Protein 2Q04 (pdb70)

Organism: Exiguobacterium sibiricum (strain DSM 17290 / CCUG 55495 / CIP 109462 / JCM 13490 / 255-15) (NCBI:txid262543)

Secondary structure (P-SEA, 3-state):
ccbbbbbbbbbbcccccbbbbccccaaaaaaccccccccccccaaaaaaaaaaaaacccbbbbbbccccccccccccccccccccccccccccccccccccccccccccaaaaaaaaacccccccccccccccccccccccccccaaaaaacccccccbbbbbbcccccccccccccccccccccaaaaaaaaaaaacccccc/cbbbbbbbbbbccccbbbbbccccaaaaaaccccccccccccaaaaaaaaaaaaacccbbbbbbccccccccbbbbbcccccccccccccccccccccccccccccccaaaaaaaaacccccccccccccccccccccccccccaaaaaacccccccbbbbbccccccccccccccccccccccaaaaaaaaaaaccccc/cbbbbbbbbbbcccccccccccccaaaaaaccccccccccccaaaaaaaaaaaaacccbbbbbbbcccccccbbbbbcccccccccccccccbbbcccccccccccccaaaaaaaaaccccccccbbbbbbbccccccccccccaaaaaacccccccbbbbbbcccccccccccccccccccccaaaaaaaaaaaaccccc/cccbbbbbbbbbccccbbbbbccccaaaaaaccccccccccccaaaaaaaaaaaaacccbbbbbbccccccccbbbbbcccccccccccccccccccccccccccccccaaaaaaaaaccccccccbbbbbbbccccccccccccaaaaaacccccccbbbbbbcccccccccccccccccccccaaaaaaaaaaacccccc/cccbbbbbbbbbccccbbbbbccccaaaaaabbbbccccccccaaaaaaaaaaaaacccbbbbbbccccccccbbbbbcccccccccccccccccccccccccccccccaaaaaaaaaccccccccbbbbbbbccccccccccccaaaaaacccccccbbbbbbcccccccccccccccccccccaaaaaaaaaaaaccccc/cbbbbbbbcccccccccccccaaaaaabbbbcccccccccaaaaaaaaaaaacccbbbbbbccccccccbbbbbcccccccccccccccccccccccccccccccaaaaaaaaaccccccccbbbbbbbccccccccccccaaaaaacccccccbbbbbbcccccccccccccccccccccaaaaaaaaaaaacccc

InterPro domains:
  IPR000182 GNAT domain [PF00583] (44-117)
  IPR000182 GNAT domain [PS51186] (18-188)
  IPR016181 Acyl-CoA N-acyltransferase [SSF55729] (44-117)
  IPR024699 Acetoin utilization protein AcuA [PIRSF021278] (7-209)

Foldseek 3Di:
DPDWDKFWDFADFPPDGWIKIDQDALVLLVQAFEDQQFDLPHGRVVVSVVLSVQNPDPFKGKIFTDDDSYTQKIKIKAADDPPALRNPDDDPQEMEREDITGGLVRPPSCPSLVNLVNCPPLVLSHKYKYKDDQSSDPCVSNVDDLQRVLVVCPCSSQDHWDAAPRCRQVVDVSITMTHRRPNYDPVNVVVSVCSRHVVVVCD/DDWDKFWDWAQAPVGIKIWIDQDALVLLVQAFEDQQFDLPHGRVVVSVVLSVQNPDPFKGKIFIDDDRYTQWIKIKAADDCPDLQCPPVDPQEMEGEDTDGGLVRPPRCSSLVNLVSSPPLVLQHKYKYKDDQSSDPCVSNVHDLQRSLVCCPCSSQDHFDAAPPPRQVVDVSITMTHRRPNYDVVNVVVNVCSRYVDDD/DDDDKDWDWAQFPVGIKIKIDQDALVLLLQAAEDDQDPLPHDRVVVSVVLSVQNPDPPKGKIFTDDDRYTQWIKIKAADDPVDLRCPPNDVQEIEGEDTDGHLVRPPRCNSLVNLVSCPDLVLAHKYKYKDDLVRDDCVSNVHDLVRVLVCCPCSSQDHFDAAPPCRQVVDVSITMTHRRNNYDVVNVVVSVCSRHVVVDD/DPDWDKFWDWAQFPVGIKIKIDQDALVLLVQAAEDCLQPQPHGRVVVSVVSSVQNVDPPKGKIFIDDDRYTFWIKIKA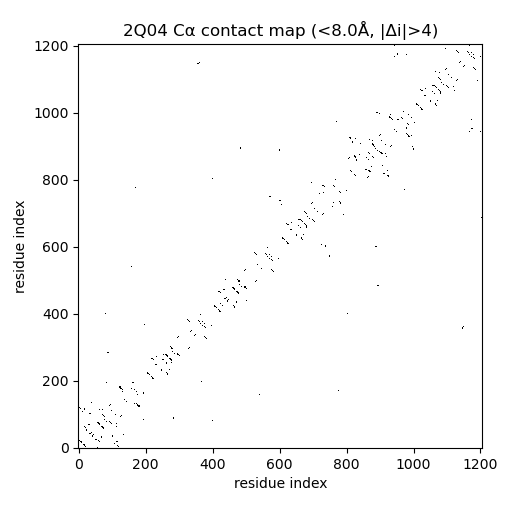APDPPDLRCPPNPVQEIEGEDIDGGLVRPPRCSRLVNLVNSPRLVLQHKYKYKFDLVRDDCPSVVDDLVVSLVCCPCSSQDHFDAAPPCRQVVDPSITMTHRRNNYDVVNVVVNVCSRYVVVCD/DPDWDKDWDWAQDPVGIKIKIDQDALVLLVQAFEDQLPPLPHGRVVVSVVSSVQNHDPFKGKIFIDDDRYTFKIKIKAQPDPPDLRCPPNDVQEIETEDIDGRLVRPPRCSSLVNLVNSPRLVLQHKYKYKFDLVSDDCPSVVDDSVRVLVCCPCSSQDHFDAAPPCRQVVDVSITMTHRRNNYDPVNVVVNVCSRHVPPVD/DKFWDWADDDVDTKIKIDQDALVLLVQAAEDQQQCLPDGRVVVSVVLSVQNPDPFKGKIFTDDPRYTFWIKIKAADDPVDLRCPPVDVQEMEGEDTDGGLVCPPRCPRLVNLVNCPDLVLSHKYKYKDDLVSDDCPRVVDDLVRVLVCCPCSSQDHWDAAPPCRQVVDVSITMTHRRPNYDPVNVVVSVCSRHVVVD

B-factor: mean 58.27, std 5.98, range [26.94, 95.67]

Structure (mmCIF, N/CA/C/O backbone):
data_2Q04
#
_entry.id   2Q04
#
_cell.length_a   70.870
_cell.length_b   128.580
_cell.length_c   108.430
_cell.angle_alpha   90.000
_cell.angle_beta   108.430
_cell.angle_gamma   90.000
#
_symmetry.space_group_name_H-M   'P 1 21 1'
#
loop_
_entity.id
_entity.type
_entity.pdbx_description
1 polymer 'Acetoin utilization protein'
2 non-polymer 'CALCIUM ION'
3 non-polymer 1,2-ETHANEDIOL
4 non-polymer 'ACETIC ACID'
5 water water
#
loop_
_atom_site.group_PDB
_atom_site.id
_atom_site.type_symbol
_atom_site.label_atom_id
_atom_site.label_alt_id
_atom_site.label_comp_id
_atom_site.label_asym_id
_atom_site.label_entity_id
_atom_site.label_seq_id
_atom_site.pdbx_PDB_ins_code
_atom_site.Cartn_x
_atom_site.Cartn_y
_atom_site.Cartn_z
_atom_site.occupancy
_atom_site.B_iso_or_equiv
_atom_site.auth_seq_id
_atom_site.auth_comp_id
_atom_site.auth_asym_id
_atom_site.auth_atom_id
_atom_site.pdbx_PDB_model_num
ATOM 1 N N . GLY A 1 1 ? -0.998 94.844 34.793 1.00 81.74 0 GLY A N 1
ATOM 2 C CA . GLY A 1 1 ? 0.015 95.637 34.037 1.00 81.56 0 GLY A CA 1
ATOM 3 C C . GLY A 1 1 ? -0.131 97.138 34.242 1.00 81.62 0 GLY A C 1
ATOM 4 O O . GLY A 1 1 ? 0.843 97.826 34.587 1.00 82.55 0 GLY A O 1
ATOM 10 N N . PHE A 1 3 ? -1.265 98.840 36.539 1.00 76.07 2 PHE A N 1
ATOM 11 C CA . PHE A 1 3 ? -1.089 99.290 37.926 1.00 74.57 2 PHE A CA 1
ATOM 12 C C . PHE A 1 3 ? 0.360 99.611 38.289 1.00 72.19 2 PHE A C 1
ATOM 13 O O . PHE A 1 3 ? 1.296 99.200 37.602 1.00 70.80 2 PHE A O 1
ATOM 21 N N . GLU A 1 4 ? 0.524 100.357 39.387 1.00 70.58 3 GLU A N 1
ATOM 22 C CA . GLU A 1 4 ? 1.846 100.732 39.897 1.00 69.15 3 GLU A CA 1
ATOM 23 C C . GLU A 1 4 ? 2.314 99.686 40.875 1.00 67.57 3 GLU A C 1
ATOM 24 O O . GLU A 1 4 ? 1.502 99.047 41.551 1.00 68.38 3 GLU A O 1
ATOM 30 N N . LYS A 1 5 ? 3.624 99.519 40.972 1.00 65.10 4 LYS A N 1
ATOM 31 C CA . LYS A 1 5 ? 4.196 98.486 41.823 1.00 62.77 4 LYS A CA 1
ATOM 32 C C . LYS A 1 5 ? 4.723 99.085 43.128 1.00 61.35 4 LYS A C 1
ATOM 33 O O . LYS A 1 5 ? 5.646 99.912 43.121 1.00 61.39 4 LYS A O 1
ATOM 39 N N . GLN A 1 6 ? 4.099 98.698 44.239 1.00 59.08 5 GLN A N 1
ATOM 40 C CA . GLN A 1 6 ? 4.502 99.173 45.559 1.00 56.95 5 GLN A CA 1
ATOM 41 C C . GLN A 1 6 ? 5.587 98.258 46.142 1.00 56.35 5 GLN A C 1
ATOM 42 O O . GLN A 1 6 ? 5.357 97.064 46.375 1.00 54.85 5 GLN A O 1
ATOM 48 N N . PHE A 1 7 ? 6.766 98.827 46.370 1.00 56.96 6 PHE A N 1
ATOM 49 C CA . PHE A 1 7 ? 7.860 98.100 46.993 1.00 56.86 6 PHE A CA 1
ATOM 50 C C . PHE A 1 7 ? 7.579 97.912 48.474 1.00 56.34 6 PHE A C 1
ATOM 51 O O . PHE A 1 7 ? 7.262 98.861 49.174 1.00 55.35 6 PHE A O 1
ATOM 59 N N . ASN A 1 8 ? 7.693 96.680 48.939 1.00 56.81 7 ASN A N 1
ATOM 60 C CA . ASN A 1 8 ? 7.521 96.380 50.351 1.00 57.11 7 ASN A CA 1
ATOM 61 C C . ASN A 1 8 ? 8.684 95.579 50.864 1.00 56.26 7 ASN A C 1
ATOM 62 O O . ASN A 1 8 ? 9.383 94.944 50.096 1.00 56.74 7 ASN A O 1
ATOM 67 N N . HIS A 1 9 ? 8.905 95.633 52.172 1.00 55.92 8 HIS A N 1
ATOM 68 C CA . HIS A 1 9 ? 10.056 94.990 52.778 1.00 55.29 8 HIS A CA 1
ATOM 69 C C . HIS A 1 9 ? 9.774 94.548 54.201 1.00 54.95 8 HIS A C 1
ATOM 70 O O . HIS A 1 9 ? 9.191 95.283 54.980 1.00 54.53 8 HIS A O 1
ATOM 77 N N . ARG A 1 10 ? 10.217 93.342 54.534 1.00 55.04 9 ARG A N 1
ATOM 78 C CA . ARG A 1 10 ? 10.223 92.864 55.914 1.00 55.22 9 ARG A CA 1
ATOM 79 C C . ARG A 1 10 ? 11.499 92.048 56.137 1.00 55.41 9 ARG A C 1
ATOM 80 O O . ARG A 1 10 ? 12.014 91.417 55.206 1.00 55.63 9 ARG A O 1
ATOM 88 N N . THR A 1 11 ? 12.031 92.101 57.350 1.00 55.06 10 THR A N 1
ATOM 89 C CA . THR A 1 11 ? 13.174 91.286 57.714 1.00 54.67 10 THR A CA 1
ATOM 90 C C . THR A 1 11 ? 12.697 90.048 58.448 1.00 54.97 10 THR A C 1
ATOM 91 O O . THR A 1 11 ? 12.021 90.142 59.457 1.00 55.69 10 THR A O 1
ATOM 95 N N . LEU A 1 12 ? 13.013 88.886 57.900 1.00 55.85 11 LEU A N 1
ATOM 96 C CA . LEU A 1 12 ? 12.639 87.627 58.505 1.00 55.23 11 LEU A CA 1
ATOM 97 C C . LEU A 1 12 ? 13.847 87.048 59.195 1.00 55.87 11 LEU A C 1
ATOM 98 O O . LEU A 1 12 ? 14.923 86.966 58.609 1.00 55.49 11 LEU A O 1
ATOM 103 N N . GLU A 1 13 ? 13.693 86.710 60.463 1.00 56.51 12 GLU A N 1
ATOM 104 C CA . GLU A 1 13 ? 14.752 86.062 61.197 1.00 57.38 12 GLU A CA 1
ATOM 105 C C . GLU A 1 13 ? 14.689 84.583 60.940 1.00 57.11 12 GLU A C 1
ATOM 106 O O . GLU A 1 13 ? 13.606 84.032 60.705 1.00 57.54 12 GLU A O 1
ATOM 112 N N . THR A 1 14 ? 15.858 83.950 60.875 1.00 56.83 13 THR A N 1
ATOM 113 C CA . THR A 1 14 ? 15.951 82.505 60.646 1.00 56.23 13 THR A CA 1
ATOM 114 C C . THR A 1 14 ? 17.115 81.940 61.451 1.00 56.45 13 THR A C 1
ATOM 115 O O . THR A 1 14 ? 17.831 82.684 62.133 1.00 56.77 13 THR A O 1
ATOM 119 N N . SER A 1 15 ? 17.319 80.632 61.350 1.00 56.81 14 SER A N 1
ATOM 120 C CA . SER A 1 15 ? 18.451 79.971 61.999 1.00 56.92 14 SER A CA 1
ATOM 121 C C . SER A 1 15 ? 19.764 80.349 61.301 1.00 57.29 14 SER A C 1
ATOM 122 O O . SER A 1 15 ? 20.840 80.168 61.852 1.00 57.52 14 SER A O 1
ATOM 125 N N . LEU A 1 16 ? 19.652 80.832 60.067 1.00 58.23 15 LEU A N 1
ATOM 126 C CA . LEU A 1 16 ? 20.801 81.323 59.309 1.00 58.58 15 LEU A CA 1
ATOM 127 C C . LEU A 1 16 ? 20.698 82.844 59.125 1.00 58.50 15 LEU A C 1
ATOM 128 O O . LEU A 1 16 ? 21.624 83.481 58.631 1.00 56.99 15 LEU A O 1
ATOM 133 N N . GLY A 1 17 ? 19.572 83.410 59.580 1.00 59.24 16 GLY A N 1
ATOM 134 C CA . GLY A 1 17 ? 19.142 84.756 59.190 1.00 58.39 16 GLY A CA 1
ATOM 135 C C . GLY A 1 17 ? 19.953 85.843 59.794 1.00 57.99 16 GLY A C 1
ATOM 136 O O . GLY A 1 17 ? 20.970 85.580 60.400 1.00 59.05 16 GLY A O 1
ATOM 137 N N . PRO A 1 18 ? 19.473 87.094 59.684 1.00 56.90 17 PRO A N 1
ATOM 138 C CA . PRO A 1 18 ? 18.166 87.464 59.118 1.00 55.98 17 PRO A CA 1
ATOM 139 C C . PRO A 1 18 ? 18.139 87.514 57.592 1.00 54.35 17 PRO A C 1
ATOM 140 O O . PRO A 1 18 ? 19.168 87.709 56.954 1.00 53.45 17 PRO A O 1
ATOM 144 N N . VAL A 1 19 ? 16.944 87.416 57.034 1.00 54.30 18 VAL A N 1
ATOM 145 C CA . VAL A 1 19 ? 16.757 87.411 55.582 1.00 54.53 18 VAL A CA 1
ATOM 146 C C . VAL A 1 19 ? 15.842 88.557 55.186 1.00 53.98 18 VAL A C 1
ATOM 147 O O . VAL A 1 19 ? 14.785 88.745 55.778 1.00 53.78 18 VAL A O 1
ATOM 151 N N . GLU A 1 20 ? 16.256 89.330 54.191 1.00 53.86 19 GLU A N 1
ATOM 152 C CA . GLU A 1 20 ? 15.462 90.454 53.734 1.00 54.05 19 GLU A CA 1
ATOM 153 C C . GLU A 1 20 ? 14.484 90.000 52.674 1.00 54.84 19 GLU A C 1
ATOM 154 O O . GLU A 1 20 ? 14.876 89.443 51.625 1.00 54.46 19 GLU A O 1
ATOM 160 N N . ILE A 1 21 ? 13.206 90.193 52.963 1.00 55.53 20 ILE A N 1
ATOM 161 C CA . ILE A 1 21 ? 12.144 89.802 52.064 1.00 55.80 20 ILE A CA 1
ATOM 162 C C . ILE A 1 21 ? 11.495 91.046 51.510 1.00 55.50 20 ILE A C 1
ATOM 163 O O . ILE A 1 21 ? 10.848 91.792 52.235 1.00 55.05 20 ILE A O 1
ATOM 168 N N . GLU A 1 22 ? 11.684 91.278 50.213 1.00 55.81 21 GLU A N 1
ATOM 169 C CA . GLU A 1 22 ? 11.330 92.542 49.631 1.00 55.74 21 GLU A CA 1
ATOM 170 C C . GLU A 1 22 ? 11.014 92.445 48.142 1.00 56.31 21 GLU A C 1
ATOM 171 O O . GLU A 1 22 ? 11.535 91.582 47.433 1.00 55.73 21 GLU A O 1
ATOM 177 N N . GLY A 1 23 ? 10.213 93.398 47.669 1.00 57.18 22 GLY A N 1
ATOM 178 C CA . GLY A 1 23 ? 9.898 93.520 46.259 1.00 57.66 22 GLY A CA 1
ATOM 179 C C . GLY A 1 23 ? 8.580 94.247 46.067 1.00 58.46 22 GLY A C 1
ATOM 180 O O . GLY A 1 23 ? 7.917 94.596 47.053 1.00 58.59 22 GLY A O 1
ATOM 181 N N . PRO A 1 24 ? 8.161 94.449 44.785 1.00 59.05 23 PRO A N 1
ATOM 182 C CA . PRO A 1 24 ? 8.887 93.992 43.585 1.00 58.22 23 PRO A CA 1
ATOM 183 C C . PRO A 1 24 ? 10.230 94.718 43.364 1.00 57.92 23 PRO A C 1
ATOM 184 O O . PRO A 1 24 ? 10.329 95.943 43.556 1.00 57.60 23 PRO A O 1
ATOM 188 N N . VAL A 1 25 ? 11.247 93.946 42.979 1.00 57.69 24 VAL A N 1
ATOM 189 C CA . VAL A 1 25 ? 12.596 94.466 42.730 1.00 57.48 24 VAL A CA 1
ATOM 190 C C . VAL A 1 25 ? 12.761 94.762 41.242 1.00 57.13 24 VAL A C 1
ATOM 191 O O . VAL A 1 25 ? 12.365 93.963 40.399 1.00 57.11 24 VAL A O 1
ATOM 195 N N . THR A 1 26 ? 13.357 95.901 40.923 1.00 57.20 25 THR A N 1
ATOM 196 C CA . THR A 1 26 ? 13.542 96.293 39.525 1.00 56.99 25 THR A CA 1
ATOM 197 C C . THR A 1 26 ? 14.573 95.408 38.861 1.00 57.00 25 THR A C 1
ATOM 198 O O . THR A 1 26 ? 15.407 94.801 39.532 1.00 56.70 25 THR A O 1
ATOM 202 N N . SER A 1 27 ? 14.515 95.349 37.530 1.00 57.47 26 SER A N 1
ATOM 203 C CA . SER A 1 27 ? 15.468 94.573 36.740 1.00 57.61 26 SER A CA 1
ATOM 204 C C . SER A 1 27 ? 16.896 95.038 36.998 1.00 57.41 26 SER A C 1
ATOM 205 O O . SER A 1 27 ? 17.798 94.217 37.208 1.00 57.11 26 SER A O 1
ATOM 208 N N . GLN A 1 28 ? 17.097 96.360 36.970 1.00 57.09 27 GLN A N 1
ATOM 209 C CA . GLN A 1 28 ? 18.419 96.947 37.161 1.00 56.72 27 GLN A CA 1
ATOM 210 C C . GLN A 1 28 ? 19.059 96.445 38.444 1.00 56.27 27 GLN A C 1
ATOM 211 O O . GLN A 1 28 ? 20.222 96.048 38.446 1.00 55.79 27 GLN A O 1
ATOM 213 N N . ILE A 1 29 ? 18.281 96.437 39.534 1.00 55.81 28 ILE A N 1
ATOM 214 C CA . ILE A 1 29 ? 18.794 96.015 40.837 1.00 55.62 28 ILE A CA 1
ATOM 215 C C . ILE A 1 29 ? 18.968 94.483 40.910 1.00 55.25 28 ILE A C 1
ATOM 216 O O . ILE A 1 29 ? 19.950 93.996 41.461 1.00 54.49 28 ILE A O 1
ATOM 221 N N . LEU A 1 30 ? 18.014 93.738 40.347 1.00 55.80 29 LEU A N 1
ATOM 222 C CA . LEU A 1 30 ? 18.095 92.251 40.329 1.00 55.80 29 LEU A CA 1
ATOM 223 C C . LEU A 1 30 ? 19.363 91.745 39.665 1.00 56.25 29 LEU A C 1
ATOM 224 O O . LEU A 1 30 ? 19.908 90.716 40.063 1.00 56.72 29 LEU A O 1
ATOM 229 N N . ALA A 1 31 ? 19.804 92.445 38.618 1.00 56.07 30 ALA A N 1
ATOM 230 C CA . ALA A 1 31 ? 20.982 92.035 37.852 1.00 56.03 30 ALA A CA 1
ATOM 231 C C . ALA A 1 31 ? 22.264 92.112 38.676 1.00 56.01 30 ALA A C 1
ATOM 232 O O . ALA A 1 31 ? 23.243 91.433 38.371 1.00 55.64 30 ALA A O 1
ATOM 234 N N . THR A 1 32 ? 22.257 92.950 39.715 1.00 56.61 31 THR A N 1
ATOM 235 C CA . THR A 1 32 ? 23.443 93.137 40.570 1.00 56.51 31 THR A CA 1
ATOM 236 C C . THR A 1 32 ? 23.557 92.041 41.652 1.00 56.15 31 THR A C 1
ATOM 237 O O . THR A 1 32 ? 24.630 91.833 42.221 1.00 55.21 31 THR A O 1
ATOM 241 N N . TYR A 1 33 ? 22.447 91.357 41.935 1.00 56.23 32 TYR A N 1
ATOM 242 C CA . TYR A 1 33 ? 22.454 90.277 42.915 1.00 56.66 32 TYR A CA 1
ATOM 243 C C . TYR A 1 33 ? 22.971 88.982 42.288 1.00 57.09 32 TYR A C 1
ATOM 244 O O . TYR A 1 33 ? 23.301 88.942 41.104 1.00 57.18 32 TYR A O 1
ATOM 253 N N . LYS A 1 34 ? 23.059 87.934 43.102 1.00 57.59 33 LYS A N 1
ATOM 254 C CA . LYS A 1 34 ? 23.544 86.638 42.651 1.00 58.08 33 LYS A CA 1
ATOM 255 C C . LYS A 1 34 ? 22.632 85.523 43.160 1.00 58.53 33 LYS A C 1
ATOM 256 O O . LYS A 1 34 ? 22.495 85.331 44.358 1.00 58.85 33 LYS A O 1
ATOM 262 N N . LEU A 1 35 ? 22.008 84.793 42.245 1.00 59.13 34 LEU A N 1
ATOM 263 C CA . LEU A 1 35 ? 21.168 83.661 42.632 1.00 59.44 34 LEU A CA 1
ATOM 264 C C . LEU A 1 35 ? 21.986 82.601 43.362 1.00 59.62 34 LEU A C 1
ATOM 265 O O . LEU A 1 35 ? 23.061 82.194 42.896 1.00 59.18 34 LEU A O 1
ATOM 270 N N . ASP A 1 36 ? 21.466 82.146 44.499 1.00 59.68 35 ASP A N 1
ATOM 271 C CA . ASP A 1 36 ? 22.104 81.090 45.265 1.00 60.21 35 ASP A CA 1
ATOM 272 C C . ASP A 1 36 ? 22.227 79.822 44.398 1.00 61.34 35 ASP A C 1
ATOM 273 O O . ASP A 1 36 ? 21.294 79.484 43.659 1.00 61.50 35 ASP A O 1
ATOM 278 N N . PRO A 1 37 ? 23.376 79.101 44.503 1.00 62.20 36 PRO A N 1
ATOM 279 C CA . PRO A 1 37 ? 23.604 77.902 43.666 1.00 63.13 36 PRO A CA 1
ATOM 280 C C . PRO A 1 37 ? 22.561 76.786 43.856 1.00 64.49 36 PRO A C 1
ATOM 281 O O . PRO A 1 37 ? 22.446 75.907 43.004 1.00 64.81 36 PRO A O 1
ATOM 285 N N . GLY A 1 38 ? 21.801 76.842 44.954 1.00 65.89 37 GLY A N 1
ATOM 286 C CA . GLY A 1 38 ? 20.822 75.802 45.267 1.00 66.50 37 GLY A CA 1
ATOM 287 C C . GLY A 1 38 ? 19.420 76.057 44.729 1.00 67.36 37 GLY A C 1
ATOM 288 O O . GLY A 1 38 ? 18.467 75.402 45.154 1.00 67.42 37 GLY A O 1
ATOM 289 N N . LEU A 1 39 ? 19.290 76.997 43.788 1.00 68.39 38 LEU A N 1
ATOM 290 C CA . LEU A 1 39 ? 17.981 77.316 43.189 1.00 69.44 38 LEU A CA 1
ATOM 291 C C . LEU A 1 39 ? 17.921 76.822 41.740 1.00 71.01 38 LEU A C 1
ATOM 292 O O . LEU A 1 39 ? 17.754 77.614 40.802 1.00 70.71 38 LEU A O 1
ATOM 297 N N . THR A 1 40 ? 17.990 75.496 41.575 1.00 73.13 39 THR A N 1
ATOM 298 C CA . THR A 1 40 ? 18.087 74.870 40.241 1.00 74.56 39 THR A CA 1
ATOM 299 C C . THR A 1 40 ? 16.881 73.923 39.921 1.00 75.45 39 THR A C 1
ATOM 300 O O . THR A 1 40 ? 17.020 72.968 39.145 1.00 75.38 39 THR A O 1
ATOM 304 N N . ALA A 1 41 ? 15.707 74.232 40.482 1.00 76.31 40 ALA A N 1
ATOM 305 C CA . ALA A 1 41 ? 14.507 73.389 40.287 1.00 77.05 40 ALA A CA 1
ATOM 306 C C . ALA A 1 41 ? 13.869 73.605 38.911 1.00 77.49 40 ALA A C 1
ATOM 307 O O . ALA A 1 41 ? 13.162 72.728 38.404 1.00 77.41 40 ALA A O 1
ATOM 309 N N . PHE A 1 42 ? 14.095 74.779 38.325 1.00 77.99 41 PHE A N 1
ATOM 310 C CA . PHE A 1 42 ? 13.550 75.092 37.002 1.00 78.48 41 PHE A CA 1
ATOM 311 C C . PHE A 1 42 ? 14.637 75.101 35.945 1.00 78.59 41 PHE A C 1
ATOM 312 O O . PHE A 1 42 ? 14.471 74.520 34.875 1.00 79.01 41 PHE A O 1
ATOM 320 N N . ARG A 1 43 ? 15.760 75.743 36.253 1.00 78.81 42 ARG A N 1
ATOM 321 C CA . ARG A 1 43 ? 16.942 75.696 35.378 1.00 78.76 42 ARG A CA 1
ATOM 322 C C . ARG A 1 43 ? 18.191 76.130 36.156 1.00 77.48 42 ARG A C 1
ATOM 323 O O . ARG A 1 43 ? 18.090 76.614 37.287 1.00 77.15 42 ARG A O 1
ATOM 331 N N . GLN A 1 44 ? 19.362 75.945 35.550 1.00 76.29 43 GLN A N 1
ATOM 332 C CA . GLN A 1 44 ? 20.624 76.308 36.203 1.00 75.42 43 GLN A CA 1
ATOM 333 C C . GLN A 1 44 ? 20.612 77.810 36.594 1.00 74.99 43 GLN A C 1
ATOM 334 O O . GLN A 1 44 ? 19.959 78.621 35.929 1.00 75.41 43 GLN A O 1
ATOM 340 N N . PRO A 1 45 ? 21.357 78.179 37.672 1.00 73.57 44 PRO A N 1
ATOM 341 C CA . PRO A 1 45 ? 21.174 79.516 38.309 1.00 71.88 44 PRO A CA 1
ATOM 342 C C . PRO A 1 45 ? 21.454 80.708 37.378 1.00 69.28 44 PRO A C 1
ATOM 343 O O . PRO A 1 45 ? 20.736 81.708 37.431 1.00 68.62 44 PRO A O 1
ATOM 347 N N . ALA A 1 46 ? 22.481 80.598 36.535 1.00 66.43 45 ALA A N 1
ATOM 348 C CA . ALA A 1 46 ? 22.809 81.670 35.587 1.00 64.34 45 ALA A CA 1
ATOM 349 C C . ALA A 1 46 ? 21.618 81.949 34.661 1.00 63.33 45 ALA A C 1
ATOM 350 O O . ALA A 1 46 ? 21.234 83.105 34.455 1.00 63.32 45 ALA A O 1
ATOM 352 N N . GLU A 1 47 ? 21.011 80.880 34.151 1.00 61.93 46 GLU A N 1
ATOM 353 C CA . GLU A 1 47 ? 19.876 80.998 33.237 1.00 61.40 46 GLU A CA 1
ATOM 354 C C . GLU A 1 47 ? 18.617 81.466 33.971 1.00 60.17 46 GLU A C 1
ATOM 355 O O . GLU A 1 47 ? 17.836 82.243 33.434 1.00 59.99 46 GLU A O 1
ATOM 361 N N . GLN A 1 48 ? 18.423 80.970 35.197 1.00 59.44 47 GLN A N 1
ATOM 362 C CA . GLN A 1 48 ? 17.236 81.319 35.998 1.00 59.52 47 GLN A CA 1
ATOM 363 C C . GLN A 1 48 ? 17.298 82.774 36.479 1.00 59.45 47 GLN A C 1
ATOM 364 O O . GLN A 1 48 ? 16.266 83.419 36.641 1.00 59.84 47 GLN A O 1
ATOM 370 N N . HIS A 1 49 ? 18.514 83.272 36.727 1.00 59.14 48 HIS A N 1
ATOM 371 C CA . HIS A 1 49 ? 18.719 84.674 37.135 1.00 58.98 48 HIS A CA 1
ATOM 372 C C . HIS A 1 49 ? 18.292 85.602 35.999 1.00 58.62 48 HIS A C 1
ATOM 373 O O . HIS A 1 49 ? 17.534 86.553 36.206 1.00 58.65 48 HIS A O 1
ATOM 380 N N . GLU A 1 50 ? 18.763 85.293 34.796 1.00 58.19 49 GLU A N 1
ATOM 381 C CA . GLU A 1 50 ? 18.385 86.027 33.592 1.00 57.77 49 GLU A CA 1
ATOM 382 C C . GLU A 1 50 ? 16.857 85.998 33.378 1.00 57.54 49 GLU A C 1
ATOM 383 O O . GLU A 1 50 ? 16.282 86.944 32.855 1.00 57.78 49 GLU A O 1
ATOM 389 N N . ALA A 1 51 ? 16.219 84.908 33.797 1.00 56.83 50 ALA A N 1
ATOM 390 C CA . ALA A 1 51 ? 14.766 84.777 33.695 1.00 57.35 50 ALA A CA 1
ATOM 391 C C . ALA A 1 51 ? 14.039 85.694 34.688 1.00 57.58 50 ALA A C 1
ATOM 392 O O . ALA A 1 51 ? 12.978 86.223 34.385 1.00 57.94 50 ALA A O 1
ATOM 394 N N . LEU A 1 52 ? 14.593 85.836 35.889 1.00 57.73 51 LEU A N 1
ATOM 395 C CA . LEU A 1 52 ? 13.987 86.701 36.916 1.00 57.31 51 LEU A CA 1
ATOM 396 C C . LEU A 1 52 ? 14.111 88.158 36.513 1.00 56.61 51 LEU A C 1
ATOM 397 O O . LEU A 1 52 ? 13.166 88.938 36.666 1.00 56.98 51 LEU A O 1
ATOM 402 N N . VAL A 1 53 ? 15.283 88.523 36.002 1.00 55.63 52 VAL A N 1
ATOM 403 C CA . VAL A 1 53 ? 15.530 89.874 35.541 1.00 55.52 52 VAL A CA 1
ATOM 404 C C . VAL A 1 53 ? 14.544 90.244 34.431 1.00 56.06 52 VAL A C 1
ATOM 405 O O . VAL A 1 53 ? 13.953 91.325 34.450 1.00 56.24 52 VAL A O 1
ATOM 409 N N . GLU A 1 54 ? 14.356 89.328 33.481 1.00 56.19 53 GLU A N 1
ATOM 410 C CA . GLU A 1 54 ? 13.451 89.552 32.358 1.00 55.94 53 GLU A CA 1
ATOM 411 C C . GLU A 1 54 ? 12.028 89.734 32.811 1.00 55.36 53 GLU A C 1
ATOM 412 O O . GLU A 1 54 ? 11.323 90.583 32.304 1.00 55.93 53 GLU A O 1
ATOM 418 N N . ILE A 1 55 ? 11.594 88.906 33.743 1.00 54.79 54 ILE A N 1
ATOM 419 C CA . ILE A 1 55 ? 10.257 89.023 34.288 1.00 55.20 54 ILE A CA 1
ATOM 420 C C . ILE A 1 55 ? 10.063 90.396 34.943 1.00 55.66 54 ILE A C 1
ATOM 421 O O . ILE A 1 55 ? 9.061 91.066 34.702 1.00 55.52 54 ILE A O 1
ATOM 426 N N . ALA A 1 56 ? 11.048 90.819 35.745 1.00 55.90 55 ALA A N 1
ATOM 427 C CA . ALA A 1 56 ? 10.992 92.116 36.429 1.00 55.22 55 ALA A CA 1
ATOM 428 C C . ALA A 1 56 ? 10.840 93.263 35.442 1.00 54.72 55 ALA A C 1
ATOM 429 O O . ALA A 1 56 ? 10.257 94.293 35.769 1.00 54.58 55 ALA A O 1
ATOM 431 N N . ALA A 1 57 ? 11.371 93.078 34.232 1.00 54.80 56 ALA A N 1
ATOM 432 C CA . ALA A 1 57 ? 11.322 94.108 33.190 1.00 55.20 56 ALA A CA 1
ATOM 433 C C . ALA A 1 57 ? 9.944 94.217 32.515 1.00 55.59 56 ALA A C 1
ATOM 434 O O . ALA A 1 57 ? 9.693 95.158 31.771 1.00 56.21 56 ALA A O 1
ATOM 436 N N . LEU A 1 58 ? 9.073 93.241 32.746 1.00 55.97 57 LEU A N 1
ATOM 437 C CA . LEU A 1 58 ? 7.740 93.259 32.140 1.00 56.28 57 LEU A CA 1
ATOM 438 C C . LEU A 1 58 ? 6.844 94.299 32.802 1.00 56.56 57 LEU A C 1
ATOM 439 O O . LEU A 1 58 ? 6.969 94.572 34.008 1.00 56.18 57 LEU A O 1
ATOM 444 N N . GLU A 1 59 ? 5.901 94.828 32.022 1.00 56.71 58 GLU A N 1
ATOM 445 C CA . GLU A 1 59 ? 4.960 95.827 32.506 1.00 56.79 58 GLU A CA 1
ATOM 446 C C . GLU A 1 59 ? 4.243 95.341 33.770 1.00 56.36 58 GLU A C 1
ATOM 447 O O . GLU A 1 59 ? 4.172 96.056 34.762 1.00 56.36 58 GLU A O 1
ATOM 450 N N . GLU A 1 60 ? 3.751 94.105 33.733 1.00 56.01 59 GLU A N 1
ATOM 451 C CA . GLU A 1 60 ? 3.015 93.534 34.867 1.00 55.85 59 GLU A CA 1
ATOM 452 C C . GLU A 1 60 ? 3.922 92.706 35.814 1.00 55.64 59 GLU A C 1
ATOM 453 O O . GLU A 1 60 ? 3.508 92.340 36.925 1.00 54.24 59 GLU A O 1
ATOM 459 N N . GLY A 1 61 ? 5.155 92.439 35.375 1.00 55.95 60 GLY A N 1
ATOM 460 C CA . GLY A 1 61 ? 6.068 91.534 36.098 1.00 56.00 60 GLY A CA 1
ATOM 461 C C . GLY A 1 61 ? 6.462 91.997 37.499 1.00 56.14 60 GLY A C 1
ATOM 462 O O . GLY A 1 61 ? 6.731 93.168 37.718 1.00 56.97 60 GLY A O 1
ATOM 463 N N . ARG A 1 62 ? 6.506 91.047 38.440 1.00 56.09 61 ARG A N 1
ATOM 464 C CA . ARG A 1 62 ? 6.922 91.318 39.816 1.00 55.57 61 ARG A CA 1
ATOM 465 C C . ARG A 1 62 ? 7.797 90.194 40.338 1.00 56.20 61 ARG A C 1
ATOM 466 O O . ARG A 1 62 ? 7.402 89.009 40.317 1.00 55.84 61 ARG A O 1
ATOM 474 N N . ILE A 1 63 ? 8.971 90.562 40.839 1.00 56.79 62 ILE A N 1
ATOM 475 C CA . ILE A 1 63 ? 9.878 89.610 41.464 1.00 56.58 62 ILE A CA 1
ATOM 476 C C . ILE A 1 63 ? 10.125 90.032 42.917 1.00 56.05 62 ILE A C 1
ATOM 477 O O . ILE A 1 63 ? 10.697 91.072 43.174 1.00 56.45 62 ILE A O 1
ATOM 482 N N . ILE A 1 64 ? 9.604 89.253 43.848 1.00 56.37 63 ILE A N 1
ATOM 483 C CA . ILE A 1 64 ? 9.882 89.451 45.254 1.00 56.37 63 ILE A CA 1
ATOM 484 C C . ILE A 1 64 ? 10.943 88.429 45.653 1.00 56.62 63 ILE A C 1
ATOM 485 O O . ILE A 1 64 ? 10.866 87.255 45.258 1.00 57.00 63 ILE A O 1
ATOM 490 N N . 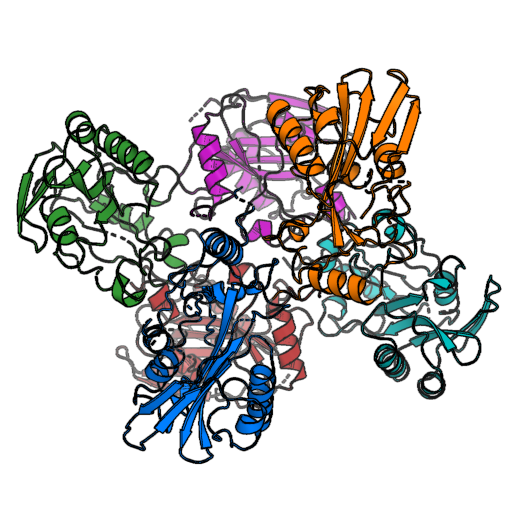ILE A 1 65 ? 11.947 88.879 46.409 1.00 56.48 64 ILE A N 1
ATOM 491 C CA . ILE A 1 65 ? 13.113 88.039 46.723 1.00 56.05 64 ILE A CA 1
ATOM 492 C C . ILE A 1 65 ? 13.341 87.877 48.215 1.00 55.24 64 ILE A C 1
ATOM 493 O O . ILE A 1 65 ? 12.971 88.736 48.999 1.00 55.73 64 ILE A O 1
ATOM 498 N N . ALA A 1 66 ? 13.895 86.725 48.592 1.00 54.86 65 ALA A N 1
ATOM 499 C CA . ALA A 1 66 ? 14.426 86.510 49.932 1.00 54.61 65 ALA A CA 1
ATOM 500 C C . ALA A 1 66 ? 15.928 86.594 49.793 1.00 54.67 65 ALA A C 1
ATOM 501 O O . ALA A 1 66 ? 16.530 85.828 49.039 1.00 52.77 65 ALA A O 1
ATOM 503 N N . ARG A 1 67 ? 16.536 87.527 50.524 1.00 55.12 66 ARG A N 1
ATOM 504 C CA . ARG A 1 67 ? 17.884 87.954 50.231 1.00 55.27 66 ARG A CA 1
ATOM 505 C C . ARG A 1 67 ? 18.767 88.067 51.484 1.00 55.88 66 ARG A C 1
ATOM 506 O O . ARG A 1 67 ? 18.301 88.444 52.555 1.00 55.71 66 ARG A O 1
ATOM 514 N N . GLN A 1 68 ? 20.036 87.683 51.330 1.00 56.37 67 GLN A N 1
ATOM 515 C CA . GLN A 1 68 ? 21.064 87.927 52.330 1.00 56.66 67 GLN A CA 1
ATOM 516 C C . GLN A 1 68 ? 22.236 88.568 51.625 1.00 56.56 67 GLN A C 1
ATOM 517 O O . GLN A 1 68 ? 22.895 87.930 50.835 1.00 56.65 67 GLN A O 1
ATOM 523 N N . GLY A 1 69 ? 22.482 89.846 51.903 1.00 57.05 68 GLY A N 1
ATOM 524 C CA . GLY A 1 69 ? 23.514 90.595 51.190 1.00 56.86 68 GLY A CA 1
ATOM 525 C C . GLY A 1 69 ? 23.167 90.682 49.711 1.00 56.59 68 GLY A C 1
ATOM 526 O O . GLY A 1 69 ? 22.052 91.005 49.360 1.00 55.96 68 GLY A O 1
ATOM 527 N N . ASN A 1 70 ? 24.123 90.342 48.851 1.00 56.69 69 ASN A N 1
ATOM 528 C CA . ASN A 1 70 ? 23.883 90.311 47.399 1.00 56.74 69 ASN A CA 1
ATOM 529 C C . ASN A 1 70 ? 23.314 88.964 46.924 1.00 56.94 69 ASN A C 1
ATOM 530 O O . ASN A 1 70 ? 23.054 88.784 45.737 1.00 57.35 69 ASN A O 1
ATOM 535 N N . ASP A 1 71 ? 23.102 88.037 47.862 1.00 56.55 70 ASP A N 1
ATOM 536 C CA . ASP A 1 71 ? 22.707 86.671 47.525 1.00 56.42 70 ASP A CA 1
ATOM 537 C C . ASP A 1 71 ? 21.186 86.430 47.653 1.00 56.43 70 ASP A C 1
ATOM 538 O O . ASP A 1 71 ? 20.622 86.522 48.742 1.00 56.04 70 ASP A O 1
ATOM 543 N N . ILE A 1 72 ? 20.550 86.079 46.532 1.00 56.86 71 ILE A N 1
ATOM 544 C CA . ILE A 1 72 ? 19.129 85.705 46.528 1.00 56.81 71 ILE A CA 1
ATOM 545 C C . ILE A 1 72 ? 19.000 84.222 46.878 1.00 56.81 71 ILE A C 1
ATOM 546 O O . ILE A 1 72 ? 19.436 83.360 46.116 1.00 56.47 71 ILE A O 1
ATOM 551 N N . ILE A 1 73 ? 18.395 83.932 48.025 1.00 56.61 72 ILE A N 1
ATOM 552 C CA . ILE A 1 73 ? 18.247 82.539 48.487 1.00 56.44 72 ILE A CA 1
ATOM 553 C C . ILE A 1 73 ? 16.807 82.054 48.330 1.00 56.32 72 ILE A C 1
ATOM 554 O O . ILE A 1 73 ? 16.464 80.952 48.737 1.00 57.12 72 ILE A O 1
ATOM 559 N N . GLY A 1 74 ? 15.986 82.872 47.697 1.00 56.23 73 GLY A N 1
ATOM 560 C CA . GLY A 1 74 ? 14.617 82.526 47.440 1.00 55.41 73 GLY A CA 1
ATOM 561 C C . GLY A 1 74 ? 13.926 83.622 46.659 1.00 55.54 73 GLY A C 1
ATOM 562 O O . GLY A 1 74 ? 14.369 84.765 46.658 1.00 54.59 73 GLY A O 1
ATOM 563 N N . TYR A 1 75 ? 12.838 83.271 45.986 1.00 56.46 74 TYR A N 1
ATOM 564 C CA . TYR A 1 75 ? 12.091 84.234 45.203 1.00 56.36 74 TYR A CA 1
ATOM 565 C C . TYR A 1 75 ? 10.682 83.748 44.923 1.00 56.83 74 TYR A C 1
ATOM 566 O O . TYR A 1 75 ? 10.371 82.566 45.080 1.00 55.58 74 TYR A O 1
ATOM 575 N N . VAL A 1 76 ? 9.835 84.674 44.494 1.00 57.49 75 VAL A N 1
ATOM 576 C CA . VAL A 1 76 ? 8.523 84.346 44.012 1.00 57.41 75 VAL A CA 1
ATOM 577 C C . VAL A 1 76 ? 8.205 85.296 42.871 1.00 56.73 75 VAL A C 1
ATOM 578 O O . VAL A 1 76 ? 8.484 86.501 42.966 1.00 55.35 75 VAL A O 1
ATOM 582 N N . THR A 1 77 ? 7.664 84.746 41.766 1.00 56.17 76 THR A N 1
ATOM 583 C CA . THR A 1 77 ? 7.463 85.525 40.526 1.00 55.69 76 THR A CA 1
ATOM 584 C C . THR A 1 77 ? 5.998 85.717 40.191 1.00 55.30 76 THR A C 1
ATOM 585 O O . THR A 1 77 ? 5.165 84.872 40.501 1.00 53.88 76 THR A O 1
ATOM 589 N N . PHE A 1 78 ? 5.694 86.852 39.548 1.00 55.26 77 PHE A N 1
ATOM 590 C CA . PHE A 1 78 ? 4.350 87.141 39.070 1.00 54.65 77 PHE A CA 1
ATOM 591 C C . PHE A 1 78 ? 4.437 87.721 37.705 1.00 55.45 77 PHE A C 1
ATOM 592 O O . PHE A 1 78 ? 5.279 88.574 37.442 1.00 55.99 77 PHE A O 1
ATOM 600 N N . LEU A 1 79 ? 3.569 87.257 36.819 1.00 56.06 78 LEU A N 1
ATOM 601 C CA . LEU A 1 79 ? 3.496 87.773 35.460 1.00 55.91 78 LEU A CA 1
ATOM 602 C C . LEU A 1 79 ? 2.237 87.252 34.819 1.00 56.23 78 LEU A C 1
ATOM 603 O O . LEU A 1 79 ? 1.530 86.422 35.410 1.00 56.19 78 LEU A O 1
ATOM 608 N N . TYR A 1 80 ? 1.941 87.720 33.610 1.00 56.39 79 TYR A N 1
ATOM 609 C CA . TYR A 1 80 ? 0.780 87.220 32.884 1.00 55.75 79 TYR A CA 1
ATOM 610 C C . TYR A 1 80 ? 1.017 85.791 32.452 1.00 55.91 79 TYR A C 1
ATOM 611 O O . TYR A 1 80 ? 2.150 85.409 32.173 1.00 55.74 79 TYR A O 1
ATOM 620 N N . PRO A 1 81 ? -0.061 84.978 32.413 1.00 56.96 80 PRO A N 1
ATOM 621 C CA . PRO A 1 81 ? 0.049 83.573 32.031 1.00 56.72 80 PRO A CA 1
ATOM 622 C C . PRO A 1 81 ? 0.726 83.367 30.680 1.00 56.16 80 PRO A C 1
ATOM 623 O O . PRO A 1 81 ? 0.649 84.225 29.814 1.00 55.84 80 PRO A O 1
ATOM 627 N N . ASP A 1 82 ? 1.365 82.212 30.515 1.00 57.34 81 ASP A N 1
ATOM 628 C CA . ASP A 1 82 ? 2.107 81.889 29.281 1.00 57.79 81 ASP A CA 1
ATOM 629 C C . ASP A 1 82 ? 1.171 81.834 28.061 1.00 57.02 81 ASP A C 1
ATOM 630 O O . ASP A 1 82 ? 0.153 81.154 28.094 1.00 56.98 81 ASP A O 1
ATOM 635 N N . PRO A 1 83 ? 1.543 82.538 26.968 1.00 56.93 82 PRO A N 1
ATOM 636 C CA . PRO A 1 83 ? 0.752 82.545 25.721 1.00 57.24 82 PRO A CA 1
ATOM 637 C C . PRO A 1 83 ? 0.479 81.147 25.146 1.00 57.72 82 PRO A C 1
ATOM 638 O O . PRO A 1 83 ? -0.456 80.979 24.366 1.00 57.28 82 PRO A O 1
ATOM 642 N N . TYR A 1 84 ? 1.319 80.167 25.509 1.00 58.54 83 TYR A N 1
ATOM 643 C CA . TYR A 1 84 ? 1.210 78.808 24.970 1.00 59.21 83 TYR A CA 1
ATOM 644 C C . TYR A 1 84 ? 0.709 77.784 26.020 1.00 59.83 83 TYR A C 1
ATOM 645 O O . TYR A 1 84 ? 0.832 76.569 25.832 1.00 59.49 83 TYR A O 1
ATOM 654 N N . GLU A 1 85 ? 0.122 78.293 27.095 1.00 60.64 84 GLU A N 1
ATOM 655 C CA . GLU A 1 85 ? -0.595 77.462 28.056 1.00 62.19 84 GLU A CA 1
ATOM 656 C C . GLU A 1 85 ? -2.039 77.942 28.080 1.00 61.56 84 GLU A C 1
ATOM 657 O O . GLU A 1 85 ? -2.331 79.036 27.611 1.00 61.19 84 GLU A O 1
ATOM 663 N N . THR A 1 86 ? -2.942 77.128 28.616 1.00 61.17 85 THR A N 1
ATOM 664 C CA . THR A 1 86 ? -4.385 77.448 28.546 1.00 61.54 85 THR A CA 1
ATOM 665 C C . THR A 1 86 ? -4.793 78.668 29.393 1.00 60.52 85 THR A C 1
ATOM 666 O O . THR A 1 86 ? -5.759 79.355 29.071 1.00 60.82 85 THR A O 1
ATOM 670 N N . TRP A 1 87 ? -3.993 78.993 30.394 1.00 59.40 86 TRP A N 1
ATOM 671 C CA . TRP A 1 87 ? -4.358 80.033 31.359 1.00 58.58 86 TRP A CA 1
ATOM 672 C C . TRP A 1 87 ? -4.317 81.475 30.776 1.00 57.18 86 TRP A C 1
ATOM 673 O O . TRP A 1 87 ? -4.807 82.404 31.403 1.00 56.89 86 TRP A O 1
ATOM 684 N N . SER A 1 88 ? -3.806 81.624 29.545 1.00 56.12 87 SER A N 1
ATOM 685 C CA . SER A 1 88 ? -3.681 82.940 28.923 1.00 54.91 87 SER A CA 1
ATOM 686 C C . SER A 1 88 ? -4.777 83.215 27.891 1.00 54.58 87 SER A C 1
ATOM 687 O O . SER A 1 88 ? -4.802 84.278 27.291 1.00 54.76 87 SER A O 1
ATOM 690 N N . GLU A 1 89 ? -5.679 82.266 27.695 1.00 54.59 88 GLU A N 1
ATOM 691 C CA . GLU A 1 89 ? -6.749 82.430 26.698 1.00 55.13 88 GLU A CA 1
ATOM 692 C C . GLU A 1 89 ? -7.631 83.653 26.987 1.00 55.62 88 GLU A C 1
ATOM 693 O O . GLU A 1 89 ? -7.838 84.026 28.145 1.00 56.80 88 GLU A O 1
ATOM 699 N N . GLY A 1 90 ? -8.161 84.256 25.927 1.00 55.33 89 GLY A N 1
ATOM 700 C CA . GLY A 1 90 ? -9.067 85.384 26.067 1.00 55.71 89 GLY A CA 1
ATOM 701 C C . GLY A 1 90 ? -8.349 86.677 26.384 1.00 56.43 89 GLY A C 1
ATOM 702 O O . GLY A 1 90 ? -7.146 86.688 26.636 1.00 56.93 89 GLY A O 1
ATOM 703 N N . ASN A 1 91 ? -9.096 87.772 26.372 1.00 56.75 90 ASN A N 1
ATOM 704 C CA . ASN A 1 91 ? -8.540 89.082 26.637 1.00 56.98 90 ASN A CA 1
ATOM 705 C C . ASN A 1 91 ? -8.897 89.542 28.034 1.00 57.42 90 ASN A C 1
ATOM 706 O O . ASN A 1 91 ? -9.732 90.429 28.210 1.00 58.23 90 ASN A O 1
ATOM 711 N N . ASN A 1 92 ? -8.252 88.949 29.031 1.00 57.46 91 ASN A N 1
ATOM 712 C CA . ASN A 1 92 ? -8.517 89.292 30.418 1.00 57.32 91 ASN A CA 1
ATOM 713 C C . ASN A 1 92 ? -7.233 89.720 31.150 1.00 57.32 91 ASN A C 1
ATOM 714 O O . ASN A 1 92 ? -6.468 88.869 31.620 1.00 58.34 91 ASN A O 1
ATOM 719 N N . PRO A 1 93 ? -7.017 91.053 31.283 1.00 56.08 92 PRO A N 1
ATOM 720 C CA . PRO A 1 93 ? -5.829 91.593 31.947 1.00 55.38 92 PRO A CA 1
ATOM 721 C C . PRO A 1 93 ? -5.885 91.541 33.499 1.00 55.41 92 PRO A C 1
ATOM 722 O O . PRO A 1 93 ? -4.940 91.996 34.165 1.00 55.31 92 PRO A O 1
ATOM 726 N N . TYR A 1 94 ? -6.979 91.003 34.059 1.00 55.22 93 TYR A N 1
ATOM 727 C CA . TYR A 1 94 ? -7.120 90.876 35.520 1.00 55.29 93 TYR A CA 1
ATOM 728 C C . TYR A 1 94 ? -6.669 89.502 36.011 1.00 55.89 93 TYR A C 1
ATOM 729 O O . TYR A 1 94 ? -6.747 89.207 37.197 1.00 55.62 93 TYR A O 1
ATOM 738 N N . ILE A 1 95 ? -6.214 88.658 35.092 1.00 56.03 94 ILE A N 1
ATOM 739 C CA . ILE A 1 95 ? -5.705 87.351 35.457 1.00 56.23 94 ILE A CA 1
ATOM 740 C C . ILE A 1 95 ? -4.171 87.352 35.425 1.00 56.06 94 ILE A C 1
ATOM 741 O O . ILE A 1 95 ? -3.552 87.610 34.385 1.00 55.60 94 ILE A O 1
ATOM 746 N N . LEU A 1 96 ? -3.575 87.106 36.592 1.00 56.19 95 LEU A N 1
ATOM 747 C CA . LEU A 1 96 ? -2.137 87.143 36.765 1.00 56.23 95 LEU A CA 1
ATOM 748 C C . LEU A 1 96 ? -1.664 85.782 37.239 1.00 55.99 95 LEU A C 1
ATOM 749 O O . LEU A 1 96 ? -2.378 85.095 37.951 1.00 56.22 95 LEU A O 1
ATOM 754 N N . GLU A 1 97 ? -0.468 85.384 36.838 1.00 56.34 96 GLU A N 1
ATOM 755 C CA . GLU A 1 97 ? 0.067 84.104 37.277 1.00 57.01 96 GLU A CA 1
ATOM 756 C C . GLU A 1 97 ? 1.225 84.268 38.256 1.00 56.32 96 GLU A C 1
ATOM 757 O O . GLU A 1 97 ? 2.134 85.049 38.029 1.00 54.49 96 GLU A O 1
ATOM 763 N N . LEU A 1 98 ? 1.119 83.584 39.383 1.00 56.87 97 LEU A N 1
ATOM 764 C CA . LEU A 1 98 ? 2.231 83.385 40.255 1.00 57.42 97 LEU A CA 1
ATOM 765 C C . LEU A 1 98 ? 3.055 82.319 39.585 1.00 57.37 97 LEU A C 1
ATOM 766 O O . LEU A 1 98 ? 2.699 81.142 39.612 1.00 57.57 97 LEU A O 1
ATOM 771 N N . GLY A 1 99 ? 4.060 82.745 38.842 1.00 58.20 98 GLY A N 1
ATOM 772 C CA . GLY A 1 99 ? 4.838 81.831 38.015 1.00 58.52 98 GLY A CA 1
ATOM 773 C C . GLY A 1 99 ? 5.458 80.727 38.822 1.00 59.00 98 GLY A C 1
ATOM 774 O O . GLY A 1 99 ? 5.117 79.561 38.655 1.00 57.63 98 GLY A O 1
ATOM 775 N N . ALA A 1 100 ? 6.345 81.103 39.743 1.00 60.29 99 ALA A N 1
ATOM 776 C CA . ALA A 1 100 ? 7.043 80.136 40.562 1.00 59.44 99 ALA A CA 1
ATOM 777 C C . ALA A 1 100 ? 7.468 80.729 41.906 1.00 59.32 99 ALA A C 1
ATOM 778 O O . ALA A 1 100 ? 7.400 81.942 42.123 1.00 58.58 99 ALA A O 1
ATOM 780 N N . ILE A 1 101 ? 7.869 79.845 42.810 1.00 59.63 100 ILE A N 1
ATOM 781 C CA . ILE A 1 101 ? 8.354 80.220 44.122 1.00 59.05 100 ILE A CA 1
ATOM 782 C C . ILE A 1 101 ? 9.365 79.182 44.543 1.00 58.52 100 ILE A C 1
ATOM 783 O O . ILE A 1 101 ? 9.058 78.006 44.600 1.00 58.62 100 ILE A O 1
ATOM 788 N N . GLU A 1 102 ? 10.596 79.609 44.744 1.00 58.75 101 GLU A N 1
ATOM 789 C CA . GLU A 1 102 ? 11.668 78.686 45.048 1.00 59.36 101 GLU A CA 1
ATOM 790 C C . GLU A 1 102 ? 12.537 79.214 46.187 1.00 58.03 101 GLU A C 1
ATOM 791 O O . GLU A 1 102 ? 12.728 80.403 46.323 1.00 57.65 101 GLU A O 1
ATOM 797 N N . VAL A 1 103 ? 13.024 78.301 47.017 1.00 57.41 102 VAL A N 1
ATOM 798 C CA . VAL A 1 103 ? 13.828 78.650 48.180 1.00 57.15 102 VAL A CA 1
ATOM 799 C C . VAL A 1 103 ? 14.925 77.609 48.365 1.00 57.02 102 VAL A C 1
ATOM 800 O O . VAL A 1 103 ? 14.646 76.412 48.383 1.00 56.73 102 VAL A O 1
ATOM 804 N N . ALA A 1 104 ? 16.172 78.067 48.512 1.00 56.59 103 ALA A N 1
ATOM 805 C CA . ALA A 1 104 ? 17.307 77.155 48.701 1.00 57.18 103 ALA A CA 1
ATOM 806 C C . ALA A 1 104 ? 17.002 76.127 49.793 1.00 57.27 103 ALA A C 1
ATOM 807 O O . ALA A 1 104 ? 16.422 76.458 50.822 1.00 57.61 103 ALA A O 1
ATOM 809 N N . ALA A 1 105 ? 17.428 74.887 49.560 1.00 57.56 104 ALA A N 1
ATOM 810 C CA . ALA A 1 105 ? 17.116 73.755 50.454 1.00 57.92 104 ALA A CA 1
ATOM 811 C C . ALA A 1 105 ? 17.517 73.994 51.926 1.00 58.00 104 ALA A C 1
ATOM 812 O O . ALA A 1 105 ? 16.766 73.648 52.842 1.00 57.87 104 ALA A O 1
ATOM 814 N N . ARG A 1 106 ? 18.691 74.583 52.143 1.00 57.97 105 ARG A N 1
ATOM 815 C CA . ARG A 1 106 ? 19.192 74.806 53.510 1.00 58.30 105 ARG A CA 1
ATOM 816 C C . ARG A 1 106 ? 18.334 75.816 54.293 1.00 57.74 105 ARG A C 1
ATOM 817 O O . ARG A 1 106 ? 18.432 75.898 55.522 1.00 57.01 105 ARG A O 1
ATOM 825 N N . PHE A 1 107 ? 17.503 76.582 53.573 1.00 57.79 106 PHE A N 1
ATOM 826 C CA . PHE A 1 107 ? 16.593 77.560 54.202 1.00 58.16 106 PHE A CA 1
ATOM 827 C C . PHE A 1 107 ? 15.165 77.009 54.384 1.00 59.22 106 PHE A C 1
ATOM 828 O O . PHE A 1 107 ? 14.266 77.724 54.844 1.00 59.21 106 PHE A O 1
ATOM 836 N N . ARG A 1 108 ? 14.966 75.743 54.044 1.00 60.23 107 ARG A N 1
ATOM 837 C CA . ARG A 1 108 ? 13.658 75.127 54.173 1.00 60.93 107 ARG A CA 1
ATOM 838 C C . ARG A 1 108 ? 13.283 75.010 55.639 1.00 60.75 107 ARG A C 1
ATOM 839 O O . ARG A 1 108 ? 14.144 74.793 56.489 1.00 60.42 107 ARG A O 1
ATOM 841 N N . GLY A 1 109 ? 11.996 75.200 55.935 1.00 60.93 108 GLY A N 1
ATOM 842 C CA . GLY A 1 109 ? 11.487 75.089 57.314 1.00 60.56 108 GLY A CA 1
ATOM 843 C C . GLY A 1 109 ? 11.568 76.393 58.112 1.00 60.52 108 GLY A C 1
ATOM 844 O O . GLY A 1 109 ? 11.177 76.435 59.282 1.00 60.61 108 GLY A O 1
ATOM 845 N N . GLN A 1 110 ? 12.067 77.459 57.472 1.00 60.04 109 GLN A N 1
ATOM 846 C CA . GLN A 1 110 ? 12.203 78.761 58.128 1.00 59.54 109 GLN A CA 1
ATOM 847 C C . GLN A 1 110 ? 11.061 79.711 57.721 1.00 59.95 109 GLN A C 1
ATOM 848 O O . GLN A 1 110 ? 11.113 80.915 57.995 1.00 60.45 109 GLN A O 1
ATOM 854 N N . GLN A 1 111 ? 10.039 79.155 57.062 1.00 59.42 110 GLN A N 1
ATOM 855 C CA . GLN A 1 111 ? 8.825 79.907 56.698 1.00 59.09 110 GLN A CA 1
ATOM 856 C C . GLN A 1 111 ? 9.105 81.094 55.768 1.00 57.80 110 GLN A C 1
ATOM 857 O O . GLN A 1 111 ? 8.402 82.113 55.806 1.00 58.30 110 GLN A O 1
ATOM 863 N N . ILE A 1 112 ? 10.076 80.928 54.891 1.00 56.47 111 ILE A N 1
ATOM 864 C CA . ILE A 1 112 ? 10.413 81.962 53.935 1.00 56.59 111 ILE A CA 1
ATOM 865 C C . ILE A 1 112 ? 9.345 82.083 52.863 1.00 57.11 111 ILE A C 1
ATOM 866 O O . ILE A 1 112 ? 8.979 83.192 52.470 1.00 57.04 111 ILE A O 1
ATOM 871 N N . GLY A 1 113 ? 8.839 80.935 52.391 1.00 57.28 112 GLY A N 1
ATOM 872 C CA . GLY A 1 113 ? 7.769 80.917 51.393 1.00 56.92 112 GLY A CA 1
ATOM 873 C C . GLY A 1 113 ? 6.570 81.714 51.852 1.00 56.47 112 GLY A C 1
ATOM 874 O O . GLY A 1 113 ? 6.066 82.559 51.124 1.00 54.78 112 GLY A O 1
ATOM 875 N N . LYS A 1 114 ? 6.127 81.444 53.083 1.00 57.25 113 LYS A N 1
ATOM 876 C CA . LYS A 1 114 ? 5.009 82.172 53.691 1.00 58.20 113 LYS A CA 1
ATOM 877 C C . LYS A 1 114 ? 5.222 83.682 53.610 1.00 58.47 113 LYS A C 1
ATOM 878 O O . LYS A 1 114 ? 4.338 84.414 53.165 1.00 59.48 113 LYS A O 1
ATOM 881 N N . LYS A 1 115 ? 6.398 84.143 54.040 1.00 58.15 114 LYS A N 1
ATOM 882 C CA . LYS A 1 115 ? 6.708 85.583 54.052 1.00 58.08 114 LYS A CA 1
ATOM 883 C C . LYS A 1 115 ? 6.873 86.135 52.672 1.00 57.20 114 LYS A C 1
ATOM 884 O O . LYS A 1 115 ? 6.532 87.274 52.410 1.00 57.83 114 LYS A O 1
ATOM 890 N N . LEU A 1 116 ? 7.507 85.370 51.819 1.00 56.99 115 LEU A N 1
ATOM 891 C CA . LEU A 1 116 ? 7.648 85.742 50.435 1.00 56.97 115 LEU A CA 1
ATOM 892 C C . LEU A 1 116 ? 6.264 86.095 49.876 1.00 57.47 115 LEU A C 1
ATOM 893 O O . LEU A 1 116 ? 6.098 87.117 49.206 1.00 57.40 115 LEU A O 1
ATOM 898 N N . LEU A 1 117 ? 5.261 85.273 50.209 1.00 57.69 116 LEU A N 1
ATOM 899 C CA . LEU A 1 117 ? 3.890 85.503 49.744 1.00 58.47 116 LEU A CA 1
ATOM 900 C C . LEU A 1 117 ? 3.240 86.686 50.466 1.00 59.52 116 LEU A C 1
ATOM 901 O O . LEU A 1 117 ? 2.498 87.454 49.854 1.00 59.79 116 LEU A O 1
ATOM 906 N N . GLU A 1 118 ? 3.513 86.823 51.770 1.00 59.51 117 GLU A N 1
ATOM 907 C CA . GLU A 1 118 ? 2.974 87.949 52.560 1.00 59.98 117 GLU A CA 1
ATOM 908 C C . GLU A 1 118 ? 3.387 89.292 51.964 1.00 59.30 117 GLU A C 1
ATOM 909 O O . GLU A 1 118 ? 2.556 90.160 51.738 1.00 60.04 117 GLU A O 1
ATOM 915 N N . VAL A 1 119 ? 4.686 89.460 51.751 1.00 58.52 118 VAL A N 1
ATOM 916 C CA . VAL A 1 119 ? 5.227 90.704 51.225 1.00 57.97 118 VAL A CA 1
ATOM 917 C C . VAL A 1 119 ? 4.710 90.972 49.808 1.00 57.94 118 VAL A C 1
ATOM 918 O O . VAL A 1 119 ? 4.529 92.126 49.409 1.00 57.58 118 VAL A O 1
ATOM 922 N N . SER A 1 120 ? 4.451 89.901 49.064 1.00 58.03 119 SER A N 1
ATOM 923 C CA . SER A 1 120 ? 3.892 90.019 47.725 1.00 58.03 119 SER A CA 1
ATOM 924 C C . SER A 1 120 ? 2.470 90.610 47.749 1.00 58.39 119 SER A C 1
ATOM 925 O O . SER A 1 120 ? 2.110 91.392 46.872 1.00 59.66 119 SER A O 1
ATOM 936 N N . LEU A 1 122 ? 1.203 92.567 50.138 1.00 56.84 121 LEU A N 1
ATOM 937 C CA . LEU A 1 122 ? 1.155 93.858 50.852 1.00 56.31 121 LEU A CA 1
ATOM 938 C C . LEU A 1 122 ? 0.725 94.996 49.929 1.00 56.38 121 LEU A C 1
ATOM 939 O O . LEU A 1 122 ? 0.193 96.019 50.393 1.00 56.61 121 LEU A O 1
ATOM 944 N N . ASP A 1 123 ? 1.004 94.843 48.634 1.00 56.34 122 ASP A N 1
ATOM 945 C CA . ASP A 1 123 ? 0.593 95.824 47.637 1.00 56.40 122 ASP A CA 1
ATOM 946 C C . ASP A 1 123 ? -0.925 95.723 47.408 1.00 56.54 122 ASP A C 1
ATOM 947 O O . ASP A 1 123 ? -1.421 94.679 46.949 1.00 57.61 122 ASP A O 1
ATOM 952 N N . PRO A 1 124 ? -1.671 96.813 47.719 1.00 55.96 123 PRO A N 1
ATOM 953 C CA . PRO A 1 124 ? -3.127 96.806 47.522 1.00 55.69 123 PRO A CA 1
ATOM 954 C C . PRO A 1 124 ? -3.545 96.501 46.076 1.00 55.17 123 PRO A C 1
ATOM 955 O O . PRO A 1 124 ? -4.707 96.196 45.828 1.00 54.80 123 PRO A O 1
ATOM 959 N N . ALA A 1 125 ? -2.599 96.624 45.136 1.00 55.17 124 ALA A N 1
ATOM 960 C CA . ALA A 1 125 ? -2.862 96.355 43.706 1.00 54.69 124 ALA A CA 1
ATOM 961 C C . ALA A 1 125 ? -3.175 94.905 43.455 1.00 53.90 124 ALA A C 1
ATOM 962 O O . ALA A 1 125 ? -3.892 94.580 42.515 1.00 53.51 124 ALA A O 1
ATOM 972 N N . GLU A 1 127 ? -5.096 93.025 44.996 1.00 54.41 126 GLU A N 1
ATOM 973 C CA . GLU A 1 127 ? -6.513 92.749 45.234 1.00 55.28 126 GLU A CA 1
ATOM 974 C C . GLU A 1 127 ? -7.345 92.926 43.977 1.00 55.00 126 GLU A C 1
ATOM 975 O O . GLU A 1 127 ? -8.504 92.519 43.937 1.00 55.35 126 GLU A O 1
ATOM 981 N N . HIS A 1 128 ? -6.751 93.525 42.944 1.00 54.43 127 HIS A N 1
ATOM 982 C CA . HIS A 1 128 ? -7.449 93.750 41.683 1.00 54.59 127 HIS A CA 1
ATOM 983 C C . HIS A 1 128 ? -7.245 92.595 40.697 1.00 54.26 127 HIS A C 1
ATOM 984 O O . HIS A 1 128 ? -7.834 92.582 39.613 1.00 52.82 127 HIS A O 1
ATOM 991 N N . TYR A 1 129 ? -6.425 91.620 41.085 1.00 55.20 128 TYR A N 1
ATOM 992 C CA . TYR A 1 129 ? -6.120 90.486 40.214 1.00 55.17 128 TYR A CA 1
ATOM 993 C C . TYR A 1 129 ? -6.668 89.194 40.749 1.00 55.22 128 TYR A C 1
ATOM 994 O O . TYR A 1 129 ? -6.819 89.017 41.957 1.00 54.80 128 TYR A O 1
ATOM 1003 N N . LEU A 1 130 ? -7.030 88.309 39.830 1.00 56.51 129 LEU A N 1
ATOM 1004 C CA . LEU A 1 130 ? -7.235 86.925 40.140 1.00 57.12 129 LEU A CA 1
ATOM 1005 C C . LEU A 1 130 ? -5.881 86.233 39.871 1.00 57.95 129 LEU A C 1
ATOM 1006 O O . LEU A 1 130 ? -5.423 86.157 38.712 1.00 58.04 129 LEU A O 1
ATOM 1011 N N . ILE A 1 131 ? -5.201 85.829 40.945 1.00 57.67 130 ILE A N 1
ATOM 1012 C CA . ILE A 1 131 ? -3.854 85.266 40.832 1.00 57.61 130 ILE A CA 1
ATOM 1013 C C . ILE A 1 131 ? -3.900 83.739 40.892 1.00 57.28 130 ILE A C 1
ATOM 1014 O O . ILE A 1 131 ? -4.162 83.158 41.940 1.00 57.49 130 ILE A O 1
ATOM 1019 N N . LEU A 1 132 ? -3.666 83.102 39.761 1.00 57.04 131 LEU A N 1
ATOM 1020 C CA . LEU A 1 132 ? -3.666 81.664 39.698 1.00 56.80 131 LEU A CA 1
ATOM 1021 C C . LEU A 1 132 ? -2.246 81.152 39.671 1.00 56.44 131 LEU A C 1
ATOM 1022 O O . LEU A 1 132 ? -1.321 81.899 39.401 1.00 57.14 131 LEU A O 1
ATOM 1027 N N . THR A 1 133 ? -2.076 79.877 39.978 1.00 56.59 132 THR A N 1
ATOM 1028 C CA . THR A 1 133 ? -0.755 79.252 39.950 1.00 56.97 132 THR A CA 1
ATOM 1029 C C . THR A 1 133 ? -0.895 77.756 39.683 1.00 56.40 132 THR A C 1
ATOM 1030 O O . THR A 1 133 ? -1.910 77.149 40.025 1.00 56.30 132 THR A O 1
ATOM 1034 N N . THR A 1 134 ? 0.115 77.182 39.050 1.00 56.27 133 THR A N 1
ATOM 1035 C CA . THR A 1 134 ? 0.135 75.762 38.752 1.00 57.08 133 THR A CA 1
ATOM 1036 C C . THR A 1 134 ? 1.358 75.133 39.365 1.00 57.56 133 THR A C 1
ATOM 1037 O O . THR A 1 134 ? 2.446 75.701 39.303 1.00 58.67 133 THR A O 1
ATOM 1041 N N . GLU A 1 135 ? 1.183 73.952 39.961 1.00 58.00 134 GLU A N 1
ATOM 1042 C CA . GLU A 1 135 ? 2.296 73.216 40.595 1.00 56.83 134 GLU A CA 1
ATOM 1043 C C . GLU A 1 135 ? 2.296 71.767 40.109 1.00 56.67 134 GLU A C 1
ATOM 1044 O O . GLU A 1 135 ? 1.285 71.090 40.187 1.00 56.81 134 GLU A O 1
ATOM 1050 N N . TYR A 1 136 ? 3.440 71.316 39.587 1.00 55.77 135 TYR A N 1
ATOM 1051 C CA . TYR A 1 136 ? 3.578 69.978 39.048 1.00 55.32 135 TYR A CA 1
ATOM 1052 C C . TYR A 1 136 ? 4.662 69.209 39.800 1.00 55.27 135 TYR A C 1
ATOM 1053 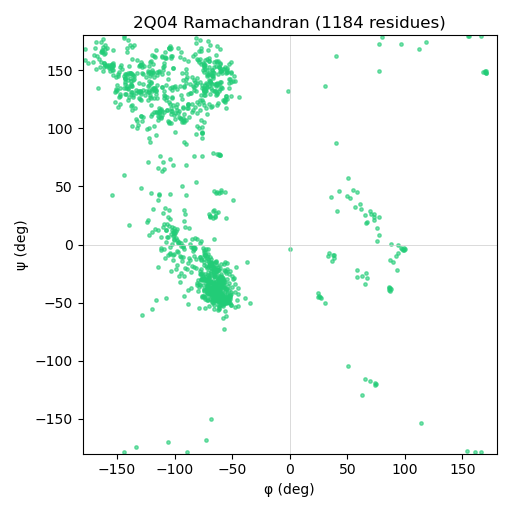O O . TYR A 1 136 ? 5.754 69.732 40.028 1.00 55.23 135 TYR A O 1
ATOM 1062 N N . TYR A 1 137 ? 4.399 67.929 40.081 1.00 54.83 136 TYR A N 1
ATOM 1063 C CA . TYR A 1 137 ? 5.321 67.102 40.890 1.00 54.66 136 TYR A CA 1
ATOM 1064 C C . TYR A 1 137 ? 6.758 67.091 40.315 1.00 55.12 136 TYR A C 1
ATOM 1065 O O . TYR A 1 137 ? 7.735 66.929 41.062 1.00 54.61 136 TYR A O 1
ATOM 1074 N N . TRP A 1 138 ? 6.876 67.240 38.989 1.00 55.65 137 TRP A N 1
ATOM 1075 C CA . TRP A 1 138 ? 8.183 67.086 38.300 1.00 55.88 137 TRP A CA 1
ATOM 1076 C C . TRP A 1 138 ? 9.157 68.302 38.445 1.00 55.13 137 TRP A C 1
ATOM 1077 O O . TRP A 1 138 ? 10.241 68.303 37.853 1.00 54.02 137 TRP A O 1
ATOM 1088 N N A HIS A 1 139 ? 8.749 69.308 39.228 0.50 54.70 138 HIS A N 1
ATOM 1089 N N B HIS A 1 139 ? 8.754 69.329 39.190 0.50 54.94 138 HIS A N 1
ATOM 1090 C CA A HIS A 1 139 ? 9.603 70.459 39.520 0.50 54.76 138 HIS A CA 1
ATOM 1091 C CA B HIS A 1 139 ? 9.683 70.406 39.531 0.50 55.15 138 HIS A CA 1
ATOM 1092 C C A HIS A 1 139 ? 9.941 70.535 41.022 0.50 54.79 138 HIS A C 1
ATOM 1093 C C B HIS A 1 139 ? 9.743 70.616 41.038 0.50 55.19 138 HIS A C 1
ATOM 1094 O O A HIS A 1 139 ? 10.632 71.452 41.460 0.50 54.99 138 HIS A O 1
ATOM 1095 O O B HIS A 1 139 ? 10.014 71.721 41.515 0.50 55.89 138 HIS A O 1
ATOM 1108 N N . TRP A 1 140 ? 9.501 69.534 41.785 1.00 54.86 139 TRP A N 1
ATOM 1109 C CA . TRP A 1 140 ? 9.662 69.540 43.242 1.00 55.43 139 TRP A CA 1
ATOM 1110 C C . TRP A 1 140 ? 10.947 68.827 43.642 1.00 56.12 139 TRP A C 1
ATOM 1111 O O . TRP A 1 140 ? 11.286 67.798 43.082 1.00 55.60 139 TRP A O 1
ATOM 1122 N N . ASP A 1 141 ? 11.659 69.393 44.625 1.00 58.05 140 ASP A N 1
ATOM 1123 C CA . ASP A 1 141 ? 12.917 68.812 45.109 1.00 58.39 140 ASP A CA 1
ATOM 1124 C C . ASP A 1 141 ? 12.649 67.838 46.241 1.00 59.25 140 ASP A C 1
ATOM 1125 O O . ASP A 1 141 ? 13.023 68.077 47.385 1.00 59.73 140 ASP A O 1
ATOM 1130 N N . LEU A 1 142 ? 12.021 66.726 45.905 1.00 60.10 141 LEU A N 1
ATOM 1131 C CA . LEU A 1 142 ? 11.668 65.722 46.885 1.00 60.85 141 LEU A CA 1
ATOM 1132 C C . LEU A 1 142 ? 12.918 65.048 47.460 1.00 62.02 141 LEU A C 1
ATOM 1133 O O . LEU A 1 142 ? 13.005 64.825 48.658 1.00 62.90 141 LEU A O 1
ATOM 1138 N N . LYS A 1 143 ? 13.883 64.733 46.586 1.00 62.63 142 LYS A N 1
ATOM 1139 C CA . LYS A 1 143 ? 15.139 64.081 47.001 1.00 62.73 142 LYS A CA 1
ATOM 1140 C C . LYS A 1 143 ? 15.893 64.922 48.024 1.00 63.47 142 LYS A C 1
ATOM 1141 O O . LYS A 1 143 ? 16.461 64.392 48.977 1.00 63.88 142 LYS A O 1
ATOM 1144 N N . GLY A 1 144 ? 15.915 66.232 47.805 1.00 64.76 143 GLY A N 1
ATOM 1145 C CA . GLY A 1 144 ? 16.578 67.157 48.720 1.00 65.62 143 GLY A CA 1
ATOM 1146 C C . GLY A 1 144 ? 15.749 67.448 49.963 1.00 66.76 143 GLY A C 1
ATOM 1147 O O . GLY A 1 144 ? 16.298 67.641 51.049 1.00 67.72 143 GLY A O 1
ATOM 1148 N N . SER A 1 145 ? 14.419 67.498 49.798 1.00 67.06 144 SER A N 1
ATOM 1149 C CA . SER A 1 145 ? 13.496 67.780 50.921 1.00 66.75 144 SER A CA 1
ATOM 1150 C C . SER A 1 145 ? 13.274 66.538 51.819 1.00 66.42 144 SER A C 1
ATOM 1151 O O . SER A 1 145 ? 12.879 66.664 52.977 1.00 66.98 144 SER A O 1
ATOM 1153 N N . GLY A 1 146 ? 13.506 65.352 51.265 1.00 65.56 145 GLY A N 1
ATOM 1154 C CA . GLY A 1 146 ? 13.269 64.098 51.996 1.00 64.79 145 GLY A CA 1
ATOM 1155 C C . GLY A 1 146 ? 11.779 63.733 52.092 1.00 63.98 145 GLY A C 1
ATOM 1156 O O . GLY A 1 146 ? 11.419 62.707 52.680 1.00 64.39 145 GLY A O 1
ATOM 1157 N N . LEU A 1 147 ? 10.923 64.542 51.462 1.00 62.27 146 LEU A N 1
ATOM 1158 C CA . LEU A 1 147 ? 9.475 64.354 51.554 1.00 60.70 146 LEU A CA 1
ATOM 1159 C C . LEU A 1 147 ? 8.949 63.445 50.467 1.00 59.63 146 LEU A C 1
ATOM 1160 O O . LEU A 1 147 ? 9.455 63.442 49.343 1.00 58.96 146 LEU A O 1
ATOM 1165 N N . SER A 1 148 ? 7.906 62.692 50.793 1.00 58.84 147 SER A N 1
ATOM 1166 C CA . SER A 1 148 ? 7.164 61.979 49.792 1.00 58.71 147 SER A CA 1
ATOM 1167 C C . SER A 1 148 ? 6.405 63.007 48.998 1.00 57.28 147 SER A C 1
ATOM 1168 O O . SER A 1 148 ? 6.367 64.171 49.358 1.00 57.11 147 SER A O 1
ATOM 1171 N N . VAL A 1 149 ? 5.745 62.566 47.963 1.00 56.55 148 VAL A N 1
ATOM 1172 C CA . VAL A 1 149 ? 5.031 63.493 47.073 1.00 56.49 148 VAL A CA 1
ATOM 1173 C C . VAL A 1 149 ? 3.801 64.126 47.751 1.00 56.68 148 VAL A C 1
ATOM 1174 O O . VAL A 1 149 ? 3.516 65.312 47.553 1.00 56.47 148 VAL A O 1
ATOM 1178 N N . TRP A 1 150 ? 3.095 63.342 48.561 1.00 57.19 149 TRP A N 1
ATOM 1179 C CA . TRP A 1 150 ? 1.849 63.798 49.156 1.00 57.08 149 TRP A CA 1
ATOM 1180 C C . TRP A 1 150 ? 2.100 64.680 50.382 1.00 56.96 149 TRP A C 1
ATOM 1181 O O . TRP A 1 150 ? 1.376 65.652 50.602 1.00 57.42 149 TRP A O 1
ATOM 1192 N N . ASP A 1 151 ? 3.175 64.388 51.133 1.00 56.96 150 ASP A N 1
ATOM 1193 C CA . ASP A 1 151 ? 3.605 65.268 52.234 1.00 56.88 150 ASP A CA 1
ATOM 1194 C C . ASP A 1 151 ? 4.038 66.606 51.665 1.00 56.65 150 ASP A C 1
ATOM 1195 O O . ASP A 1 151 ? 3.713 67.660 52.217 1.00 57.08 150 ASP A O 1
ATOM 1200 N N . TYR A 1 152 ? 4.757 66.561 50.543 1.00 56.33 151 TYR A N 1
ATOM 1201 C CA . TYR A 1 152 ? 5.190 67.774 49.865 1.00 56.31 151 TYR A CA 1
ATOM 1202 C C . TYR A 1 152 ? 3.994 68.589 49.434 1.00 56.21 151 TYR A C 1
ATOM 1203 O O . TYR A 1 152 ? 3.948 69.791 49.638 1.00 55.85 151 TYR A O 1
ATOM 1212 N N . ARG A 1 153 ? 3.038 67.921 48.801 1.00 56.60 152 ARG A N 1
ATOM 1213 C CA . ARG A 1 153 ? 1.823 68.572 48.321 1.00 56.53 152 ARG A CA 1
ATOM 1214 C C . ARG A 1 153 ? 1.047 69.242 49.453 1.00 56.55 152 ARG A C 1
ATOM 1215 O O . ARG A 1 153 ? 0.628 70.391 49.328 1.00 56.96 152 ARG A O 1
ATOM 1223 N N . LYS A 1 154 ? 0.882 68.530 50.560 1.00 57.22 153 LYS A N 1
ATOM 1224 C CA . LYS A 1 154 ? 0.148 69.051 51.708 1.00 57.46 153 LYS A CA 1
ATOM 1225 C C . LYS A 1 154 ? 0.827 70.293 52.292 1.00 57.29 153 LYS A C 1
ATOM 1226 O O . LYS A 1 154 ? 0.165 71.293 52.576 1.00 57.17 153 LYS A O 1
ATOM 1232 N N . ILE A 1 155 ? 2.153 70.247 52.390 1.00 57.34 154 ILE A N 1
ATOM 1233 C CA . ILE A 1 155 ? 2.942 71.372 52.911 1.00 57.26 154 ILE A CA 1
ATOM 1234 C C . ILE A 1 155 ? 2.925 72.550 51.947 1.00 57.07 154 ILE A C 1
ATOM 1235 O O . ILE A 1 155 ? 2.730 73.678 52.350 1.00 57.54 154 ILE A O 1
ATOM 1248 N N . GLU A 1 157 ? 0.721 73.239 49.747 1.00 57.18 156 GLU A N 1
ATOM 1249 C CA . GLU A 1 157 ? -0.627 73.812 49.604 1.00 57.76 156 GLU A CA 1
ATOM 1250 C C . GLU A 1 157 ? -0.944 74.740 50.756 1.00 57.64 156 GLU A C 1
ATOM 1251 O O . GLU A 1 157 ? -1.469 75.823 50.548 1.00 57.25 156 GLU A O 1
ATOM 1257 N N . LYS A 1 158 ? -0.567 74.338 51.967 1.00 57.60 157 LYS A N 1
ATOM 1258 C CA . LYS A 1 158 ? -0.775 75.164 53.140 1.00 57.87 157 LYS A CA 1
ATOM 1259 C C . LYS A 1 158 ? 0.088 76.445 53.089 1.00 57.61 157 LYS A C 1
ATOM 1260 O O . LYS A 1 158 ? -0.334 77.500 53.574 1.00 57.78 157 LYS A O 1
ATOM 1282 N N . ASN A 1 161 ? -1.826 78.634 50.758 1.00 56.66 160 ASN A N 1
ATOM 1283 C CA . ASN A 1 161 ? -3.007 79.108 51.475 1.00 56.47 160 ASN A CA 1
ATOM 1284 C C . ASN A 1 161 ? -2.706 80.365 52.271 1.00 57.01 160 ASN A C 1
ATOM 1285 O O . ASN A 1 161 ? -3.513 81.266 52.321 1.00 57.86 160 ASN A O 1
ATOM 1290 N N . HIS A 1 162 ? -1.507 80.433 52.854 1.00 57.31 161 HIS A N 1
ATOM 1291 C CA A HIS A 1 162 ? -1.094 81.613 53.619 0.50 56.69 161 HIS A CA 1
ATOM 1292 C CA B HIS A 1 162 ? -1.075 81.603 53.617 0.50 56.43 161 HIS A CA 1
ATOM 1293 C C . HIS A 1 162 ? -1.035 82.860 52.724 1.00 57.18 161 HIS A C 1
ATOM 1294 O O . HIS A 1 162 ? -1.247 83.962 53.189 1.00 57.50 161 HIS A O 1
ATOM 1307 N N . GLY A 1 163 ? -0.758 82.665 51.436 1.00 57.67 162 GLY A N 1
ATOM 1308 C CA . GLY A 1 163 ? -0.729 83.776 50.474 1.00 57.20 162 GLY A CA 1
ATOM 1309 C C . GLY A 1 163 ? -2.111 84.102 49.906 1.00 57.57 162 GLY A C 1
ATOM 1310 O O . GLY A 1 163 ? -2.253 85.004 49.089 1.00 57.88 162 GLY A O 1
ATOM 1311 N N . GLY A 1 164 ? -3.121 83.333 50.317 1.00 57.76 163 GLY A N 1
ATOM 1312 C CA . GLY A 1 164 ? -4.495 83.561 49.871 1.00 57.33 163 GLY A CA 1
ATOM 1313 C C . GLY A 1 164 ? -4.935 82.656 48.727 1.00 57.45 163 GLY A C 1
ATOM 1314 O O . GLY A 1 164 ? -6.090 82.706 48.309 1.00 58.02 163 GLY A O 1
ATOM 1315 N N . LEU A 1 165 ? -4.012 81.847 48.205 1.00 57.62 164 LEU A N 1
ATOM 1316 C CA . LEU A 1 165 ? -4.339 80.911 47.124 1.00 57.97 164 LEU A CA 1
ATOM 1317 C C . LEU A 1 165 ? -5.065 79.671 47.668 1.00 58.37 164 LEU A C 1
ATOM 1318 O O . LEU A 1 165 ? -4.704 79.138 48.706 1.00 59.18 164 LEU A O 1
ATOM 1323 N N . VAL A 1 166 ? -6.072 79.212 46.921 1.00 58.12 165 VAL A N 1
ATOM 1324 C CA . VAL A 1 166 ? -6.861 78.051 47.284 1.00 57.79 165 VAL A CA 1
ATOM 1325 C C . VAL A 1 166 ? -6.917 77.081 46.114 1.00 57.57 165 VAL A C 1
ATOM 1326 O O . VAL A 1 166 ? -6.935 77.501 44.970 1.00 57.94 165 VAL A O 1
ATOM 1330 N N . PHE A 1 167 ? -6.988 75.778 46.416 1.00 57.34 166 PHE A N 1
ATOM 1331 C CA . PHE A 1 167 ? -7.076 74.747 45.393 1.00 57.23 166 PHE A CA 1
ATOM 1332 C C . PHE A 1 167 ? -8.366 74.861 44.600 1.00 57.25 166 PHE A C 1
ATOM 1333 O O . PHE A 1 167 ? -9.430 75.106 45.168 1.00 57.09 166 PHE A O 1
ATOM 1341 N N . PHE A 1 168 ? -8.254 74.692 43.273 1.00 57.14 167 PHE A N 1
ATOM 1342 C CA . PHE A 1 168 ? -9.424 74.646 42.377 1.00 56.99 167 PHE A CA 1
ATOM 1343 C C . PHE A 1 168 ? -9.327 73.431 41.468 1.00 56.91 167 PHE A C 1
ATOM 1344 O O . PHE A 1 168 ? -8.267 73.165 40.897 1.00 56.52 167 PHE A O 1
ATOM 1352 N N . PRO A 1 169 ? -10.429 72.663 41.349 1.00 57.06 168 PRO A N 1
ATOM 1353 C CA . PRO A 1 169 ? -10.447 71.562 40.396 1.00 56.80 168 PRO A CA 1
ATOM 1354 C C . PRO A 1 169 ? -10.270 72.050 38.977 1.00 56.45 168 PRO A C 1
ATOM 1355 O O . PRO A 1 169 ? -10.595 73.191 38.671 1.00 55.84 168 PRO A O 1
ATOM 1359 N N . THR A 1 170 ? -9.735 71.200 38.126 1.00 56.43 169 THR A N 1
ATOM 1360 C CA . THR A 1 170 ? -9.560 71.534 36.723 1.00 56.55 169 THR A CA 1
ATOM 1361 C C . THR A 1 170 ? -9.554 70.274 35.861 1.00 56.61 169 THR A C 1
ATOM 1362 O O . THR A 1 170 ? -9.217 69.188 36.333 1.00 56.66 169 THR A O 1
ATOM 1366 N N . ASP A 1 171 ? -9.933 70.424 34.600 1.00 56.42 170 ASP A N 1
ATOM 1367 C CA . ASP A 1 171 ? -9.836 69.334 33.654 1.00 56.12 170 ASP A CA 1
ATOM 1368 C C . ASP A 1 171 ? -8.617 69.507 32.735 1.00 56.08 170 ASP A C 1
ATOM 1369 O O . ASP A 1 171 ? -8.492 68.823 31.722 1.00 56.02 170 ASP A O 1
ATOM 1374 N N . ASP A 1 172 ? -7.730 70.434 33.091 1.00 56.48 171 ASP A N 1
ATOM 1375 C CA . ASP A 1 172 ? -6.494 70.632 32.346 1.00 56.57 171 ASP A CA 1
ATOM 1376 C C . ASP A 1 172 ? -5.729 69.311 32.286 1.00 56.80 171 ASP A C 1
ATOM 1377 O O . ASP A 1 172 ? -5.426 68.728 33.319 1.00 57.10 171 ASP A O 1
ATOM 1382 N N . PRO A 1 173 ? -5.424 68.831 31.066 1.00 56.76 172 PRO A N 1
ATOM 1383 C CA . PRO A 1 173 ? -4.767 67.539 30.909 1.00 56.74 172 PRO A CA 1
ATOM 1384 C C . PRO A 1 173 ? -3.479 67.383 31.739 1.00 56.84 172 PRO A C 1
ATOM 1385 O O . PRO A 1 173 ? -3.302 66.376 32.397 1.00 56.96 172 PRO A O 1
ATOM 1389 N N . GLU A 1 174 ? -2.599 68.374 31.690 1.00 57.26 173 GLU A N 1
ATOM 1390 C CA . GLU A 1 174 ? -1.308 68.283 32.389 1.00 58.37 173 GLU A CA 1
ATOM 1391 C C . GLU A 1 174 ? -1.489 68.184 33.911 1.00 57.60 173 GLU A C 1
ATOM 1392 O O . GLU A 1 174 ? -0.882 67.332 34.567 1.00 58.02 173 GLU A O 1
ATOM 1398 N N . ILE A 1 175 ? -2.301 69.059 34.466 1.00 57.07 174 ILE A N 1
ATOM 1399 C CA . ILE A 1 175 ? -2.576 69.019 35.891 1.00 57.35 174 ILE A CA 1
ATOM 1400 C C . ILE A 1 175 ? -3.328 67.750 36.276 1.00 57.05 174 ILE A C 1
ATOM 1401 O O . ILE A 1 175 ? -2.976 67.087 37.250 1.00 56.72 174 ILE A O 1
ATOM 1406 N N . ALA A 1 176 ? -4.324 67.384 35.467 1.00 56.78 175 ALA A N 1
ATOM 1407 C CA . ALA A 1 176 ? -5.152 66.225 35.746 1.00 56.30 175 ALA A CA 1
ATOM 1408 C C . ALA A 1 176 ? -4.365 64.918 35.677 1.00 56.33 175 ALA A C 1
ATOM 1409 O O . ALA A 1 176 ? -4.795 63.903 36.227 1.00 56.50 175 ALA A O 1
ATOM 1411 N N . SER A 1 177 ? -3.212 64.943 35.006 1.00 56.13 176 SER A N 1
ATOM 1412 C CA . SER A 1 177 ? -2.439 63.713 34.743 1.00 56.07 176 SER A CA 1
ATOM 1413 C C . SER A 1 177 ? -1.951 63.018 36.028 1.00 56.55 176 SER A C 1
ATOM 1414 O O . SER A 1 177 ? -1.563 61.851 36.001 1.00 56.74 176 SER A O 1
ATOM 1417 N N . HIS A 1 178 ? -1.912 63.761 37.125 1.00 56.74 177 HIS A N 1
ATOM 1418 C CA . HIS A 1 178 ? -1.432 63.230 38.421 1.00 56.27 177 HIS A CA 1
ATOM 1419 C C . HIS A 1 178 ? -2.130 64.005 39.556 1.00 56.12 177 HIS A C 1
ATOM 1420 O O . HIS A 1 178 ? -2.038 65.217 39.607 1.00 56.27 177 HIS A O 1
ATOM 1427 N N . PRO A 1 179 ? -2.846 63.288 40.463 1.00 56.08 178 PRO A N 1
ATOM 1428 C CA . PRO A 1 179 ? -3.600 63.945 41.537 1.00 56.27 178 PRO A CA 1
ATOM 1429 C C . PRO A 1 179 ? -2.765 64.884 42.425 1.00 56.44 178 PRO A C 1
ATOM 1430 O O . PRO A 1 179 ? -3.317 65.767 43.063 1.00 56.38 178 PRO A O 1
ATOM 1434 N N . ALA A 1 180 ? -1.460 64.655 42.497 1.00 56.45 179 ALA A N 1
ATOM 1435 C CA . ALA A 1 180 ? -0.590 65.507 43.307 1.00 56.49 179 ALA A CA 1
ATOM 1436 C C . ALA A 1 180 ? -0.466 66.915 42.703 1.00 56.49 179 ALA A C 1
ATOM 1437 O O . ALA A 1 180 ? -0.309 67.908 43.436 1.00 55.78 179 ALA A O 1
ATOM 1439 N N . ASN A 1 181 ? -0.527 67.010 41.372 1.00 56.63 180 ASN A N 1
ATOM 1440 C CA . ASN A 1 181 ? -0.501 68.327 40.708 1.00 56.27 180 ASN A CA 1
ATOM 1441 C C . ASN A 1 181 ? -1.736 69.111 41.102 1.00 56.43 180 ASN A C 1
ATOM 1442 O O . ASN A 1 181 ? -2.746 68.529 41.521 1.00 56.52 180 ASN A O 1
ATOM 1447 N N . CYS A 1 182 ? -1.675 70.422 40.983 1.00 56.50 181 CYS A N 1
ATOM 1448 C CA . CYS A 1 182 ? -2.823 71.229 41.323 1.00 57.66 181 CYS A CA 1
ATOM 1449 C C . CYS A 1 182 ? -2.811 72.637 40.745 1.00 57.45 181 CYS A C 1
ATOM 1450 O O . CYS A 1 182 ? -1.765 73.205 40.447 1.00 57.16 181 CYS A O 1
ATOM 1453 N N . LEU A 1 183 ? -4.006 73.161 40.554 1.00 57.43 182 LEU A N 1
ATOM 1454 C CA . LEU A 1 183 ? -4.213 74.535 40.215 1.00 56.89 182 LEU A CA 1
ATOM 1455 C C . LEU A 1 183 ? -4.717 75.218 41.453 1.00 56.70 182 LEU A C 1
ATOM 1456 O O . LEU A 1 183 ? -5.594 74.704 42.139 1.00 56.85 182 LEU A O 1
ATOM 1469 N N . ALA A 1 185 ? -5.568 79.331 43.164 1.00 56.64 184 ALA A N 1
ATOM 1470 C CA . ALA A 1 185 ? -5.771 80.717 42.796 1.00 57.14 184 ALA A CA 1
ATOM 1471 C C . ALA A 1 185 ? -6.254 81.583 43.945 1.00 56.96 184 ALA A C 1
ATOM 1472 O O . ALA A 1 185 ? -6.989 81.140 44.798 1.00 57.31 184 ALA A O 1
ATOM 1474 N N . ARG A 1 186 ? -5.833 82.843 43.920 1.00 57.11 185 ARG A N 1
ATOM 1475 C CA . ARG A 1 186 ? -6.256 83.831 44.888 1.00 57.18 185 ARG A CA 1
ATOM 1476 C C . ARG A 1 186 ? -7.105 84.858 44.187 1.00 57.32 185 ARG A C 1
ATOM 1477 O O . ARG A 1 186 ? -6.621 85.566 43.287 1.00 57.66 185 ARG A O 1
ATOM 1485 N N . ILE A 1 187 ? -8.383 84.921 44.556 1.00 57.21 186 ILE A N 1
ATOM 1486 C CA . ILE A 1 187 ? -9.305 85.896 43.972 1.00 57.23 186 ILE A CA 1
ATOM 1487 C C . ILE A 1 187 ? -9.313 87.165 44.815 1.00 57.72 186 ILE A C 1
ATOM 1488 O O . ILE A 1 187 ? -9.854 87.185 45.926 1.00 57.80 186 ILE A O 1
ATOM 1493 N N . GLY A 1 188 ? -8.706 88.223 44.281 1.00 57.60 187 GLY A N 1
ATOM 1494 C CA . GLY A 1 188 ? -8.647 89.493 44.964 1.00 57.28 187 GLY A CA 1
ATOM 1495 C C . GLY A 1 188 ? -10.020 90.003 45.368 1.00 57.41 187 GLY A C 1
ATOM 1496 O O . GLY A 1 188 ? -11.016 89.757 44.681 1.00 57.04 187 GLY A O 1
ATOM 1497 N N . LYS A 1 189 ? -10.059 90.734 46.482 1.00 57.45 188 LYS A N 1
ATOM 1498 C CA . LYS A 1 189 ? -11.303 91.277 47.038 1.00 57.51 188 LYS A CA 1
ATOM 1499 C C . LYS A 1 189 ? -12.046 92.204 46.052 1.00 57.12 188 LYS A C 1
ATOM 1500 O O . LYS A 1 189 ? -13.272 92.336 46.123 1.00 57.27 188 LYS A O 1
ATOM 1503 N N . HIS A 1 190 ? -11.294 92.847 45.144 1.00 57.02 189 HIS A N 1
ATOM 1504 C CA . HIS A 1 190 ? -11.882 93.794 44.151 1.00 57.26 189 HIS A CA 1
ATOM 1505 C C . HIS A 1 190 ? -12.096 93.169 42.775 1.00 57.41 189 HIS A C 1
ATOM 1506 O O . HIS A 1 190 ? -12.416 93.874 41.824 1.00 57.79 189 HIS A O 1
ATOM 1513 N N . VAL A 1 191 ? -11.860 91.877 42.649 1.00 56.98 190 VAL A N 1
ATOM 1514 C CA . VAL A 1 191 ? -11.975 91.222 41.355 1.00 57.07 190 VAL A CA 1
ATOM 1515 C C . VAL A 1 191 ? -13.442 91.062 40.976 1.00 57.16 190 VAL A C 1
ATOM 1516 O O . VAL A 1 191 ? -14.259 90.626 41.789 1.00 57.44 190 VAL A O 1
ATOM 1520 N N . ALA A 1 192 ? -13.771 91.428 39.737 1.00 57.15 191 ALA A N 1
ATOM 1521 C CA . ALA A 1 192 ? -15.147 91.369 39.260 1.00 57.15 191 ALA A CA 1
ATOM 1522 C C . ALA A 1 192 ? -15.590 89.916 38.988 1.00 57.19 191 ALA A C 1
ATOM 1523 O O . ALA A 1 192 ? -14.758 89.048 38.727 1.00 57.50 191 ALA A O 1
ATOM 1525 N N . PRO A 1 193 ? -16.917 89.656 39.049 1.00 57.03 192 PRO A N 1
ATOM 1526 C CA . PRO A 1 193 ? -17.462 88.319 38.747 1.00 57.11 192 PRO A CA 1
ATOM 1527 C C . PRO A 1 193 ? -17.128 87.819 37.327 1.00 57.00 192 PRO A C 1
ATOM 1528 O O . PRO A 1 193 ? -17.015 86.612 37.107 1.00 56.65 192 PRO A O 1
ATOM 1532 N N . GLU A 1 194 ? -16.993 88.749 36.383 1.00 57.19 193 GLU A N 1
ATOM 1533 C CA . GLU A 1 194 ? -16.686 88.407 34.991 1.00 57.23 193 GLU A CA 1
ATOM 1534 C C . GLU A 1 194 ? -15.310 87.766 34.880 1.00 57.20 193 GLU A C 1
ATOM 1535 O O . GLU A 1 194 ? -15.108 86.857 34.088 1.00 57.46 193 GLU A O 1
ATOM 1541 N N . VAL A 1 195 ? -14.370 88.260 35.675 1.00 56.77 194 VAL A N 1
ATOM 1542 C CA . VAL A 1 195 ? -13.022 87.728 35.698 1.00 57.01 194 VAL A CA 1
ATOM 1543 C C . VAL A 1 195 ? -13.018 86.306 36.288 1.00 57.22 194 VAL A C 1
ATOM 1544 O O . VAL A 1 195 ? -12.310 85.423 35.803 1.00 57.06 194 VAL A O 1
ATOM 1548 N N . VAL A 1 196 ? -13.810 86.108 37.336 1.00 57.23 195 VAL A N 1
ATOM 1549 C CA . VAL A 1 196 ? -13.910 84.815 37.979 1.00 57.25 195 VAL A CA 1
ATOM 1550 C C . VAL A 1 196 ? -14.574 83.808 37.055 1.00 57.01 195 VAL A C 1
ATOM 1551 O O . VAL A 1 196 ? -14.185 82.641 37.010 1.00 56.56 195 VAL A O 1
ATOM 1555 N N . ALA A 1 197 ? -15.587 84.262 36.326 1.00 56.96 196 ALA A N 1
ATOM 1556 C CA . ALA A 1 197 ? -16.294 83.400 35.386 1.00 56.91 196 ALA A CA 1
ATOM 1557 C C . ALA A 1 197 ? -15.362 82.947 34.280 1.00 56.61 196 ALA A C 1
ATOM 1558 O O . ALA A 1 197 ? -15.445 81.817 33.819 1.00 56.15 196 ALA A O 1
ATOM 1560 N N . HIS A 1 198 ? -14.487 83.850 33.838 1.00 56.58 197 HIS A N 1
ATOM 1561 C CA . HIS A 1 198 ? -13.517 83.531 32.814 1.00 56.86 197 HIS A CA 1
ATOM 1562 C C . HIS A 1 198 ? -12.551 82.487 33.326 1.00 57.04 197 HIS A C 1
ATOM 1563 O O . HIS A 1 198 ? -12.217 81.546 32.624 1.00 57.13 197 HIS A O 1
ATOM 1570 N N . PHE A 1 199 ? -12.105 82.661 34.563 1.00 56.92 198 PHE A N 1
ATOM 1571 C CA . PHE A 1 199 ? -11.212 81.705 35.193 1.00 56.86 198 PHE A CA 1
ATOM 1572 C C . PHE A 1 199 ? -11.858 80.331 35.268 1.00 56.70 198 PHE A C 1
ATOM 1573 O O . PHE A 1 199 ? -11.211 79.329 35.000 1.00 56.78 198 PHE A O 1
ATOM 1581 N N . ASP A 1 200 ? -13.134 80.288 35.647 1.00 56.55 199 ASP A N 1
ATOM 1582 C CA . ASP A 1 200 ? -13.877 79.011 35.708 1.00 57.06 199 ASP A CA 1
ATOM 1583 C C . ASP A 1 200 ? -13.931 78.353 34.335 1.00 56.70 199 ASP A C 1
ATOM 1584 O O . ASP A 1 200 ? -13.883 77.141 34.225 1.00 56.40 199 ASP A O 1
ATOM 1589 N N . ALA A 1 201 ? -14.077 79.174 33.297 1.00 56.68 200 ALA A N 1
ATOM 1590 C CA . ALA A 1 201 ? -14.132 78.689 31.923 1.00 56.55 200 ALA A CA 1
ATOM 1591 C C . ALA A 1 201 ? -12.768 78.139 31.463 1.00 56.73 200 ALA A C 1
ATOM 1592 O O . ALA A 1 201 ? -12.706 77.244 30.622 1.00 56.99 200 ALA A O 1
ATOM 1594 N N . LEU A 1 202 ? -11.685 78.698 32.006 1.00 56.82 201 LEU A N 1
ATOM 1595 C CA . LEU A 1 202 ? -10.327 78.241 31.666 1.00 56.77 201 LEU A CA 1
ATOM 1596 C C . LEU A 1 202 ? -9.990 76.914 32.340 1.00 56.59 201 LEU A C 1
ATOM 1597 O O . LEU A 1 202 ? -9.418 76.028 31.720 1.00 56.70 201 LEU A O 1
ATOM 1602 N N . ARG A 1 203 ? -10.325 76.794 33.619 1.00 56.56 202 ARG A N 1
ATOM 1603 C CA . ARG A 1 203 ? -9.987 75.582 34.381 1.00 56.87 202 ARG A CA 1
ATOM 1604 C C . ARG A 1 203 ? -10.927 74.413 34.056 1.00 56.60 202 ARG A C 1
ATOM 1605 O O . ARG A 1 203 ? -10.536 73.272 34.145 1.00 56.32 202 ARG A O 1
ATOM 1613 N N . LEU A 1 204 ? -12.175 74.724 33.705 1.00 56.90 203 LEU A N 1
ATOM 1614 C CA . LEU A 1 204 ? -13.137 73.701 33.251 1.00 57.12 203 LEU A CA 1
ATOM 1615 C C . LEU A 1 204 ? -13.378 73.919 31.774 1.00 57.48 203 LEU A C 1
ATOM 1616 O O . LEU A 1 204 ? -14.464 74.336 31.348 1.00 57.15 203 LEU A O 1
ATOM 1621 N N . ARG A 1 205 ? -12.349 73.591 30.996 1.00 57.16 204 ARG A N 1
ATOM 1622 C CA . ARG A 1 205 ? -12.230 73.991 29.602 1.00 57.63 204 ARG A CA 1
ATOM 1623 C C . ARG A 1 205 ? -13.119 73.179 28.648 1.00 58.77 204 ARG A C 1
ATOM 1624 O O . ARG A 1 205 ? -13.545 73.682 27.609 1.00 59.47 204 ARG A O 1
ATOM 1632 N N . ARG A 1 206 ? -13.391 71.934 29.000 1.00 59.86 205 ARG A N 1
ATOM 1633 C CA . ARG A 1 206 ? -14.204 71.071 28.157 1.00 60.23 205 ARG A CA 1
ATOM 1634 C C . ARG A 1 206 ? -15.704 71.141 28.526 1.00 59.59 205 ARG A C 1
ATOM 1635 O O . ARG A 1 206 ? -16.449 70.186 28.305 1.00 59.19 205 ARG A O 1
ATOM 1641 N N . ARG A 1 207 ? -16.143 72.297 29.034 1.00 59.11 206 ARG A N 1
ATOM 1642 C CA . ARG A 1 207 ? -17.548 72.500 29.363 1.00 59.75 206 ARG A CA 1
ATOM 1643 C C . ARG A 1 207 ? -18.429 72.392 28.108 1.00 57.77 206 ARG A C 1
ATOM 1644 O O . ARG A 1 207 ? -19.586 71.973 28.189 1.00 56.68 206 ARG A O 1
ATOM 1652 N N . PHE A 1 208 ? -17.865 72.748 26.947 1.00 56.73 207 PHE A N 1
ATOM 1653 C CA . PHE A 1 208 ? -18.620 72.720 25.681 1.00 56.04 207 PHE A CA 1
ATOM 1654 C C . PHE A 1 208 ? -19.147 71.328 25.358 1.00 56.16 207 PHE A C 1
ATOM 1655 O O . PHE A 1 208 ? -20.167 71.193 24.703 1.00 57.90 207 PHE A O 1
ATOM 1671 N N . TYR A 1 210 ? -20.574 69.482 27.323 1.00 56.53 209 TYR A N 1
ATOM 1672 C CA . TYR A 1 210 ? -21.782 69.277 28.123 1.00 56.73 209 TYR A CA 1
ATOM 1673 C C . TYR A 1 210 ? -22.821 70.415 27.957 1.00 59.47 209 TYR A C 1
ATOM 1674 O O . TYR A 1 210 ? -23.936 70.318 28.471 1.00 59.54 209 TYR A O 1
ATOM 1683 N N . ASP A 1 211 ? -22.461 71.459 27.192 1.00 62.09 210 ASP A N 1
ATOM 1684 C CA . ASP A 1 211 ? -23.403 72.562 26.882 1.00 63.37 210 ASP A CA 1
ATOM 1685 C C . ASP A 1 211 ? -24.441 72.103 25.892 1.00 64.14 210 ASP A C 1
ATOM 1686 O O . ASP A 1 211 ? -25.457 72.767 25.698 1.00 65.03 210 ASP A O 1
ATOM 1692 N N . PHE B 1 3 ? -13.417 102.284 11.052 1.00 70.30 2 PHE B N 1
ATOM 1693 C CA . PHE B 1 3 ? -14.242 103.365 11.686 1.00 70.84 2 PHE B CA 1
ATOM 1694 C C . PHE B 1 3 ? -15.623 103.515 10.987 1.00 70.56 2 PHE B C 1
ATOM 1695 O O . PHE B 1 3 ? -16.638 102.996 11.480 1.00 70.18 2 PHE B O 1
ATOM 1697 N N . GLU B 1 4 ? -15.650 104.234 9.855 1.00 69.84 3 GLU B N 1
ATOM 1698 C CA . GLU B 1 4 ? -16.902 104.472 9.114 1.00 68.74 3 GLU B CA 1
ATOM 1699 C C . GLU B 1 4 ? -17.371 103.179 8.413 1.00 67.66 3 GLU B C 1
ATOM 1700 O O . GLU B 1 4 ? -16.547 102.353 7.980 1.00 66.93 3 GLU B O 1
ATOM 1704 N N . LYS B 1 5 ? -18.692 103.014 8.308 1.00 66.05 4 LYS B N 1
ATOM 1705 C CA . LYS B 1 5 ? -19.279 101.795 7.740 1.00 64.41 4 LYS B CA 1
ATOM 1706 C C . LYS B 1 5 ? -20.010 102.088 6.423 1.00 62.92 4 LYS B C 1
ATOM 1707 O O . LYS B 1 5 ? -21.101 102.672 6.419 1.00 63.18 4 LYS B O 1
ATOM 1713 N N . GLN B 1 6 ? -19.413 101.656 5.313 1.00 59.99 5 GLN B N 1
ATOM 1714 C CA . GLN B 1 6 ? -19.975 101.893 3.981 1.00 57.78 5 GLN B CA 1
ATOM 1715 C C . GLN B 1 6 ? -21.134 100.943 3.713 1.00 56.91 5 GLN B C 1
ATOM 1716 O O . GLN B 1 6 ? -20.931 99.753 3.500 1.00 56.96 5 GLN B O 1
ATOM 1722 N N . PHE B 1 7 ? -22.349 101.479 3.734 1.00 56.63 6 PHE B N 1
ATOM 1723 C CA . PHE B 1 7 ? -23.542 100.709 3.396 1.00 56.35 6 PHE B CA 1
ATOM 1724 C C . PHE B 1 7 ? -23.502 100.310 1.921 1.00 56.14 6 PHE B C 1
ATOM 1725 O O . PHE B 1 7 ? -23.234 101.133 1.063 1.00 56.42 6 PHE B O 1
ATOM 1733 N N . ASN B 1 8 ? -23.756 99.042 1.644 1.00 56.19 7 ASN B N 1
ATOM 1734 C CA . ASN B 1 8 ? -23.804 98.554 0.273 1.00 56.31 7 ASN B CA 1
ATOM 1735 C C . ASN B 1 8 ? -25.044 97.691 0.054 1.00 55.56 7 ASN B C 1
ATOM 1736 O O . ASN B 1 8 ? -25.531 97.050 0.984 1.00 55.03 7 ASN B O 1
ATOM 1741 N N . HIS B 1 9 ? -25.580 97.724 -1.166 1.00 55.10 8 HIS B N 1
ATOM 1742 C CA . HIS B 1 9 ? -26.806 96.989 -1.492 1.00 54.88 8 HIS B CA 1
ATOM 1743 C C . HIS B 1 9 ? -26.711 96.312 -2.830 1.00 54.83 8 HIS B C 1
ATOM 1744 O O . HIS B 1 9 ? -26.191 96.880 -3.788 1.00 54.59 8 HIS B O 1
ATOM 1751 N N . ARG B 1 10 ? -27.256 95.101 -2.906 1.00 54.91 9 ARG B N 1
ATOM 1752 C CA . ARG B 1 10 ? -27.387 94.382 -4.169 1.00 55.12 9 ARG B CA 1
ATOM 1753 C C . ARG B 1 10 ? -28.698 93.611 -4.172 1.00 55.25 9 ARG B C 1
ATOM 1754 O O . ARG B 1 10 ? -29.109 93.084 -3.145 1.00 55.89 9 ARG B O 1
ATOM 1762 N N . THR B 1 11 ? -29.378 93.592 -5.309 1.00 54.93 10 THR B N 1
ATOM 1763 C CA . THR B 1 11 ? -30.553 92.747 -5.468 1.00 55.08 10 THR B CA 1
ATOM 1764 C C . THR B 1 11 ? -30.107 91.444 -6.105 1.00 55.81 10 THR B C 1
ATOM 1765 O O . THR B 1 11 ? -29.346 91.453 -7.060 1.00 56.11 10 THR B O 1
ATOM 1769 N N . LEU B 1 12 ? -30.489 90.325 -5.502 1.00 56.26 11 LEU B N 1
ATOM 1770 C CA . LEU B 1 12 ? -30.161 89.009 -6.051 1.00 56.02 11 LEU B CA 1
ATOM 1771 C C . LEU B 1 12 ? -31.424 88.354 -6.549 1.00 56.03 11 LEU B C 1
ATOM 1772 O O . LEU B 1 12 ? -32.458 88.397 -5.880 1.00 55.18 11 LEU B O 1
ATOM 1777 N N . GLU B 1 13 ? -31.345 87.759 -7.732 1.00 56.63 12 GLU B N 1
ATOM 1778 C CA . GLU B 1 13 ? -32.477 87.054 -8.309 1.00 57.64 12 GLU B CA 1
ATOM 1779 C C . GLU B 1 13 ? -32.501 85.633 -7.808 1.00 57.38 12 GLU B C 1
ATOM 1780 O O . GLU B 1 13 ? -31.470 84.959 -7.792 1.00 58.24 12 GLU B O 1
ATOM 1786 N N . THR B 1 14 ? -33.663 85.199 -7.324 1.00 56.90 13 THR B N 1
ATOM 1787 C CA . THR B 1 14 ? -33.837 83.831 -6.845 1.00 56.27 13 THR B CA 1
ATOM 1788 C C . THR B 1 14 ? -35.138 83.282 -7.371 1.00 56.28 13 THR B C 1
ATOM 1789 O O . THR B 1 14 ? -35.940 84.015 -7.935 1.00 56.11 13 THR B O 1
ATOM 1793 N N . SER B 1 15 ? -35.359 81.988 -7.162 1.00 57.04 14 SER B N 1
ATOM 1794 C CA . SER B 1 15 ? -36.592 81.325 -7.611 1.00 57.26 14 SER B CA 1
ATOM 1795 C C . SER B 1 15 ? -37.811 81.779 -6.805 1.00 57.35 14 SER B C 1
ATOM 1796 O O . SER B 1 15 ? -38.938 81.524 -7.196 1.00 57.74 14 SER B O 1
ATOM 1799 N N . LEU B 1 16 ? -37.568 82.419 -5.658 1.00 57.99 15 LEU B N 1
ATOM 1800 C CA . LEU B 1 16 ? -38.650 82.927 -4.812 1.00 58.44 15 LEU B CA 1
ATOM 1801 C C . LEU B 1 16 ? -38.759 84.455 -4.915 1.00 58.44 15 LEU B C 1
ATOM 1802 O O . LEU B 1 16 ? -39.284 85.110 -4.012 1.00 58.66 15 LEU B O 1
ATOM 1807 N N . GLY B 1 17 ? -38.273 85.011 -6.026 1.00 58.06 16 GLY B N 1
ATOM 1808 C CA . GLY B 1 17 ? -38.303 86.455 -6.242 1.00 57.49 16 GLY B CA 1
ATOM 1809 C C . GLY B 1 17 ? -36.989 87.119 -5.875 1.00 57.02 16 GLY B C 1
ATOM 1810 O O . GLY B 1 17 ? -36.099 86.480 -5.332 1.00 56.18 16 GLY B O 1
ATOM 1811 N N . PRO B 1 18 ? -36.860 88.413 -6.188 1.00 56.86 17 PRO B N 1
ATOM 1812 C CA . PRO B 1 18 ? -35.641 89.140 -5.869 1.00 56.26 17 PRO B CA 1
ATOM 1813 C C . PRO B 1 18 ? -35.449 89.331 -4.372 1.00 55.14 17 PRO B C 1
ATOM 1814 O O . PRO B 1 18 ? -36.411 89.600 -3.651 1.00 54.26 17 PRO B O 1
ATOM 1818 N N . VAL B 1 19 ? -34.208 89.175 -3.916 1.00 54.91 18 VAL B N 1
ATOM 1819 C CA . VAL B 1 19 ? -33.860 89.360 -2.508 1.00 53.97 18 VAL B CA 1
ATOM 1820 C C . VAL B 1 19 ? -32.877 90.519 -2.378 1.00 53.80 18 VAL B C 1
ATOM 1821 O O . VAL B 1 19 ? -31.927 90.628 -3.153 1.00 53.68 18 VAL B O 1
ATOM 1825 N N . GLU B 1 20 ? -33.118 91.387 -1.410 1.00 53.77 19 GLU B N 1
ATOM 1826 C CA . GLU B 1 20 ? -32.249 92.523 -1.182 1.00 54.30 19 GLU B CA 1
ATOM 1827 C C . GLU B 1 20 ? -31.117 92.145 -0.210 1.00 54.48 19 GLU B C 1
ATOM 1828 O O . GLU B 1 20 ? -31.364 91.761 0.921 1.00 54.92 19 GLU B O 1
ATOM 1834 N N . ILE B 1 21 ? -29.888 92.220 -0.693 1.00 55.20 20 ILE B N 1
ATOM 1835 C CA . ILE B 1 21 ? -28.714 91.908 0.113 1.00 55.32 20 ILE B CA 1
ATOM 1836 C C . ILE B 1 21 ? -28.027 93.219 0.471 1.00 55.28 20 ILE B C 1
ATOM 1837 O O . ILE B 1 21 ? -27.388 93.840 -0.374 1.00 54.64 20 ILE B O 1
ATOM 1842 N N . GLU B 1 22 ? -28.153 93.639 1.721 1.00 55.52 21 GLU B N 1
ATOM 1843 C CA . GLU B 1 22 ? -27.721 94.967 2.097 1.00 55.71 21 GLU B CA 1
ATOM 1844 C C . GLU B 1 22 ? -27.169 95.055 3.508 1.00 56.31 21 GLU B C 1
ATOM 1845 O O . GLU B 1 22 ? -27.573 94.299 4.408 1.00 55.70 21 GLU B O 1
ATOM 1851 N N . GLY B 1 23 ? -26.303 96.041 3.714 1.00 57.17 22 GLY B N 1
ATOM 1852 C CA . GLY B 1 23 ? -25.740 96.312 5.015 1.00 57.77 22 GLY B CA 1
ATOM 1853 C C . GLY B 1 23 ? -24.402 97.020 4.913 1.00 58.22 22 GLY B C 1
ATOM 1854 O O . GLY B 1 23 ? -23.908 97.271 3.804 1.00 58.42 22 GLY B O 1
ATOM 1855 N N . PRO B 1 24 ? -23.791 97.333 6.069 1.00 58.49 23 PRO B N 1
ATOM 1856 C CA . PRO B 1 24 ? -24.322 97.021 7.399 1.00 58.16 23 PRO B CA 1
ATOM 1857 C C . PRO B 1 24 ? -25.541 97.888 7.769 1.00 58.03 23 PRO B C 1
ATOM 1858 O O . PRO B 1 24 ? -25.534 99.103 7.541 1.00 58.11 23 PRO B O 1
ATOM 1862 N N . VAL B 1 25 ? -26.568 97.254 8.332 1.00 57.52 24 VAL B N 1
ATOM 1863 C CA . VAL B 1 25 ? -27.806 97.935 8.671 1.00 56.99 24 VAL B CA 1
ATOM 1864 C C . VAL B 1 25 ? -27.733 98.487 10.077 1.00 56.96 24 VAL B C 1
ATOM 1865 O O . VAL B 1 25 ? -27.184 97.849 10.967 1.00 57.06 24 VAL B O 1
ATOM 1869 N N . THR B 1 26 ? -28.311 99.673 10.281 1.00 57.08 25 THR B N 1
ATOM 1870 C CA . THR B 1 26 ? -28.323 100.302 11.600 1.00 57.02 25 THR B CA 1
ATOM 1871 C C . THR B 1 26 ? -29.237 99.545 12.549 1.00 56.93 25 THR B C 1
ATOM 1872 O O . THR B 1 26 ? -30.214 98.916 12.131 1.00 56.47 25 THR B O 1
ATOM 1876 N N . SER B 1 27 ? -28.927 99.631 13.830 1.00 57.07 26 SER B N 1
ATOM 1877 C CA . SER B 1 27 ? -29.694 98.964 14.852 1.00 57.40 26 SER B CA 1
ATOM 1878 C C . SER B 1 27 ? -31.144 99.472 14.862 1.00 57.67 26 SER B C 1
ATOM 1879 O O . SER B 1 27 ? -32.076 98.723 15.179 1.00 57.39 26 SER B O 1
ATOM 1882 N N . GLN B 1 28 ? -31.318 100.742 14.494 1.00 57.90 27 GLN B N 1
ATOM 1883 C CA . GLN B 1 28 ? -32.637 101.378 14.461 1.00 57.89 27 GLN B CA 1
ATOM 1884 C C . GLN B 1 28 ? -33.518 100.762 13.363 1.00 56.82 27 GLN B C 1
ATOM 1885 O O . GLN B 1 28 ? -34.690 100.441 13.594 1.00 56.63 27 GLN B O 1
ATOM 1891 N N . ILE B 1 29 ? -32.945 100.609 12.177 1.00 55.66 28 ILE B N 1
ATOM 1892 C CA . ILE B 1 29 ? -33.668 100.075 11.033 1.00 55.50 28 ILE B CA 1
ATOM 1893 C C . ILE B 1 29 ? -33.885 98.547 11.150 1.00 55.21 28 ILE B C 1
ATOM 1894 O O . ILE B 1 29 ? -34.950 98.043 10.799 1.00 53.74 28 ILE B O 1
ATOM 1899 N N . LEU B 1 30 ? -32.877 97.831 11.669 1.00 55.97 29 LEU B N 1
ATOM 1900 C CA . LEU B 1 30 ? -32.993 96.369 11.895 1.00 56.38 29 LEU B CA 1
ATOM 1901 C C . LEU B 1 30 ? -34.175 96.026 12.777 1.00 56.68 29 LEU B C 1
ATOM 1902 O O . LEU B 1 30 ? -34.831 94.999 12.578 1.00 57.06 29 LEU B O 1
ATOM 1907 N N . ALA B 1 31 ? -34.414 96.863 13.790 1.00 56.39 30 ALA B N 1
ATOM 1908 C CA . ALA B 1 31 ? -35.501 96.648 14.730 1.00 56.07 30 ALA B CA 1
ATOM 1909 C C . ALA B 1 31 ? -36.860 96.676 14.034 1.00 55.99 30 ALA B C 1
ATOM 1910 O O . ALA B 1 31 ? -37.794 96.005 14.464 1.00 55.71 30 ALA B O 1
ATOM 1912 N N . THR B 1 32 ? -36.959 97.446 12.948 1.00 56.32 31 THR B N 1
ATOM 1913 C CA . THR B 1 32 ? -38.231 97.611 12.230 1.00 56.41 31 THR B CA 1
ATOM 1914 C C . THR B 1 32 ? -38.565 96.400 11.345 1.00 56.37 31 THR B C 1
ATOM 1915 O O . THR B 1 32 ? -39.725 96.192 10.988 1.00 56.06 31 THR B O 1
ATOM 1919 N N . TYR B 1 33 ? -37.548 95.612 10.990 1.00 56.39 32 TYR B N 1
ATOM 1920 C CA . TYR B 1 33 ? -37.762 94.407 10.188 1.00 56.82 32 TYR B CA 1
ATOM 1921 C C . TYR B 1 33 ? -38.203 93.241 11.065 1.00 57.34 32 TYR B C 1
ATOM 1922 O O . TYR B 1 33 ? -38.058 93.281 12.291 1.00 57.73 32 TYR B O 1
ATOM 1931 N N . LYS B 1 34 ? -38.744 92.204 10.429 1.00 57.70 33 LYS B N 1
ATOM 1932 C CA . LYS B 1 34 ? -39.169 90.992 11.137 1.00 58.00 33 LYS B CA 1
ATOM 1933 C C . LYS B 1 34 ? -38.328 89.811 10.671 1.00 58.31 33 LYS B C 1
ATOM 1934 O O . LYS B 1 34 ? -38.118 89.630 9.482 1.00 58.19 33 LYS B O 1
ATOM 1937 N N . LEU B 1 35 ? -37.815 89.031 11.621 1.00 58.95 34 LEU B N 1
ATOM 1938 C CA . LEU B 1 35 ? -36.970 87.876 11.293 1.00 59.23 34 LEU B CA 1
ATOM 1939 C C . LEU B 1 35 ? -37.832 86.668 10.918 1.00 59.69 34 LEU B C 1
ATOM 1940 O O . LEU B 1 35 ? -38.794 86.341 11.614 1.00 60.07 34 LEU B O 1
ATOM 1942 N N . ASP B 1 36 ? -37.490 86.025 9.806 1.00 59.80 35 ASP B N 1
ATOM 1943 C CA . ASP B 1 36 ? -38.209 84.850 9.343 1.00 60.25 35 ASP B CA 1
ATOM 1944 C C . ASP B 1 36 ? -38.163 83.753 10.407 1.00 60.94 35 ASP B C 1
ATOM 1945 O O . ASP B 1 36 ? -37.097 83.464 10.950 1.00 60.60 35 ASP B O 1
ATOM 1950 N N . PRO B 1 37 ? -39.318 83.104 10.680 1.00 61.63 36 PRO B N 1
ATOM 1951 C CA . PRO B 1 37 ? -39.371 82.083 11.727 1.00 62.66 36 PRO B CA 1
ATOM 1952 C C . PRO B 1 37 ? -38.372 80.927 11.527 1.00 63.81 36 PRO B C 1
ATOM 1953 O O . PRO B 1 37 ? -38.009 80.260 12.494 1.00 64.25 36 PRO B O 1
ATOM 1957 N N . GLY B 1 38 ? -37.919 80.718 10.289 1.00 64.40 37 GLY B N 1
ATOM 1958 C CA . GLY B 1 38 ? -37.027 79.596 9.971 1.00 64.94 37 GLY B CA 1
ATOM 1959 C C . GLY B 1 38 ? -35.552 79.814 10.308 1.00 65.84 37 GLY B C 1
ATOM 1960 O O . GLY B 1 38 ? -34.713 78.965 9.994 1.00 65.52 37 GLY B O 1
ATOM 1961 N N . LEU B 1 39 ? -35.231 80.947 10.941 1.00 66.97 38 LEU B N 1
ATOM 1962 C CA . LEU B 1 39 ? -33.842 81.258 11.309 1.00 68.41 38 LEU B CA 1
ATOM 1963 C C . LEU B 1 39 ? -33.598 80.982 12.799 1.00 69.83 38 LEU B C 1
ATOM 1964 O O . LEU B 1 39 ? -33.356 81.906 13.581 1.00 69.45 38 LEU B O 1
ATOM 1969 N N . THR B 1 40 ? -33.622 79.697 13.174 1.00 71.71 39 THR B N 1
ATOM 1970 C CA . THR B 1 40 ? -33.504 79.300 14.585 1.00 72.80 39 THR B CA 1
ATOM 1971 C C . THR B 1 40 ? -32.431 78.221 14.802 1.00 73.73 39 THR B C 1
ATOM 1972 O O . THR B 1 40 ? -32.671 77.216 15.489 1.00 74.68 39 THR B O 1
ATOM 1976 N N . ALA B 1 41 ? -31.244 78.449 14.239 1.00 74.08 40 ALA B N 1
ATOM 1977 C CA . ALA B 1 41 ? -30.109 77.531 14.419 1.00 74.20 40 ALA B CA 1
ATOM 1978 C C . ALA B 1 41 ? -29.340 77.853 15.711 1.00 74.20 40 ALA B C 1
ATOM 1979 O O . ALA B 1 41 ? -28.654 76.997 16.257 1.00 74.73 40 ALA B O 1
ATOM 1981 N N . PHE B 1 42 ? -29.458 79.101 16.182 1.00 74.53 41 PHE B N 1
ATOM 1982 C CA . PHE B 1 42 ? -28.732 79.563 17.385 1.00 74.57 41 PHE B CA 1
ATOM 1983 C C . PHE B 1 42 ? -29.689 79.945 18.511 1.00 74.50 41 PHE B C 1
ATOM 1984 O O . PHE B 1 42 ? -29.471 79.589 19.670 1.00 74.38 41 PHE B O 1
ATOM 1992 N N . ARG B 1 43 ? -30.714 80.726 18.171 1.00 74.69 42 ARG B N 1
ATOM 1993 C CA . ARG B 1 43 ? -31.755 81.114 19.130 1.00 74.23 42 ARG B CA 1
ATOM 1994 C C . ARG B 1 43 ? -33.110 81.085 18.441 1.00 73.51 42 ARG B C 1
ATOM 1995 O O . ARG B 1 43 ? -33.194 80.855 17.243 1.00 73.83 42 ARG B O 1
ATOM 2003 N N . GLN B 1 44 ? -34.168 81.336 19.201 1.00 72.39 43 GLN B N 1
ATOM 2004 C CA . GLN B 1 44 ? -35.496 81.489 18.621 1.00 72.05 43 GLN B CA 1
ATOM 2005 C C . GLN B 1 44 ? -35.557 82.824 17.836 1.00 71.31 43 GLN B C 1
ATOM 2006 O O . GLN B 1 44 ? -34.643 83.644 17.939 1.00 71.57 43 GLN B O 1
ATOM 2012 N N . PRO B 1 45 ? -36.616 83.020 17.016 1.00 70.28 44 PRO B N 1
ATOM 2013 C CA . PRO B 1 45 ? -36.681 84.216 16.146 1.00 69.27 44 PRO B CA 1
ATOM 2014 C C . PRO B 1 45 ? -36.652 85.561 16.911 1.00 67.33 44 PRO B C 1
ATOM 2015 O O . PRO B 1 45 ? -35.911 86.467 16.534 1.00 67.00 44 PRO B O 1
ATOM 2019 N N . ALA B 1 46 ? -37.456 85.675 17.960 1.00 65.58 45 ALA B N 1
ATOM 2020 C CA . ALA B 1 46 ? -37.510 86.905 18.753 1.00 64.18 45 ALA B CA 1
ATOM 2021 C C . ALA B 1 46 ? -36.169 87.179 19.451 1.00 63.48 45 ALA B C 1
ATOM 2022 O O . ALA B 1 46 ? -35.704 88.321 19.494 1.00 63.62 45 ALA B O 1
ATOM 2024 N N . GLU B 1 47 ? -35.550 86.121 19.977 1.00 62.26 46 GLU B N 1
ATOM 2025 C CA . GLU B 1 47 ? -34.283 86.247 20.712 1.00 61.11 46 GLU B CA 1
ATOM 2026 C C . GLU B 1 47 ? -33.114 86.557 19.774 1.00 60.07 46 GLU B C 1
ATOM 2027 O O . GLU B 1 47 ? -32.238 87.354 20.110 1.00 59.87 46 GLU B O 1
ATOM 2033 N N . GLN B 1 48 ? -33.102 85.910 18.605 1.00 59.35 47 GLN B N 1
ATOM 2034 C CA . GLN B 1 48 ? -32.024 86.098 17.623 1.00 59.02 47 GLN B CA 1
ATOM 2035 C C . GLN B 1 48 ? -32.073 87.506 17.026 1.00 58.56 47 GLN B C 1
ATOM 2036 O O . GLN B 1 48 ? -31.044 88.146 16.850 1.00 58.42 47 GLN B O 1
ATOM 2042 N N . HIS B 1 49 ? -33.279 87.975 16.716 1.00 58.30 48 HIS B N 1
ATOM 2043 C CA . HIS B 1 49 ? -33.478 89.335 16.200 1.00 58.40 48 HIS B CA 1
ATOM 2044 C C . HIS B 1 49 ? -32.829 90.358 17.141 1.00 57.96 48 HIS B C 1
ATOM 2045 O O . HIS B 1 49 ? -32.054 91.201 16.708 1.00 57.19 48 HIS B O 1
ATOM 2052 N N . GLU B 1 50 ? -33.125 90.239 18.436 1.00 58.16 49 GLU B N 1
ATOM 2053 C CA . GLU B 1 50 ? -32.566 91.146 19.449 1.00 58.21 49 GLU B CA 1
ATOM 2054 C C . GLU B 1 50 ? -31.037 91.088 19.453 1.00 57.93 49 GLU B C 1
ATOM 2055 O O . GLU B 1 50 ? -30.373 92.103 19.644 1.00 58.45 49 GLU B O 1
ATOM 2058 N N . ALA B 1 51 ? -30.491 89.898 19.228 1.00 57.02 50 ALA B N 1
ATOM 2059 C CA . ALA B 1 51 ? -29.048 89.710 19.173 1.00 57.19 50 ALA B CA 1
ATOM 2060 C C . ALA B 1 51 ? -28.441 90.472 17.999 1.00 57.20 50 ALA B C 1
ATOM 2061 O O . ALA B 1 51 ? -27.389 91.080 18.127 1.00 56.79 50 ALA B O 1
ATOM 2063 N N . LEU B 1 52 ? -29.105 90.411 16.849 1.00 57.69 51 LEU B N 1
ATOM 2064 C CA . LEU B 1 52 ? -28.664 91.153 15.652 1.00 57.25 51 LEU B CA 1
ATOM 2065 C C . LEU B 1 52 ? -28.696 92.661 15.898 1.00 56.02 51 LEU B C 1
ATOM 2066 O O . LEU B 1 52 ? -27.784 93.383 15.519 1.00 55.77 51 LEU B O 1
ATOM 2071 N N . VAL B 1 53 ? -29.750 93.121 16.529 1.00 55.94 52 VAL B N 1
ATOM 2072 C CA . VAL B 1 53 ? -29.880 94.524 16.854 1.00 56.35 52 VAL B CA 1
ATOM 2073 C C . VAL B 1 53 ? -28.705 94.969 17.747 1.00 56.75 52 VAL B C 1
ATOM 2074 O O . VAL B 1 53 ? -28.020 95.945 17.439 1.00 57.18 52 VAL B O 1
ATOM 2078 N N . GLU B 1 54 ? -28.437 94.200 18.804 1.00 56.92 53 GLU B N 1
ATOM 2079 C CA . GLU B 1 54 ? -27.323 94.499 19.722 1.00 57.29 53 GLU B CA 1
ATOM 2080 C C . GLU B 1 54 ? -25.981 94.594 18.993 1.00 56.13 53 GLU B C 1
ATOM 2081 O O . GLU B 1 54 ? -25.155 95.441 19.315 1.00 56.41 53 GLU B O 1
ATOM 2087 N N . ILE B 1 55 ? -25.763 93.708 18.033 1.00 55.43 54 ILE B N 1
ATOM 2088 C CA . ILE B 1 55 ? -24.503 93.686 17.284 1.00 55.52 54 ILE B CA 1
ATOM 2089 C C . ILE B 1 55 ? -24.350 94.930 16.408 1.00 55.29 54 ILE B C 1
ATOM 2090 O O . ILE B 1 55 ? -23.273 95.519 16.344 1.00 54.49 54 ILE B O 1
ATOM 2095 N N . ALA B 1 56 ? -25.438 95.342 15.762 1.00 55.55 55 ALA B N 1
ATOM 2096 C CA . ALA B 1 56 ? -25.423 96.550 14.924 1.00 55.48 55 ALA B CA 1
ATOM 2097 C C . ALA B 1 56 ? -25.179 97.836 15.766 1.00 54.79 55 ALA B C 1
ATOM 2098 O O . ALA B 1 56 ? -24.741 98.850 15.237 1.00 54.10 55 ALA B O 1
ATOM 2100 N N . ALA B 1 57 ? -25.453 97.761 17.071 1.00 54.54 56 ALA B N 1
ATOM 2101 C CA . ALA B 1 57 ? -25.241 98.899 17.980 1.00 54.71 56 ALA B CA 1
ATOM 2102 C C . ALA B 1 57 ? -23.769 99.024 18.440 1.00 54.87 56 ALA B C 1
ATOM 2103 O O . ALA B 1 57 ? -23.391 100.024 19.035 1.00 54.67 56 ALA B O 1
ATOM 2105 N N . LEU B 1 58 ? -22.962 97.993 18.182 1.00 55.50 57 LEU B N 1
ATOM 2106 C CA . LEU B 1 58 ? -21.544 98.010 18.561 1.00 55.64 57 LEU B CA 1
ATOM 2107 C C . LEU B 1 58 ? -20.744 98.913 17.618 1.00 55.74 57 LEU B C 1
ATOM 2108 O O . LEU B 1 58 ? -21.074 99.038 16.443 1.00 55.32 57 LEU B O 1
ATOM 2113 N N . GLU B 1 59 ? -19.667 99.503 18.137 1.00 56.82 58 GLU B N 1
ATOM 2114 C CA . GLU B 1 59 ? -18.779 100.361 17.333 1.00 56.88 58 GLU B CA 1
ATOM 2115 C C . GLU B 1 59 ? -18.298 99.639 16.070 1.00 55.99 58 GLU B C 1
ATOM 2116 O O . GLU B 1 59 ? -18.356 100.187 14.985 1.00 55.35 58 GLU B O 1
ATOM 2122 N N . GLU B 1 60 ? -17.839 98.403 16.229 1.00 56.22 59 GLU B N 1
ATOM 2123 C CA . GLU B 1 60 ? -17.301 97.621 15.094 1.00 56.21 59 GLU B CA 1
ATOM 2124 C C . GLU B 1 60 ? -18.350 96.664 14.480 1.00 55.74 59 GLU B C 1
ATOM 2125 O O . GLU B 1 60 ? -18.099 96.039 13.445 1.00 55.66 59 GLU B O 1
ATOM 2131 N N . GLY B 1 61 ? -19.518 96.577 15.109 1.00 55.38 60 GLY B N 1
ATOM 2132 C CA . GLY B 1 61 ? -20.536 95.597 14.719 1.00 55.44 60 GLY B CA 1
ATOM 2133 C C . GLY B 1 61 ? -21.178 95.848 13.360 1.00 55.87 60 GLY B C 1
ATOM 2134 O O . GLY B 1 61 ? -21.581 96.977 13.045 1.00 56.17 60 GLY B O 1
ATOM 2135 N N . ARG B 1 62 ? -21.296 94.779 12.562 1.00 55.70 61 ARG B N 1
ATOM 2136 C CA . ARG B 1 62 ? -21.907 94.860 11.247 1.00 55.29 61 ARG B CA 1
ATOM 2137 C C . ARG B 1 62 ? -22.931 93.765 11.066 1.00 55.51 61 ARG B C 1
ATOM 2138 O O . ARG B 1 62 ? -22.718 92.622 11.481 1.00 54.68 61 ARG B O 1
ATOM 2146 N N . ILE B 1 63 ? -24.051 94.117 10.450 1.00 56.28 62 ILE B N 1
ATOM 2147 C CA . ILE B 1 63 ? -25.068 93.147 10.096 1.00 56.40 62 ILE B CA 1
ATOM 2148 C C . ILE B 1 63 ? -25.516 93.374 8.661 1.00 56.41 62 ILE B C 1
ATOM 2149 O O . ILE B 1 63 ? -26.131 94.384 8.351 1.00 56.66 62 ILE B O 1
ATOM 2154 N N . ILE B 1 64 ? -25.124 92.463 7.779 1.00 56.46 63 ILE B N 1
ATOM 2155 C CA . ILE B 1 64 ? -25.597 92.463 6.409 1.00 56.25 63 ILE B CA 1
ATOM 2156 C C . ILE B 1 64 ? -26.740 91.460 6.312 1.00 56.40 63 ILE B C 1
ATOM 2157 O O . ILE B 1 64 ? -26.631 90.322 6.814 1.00 56.40 63 ILE B O 1
ATOM 2162 N N . ILE B 1 65 ? -27.832 91.870 5.659 1.00 56.09 64 ILE B N 1
ATOM 2163 C CA . ILE B 1 65 ? -29.062 91.083 5.650 1.00 55.72 64 ILE B CA 1
ATOM 2164 C C . ILE B 1 65 ? -29.526 90.711 4.249 1.00 55.53 64 ILE B C 1
ATOM 2165 O O . ILE B 1 65 ? -29.172 91.367 3.262 1.00 55.77 64 ILE B O 1
ATOM 2170 N N . ALA B 1 66 ? -30.257 89.605 4.169 1.00 55.20 65 ALA B N 1
ATOM 2171 C CA . ALA B 1 66 ? -30.970 89.230 2.972 1.00 54.77 65 ALA B CA 1
ATOM 2172 C C . ALA B 1 66 ? -32.414 89.425 3.310 1.00 55.09 65 ALA B C 1
ATOM 2173 O O . ALA B 1 66 ? -32.878 88.920 4.322 1.00 54.88 65 ALA B O 1
ATOM 2175 N N . ARG B 1 67 ? -33.127 90.198 2.488 1.00 55.44 66 ARG B N 1
ATOM 2176 C CA . ARG B 1 67 ? -34.445 90.690 2.867 1.00 55.56 66 ARG B CA 1
ATOM 2177 C C . ARG B 1 67 ? -35.455 90.636 1.724 1.00 56.19 66 ARG B C 1
ATOM 2178 O O . ARG B 1 67 ? -35.113 90.870 0.571 1.00 56.72 66 ARG B O 1
ATOM 2186 N N . GLN B 1 68 ? -36.702 90.317 2.065 1.00 56.03 67 GLN B N 1
ATOM 2187 C CA . GLN B 1 68 ? -37.824 90.454 1.137 1.00 56.71 67 GLN B CA 1
ATOM 2188 C C . GLN B 1 68 ? -38.923 91.240 1.813 1.00 56.44 67 GLN B C 1
ATOM 2189 O O . GLN B 1 68 ? -39.608 90.728 2.695 1.00 56.12 67 GLN B O 1
ATOM 2195 N N . GLY B 1 69 ? -39.090 92.488 1.402 1.00 56.73 68 GLY B N 1
ATOM 2196 C CA . GLY B 1 69 ? -40.046 93.366 2.035 1.00 56.93 68 GLY B CA 1
ATOM 2197 C C . GLY B 1 69 ? -39.583 93.721 3.434 1.00 56.90 68 GLY B C 1
ATOM 2198 O O . GLY B 1 69 ? -38.523 94.290 3.608 1.00 56.46 68 GLY B O 1
ATOM 2199 N N . ASN B 1 70 ? -40.364 93.334 4.436 1.00 56.96 69 ASN B N 1
ATOM 2200 C CA . ASN B 1 70 ? -40.032 93.648 5.820 1.00 57.01 69 ASN B CA 1
ATOM 2201 C C . ASN B 1 70 ? -39.388 92.435 6.521 1.00 57.15 69 ASN B C 1
ATOM 2202 O O . ASN B 1 70 ? -39.054 92.496 7.704 1.00 57.44 69 ASN B O 1
ATOM 2207 N N . ASP B 1 71 ? -39.150 91.369 5.750 1.00 57.09 70 ASP B N 1
ATOM 2208 C CA . ASP B 1 71 ? -38.704 90.091 6.302 1.00 56.86 70 ASP B CA 1
ATOM 2209 C C . ASP B 1 71 ? -37.241 89.834 6.052 1.00 56.61 70 ASP B C 1
ATOM 2210 O O . ASP B 1 71 ? -36.799 89.775 4.907 1.00 56.59 70 ASP B O 1
ATOM 2215 N N . ILE B 1 72 ? -36.497 89.626 7.128 1.00 56.66 71 ILE B N 1
ATOM 2216 C CA . ILE B 1 72 ? -35.128 89.183 7.027 1.00 56.78 71 ILE B CA 1
ATOM 2217 C C . ILE B 1 72 ? -35.145 87.650 6.873 1.00 55.97 71 ILE B C 1
ATOM 2218 O O . ILE B 1 72 ? -35.628 86.943 7.749 1.00 55.14 71 ILE B O 1
ATOM 2223 N N . ILE B 1 73 ? -34.685 87.162 5.725 1.00 55.47 72 ILE B N 1
ATOM 2224 C CA . ILE B 1 73 ? -34.676 85.715 5.450 1.00 55.96 72 ILE B CA 1
ATOM 2225 C C . ILE B 1 73 ? -33.251 85.129 5.493 1.00 55.75 72 ILE B C 1
ATOM 2226 O O . ILE B 1 73 ? -33.053 83.927 5.298 1.00 54.72 72 ILE B O 1
ATOM 2231 N N . GLY B 1 74 ? -32.282 85.980 5.804 1.00 55.92 73 GLY B N 1
ATOM 2232 C CA . GLY B 1 74 ? -30.900 85.573 5.903 1.00 56.06 73 GLY B CA 1
ATOM 2233 C C . GLY B 1 74 ? -30.052 86.732 6.387 1.00 56.58 73 GLY B C 1
ATOM 2234 O O . GLY B 1 74 ? -30.443 87.906 6.237 1.00 56.33 73 GLY B O 1
ATOM 2235 N N . TYR B 1 75 ? -28.899 86.421 6.985 1.00 56.77 74 TYR B N 1
ATOM 2236 C CA . TYR B 1 75 ? -28.019 87.462 7.536 1.00 56.58 74 TYR B CA 1
ATOM 2237 C C . TYR B 1 75 ? -26.602 86.935 7.779 1.00 56.42 74 TYR B C 1
ATOM 2238 O O . TYR B 1 75 ? -26.372 85.732 7.822 1.00 54.36 74 TYR B O 1
ATOM 2247 N N . VAL B 1 76 ? -25.675 87.870 7.985 1.00 57.36 75 VAL B N 1
ATOM 2248 C CA . VAL B 1 76 ? -24.309 87.556 8.390 1.00 57.15 75 VAL B CA 1
ATOM 2249 C C . VAL B 1 76 ? -23.820 88.637 9.383 1.00 56.74 75 VAL B C 1
ATOM 2250 O O . VAL B 1 76 ? -24.181 89.808 9.263 1.00 57.32 75 VAL B O 1
ATOM 2254 N N . THR B 1 77 ? -23.036 88.221 10.373 1.00 56.92 76 THR B N 1
ATOM 2255 C CA . THR B 1 77 ? -22.591 89.124 11.445 1.00 56.22 76 THR B CA 1
ATOM 2256 C C . THR B 1 77 ? -21.079 89.268 11.474 1.00 55.36 76 THR B C 1
ATOM 2257 O O . THR B 1 77 ? -20.353 88.342 11.110 1.00 54.59 76 THR B O 1
ATOM 2261 N N . PHE B 1 78 ? -20.613 90.457 11.877 1.00 55.08 77 PHE B N 1
ATOM 2262 C CA . PHE B 1 78 ? -19.183 90.707 12.122 1.00 54.77 77 PHE B CA 1
ATOM 2263 C C . PHE B 1 78 ? -19.023 91.518 13.393 1.00 54.75 77 PHE B C 1
ATOM 2264 O O . PHE B 1 78 ? -19.693 92.503 13.584 1.00 54.39 77 PHE B O 1
ATOM 2272 N N . LEU B 1 79 ? -18.133 91.080 14.265 1.00 56.32 78 LEU B N 1
ATOM 2273 C CA . LEU B 1 79 ? -17.856 91.807 15.506 1.00 56.09 78 LEU B CA 1
ATOM 2274 C C . LEU B 1 79 ? -16.534 91.346 16.069 1.00 55.89 78 LEU B C 1
ATOM 2275 O O . LEU B 1 79 ? -15.884 90.486 15.494 1.00 55.94 78 LEU B O 1
ATOM 2280 N N . TYR B 1 80 ? -16.107 91.961 17.165 1.00 56.32 79 TYR B N 1
ATOM 2281 C CA . TYR B 1 80 ? -14.894 91.532 17.834 1.00 55.80 79 TYR B CA 1
ATOM 2282 C C . TYR B 1 80 ? -15.121 90.206 18.536 1.00 55.81 79 TYR B C 1
ATOM 2283 O O . TYR B 1 80 ? -16.166 89.999 19.156 1.00 55.01 79 TYR B O 1
ATOM 2292 N N . PRO B 1 81 ? -14.139 89.293 18.436 1.00 56.68 80 PRO B N 1
ATOM 2293 C CA . PRO B 1 81 ? -14.179 88.044 19.167 1.00 56.91 80 PRO B CA 1
ATOM 2294 C C . PRO B 1 81 ? -14.526 88.260 20.640 1.00 57.22 80 PRO B C 1
ATOM 2295 O O . PRO B 1 81 ? -14.062 89.233 21.250 1.00 57.01 80 PRO B O 1
ATOM 2299 N N . ASP B 1 82 ? -15.342 87.371 21.201 1.00 57.53 81 ASP B N 1
ATOM 2300 C CA . ASP B 1 82 ? -15.746 87.491 22.584 1.00 57.40 81 ASP B CA 1
ATOM 2301 C C . ASP B 1 82 ? -14.518 87.570 23.465 1.00 57.16 81 ASP B C 1
ATOM 2302 O O . ASP B 1 82 ? -13.620 86.753 23.338 1.00 56.80 81 ASP B O 1
ATOM 2307 N N . PRO B 1 83 ? -14.455 88.603 24.337 1.00 57.46 82 PRO B N 1
ATOM 2308 C CA . PRO B 1 83 ? -13.369 88.804 25.290 1.00 57.52 82 PRO B CA 1
ATOM 2309 C C . PRO B 1 83 ? -12.954 87.541 26.036 1.00 58.14 82 PRO B C 1
ATOM 2310 O O . PRO B 1 83 ? -11.765 87.345 26.300 1.00 58.21 82 PRO B O 1
ATOM 2314 N N . TYR B 1 84 ? -13.923 86.694 26.374 1.00 59.00 83 TYR B N 1
ATOM 2315 C CA . TYR B 1 84 ? -13.646 85.479 27.145 1.00 59.67 83 TYR B CA 1
ATOM 2316 C C . TYR B 1 84 ? -13.676 84.224 26.275 1.00 60.11 83 TYR B C 1
ATOM 2317 O O . TYR B 1 84 ? -14.217 83.185 26.675 1.00 60.11 83 TYR B O 1
ATOM 2326 N N . GLU B 1 85 ? -13.074 84.326 25.094 1.00 60.42 84 GLU B N 1
ATOM 2327 C CA . GLU B 1 85 ? -12.926 83.197 24.202 1.00 61.97 84 GLU B CA 1
ATOM 2328 C C . GLU B 1 85 ? -11.552 83.269 23.535 1.00 61.48 84 GLU B C 1
ATOM 2329 O O . GLU B 1 85 ? -10.877 84.291 23.608 1.00 61.33 84 GLU B O 1
ATOM 2335 N N . THR B 1 86 ? -11.166 82.192 22.856 1.00 61.77 85 THR B N 1
ATOM 2336 C CA . THR B 1 86 ? -9.764 81.994 22.406 1.00 61.80 85 THR B CA 1
ATOM 2337 C C . THR B 1 86 ? -9.233 83.042 21.430 1.00 60.86 85 THR B C 1
ATOM 2338 O O . THR B 1 86 ? -8.029 83.310 21.399 1.00 61.99 85 THR B O 1
ATOM 2342 N N . TRP B 1 87 ? -10.119 83.659 20.668 1.00 59.54 86 TRP B N 1
ATOM 2343 C CA . TRP B 1 87 ? -9.694 84.515 19.548 1.00 58.77 86 TRP B CA 1
ATOM 2344 C C . TRP B 1 87 ? -9.496 86.007 19.913 1.00 57.47 86 TRP B C 1
ATOM 2345 O O . TRP B 1 87 ? -9.133 86.812 19.051 1.00 57.58 86 TRP B O 1
ATOM 2356 N N . SER B 1 88 ? -9.655 86.346 21.198 1.00 55.83 87 SER B N 1
ATOM 2357 C CA . SER B 1 88 ? -9.629 87.750 21.638 1.00 55.45 87 SER B CA 1
ATOM 2358 C C . SER B 1 88 ? -8.347 88.140 22.365 1.00 55.16 87 SER B C 1
ATOM 2359 O O . SER B 1 88 ? -8.146 89.308 22.675 1.00 55.85 87 SER B O 1
ATOM 2362 N N . GLU B 1 89 ? -7.507 87.164 22.682 1.00 55.14 88 GLU B N 1
ATOM 2363 C CA . GLU B 1 89 ? -6.244 87.441 23.397 1.00 55.61 88 GLU B CA 1
ATOM 2364 C C . GLU B 1 89 ? -5.480 88.600 22.731 1.00 55.32 88 GLU B C 1
ATOM 2365 O O . GLU B 1 89 ? -5.587 88.808 21.548 1.00 55.76 88 GLU B O 1
ATOM 2371 N N . GLY B 1 90 ? -4.812 89.410 23.538 1.00 55.95 89 GLY B N 1
ATOM 2372 C CA . GLY B 1 90 ? -3.957 90.479 23.015 1.00 56.03 89 GLY B CA 1
ATOM 2373 C C . GLY B 1 90 ? -4.672 91.793 22.729 1.00 56.40 89 GLY B C 1
ATOM 2374 O O . GLY B 1 90 ? -4.022 92.816 22.481 1.00 56.39 89 GLY B O 1
ATOM 2375 N N . ASN B 1 91 ? -6.004 91.771 22.722 1.00 56.65 90 ASN B N 1
ATOM 2376 C CA . ASN B 1 91 ? -6.774 92.991 22.522 1.00 57.58 90 ASN B CA 1
ATOM 2377 C C . ASN B 1 91 ? -6.418 93.662 21.160 1.00 57.92 90 ASN B C 1
ATOM 2378 O O . ASN B 1 91 ? -6.199 94.882 21.092 1.00 58.42 90 ASN B O 1
ATOM 2383 N N . ASN B 1 92 ? -6.343 92.853 20.096 1.00 57.56 91 ASN B N 1
ATOM 2384 C CA . ASN B 1 92 ? -5.923 93.356 18.774 1.00 57.38 91 ASN B CA 1
ATOM 2385 C C . ASN B 1 92 ? -7.096 93.875 17.978 1.00 56.63 91 ASN B C 1
ATOM 2386 O O . ASN B 1 92 ? -8.008 93.115 17.646 1.00 57.37 91 ASN B O 1
ATOM 2391 N N . PRO B 1 93 ? -7.041 95.160 17.589 1.00 56.18 92 PRO B N 1
ATOM 2392 C CA . PRO B 1 93 ? -8.159 95.815 16.932 1.00 55.75 92 PRO B CA 1
ATOM 2393 C C . PRO B 1 93 ? -8.358 95.410 15.476 1.00 55.29 92 PRO B C 1
ATOM 2394 O O . PRO B 1 93 ? -9.388 95.713 14.909 1.00 55.38 92 PRO B O 1
ATOM 2398 N N . TYR B 1 94 ? -7.374 94.730 14.882 1.00 55.17 93 TYR B N 1
ATOM 2399 C CA . TYR B 1 94 ? -7.452 94.352 13.466 1.00 55.30 93 TYR B CA 1
ATOM 2400 C C . TYR B 1 94 ? -7.960 92.908 13.252 1.00 55.62 93 TYR B C 1
ATOM 2401 O O . TYR B 1 94 ? -8.051 92.436 12.111 1.00 54.31 93 TYR B O 1
ATOM 2410 N N . ILE B 1 95 ? -8.296 92.219 14.345 1.00 55.99 94 ILE B N 1
ATOM 2411 C CA . ILE B 1 95 ? -8.879 90.886 14.249 1.00 56.25 94 ILE B CA 1
ATOM 2412 C C . ILE B 1 95 ? -10.381 90.955 14.496 1.00 56.37 94 ILE B C 1
ATOM 2413 O O . ILE B 1 95 ? -10.835 91.305 15.603 1.00 56.00 94 ILE B O 1
ATOM 2418 N N . LEU B 1 96 ? -11.147 90.637 13.453 1.00 56.46 95 LEU B N 1
ATOM 2419 C CA . LEU B 1 96 ? -12.593 90.729 13.487 1.00 56.60 95 LEU B CA 1
ATOM 2420 C C . LEU B 1 96 ? -13.185 89.342 13.285 1.00 57.18 95 LEU B C 1
ATOM 2421 O O . LEU B 1 96 ? -12.625 88.532 12.557 1.00 57.35 95 LEU B O 1
ATOM 2426 N N . GLU B 1 97 ? -14.301 89.055 13.955 1.00 57.48 96 GLU B N 1
ATOM 2427 C CA . GLU B 1 97 ? -14.952 87.764 13.794 1.00 57.68 96 GLU B CA 1
ATOM 2428 C C . GLU B 1 97 ? -16.232 87.870 12.988 1.00 57.58 96 GLU B C 1
ATOM 2429 O O . GLU B 1 97 ? -17.103 88.707 13.286 1.00 57.13 96 GLU B O 1
ATOM 2435 N N . LEU B 1 98 ? -16.327 87.041 11.939 1.00 57.18 97 LEU B N 1
ATOM 2436 C CA . LEU B 1 98 ? -17.596 86.758 11.293 1.00 57.28 97 LEU B CA 1
ATOM 2437 C C . LEU B 1 98 ? -18.335 85.785 12.211 1.00 57.68 97 LEU B C 1
ATOM 2438 O O . LEU B 1 98 ? -18.031 84.592 12.238 1.00 57.54 97 LEU B O 1
ATOM 2443 N N . GLY B 1 99 ? -19.226 86.318 13.037 1.00 58.18 98 GLY B N 1
ATOM 2444 C CA . GLY B 1 99 ? -19.921 85.512 14.022 1.00 58.46 98 GLY B CA 1
ATOM 2445 C C . GLY B 1 99 ? -20.663 84.382 13.380 1.00 59.01 98 GLY B C 1
ATOM 2446 O O . GLY B 1 99 ? -20.233 83.256 13.428 1.00 60.04 98 GLY B O 1
ATOM 2447 N N . ALA B 1 100 ? -21.754 84.703 12.708 1.00 59.75 99 ALA B N 1
ATOM 2448 C CA . ALA B 1 100 ? -22.585 83.693 12.111 1.00 59.39 99 ALA B CA 1
ATOM 2449 C C . ALA B 1 100 ? -23.199 84.160 10.817 1.00 58.94 99 ALA B C 1
ATOM 2450 O O . ALA B 1 100 ? -23.431 85.349 10.613 1.00 57.12 99 ALA B O 1
ATOM 2452 N N . ILE B 1 101 ? -23.445 83.203 9.938 1.00 59.44 100 ILE B N 1
ATOM 2453 C CA . ILE B 1 101 ? -24.151 83.437 8.699 1.00 59.15 100 ILE B CA 1
ATOM 2454 C C . ILE B 1 101 ? -25.269 82.397 8.604 1.00 59.16 100 ILE B C 1
ATOM 2455 O O . ILE B 1 101 ? -25.033 81.207 8.778 1.00 59.71 100 ILE B O 1
ATOM 2460 N N . GLU B 1 102 ? -26.496 82.862 8.437 1.00 59.74 101 GLU B N 1
ATOM 2461 C CA . GLU B 1 102 ? -27.642 81.974 8.423 1.00 59.05 101 GLU B CA 1
ATOM 2462 C C . GLU B 1 102 ? -28.626 82.363 7.331 1.00 58.13 101 GLU B C 1
ATOM 2463 O O . GLU B 1 102 ? -28.885 83.551 7.107 1.00 56.75 101 GLU B O 1
ATOM 2469 N N . VAL B 1 103 ? -29.153 81.348 6.634 1.00 57.55 102 VAL B N 1
ATOM 2470 C CA . VAL B 1 103 ? -30.146 81.552 5.575 1.00 57.13 102 VAL B CA 1
ATOM 2471 C C . VAL B 1 103 ? -31.291 80.570 5.736 1.00 56.81 102 VAL B C 1
ATOM 2472 O O . VAL B 1 103 ? -31.066 79.366 5.837 1.00 56.97 102 VAL B O 1
ATOM 2476 N N . ALA B 1 104 ? -32.525 81.086 5.707 1.00 56.82 103 ALA B N 1
ATOM 2477 C CA . ALA B 1 104 ? -33.718 80.251 5.842 1.00 57.15 103 ALA B CA 1
ATOM 2478 C C . ALA B 1 104 ? -33.668 79.085 4.855 1.00 57.56 103 ALA B C 1
ATOM 2479 O O . ALA B 1 104 ? -33.158 79.222 3.740 1.00 58.38 103 ALA B O 1
ATOM 2481 N N . ALA B 1 105 ? -34.233 77.955 5.262 1.00 57.67 104 ALA B N 1
ATOM 2482 C CA . ALA B 1 105 ? -34.120 76.703 4.505 1.00 57.70 104 ALA B CA 1
ATOM 2483 C C . ALA B 1 105 ? -34.726 76.771 3.091 1.00 57.40 104 ALA B C 1
ATOM 2484 O O . ALA B 1 105 ? -34.163 76.217 2.147 1.00 57.21 104 ALA B O 1
ATOM 2486 N N . ARG B 1 106 ? -35.872 77.434 2.950 1.00 57.28 105 ARG B N 1
ATOM 2487 C CA . ARG B 1 106 ? -36.561 77.474 1.654 1.00 57.46 105 ARG B CA 1
ATOM 2488 C C . ARG B 1 106 ? -35.783 78.296 0.604 1.00 57.65 105 ARG B C 1
ATOM 2489 O O . ARG B 1 106 ? -35.974 78.115 -0.599 1.00 57.26 105 ARG B O 1
ATOM 2497 N N . PHE B 1 107 ? -34.880 79.163 1.070 1.00 58.03 106 PHE B N 1
ATOM 2498 C CA . PHE B 1 107 ? -34.020 79.944 0.165 1.00 58.19 106 PHE B CA 1
ATOM 2499 C C . PHE B 1 107 ? -32.681 79.226 -0.128 1.00 58.79 106 PHE B C 1
ATOM 2500 O O . PHE B 1 107 ? -31.716 79.855 -0.552 1.00 58.61 106 PHE B O 1
ATOM 2508 N N . ARG B 1 108 ? -32.648 77.908 0.083 1.00 60.06 107 ARG B N 1
ATOM 2509 C CA . ARG B 1 108 ? -31.426 77.115 -0.141 1.00 61.01 107 ARG B CA 1
ATOM 2510 C C . ARG B 1 108 ? -31.154 76.900 -1.643 1.00 61.12 107 ARG B C 1
ATOM 2511 O O . ARG B 1 108 ? -32.089 76.808 -2.454 1.00 61.33 107 ARG B O 1
ATOM 2513 N N . GLY B 1 109 ? -29.871 76.812 -1.996 1.00 60.48 108 GLY B N 1
ATOM 2514 C CA . GLY B 1 109 ? -29.460 76.598 -3.379 1.00 60.13 108 GLY B CA 1
ATOM 2515 C C . GLY B 1 109 ? -29.594 77.845 -4.239 1.00 60.23 108 GLY B C 1
ATOM 2516 O O . GLY B 1 109 ? -29.512 77.768 -5.472 1.00 60.67 108 GLY B O 1
ATOM 2517 N N . GLN B 1 110 ? -29.770 79.005 -3.589 1.00 59.98 109 GLN B N 1
ATOM 2518 C CA . GLN B 1 110 ? -29.974 80.277 -4.303 1.00 59.59 109 GLN B CA 1
ATOM 2519 C C . GLN B 1 110 ? -28.788 81.240 -4.126 1.00 59.25 109 GLN B C 1
ATOM 2520 O O . GLN B 1 110 ? -28.850 82.391 -4.547 1.00 59.38 109 GLN B O 1
ATOM 2526 N N . GLN B 1 111 ? -27.721 80.753 -3.499 1.00 58.74 110 GLN B N 1
ATOM 2527 C CA . GLN B 1 111 ? -26.477 81.513 -3.361 1.00 58.91 110 GLN B CA 1
ATOM 2528 C C . GLN B 1 111 ? -26.646 82.801 -2.563 1.00 57.91 110 GLN B C 1
ATOM 2529 O O . GLN B 1 111 ? -25.910 83.765 -2.763 1.00 57.35 110 GLN B O 1
ATOM 2535 N N . ILE B 1 112 ? -27.582 82.794 -1.626 1.00 57.01 111 ILE B N 1
ATOM 2536 C CA . ILE B 1 112 ? -27.810 83.942 -0.790 1.00 56.35 111 ILE B CA 1
ATOM 2537 C C . ILE B 1 112 ? -26.634 84.161 0.134 1.00 56.47 111 ILE B C 1
ATOM 2538 O O . ILE B 1 112 ? -26.166 85.284 0.291 1.00 56.79 111 ILE B O 1
ATOM 2543 N N . GLY B 1 113 ? -26.131 83.076 0.718 1.00 57.01 112 GLY B N 1
ATOM 2544 C CA . GLY B 1 113 ? -24.968 83.147 1.603 1.00 57.00 112 GLY B CA 1
ATOM 2545 C C . GLY B 1 113 ? -23.770 83.695 0.877 1.00 56.61 112 GLY B C 1
ATOM 2546 O O . GLY B 1 113 ? -23.093 84.605 1.362 1.00 54.94 112 GLY B O 1
ATOM 2547 N N . LYS B 1 114 ? -23.536 83.163 -0.310 1.00 57.72 113 LYS B N 1
ATOM 2548 C CA . LYS B 1 114 ? -22.468 83.622 -1.177 1.00 59.55 113 LYS B CA 1
ATOM 2549 C C . LYS B 1 114 ? -22.555 85.148 -1.415 1.00 59.53 113 LYS B C 1
ATOM 2550 O O . LYS B 1 114 ? -21.563 85.866 -1.278 1.00 60.46 113 LYS B O 1
ATOM 2556 N N . LYS B 1 115 ? -23.755 85.630 -1.733 1.00 58.95 114 LYS B N 1
ATOM 2557 C CA . LYS B 1 115 ? -23.969 87.054 -2.004 1.00 58.40 114 LYS B CA 1
ATOM 2558 C C . LYS B 1 115 ? -23.930 87.860 -0.709 1.00 57.33 114 LYS B C 1
ATOM 2559 O O . LYS B 1 115 ? -23.550 89.030 -0.705 1.00 57.31 114 LYS B O 1
ATOM 2565 N N . LEU B 1 116 ? -24.327 87.228 0.380 1.00 57.12 115 LEU B N 1
ATOM 2566 C CA . LEU B 1 116 ? -24.308 87.862 1.704 1.00 57.34 115 LEU B CA 1
ATOM 2567 C C . LEU B 1 116 ? -22.862 88.254 2.077 1.00 57.78 115 LEU B C 1
ATOM 2568 O O . LEU B 1 116 ? -22.601 89.378 2.560 1.00 57.49 115 LEU B O 1
ATOM 2573 N N . LEU B 1 117 ? -21.929 87.335 1.829 1.00 58.10 116 LEU B N 1
ATOM 2574 C CA . LEU B 1 117 ? -20.514 87.586 2.069 1.00 58.55 116 LEU B CA 1
ATOM 2575 C C . LEU B 1 117 ? -19.961 88.638 1.088 1.00 59.23 116 LEU B C 1
ATOM 2576 O O . LEU B 1 117 ? -19.189 89.500 1.477 1.00 59.84 116 LEU B O 1
ATOM 2581 N N . GLU B 1 118 ? -20.363 88.545 -0.182 1.00 59.41 117 GLU B N 1
ATOM 2582 C CA . GLU B 1 118 ? -19.909 89.496 -1.208 1.00 60.50 117 GLU B CA 1
ATOM 2583 C C . GLU B 1 118 ? -20.193 90.934 -0.803 1.00 60.05 117 GLU B C 1
ATOM 2584 O O . GLU B 1 118 ? -19.320 91.801 -0.892 1.00 60.63 117 GLU B O 1
ATOM 2590 N N . VAL B 1 119 ? -21.431 91.195 -0.409 1.00 59.22 118 VAL B N 1
ATOM 2591 C CA . VAL B 1 119 ? -21.844 92.538 -0.047 1.00 58.57 118 VAL B CA 1
ATOM 2592 C C . VAL B 1 119 ? -21.093 93.047 1.215 1.00 58.46 118 VAL B C 1
ATOM 2593 O O . VAL B 1 119 ? -20.748 94.234 1.304 1.00 58.30 118 VAL B O 1
ATOM 2597 N N . SER B 1 120 ? -20.821 92.136 2.158 1.00 58.38 119 SER B N 1
ATOM 2598 C CA . SER B 1 120 ? -20.033 92.471 3.355 1.00 58.20 119 SER B CA 1
ATOM 2599 C C . SER B 1 120 ? -18.671 93.060 2.972 1.00 57.77 119 SER B C 1
ATOM 2600 O O . SER B 1 120 ? -18.265 94.077 3.498 1.00 58.39 119 SER B O 1
ATOM 2611 N N . LEU B 1 122 ? -17.677 94.522 0.253 1.00 56.64 121 LEU B N 1
ATOM 2612 C CA . LEU B 1 122 ? -17.678 95.674 -0.648 1.00 56.73 121 LEU B CA 1
ATOM 2613 C C . LEU B 1 122 ? -17.029 96.901 0.027 1.00 56.62 121 LEU B C 1
ATOM 2614 O O . LEU B 1 122 ? -16.363 97.713 -0.635 1.00 56.89 121 LEU B O 1
ATOM 2619 N N . ASP B 1 123 ? -17.214 97.019 1.338 1.00 55.96 122 ASP B N 1
ATOM 2620 C CA . ASP B 1 123 ? -16.629 98.106 2.097 1.00 55.98 122 ASP B CA 1
ATOM 2621 C C . ASP B 1 123 ? -15.104 97.940 2.152 1.00 56.41 122 ASP B C 1
ATOM 2622 O O . ASP B 1 123 ? -14.607 96.947 2.698 1.00 56.59 122 ASP B O 1
ATOM 2627 N N . PRO B 1 124 ? -14.350 98.931 1.591 1.00 56.22 123 PRO B N 1
ATOM 2628 C CA . PRO B 1 124 ? -12.880 98.881 1.589 1.00 56.18 123 PRO B CA 1
ATOM 2629 C C . PRO B 1 124 ? -12.274 98.706 2.985 1.00 55.77 123 PRO B C 1
ATOM 2630 O O . PRO B 1 124 ? -11.121 98.272 3.109 1.00 55.64 123 PRO B O 1
ATOM 2634 N N . ALA B 1 125 ? -13.050 99.047 4.022 1.00 55.29 124 ALA B N 1
ATOM 2635 C CA . ALA B 1 125 ? -12.599 98.931 5.416 1.00 54.81 124 ALA B CA 1
ATOM 2636 C C . ALA B 1 125 ? -12.265 97.489 5.805 1.00 54.12 124 ALA B C 1
ATOM 2637 O O . ALA B 1 125 ? -11.440 97.261 6.683 1.00 54.24 124 ALA B O 1
ATOM 2647 N N . GLU B 1 127 ? -10.601 95.291 4.175 1.00 55.35 126 GLU B N 1
ATOM 2648 C CA . GLU B 1 127 ? -9.225 94.918 3.784 1.00 56.00 126 GLU B CA 1
ATOM 2649 C C . GLU B 1 127 ? -8.215 95.207 4.903 1.00 55.46 126 GLU B C 1
ATOM 2650 O O . GLU B 1 127 ? -7.075 94.754 4.844 1.00 55.69 126 GLU B O 1
ATOM 2656 N N . HIS B 1 128 ? -8.630 95.997 5.896 1.00 54.98 127 HIS B N 1
ATOM 2657 C CA . HIS B 1 128 ? -7.747 96.365 7.017 1.00 55.20 127 HIS B CA 1
ATOM 2658 C C . HIS B 1 128 ? -7.924 95.421 8.234 1.00 55.05 127 HIS B C 1
ATOM 2659 O O . HIS B 1 128 ? -7.233 95.573 9.258 1.00 53.64 127 HIS B O 1
ATOM 2666 N N . TYR B 1 129 ? -8.843 94.453 8.103 1.00 55.50 128 TYR B N 1
ATOM 2667 C CA . TYR B 1 129 ? -9.124 93.496 9.162 1.00 55.60 128 TYR B CA 1
ATOM 2668 C C . TYR B 1 129 ? -8.755 92.092 8.748 1.00 56.45 128 TYR B C 1
ATOM 2669 O O . TYR B 1 129 ? -8.838 91.734 7.557 1.00 55.95 128 TYR B O 1
ATOM 2678 N N . LEU B 1 130 ? -8.339 91.289 9.732 1.00 57.11 129 LEU B N 1
ATOM 2679 C CA . LEU B 1 130 ? -8.251 89.850 9.563 1.00 57.06 129 LEU B CA 1
ATOM 2680 C C . LEU B 1 130 ? -9.563 89.258 10.118 1.00 57.13 129 LEU B C 1
ATOM 2681 O O . LEU B 1 130 ? -9.823 89.327 11.319 1.00 57.18 129 LEU B O 1
ATOM 2686 N N . ILE B 1 131 ? -10.420 88.773 9.224 1.00 56.70 130 ILE B N 1
ATOM 2687 C CA . ILE B 1 131 ? -11.737 88.279 9.620 1.00 56.66 130 ILE B CA 1
ATOM 2688 C C . ILE B 1 131 ? -11.718 86.766 9.752 1.00 57.12 130 ILE B C 1
ATOM 2689 O O . ILE B 1 131 ? -11.509 86.056 8.777 1.00 57.48 130 ILE B O 1
ATOM 2694 N N . LEU B 1 132 ? -11.942 86.282 10.968 1.00 56.77 131 LEU B N 1
ATOM 2695 C CA . LEU B 1 132 ? -11.949 84.861 11.241 1.00 56.73 131 LEU B CA 1
ATOM 2696 C C . LEU B 1 132 ? -13.357 84.397 11.567 1.00 56.60 131 LEU B C 1
ATOM 2697 O O . LEU B 1 132 ? -14.220 85.199 11.884 1.00 56.59 131 LEU B O 1
ATOM 2702 N N . THR B 1 133 ? -13.587 83.094 11.473 1.00 56.53 132 THR B N 1
ATOM 2703 C CA . THR B 1 133 ? -14.907 82.545 11.726 1.00 56.05 132 THR B CA 1
ATOM 2704 C C . THR B 1 133 ? -14.803 81.109 12.186 1.00 55.21 132 THR B C 1
ATOM 2705 O O . THR B 1 133 ? -13.914 80.368 11.753 1.00 52.57 132 THR B O 1
ATOM 2709 N N . THR B 1 134 ? -15.711 80.719 13.077 1.00 55.52 133 THR B N 1
ATOM 2710 C CA . THR B 1 134 ? -15.742 79.372 13.608 1.00 55.96 133 THR B CA 1
ATOM 2711 C C . THR B 1 134 ? -17.033 78.692 13.253 1.00 56.02 133 THR B C 1
ATOM 2712 O O . THR B 1 134 ? -18.106 79.257 13.430 1.00 57.44 133 THR B O 1
ATOM 2716 N N . GLU B 1 135 ? -16.934 77.464 12.767 1.00 56.12 134 GLU B N 1
ATOM 2717 C CA . GLU B 1 135 ? -18.106 76.697 12.389 1.00 56.04 134 GLU B CA 1
ATOM 2718 C C . GLU B 1 135 ? -18.056 75.323 13.019 1.00 55.35 134 GLU B C 1
ATOM 2719 O O . GLU B 1 135 ? -17.066 74.611 12.887 1.00 54.67 134 GLU B O 1
ATOM 2725 N N . TYR B 1 136 ? -19.118 74.979 13.755 1.00 54.97 135 TYR B N 1
ATOM 2726 C CA . TYR B 1 136 ? -19.238 73.674 14.408 1.00 54.76 135 TYR B CA 1
ATOM 2727 C C . TYR B 1 136 ? -20.411 72.888 13.814 1.00 53.86 135 TYR B C 1
ATOM 2728 O O . TYR B 1 136 ? -21.458 73.455 13.508 1.00 53.00 135 TYR B O 1
ATOM 2737 N N . TYR B 1 137 ? -20.261 71.571 13.744 1.00 53.39 136 TYR B N 1
ATOM 2738 C CA . TYR B 1 137 ? -21.247 70.723 13.084 1.00 52.74 136 TYR B CA 1
ATOM 2739 C C . TYR B 1 137 ? -22.620 70.724 13.799 1.00 53.50 136 TYR B C 1
ATOM 2740 O O . TYR B 1 137 ? -23.670 70.523 13.155 1.00 52.16 136 TYR B O 1
ATOM 2749 N N . TRP B 1 138 ? -22.610 70.969 15.113 1.00 54.77 137 TRP B N 1
ATOM 2750 C CA . TRP B 1 138 ? -23.845 70.905 15.921 1.00 55.41 137 TRP B CA 1
ATOM 2751 C C . TRP B 1 138 ? -24.812 72.094 15.700 1.00 54.63 137 TRP B C 1
ATOM 2752 O O . TRP B 1 138 ? -25.943 72.066 16.188 1.00 53.60 137 TRP B O 1
ATOM 2763 N N . HIS B 1 139 ? -24.365 73.125 14.974 1.00 54.32 138 HIS B N 1
ATOM 2764 C CA A HIS B 1 139 ? -25.184 74.293 14.635 0.50 55.31 138 HIS B CA 1
ATOM 2765 C CA B HIS B 1 139 ? -25.288 74.218 14.643 0.50 54.82 138 HIS B CA 1
ATOM 2766 C C . HIS B 1 139 ? -25.623 74.266 13.149 1.00 55.63 138 HIS B C 1
ATOM 2767 O O . HIS B 1 139 ? -26.211 75.245 12.655 1.00 56.18 138 HIS B O 1
ATOM 2780 N N . TRP B 1 140 ? -25.313 73.166 12.435 1.00 54.90 139 TRP B N 1
ATOM 2781 C CA . TRP B 1 140 ? -25.688 73.048 11.016 1.00 54.27 139 TRP B CA 1
ATOM 2782 C C . TRP B 1 140 ? -27.038 72.361 10.893 1.00 55.69 139 TRP B C 1
ATOM 2783 O O . TRP B 1 140 ? -27.305 71.373 11.571 1.00 54.97 139 TRP B O 1
ATOM 2794 N N . ASP B 1 141 ? -27.898 72.906 10.035 1.00 57.85 140 ASP B N 1
ATOM 2795 C CA . ASP B 1 141 ? -29.215 72.325 9.790 1.00 59.38 140 ASP B CA 1
ATOM 2796 C C . ASP B 1 141 ? -29.091 71.196 8.766 1.00 59.79 140 ASP B C 1
ATOM 2797 O O . ASP B 1 141 ? -29.432 71.362 7.595 1.00 60.84 140 ASP B O 1
ATOM 2802 N N . LEU B 1 142 ? -28.586 70.059 9.214 1.00 59.64 141 LEU B N 1
ATOM 2803 C CA . LEU B 1 142 ? -28.380 68.921 8.338 1.00 59.79 141 LEU B CA 1
ATOM 2804 C C . LEU B 1 142 ? -29.715 68.311 7.923 1.00 61.05 141 LEU B C 1
ATOM 2805 O O . LEU B 1 142 ? -29.999 68.177 6.733 1.00 61.00 141 LEU B O 1
ATOM 2810 N N . LYS B 1 143 ? -30.552 67.986 8.916 1.00 62.46 142 LYS B N 1
ATOM 2811 C CA . LYS B 1 143 ? -31.873 67.372 8.663 1.00 63.34 142 LYS B CA 1
ATOM 2812 C C . LYS B 1 143 ? -32.786 68.282 7.819 1.00 64.52 142 LYS B C 1
ATOM 2813 O O . LYS B 1 143 ? -33.601 67.800 7.043 1.00 65.05 142 LYS B O 1
ATOM 2816 N N . GLY B 1 144 ? -32.634 69.595 7.975 1.00 65.96 143 GLY B N 1
ATOM 2817 C CA . GLY B 1 144 ? -33.421 70.559 7.199 1.00 66.81 143 GLY B CA 1
ATOM 2818 C C . GLY B 1 144 ? -32.848 70.817 5.805 1.00 67.79 143 GLY B C 1
ATOM 2819 O O . GLY B 1 144 ? -33.285 71.742 5.106 1.00 68.96 143 GLY B O 1
ATOM 2820 N N . SER B 1 145 ? -31.807 70.062 5.439 1.00 67.30 144 SER B N 1
ATOM 2821 C CA . SER B 1 145 ? -31.282 70.083 4.067 1.00 66.31 144 SER B CA 1
ATOM 2822 C C . SER B 1 145 ? -30.895 68.646 3.588 1.00 65.15 144 SER B C 1
ATOM 2823 O O . SER B 1 145 ? -30.203 68.485 2.582 1.00 64.98 144 SER B O 1
ATOM 2826 N N . GLY B 1 146 ? -31.396 67.621 4.298 1.00 63.66 145 GLY B N 1
ATOM 2827 C CA . GLY B 1 146 ? -31.104 66.199 3.965 1.00 62.64 145 GLY B CA 1
ATOM 2828 C C . GLY B 1 146 ? -29.656 65.956 3.560 1.00 61.61 145 GLY B C 1
ATOM 2829 O O . GLY B 1 146 ? -29.355 64.998 2.849 1.00 61.70 145 GLY B O 1
ATOM 2830 N N . LEU B 1 147 ? -28.756 66.785 4.085 1.00 60.50 146 LEU B N 1
ATOM 2831 C CA . LEU B 1 147 ? -27.355 66.791 3.670 1.00 59.03 146 LEU B CA 1
ATOM 2832 C C . LEU B 1 147 ? -26.489 66.181 4.779 1.00 57.59 146 LEU B C 1
ATOM 2833 O O . LEU B 1 147 ? -26.692 66.469 5.956 1.00 57.04 146 LEU B O 1
ATOM 2838 N N . SER B 1 148 ? -25.533 65.331 4.403 1.00 56.13 147 SER B N 1
ATOM 2839 C CA . SER B 1 148 ? -24.650 64.712 5.390 1.00 55.42 147 SER B CA 1
ATOM 2840 C C . SER B 1 148 ? -23.721 65.759 5.974 1.00 55.77 147 SER B C 1
ATOM 2841 O O . SER B 1 148 ? -23.648 66.889 5.487 1.00 55.68 147 SER B O 1
ATOM 2844 N N . VAL B 1 149 ? -22.987 65.371 6.993 1.00 56.40 148 VAL B N 1
ATOM 2845 C CA . VAL B 1 149 ? -22.100 66.299 7.682 1.00 56.44 148 VAL B CA 1
ATOM 2846 C C . VAL B 1 149 ? -20.972 66.792 6.757 1.00 56.62 148 VAL B C 1
ATOM 2847 O O . VAL B 1 149 ? -20.643 67.982 6.746 1.00 56.39 148 VAL B O 1
ATOM 2851 N N . TRP B 1 150 ? -20.406 65.879 5.972 1.00 57.04 149 TRP B N 1
ATOM 2852 C CA . TRP B 1 150 ? -19.260 66.200 5.130 1.00 57.15 149 TRP B CA 1
ATOM 2853 C C . TRP B 1 150 ? -19.665 66.932 3.850 1.00 56.93 149 TRP B C 1
ATOM 2854 O O . TRP B 1 150 ? -18.929 67.794 3.369 1.00 57.29 149 TRP B O 1
ATOM 2865 N N . ASP B 1 151 ? -20.841 66.603 3.314 1.00 56.80 150 ASP B N 1
ATOM 2866 C CA . ASP B 1 151 ? -21.397 67.344 2.179 1.00 56.81 150 ASP B CA 1
ATOM 2867 C C . ASP B 1 151 ? -21.683 68.783 2.597 1.00 56.68 150 ASP B C 1
ATOM 2868 O O . ASP B 1 151 ? -21.368 69.723 1.873 1.00 56.87 150 ASP B O 1
ATOM 2873 N N . TYR B 1 152 ? -22.252 68.947 3.787 1.00 56.51 151 TYR B N 1
ATOM 2874 C CA . TYR B 1 152 ? -22.542 70.265 4.308 1.00 56.24 151 TYR B CA 1
ATOM 2875 C C . TYR B 1 152 ? -21.255 71.052 4.475 1.00 56.29 151 TYR B C 1
ATOM 2876 O O . TYR B 1 152 ? -21.180 72.221 4.102 1.00 56.11 151 TYR B O 1
ATOM 2885 N N . ARG B 1 153 ? -20.249 70.413 5.068 1.00 56.64 152 ARG B N 1
ATOM 2886 C CA . ARG B 1 153 ? -18.945 71.049 5.296 1.00 56.63 152 ARG B CA 1
ATOM 2887 C C . ARG B 1 153 ? -18.301 71.519 3.981 1.00 56.74 152 ARG B C 1
ATOM 2888 O O . ARG B 1 153 ? -17.807 72.651 3.891 1.00 57.01 152 ARG B O 1
ATOM 2896 N N . LYS B 1 154 ? -18.312 70.658 2.975 1.00 57.13 153 LYS B N 1
ATOM 2897 C CA . LYS B 1 154 ? -17.727 70.997 1.680 1.00 57.55 153 LYS B CA 1
ATOM 2898 C C . LYS B 1 154 ? -18.449 72.203 1.034 1.00 57.28 153 LYS B C 1
ATOM 2899 O O . LYS B 1 154 ? -17.806 73.139 0.575 1.00 56.85 153 LYS B O 1
ATOM 2905 N N . ILE B 1 155 ? -19.779 72.199 1.097 1.00 57.23 154 ILE B N 1
ATOM 2906 C CA . ILE B 1 155 ? -20.588 73.269 0.527 1.00 57.06 154 ILE B CA 1
ATOM 2907 C C . ILE B 1 155 ? -20.441 74.553 1.333 1.00 57.20 154 ILE B C 1
ATOM 2908 O O . ILE B 1 155 ? -20.287 75.639 0.761 1.00 57.24 154 ILE B O 1
ATOM 2921 N N . GLU B 1 157 ? -17.883 75.367 3.109 1.00 57.08 156 GLU B N 1
ATOM 2922 C CA . GLU B 1 157 ? -16.519 75.855 2.936 1.00 57.67 156 GLU B CA 1
ATOM 2923 C C . GLU B 1 157 ? -16.356 76.626 1.629 1.00 57.53 156 GLU B C 1
ATOM 2924 O O . GLU B 1 157 ? -15.746 77.691 1.611 1.00 57.05 156 GLU B O 1
ATOM 2930 N N . LYS B 1 158 ? -16.916 76.095 0.542 1.00 57.64 157 LYS B N 1
ATOM 2931 C CA . LYS B 1 158 ? -16.892 76.798 -0.756 1.00 57.83 157 LYS B CA 1
ATOM 2932 C C . LYS B 1 158 ? -17.626 78.127 -0.685 1.00 57.60 157 LYS B C 1
ATOM 2933 O O . LYS B 1 158 ? -17.215 79.108 -1.322 1.00 57.84 157 LYS B O 1
ATOM 2955 N N . ASN B 1 161 ? -15.313 80.403 1.020 1.00 56.60 160 ASN B N 1
ATOM 2956 C CA . ASN B 1 161 ? -14.244 80.704 0.089 1.00 56.52 160 ASN B CA 1
ATOM 2957 C C . ASN B 1 161 ? -14.592 81.874 -0.808 1.00 57.04 160 ASN B C 1
ATOM 2958 O O . ASN B 1 161 ? -13.744 82.706 -1.085 1.00 57.85 160 ASN B O 1
ATOM 2963 N N . HIS B 1 162 ? -15.853 81.968 -1.225 1.00 57.10 161 HIS B N 1
ATOM 2964 C CA A HIS B 1 162 ? -16.262 83.056 -2.097 0.50 57.07 161 HIS B CA 1
ATOM 2965 C CA B HIS B 1 162 ? -16.296 83.062 -2.091 0.50 56.53 161 HIS B CA 1
ATOM 2966 C C . HIS B 1 162 ? -16.237 84.406 -1.367 1.00 57.15 161 HIS B C 1
ATOM 2967 O O . HIS B 1 162 ? -16.113 85.450 -1.993 1.00 57.48 161 HIS B O 1
ATOM 2980 N N . GLY B 1 163 ? -16.318 84.369 -0.039 1.00 57.58 162 GLY B N 1
ATOM 2981 C CA . GLY B 1 163 ? -16.189 85.584 0.776 1.00 57.22 162 GLY B CA 1
ATOM 2982 C C . GLY B 1 163 ? -14.721 85.945 1.046 1.00 57.54 162 GLY B C 1
ATOM 2983 O O . GLY B 1 163 ? -14.430 86.982 1.628 1.00 57.97 162 GLY B O 1
ATOM 2984 N N . GLY B 1 164 ? -13.804 85.074 0.618 1.00 57.71 163 GLY B N 1
ATOM 2985 C CA . GLY B 1 164 ? -12.367 85.295 0.815 1.00 57.40 163 GLY B CA 1
ATOM 2986 C C . GLY B 1 164 ? -11.789 84.521 1.997 1.00 57.59 163 GLY B C 1
ATOM 2987 O O . GLY B 1 164 ? -10.584 84.570 2.245 1.00 58.00 163 GLY B O 1
ATOM 2988 N N . LEU B 1 165 ? -12.649 83.819 2.735 1.00 57.79 164 LEU B N 1
ATOM 2989 C CA . LEU B 1 165 ? -12.206 83.032 3.884 1.00 57.94 164 LEU B CA 1
ATOM 2990 C C . LEU B 1 165 ? -11.635 81.718 3.420 1.00 58.24 164 LEU B C 1
ATOM 2991 O O . LEU B 1 165 ? -12.175 81.098 2.531 1.00 59.20 164 LEU B O 1
ATOM 2996 N N . VAL B 1 166 ? -10.533 81.290 4.037 1.00 58.02 165 VAL B N 1
ATOM 2997 C CA . VAL B 1 166 ? -9.956 79.943 3.762 1.00 57.99 165 VAL B CA 1
ATOM 2998 C C . VAL B 1 166 ? -9.707 79.180 5.053 1.00 57.54 165 VAL B C 1
ATOM 2999 O O . VAL B 1 166 ? -9.518 79.774 6.109 1.00 58.04 165 VAL B O 1
ATOM 3003 N N . PHE B 1 167 ? -9.699 77.865 4.955 1.00 57.21 166 PHE B N 1
ATOM 3004 C CA . PHE B 1 167 ? -9.483 77.010 6.112 1.00 57.18 166 PHE B CA 1
ATOM 3005 C C . PHE B 1 167 ? -8.077 77.195 6.697 1.00 57.19 166 PHE B C 1
ATOM 3006 O O . PHE B 1 167 ? -7.079 77.290 5.955 1.00 57.12 166 PHE B O 1
ATOM 3014 N N . PHE B 1 168 ? -8.006 77.245 8.021 1.00 56.98 167 PHE B N 1
ATOM 3015 C CA . PHE B 1 168 ? -6.735 77.271 8.734 1.00 56.83 167 PHE B CA 1
ATOM 3016 C C . PHE B 1 168 ? -6.744 76.200 9.821 1.00 56.89 167 PHE B C 1
ATOM 3017 O O . PHE B 1 168 ? -7.719 76.083 10.565 1.00 56.67 167 PHE B O 1
ATOM 3025 N N . PRO B 1 169 ? -5.685 75.357 9.867 1.00 56.95 168 PRO B N 1
ATOM 3026 C CA . PRO B 1 169 ? -5.551 74.385 10.952 1.00 56.74 168 PRO B CA 1
ATOM 3027 C C . PRO B 1 169 ? -5.457 75.066 12.318 1.00 56.57 168 PRO B C 1
ATOM 3028 O O . PRO B 1 169 ? -4.969 76.190 12.419 1.00 55.75 168 PRO B O 1
ATOM 3032 N N . THR B 1 170 ? -5.940 74.395 13.348 1.00 56.50 169 THR B N 1
ATOM 3033 C CA . THR B 1 170 ? -5.888 74.934 14.690 1.00 56.50 169 THR B CA 1
ATOM 3034 C C . THR B 1 170 ? -5.898 73.814 15.706 1.00 56.56 169 THR B C 1
ATOM 3035 O O . THR B 1 170 ? -6.455 72.747 15.454 1.00 56.54 169 THR B O 1
ATOM 3039 N N . ASP B 1 171 ? -5.267 74.053 16.858 1.00 56.48 170 ASP B N 1
ATOM 3040 C CA . ASP B 1 171 ? -5.284 73.080 17.950 1.00 56.19 170 ASP B CA 1
ATOM 3041 C C . ASP B 1 171 ? -6.318 73.476 19.011 1.00 56.10 170 ASP B C 1
ATOM 3042 O O . ASP B 1 171 ? -6.302 72.965 20.120 1.00 56.23 170 ASP B O 1
ATOM 3047 N N . ASP B 1 172 ? -7.201 74.406 18.651 1.00 56.57 171 ASP B N 1
ATOM 3048 C CA . ASP B 1 172 ? -8.311 74.806 19.508 1.00 56.59 171 ASP B CA 1
ATOM 3049 C C . ASP B 1 172 ? -9.121 73.578 19.886 1.00 56.76 171 ASP B C 1
ATOM 3050 O O . ASP B 1 172 ? -9.581 72.865 19.014 1.00 57.36 171 ASP B O 1
ATOM 3055 N N . PRO B 1 173 ? -9.367 73.372 21.196 1.00 56.65 172 PRO B N 1
ATOM 3056 C CA . PRO B 1 173 ? -9.990 72.120 21.640 1.00 56.78 172 PRO B CA 1
ATOM 3057 C C . PRO B 1 173 ? -11.361 71.892 20.985 1.00 56.86 172 PRO B C 1
ATOM 3058 O O . PRO B 1 173 ? -11.630 70.808 20.468 1.00 57.04 172 PRO B O 1
ATOM 3062 N N . GLU B 1 174 ? -12.207 72.920 21.009 1.00 57.25 173 GLU B N 1
ATOM 3063 C CA . GLU B 1 174 ? -13.595 72.816 20.446 1.00 58.36 173 GLU B CA 1
ATOM 3064 C C . GLU B 1 174 ? -13.575 72.384 19.007 1.00 57.61 173 GLU B C 1
ATOM 3065 O O . GLU B 1 174 ? -14.279 71.459 18.613 1.00 57.93 173 GLU B O 1
ATOM 3071 N N . ILE B 1 175 ? -12.870 73.158 18.196 1.00 57.16 174 ILE B N 1
ATOM 3072 C CA . ILE B 1 175 ? -12.785 72.899 16.770 1.00 57.52 174 ILE B CA 1
ATOM 3073 C C . ILE B 1 175 ? -12.091 71.562 16.479 1.00 56.99 174 ILE B C 1
ATOM 3074 O O . ILE B 1 175 ? -12.562 70.784 15.651 1.00 56.89 174 ILE B O 1
ATOM 3079 N N . ALA B 1 176 ? -11.012 71.277 17.217 1.00 56.72 175 ALA B N 1
ATOM 3080 C CA . ALA B 1 176 ? -10.247 70.048 17.030 1.00 56.32 175 ALA B CA 1
ATOM 3081 C C . ALA B 1 176 ? -11.038 68.782 17.454 1.00 56.28 175 ALA B C 1
ATOM 3082 O O . ALA B 1 176 ? -10.698 67.668 17.047 1.00 56.54 175 ALA B O 1
ATOM 3084 N N . SER B 1 177 ? -12.105 68.966 18.231 1.00 56.07 176 SER B N 1
ATOM 3085 C CA . SER B 1 177 ? -12.878 67.827 18.761 1.00 56.33 176 SER B CA 1
ATOM 3086 C C . SER B 1 177 ? -13.544 66.985 17.656 1.00 56.62 176 SER B C 1
ATOM 3087 O O . SER B 1 177 ? -13.879 65.809 17.871 1.00 56.66 176 SER B O 1
ATOM 3090 N N . HIS B 1 178 ? -13.750 67.593 16.495 1.00 56.59 177 HIS B N 1
ATOM 3091 C CA . HIS B 1 178 ? -14.424 66.933 15.386 1.00 56.33 177 HIS B CA 1
ATOM 3092 C C . HIS B 1 178 ? -13.846 67.467 14.068 1.00 56.23 177 HIS B C 1
ATOM 3093 O O . HIS B 1 178 ? -13.782 68.672 13.871 1.00 56.34 177 HIS B O 1
ATOM 3100 N N . PRO B 1 179 ? -13.400 66.556 13.175 1.00 56.11 178 PRO B N 1
ATOM 3101 C CA . PRO B 1 179 ? -12.737 66.967 11.941 1.00 56.42 178 PRO B CA 1
ATOM 3102 C C . PRO B 1 179 ? -13.614 67.819 10.995 1.00 56.35 178 PRO B C 1
ATOM 3103 O O . PRO B 1 179 ? -13.085 68.543 10.178 1.00 56.49 178 PRO B O 1
ATOM 3107 N N . ALA B 1 180 ? -14.938 67.728 11.137 1.00 56.44 179 ALA B N 1
ATOM 3108 C CA . ALA B 1 180 ? -15.865 68.533 10.317 1.00 56.38 179 ALA B CA 1
ATOM 3109 C C . ALA B 1 180 ? -15.858 70.017 10.745 1.00 56.29 179 ALA B C 1
ATOM 3110 O O . ALA B 1 180 ? -16.098 70.898 9.940 1.00 55.73 179 ALA B O 1
ATOM 3112 N N . ASN B 1 181 ? -15.616 70.276 12.019 1.00 56.43 180 ASN B N 1
ATOM 3113 C CA . ASN B 1 181 ? -15.515 71.654 12.493 1.00 56.35 180 ASN B CA 1
ATOM 3114 C C . ASN B 1 181 ? -14.327 72.342 11.810 1.00 56.58 180 ASN B C 1
ATOM 3115 O O . ASN B 1 181 ? -13.405 71.673 11.334 1.00 56.45 180 ASN B O 1
ATOM 3120 N N . CYS B 1 182 ? -14.352 73.666 11.741 1.00 56.46 181 CYS B N 1
ATOM 3121 C CA . CYS B 1 182 ? -13.249 74.380 11.140 1.00 57.60 181 CYS B CA 1
ATOM 3122 C C . CYS B 1 182 ? -13.108 75.819 11.577 1.00 57.54 181 CYS B C 1
ATOM 3123 O O . CYS B 1 182 ? -14.075 76.473 11.977 1.00 56.96 181 CYS B O 1
ATOM 3126 N N . LEU B 1 183 ? -11.868 76.293 11.521 1.00 57.73 182 LEU B N 1
ATOM 3127 C CA . LEU B 1 183 ? -11.565 77.696 11.614 1.00 56.94 182 LEU B CA 1
ATOM 3128 C C . LEU B 1 183 ? -11.250 78.155 10.203 1.00 56.71 182 LEU B C 1
ATOM 3129 O O . LEU B 1 183 ? -10.520 77.475 9.466 1.00 56.94 182 LEU B O 1
ATOM 3142 N N . ALA B 1 185 ? -10.511 81.950 7.820 1.00 56.51 184 ALA B N 1
ATOM 3143 C CA . ALA B 1 185 ? -10.179 83.347 7.970 1.00 57.14 184 ALA B CA 1
ATOM 3144 C C . ALA B 1 185 ? -9.852 84.026 6.660 1.00 57.13 184 ALA B C 1
ATOM 3145 O O . ALA B 1 185 ? -9.295 83.420 5.751 1.00 57.61 184 ALA B O 1
ATOM 3147 N N . ARG B 1 186 ? -10.193 85.309 6.590 1.00 57.31 185 ARG B N 1
ATOM 3148 C CA . ARG B 1 186 ? -9.910 86.145 5.444 1.00 57.09 185 ARG B CA 1
ATOM 3149 C C . ARG B 1 186 ? -8.888 87.214 5.863 1.00 57.32 185 ARG B C 1
ATOM 3150 O O . ARG B 1 186 ? -9.167 88.044 6.725 1.00 57.54 185 ARG B O 1
ATOM 3158 N N . ILE B 1 187 ? -7.692 87.150 5.295 1.00 57.20 186 ILE B N 1
ATOM 3159 C CA . ILE B 1 187 ? -6.662 88.134 5.595 1.00 57.27 186 ILE B CA 1
ATOM 3160 C C . ILE B 1 187 ? -6.723 89.287 4.578 1.00 57.82 186 ILE B C 1
ATOM 3161 O O . ILE B 1 187 ? -6.317 89.133 3.416 1.00 58.03 186 ILE B O 1
ATOM 3166 N N . GLY B 1 188 ? -7.229 90.435 5.023 1.00 57.54 187 GLY B N 1
ATOM 3167 C CA . GLY B 1 188 ? -7.351 91.604 4.164 1.00 57.27 187 GLY B CA 1
ATOM 3168 C C . GLY B 1 188 ? -6.030 92.001 3.519 1.00 57.38 187 GLY B C 1
ATOM 3169 O O . GLY B 1 188 ? -4.954 91.789 4.097 1.00 57.15 187 GLY B O 1
ATOM 3170 N N . LYS B 1 189 ? -6.118 92.589 2.320 1.00 57.23 188 LYS B N 1
ATOM 3171 C CA . LYS B 1 189 ? -4.928 93.011 1.545 1.00 57.69 188 LYS B CA 1
ATOM 3172 C C . LYS B 1 189 ? -3.996 93.907 2.337 1.00 57.20 188 LYS B C 1
ATOM 3173 O O . LYS B 1 189 ? -2.781 93.902 2.114 1.00 57.29 188 LYS B O 1
ATOM 3177 N N . HIS B 1 190 ? -4.576 94.754 3.185 1.00 57.00 189 HIS B N 1
ATOM 3178 C CA . HIS B 1 190 ? -3.802 95.757 3.920 1.00 57.17 189 HIS B CA 1
ATOM 3179 C C . HIS B 1 190 ? -3.484 95.348 5.351 1.00 57.44 189 HIS B C 1
ATOM 3180 O O . HIS B 1 190 ? -3.008 96.171 6.138 1.00 57.62 189 HIS B O 1
ATOM 3187 N N . VAL B 1 191 ? -3.748 94.084 5.698 1.00 57.06 190 VAL B N 1
ATOM 3188 C CA . VAL B 1 191 ? -3.465 93.593 7.044 1.00 56.98 190 VAL B CA 1
ATOM 3189 C C . VAL B 1 191 ? -1.956 93.418 7.226 1.00 57.19 190 VAL B C 1
ATOM 3190 O O . VAL B 1 191 ? -1.282 92.833 6.373 1.00 57.56 190 VAL B O 1
ATOM 3194 N N . ALA B 1 192 ? -1.432 93.933 8.340 1.00 57.13 191 ALA B N 1
ATOM 3195 C CA . ALA B 1 192 ? 0.006 93.858 8.625 1.00 57.18 191 ALA B CA 1
ATOM 3196 C C . ALA B 1 192 ? 0.423 92.429 9.046 1.00 57.21 191 ALA B C 1
ATOM 3197 O O . ALA B 1 192 ? -0.394 91.666 9.564 1.00 57.41 191 ALA B O 1
ATOM 3199 N N . PRO B 1 193 ? 1.705 92.070 8.812 1.00 57.06 192 PRO B N 1
ATOM 3200 C CA . PRO B 1 193 ? 2.243 90.751 9.222 1.00 57.10 192 PRO B CA 1
ATOM 3201 C C . PRO B 1 193 ? 2.127 90.466 10.736 1.00 57.08 192 PRO B C 1
ATOM 3202 O O . PRO B 1 193 ? 2.022 89.316 11.133 1.00 56.83 192 PRO B O 1
ATOM 3206 N N . GLU B 1 194 ? 2.176 91.515 11.557 1.00 57.28 193 GLU B N 1
ATOM 3207 C CA . GLU B 1 194 ? 2.074 91.358 13.007 1.00 57.19 193 GLU B CA 1
ATOM 3208 C C . GLU B 1 194 ? 0.697 90.823 13.399 1.00 57.29 193 GLU B C 1
ATOM 3209 O O . GLU B 1 194 ? 0.579 90.018 14.320 1.00 57.54 193 GLU B O 1
ATOM 3215 N N . VAL B 1 195 ? -0.339 91.275 12.687 1.00 56.82 194 VAL B N 1
ATOM 3216 C CA . VAL B 1 195 ? -1.699 90.824 12.937 1.00 56.93 194 VAL B CA 1
ATOM 3217 C C . VAL B 1 195 ? -1.836 89.354 12.557 1.00 57.23 194 VAL B C 1
ATOM 3218 O O . VAL B 1 195 ? -2.462 88.574 13.273 1.00 57.30 194 VAL B O 1
ATOM 3222 N N . VAL B 1 196 ? -1.242 88.985 11.427 1.00 57.28 195 VAL B N 1
ATOM 3223 C CA . VAL B 1 196 ? -1.289 87.611 10.951 1.00 57.22 195 VAL B CA 1
ATOM 3224 C C . VAL B 1 196 ? -0.513 86.695 11.896 1.00 57.01 195 VAL B C 1
ATOM 3225 O O . VAL B 1 196 ? -0.938 85.567 12.172 1.00 56.76 195 VAL B O 1
ATOM 3229 N N . ALA B 1 197 ? 0.610 87.189 12.405 1.00 56.87 196 ALA B N 1
ATOM 3230 C CA . ALA B 1 197 ? 1.425 86.425 13.344 1.00 56.90 196 ALA B CA 1
ATOM 3231 C C . ALA B 1 197 ? 0.652 86.169 14.625 1.00 56.61 196 ALA B C 1
ATOM 3232 O O . ALA B 1 197 ? 0.730 85.088 15.202 1.00 56.16 196 ALA B O 1
ATOM 3234 N N . HIS B 1 198 ? -0.095 87.172 15.066 1.00 56.78 197 HIS B N 1
ATOM 3235 C CA . HIS B 1 198 ? -0.887 87.050 16.253 1.00 57.03 197 HIS B CA 1
ATOM 3236 C C . HIS B 1 198 ? -1.977 85.997 16.050 1.00 57.11 197 HIS B C 1
ATOM 3237 O O . HIS B 1 198 ? -2.183 85.135 16.904 1.00 57.22 197 HIS B O 1
ATOM 3244 N N . PHE B 1 199 ? -2.637 86.054 14.894 1.00 56.86 198 PHE B N 1
ATOM 3245 C CA . PHE B 1 199 ? -3.654 85.078 14.525 1.00 56.75 198 PHE B CA 1
ATOM 3246 C C . PHE B 1 199 ? -3.087 83.651 14.543 1.00 56.72 198 PHE B C 1
ATOM 3247 O O . PHE B 1 199 ? -3.711 82.734 15.071 1.00 56.57 198 PHE B O 1
ATOM 3255 N N . ASP B 1 200 ? -1.897 83.478 13.983 1.00 56.76 199 ASP B N 1
ATOM 3256 C CA . ASP B 1 200 ? -1.250 82.161 13.967 1.00 57.01 199 ASP B CA 1
ATOM 3257 C C . ASP B 1 200 ? -0.962 81.680 15.392 1.00 56.86 199 ASP B C 1
ATOM 3258 O O . ASP B 1 200 ? -1.083 80.501 15.681 1.00 56.50 199 ASP B O 1
ATOM 3263 N N . ALA B 1 201 ? -0.621 82.618 16.287 1.00 56.93 200 ALA B N 1
ATOM 3264 C CA . ALA B 1 201 ? -0.363 82.285 17.687 1.00 56.66 200 ALA B CA 1
ATOM 3265 C C . ALA B 1 201 ? -1.665 81.905 18.417 1.00 56.68 200 ALA B C 1
ATOM 3266 O O . ALA B 1 201 ? -1.644 81.114 19.337 1.00 57.16 200 ALA B O 1
ATOM 3268 N N . LEU B 1 202 ? -2.784 82.486 17.995 1.00 56.84 201 LEU B N 1
ATOM 3269 C CA . LEU B 1 202 ? -4.084 82.158 18.579 1.00 56.86 201 LEU B CA 1
ATOM 3270 C C . LEU B 1 202 ? -4.539 80.761 18.172 1.00 56.74 201 LEU B C 1
ATOM 3271 O O . LEU B 1 202 ? -4.972 79.973 19.013 1.00 56.92 201 LEU B O 1
ATOM 3276 N N . ARG B 1 203 ? -4.455 80.461 16.877 1.00 56.69 202 ARG B N 1
ATOM 3277 C CA . ARG B 1 203 ? -4.957 79.191 16.364 1.00 56.79 202 ARG B CA 1
ATOM 3278 C C . ARG B 1 203 ? -4.028 78.009 16.684 1.00 56.58 202 ARG B C 1
ATOM 3279 O O . ARG B 1 203 ? -4.474 76.880 16.746 1.00 56.18 202 ARG B O 1
ATOM 3287 N N . LEU B 1 204 ? -2.744 78.285 16.894 1.00 56.71 203 LEU B N 1
ATOM 3288 C CA . LEU B 1 204 ? -1.788 77.226 17.281 1.00 57.24 203 LEU B CA 1
ATOM 3289 C C . LEU B 1 204 ? -1.079 77.535 18.623 1.00 57.80 203 LEU B C 1
ATOM 3290 O O . LEU B 1 204 ? 0.002 78.113 18.643 1.00 57.32 203 LEU B O 1
ATOM 3295 N N . ARG B 1 205 ? -1.658 77.055 19.724 1.00 59.65 204 ARG B N 1
ATOM 3296 C CA . ARG B 1 205 ? -1.138 77.368 21.068 1.00 61.53 204 ARG B CA 1
ATOM 3297 C C . ARG B 1 205 ? -0.460 76.188 21.726 1.00 62.74 204 ARG B C 1
ATOM 3298 O O . ARG B 1 205 ? -0.515 76.040 22.936 1.00 61.79 204 ARG B O 1
ATOM 3306 N N . ARG B 1 206 ? 0.149 75.328 20.904 1.00 65.94 205 ARG B N 1
ATOM 3307 C CA . ARG B 1 206 ? 1.036 74.239 21.379 1.00 67.82 205 ARG B CA 1
ATOM 3308 C C . ARG B 1 206 ? 0.525 73.537 22.646 1.00 68.92 205 ARG B C 1
ATOM 3309 O O . ARG B 1 206 ? 0.956 73.852 23.761 1.00 69.33 205 ARG B O 1
ATOM 3317 N N . ARG B 1 207 ? -0.309 72.517 22.455 1.00 70.50 206 ARG B N 1
ATOM 3318 C CA . ARG B 1 207 ? -0.950 71.824 23.580 1.00 72.30 206 ARG B CA 1
ATOM 3319 C C . ARG B 1 207 ? -0.334 70.417 23.848 1.00 73.57 206 ARG B C 1
ATOM 3320 O O . ARG B 1 207 ? 0.041 69.693 22.917 1.00 73.65 206 ARG B O 1
ATOM 3328 N N . PHE B 1 208 ? -0.231 70.060 25.129 1.00 74.67 207 PHE B N 1
ATOM 3329 C CA . PHE B 1 208 ? 0.436 68.834 25.532 1.00 75.37 207 PHE B CA 1
ATOM 3330 C C . PHE B 1 208 ? 1.838 69.162 26.056 1.00 76.36 207 PHE B C 1
ATOM 3331 O O . PHE B 1 208 ? 2.222 70.341 26.133 1.00 76.58 207 PHE B O 1
ATOM 3337 N N . PHE C 1 3 ? -38.542 49.675 57.628 1.00 55.75 2 PHE C N 1
ATOM 3338 C CA . PHE C 1 3 ? -38.757 50.069 59.052 1.00 55.79 2 PHE C CA 1
ATOM 3339 C C . PHE C 1 3 ? -39.499 51.409 59.142 1.00 56.13 2 PHE C C 1
ATOM 3340 O O . PHE C 1 3 ? -39.510 52.187 58.189 1.00 56.01 2 PHE C O 1
ATOM 3342 N N . GLU C 1 4 ? -40.130 51.657 60.290 1.00 56.23 3 GLU C N 1
ATOM 3343 C CA . GLU C 1 4 ? -40.873 52.912 60.522 1.00 56.28 3 GLU C CA 1
ATOM 3344 C C . GLU C 1 4 ? -39.909 54.061 60.860 1.00 56.49 3 GLU C C 1
ATOM 3345 O O . GLU C 1 4 ? -38.735 53.828 61.155 1.00 56.44 3 GLU C O 1
ATOM 3348 N N . LYS C 1 5 ? -40.417 55.298 60.817 1.00 56.38 4 LYS C N 1
ATOM 3349 C CA . LYS C 1 5 ? -39.597 56.492 61.107 1.00 56.21 4 LYS C CA 1
ATOM 3350 C C . LYS C 1 5 ? -39.889 57.029 62.506 1.00 56.92 4 LYS C C 1
ATOM 3351 O O . LYS C 1 5 ? -40.930 56.726 63.092 1.00 57.85 4 LYS C O 1
ATOM 3354 N N . GLN C 1 6 ? -38.962 57.828 63.035 1.00 57.06 5 GLN C N 1
ATOM 3355 C CA . GLN C 1 6 ? -39.104 58.408 64.385 1.00 56.54 5 GLN C CA 1
ATOM 3356 C C . GLN C 1 6 ? -38.442 59.782 64.438 1.00 56.54 5 GLN C C 1
ATOM 3357 O O . GLN C 1 6 ? -37.237 59.912 64.185 1.00 56.26 5 GLN C O 1
ATOM 3361 N N . PHE C 1 7 ? -39.228 60.806 64.761 1.00 56.23 6 PHE C N 1
ATOM 3362 C CA . PHE C 1 7 ? -38.706 62.162 64.879 1.00 56.16 6 PHE C CA 1
ATOM 3363 C C . PHE C 1 7 ? -37.908 62.308 66.158 1.00 56.06 6 PHE C C 1
ATOM 3364 O O . PHE C 1 7 ? -38.326 61.841 67.220 1.00 55.97 6 PHE C O 1
ATOM 3372 N N . ASN C 1 8 ? -36.745 62.933 66.049 1.00 56.14 7 ASN C N 1
ATOM 3373 C CA . ASN C 1 8 ? -35.917 63.211 67.205 1.00 56.24 7 ASN C CA 1
ATOM 3374 C C . ASN C 1 8 ? -35.357 64.624 67.121 1.00 55.50 7 ASN C C 1
ATOM 3375 O O . ASN C 1 8 ? -35.350 65.231 66.053 1.00 54.51 7 ASN C O 1
ATOM 3380 N N . HIS C 1 9 ? -34.950 65.167 68.267 1.00 55.46 8 HIS C N 1
ATOM 3381 C CA . HIS C 1 9 ? -34.439 66.534 68.331 1.00 55.09 8 HIS C CA 1
ATOM 3382 C C . HIS C 1 9 ? -33.401 66.700 69.420 1.00 54.77 8 HIS C C 1
ATOM 3383 O O . HIS C 1 9 ? -33.482 66.077 70.464 1.00 54.07 8 HIS C O 1
ATOM 3390 N N . ARG C 1 10 ? -32.419 67.548 69.152 1.00 55.08 9 ARG C N 1
ATOM 3391 C CA . ARG C 1 10 ? -31.431 67.930 70.142 1.00 55.43 9 ARG C CA 1
ATOM 3392 C C . ARG C 1 10 ? -31.092 69.415 69.949 1.00 55.46 9 ARG C C 1
ATOM 3393 O O . ARG C 1 10 ? -30.995 69.892 68.817 1.00 55.13 9 ARG C O 1
ATOM 3401 N N . THR C 1 11 ? -30.962 70.146 71.054 1.00 55.52 10 THR C N 1
ATOM 3402 C CA . THR C 1 11 ? -30.557 71.552 70.996 1.00 55.45 10 THR C CA 1
ATOM 3403 C C . THR C 1 11 ? -29.038 71.638 70.969 1.00 55.87 10 THR C C 1
ATOM 3404 O O . THR C 1 11 ? -28.364 71.003 71.775 1.00 55.90 10 THR C O 1
ATOM 3408 N N . LEU C 1 12 ? -28.502 72.407 70.024 1.00 56.51 11 LEU C N 1
ATOM 3409 C CA . LEU C 1 12 ? -27.047 72.549 69.876 1.00 56.58 11 LEU C CA 1
ATOM 3410 C C . LEU C 1 12 ? -26.576 73.973 70.206 1.00 56.85 11 LEU C C 1
ATOM 3411 O O . LEU C 1 12 ? -26.845 74.909 69.458 1.00 57.01 11 LEU C O 1
ATOM 3412 N N . GLU C 1 13 ? -25.872 74.122 71.328 1.00 56.96 12 GLU C N 1
ATOM 3413 C CA . GLU C 1 13 ? -25.325 75.425 71.724 1.00 57.46 12 GLU C CA 1
ATOM 3414 C C . GLU C 1 13 ? -24.123 75.758 70.852 1.00 57.45 12 GLU C C 1
ATOM 3415 O O . GLU C 1 13 ? -23.263 74.904 70.619 1.00 58.02 12 GLU C O 1
ATOM 3421 N N . THR C 1 14 ? -24.082 76.989 70.339 1.00 57.14 13 THR C N 1
ATOM 3422 C CA . THR C 1 14 ? -22.978 77.435 69.471 1.00 56.72 13 THR C CA 1
ATOM 3423 C C . THR C 1 14 ? -22.657 78.899 69.748 1.00 56.63 13 THR C C 1
ATOM 3424 O O . THR C 1 14 ? -23.287 79.526 70.586 1.00 56.09 13 THR C O 1
ATOM 3428 N N . SER C 1 15 ? -21.692 79.443 69.008 1.00 56.94 14 SER C N 1
ATOM 3429 C CA . SER C 1 15 ? -21.318 80.849 69.141 1.00 56.99 14 SER C CA 1
ATOM 3430 C C . SER C 1 15 ? -22.324 81.777 68.430 1.00 57.55 14 SER C C 1
ATOM 3431 O O . SER C 1 15 ? -22.269 82.998 68.587 1.00 57.89 14 SER C O 1
ATOM 3434 N N . LEU C 1 16 ? -23.226 81.190 67.638 1.00 58.13 15 LEU C N 1
ATOM 3435 C CA . LEU C 1 16 ? -24.288 81.954 66.975 1.00 58.27 15 LEU C CA 1
ATOM 3436 C C . LEU C 1 16 ? -25.655 81.553 67.531 1.00 58.02 15 LEU C C 1
ATOM 3437 O O . LEU C 1 16 ? -26.616 81.382 66.782 1.00 57.95 15 LEU C O 1
ATOM 3442 N N . GLY C 1 17 ? -25.728 81.401 68.849 1.00 57.79 16 GLY C N 1
ATOM 3443 C CA . GLY C 1 17 ? -26.966 81.022 69.514 1.00 57.49 16 GLY C CA 1
ATOM 3444 C C . GLY C 1 17 ? -27.220 79.533 69.433 1.00 56.95 16 GLY C C 1
ATOM 3445 O O . GLY C 1 17 ? -26.427 78.799 68.856 1.00 56.79 16 GLY C O 1
ATOM 3446 N N . PRO C 1 18 ? -28.321 79.072 70.047 1.00 56.54 17 PRO C N 1
ATOM 3447 C CA . PRO C 1 18 ? -28.687 77.662 69.998 1.00 56.00 17 PRO C CA 1
ATOM 3448 C C . PRO C 1 18 ? -29.210 77.248 68.620 1.00 55.36 17 PRO C C 1
ATOM 3449 O O . PRO C 1 18 ? -29.943 78.004 67.985 1.00 54.84 17 PRO C O 1
ATOM 3453 N N . VAL C 1 19 ? -28.806 76.064 68.163 1.00 55.14 18 VAL C N 1
ATOM 3454 C CA . VAL C 1 19 ? -29.226 75.547 66.859 1.00 54.91 18 VAL C CA 1
ATOM 3455 C C . VAL C 1 19 ? -30.059 74.279 67.039 1.00 54.85 18 VAL C C 1
ATOM 3456 O O . VAL C 1 19 ? -29.547 73.249 67.490 1.00 54.32 18 VAL C O 1
ATOM 3458 N N . GLU C 1 20 ? -31.345 74.361 66.684 1.00 54.93 19 GLU C N 1
ATOM 3459 C CA . GLU C 1 20 ? -32.263 73.228 66.835 1.00 54.77 19 GLU C CA 1
ATOM 3460 C C . GLU C 1 20 ? -31.988 72.174 65.751 1.00 55.10 19 GLU C C 1
ATOM 3461 O O . GLU C 1 20 ? -32.326 72.366 64.577 1.00 54.86 19 GLU C O 1
ATOM 3467 N N . ILE C 1 21 ? -31.367 71.072 66.155 1.00 55.43 20 ILE C N 1
ATOM 3468 C CA . ILE C 1 21 ? -31.037 69.986 65.240 1.00 55.66 20 ILE C CA 1
ATOM 3469 C C . ILE C 1 21 ? -32.061 68.878 65.381 1.00 55.58 20 ILE C C 1
ATOM 3470 O O . ILE C 1 21 ? -32.099 68.186 66.400 1.00 55.25 20 ILE C O 1
ATOM 3475 N N . GLU C 1 22 ? -32.877 68.689 64.342 1.00 55.73 21 GLU C N 1
ATOM 3476 C CA . GLU C 1 22 ? -34.028 67.802 64.442 1.00 55.82 21 GLU C CA 1
ATOM 3477 C C . GLU C 1 22 ? -34.478 67.264 63.095 1.00 55.67 21 GLU C C 1
ATOM 3478 O O . GLU C 1 22 ? -34.377 67.942 62.075 1.00 55.12 21 GLU C O 1
ATOM 3484 N N . GLY C 1 23 ? -35.033 66.057 63.120 1.00 56.32 22 GLY C N 1
ATOM 3485 C CA . GLY C 1 23 ? -35.556 65.418 61.933 1.00 57.03 22 GLY C CA 1
ATOM 3486 C C . GLY C 1 23 ? -35.803 63.935 62.179 1.00 57.83 22 GLY C C 1
ATOM 3487 O O . GLY C 1 23 ? -35.609 63.449 63.299 1.00 57.68 22 GLY C O 1
ATOM 3488 N N . PRO C 1 24 ? -36.261 63.203 61.135 1.00 58.41 23 PRO C N 1
ATOM 3489 C CA . PRO C 1 24 ? -36.581 63.738 59.804 1.00 58.34 23 PRO C CA 1
ATOM 3490 C C . PRO C 1 24 ? -37.833 64.647 59.799 1.00 58.10 23 PRO C C 1
ATOM 3491 O O . PRO C 1 24 ? -38.881 64.267 60.334 1.00 58.12 23 PRO C O 1
ATOM 3495 N N . VAL C 1 25 ? -37.697 65.844 59.216 1.00 57.73 24 VAL C N 1
ATOM 3496 C CA . VAL C 1 25 ? -38.814 66.793 59.096 1.00 57.39 24 VAL C CA 1
ATOM 3497 C C . VAL C 1 25 ? -39.591 66.523 57.812 1.00 57.25 24 VAL C C 1
ATOM 3498 O O . VAL C 1 25 ? -39.009 66.457 56.734 1.00 57.53 24 VAL C O 1
ATOM 3500 N N . THR C 1 26 ? -40.911 66.399 57.930 1.00 57.10 25 THR C N 1
ATOM 3501 C CA . THR C 1 26 ? -41.760 66.075 56.779 1.00 57.03 25 THR C CA 1
ATOM 3502 C C . THR C 1 26 ? -41.653 67.142 55.678 1.00 57.29 25 THR C C 1
ATOM 3503 O O . THR C 1 26 ? -41.087 68.220 55.890 1.00 57.26 25 THR C O 1
ATOM 3507 N N . SER C 1 27 ? -42.195 66.823 54.505 1.00 57.59 26 SER C N 1
ATOM 3508 C CA . SER C 1 27 ? -42.143 67.726 53.349 1.00 57.78 26 SER C CA 1
ATOM 3509 C C . SER C 1 27 ? -42.926 69.011 53.599 1.00 57.75 26 SER C C 1
ATOM 3510 O O . SER C 1 27 ? -42.473 70.099 53.241 1.00 57.97 26 SER C O 1
ATOM 3513 N N . GLN C 1 28 ? -44.115 68.875 54.193 1.00 57.48 27 GLN C N 1
ATOM 3514 C CA . GLN C 1 28 ? -44.985 70.029 54.473 1.00 57.04 27 GLN C CA 1
ATOM 3515 C C . GLN C 1 28 ? -44.314 71.003 55.415 1.00 56.19 27 GLN C C 1
ATOM 3516 O O . GLN C 1 28 ? -44.156 72.178 55.092 1.00 55.70 27 GLN C O 1
ATOM 3522 N N . ILE C 1 29 ? -43.899 70.508 56.575 1.00 55.77 28 ILE C N 1
ATOM 3523 C CA . ILE C 1 29 ? -43.227 71.343 57.560 1.00 56.00 28 ILE C CA 1
ATOM 3524 C C . ILE C 1 29 ? -41.889 71.858 57.000 1.00 56.20 28 ILE C C 1
ATOM 3525 O O . ILE C 1 29 ? -41.514 73.010 57.234 1.00 56.25 28 ILE C O 1
ATOM 3530 N N . LEU C 1 30 ? -41.198 71.007 56.232 1.00 56.44 29 LEU C N 1
ATOM 3531 C CA . LEU C 1 30 ? -39.917 71.377 55.613 1.00 56.35 29 LEU C CA 1
ATOM 3532 C C . LEU C 1 30 ? -40.071 72.475 54.540 1.00 56.56 29 LEU C C 1
ATOM 3533 O O . LEU C 1 30 ? -39.108 73.175 54.216 1.00 56.85 29 LEU C O 1
ATOM 3534 N N . ALA C 1 31 ? -41.276 72.592 53.976 1.00 56.49 30 ALA C N 1
ATOM 3535 C CA . ALA C 1 31 ? -41.567 73.623 52.974 1.00 56.37 30 ALA C CA 1
ATOM 3536 C C . ALA C 1 31 ? -41.876 74.967 53.640 1.00 56.41 30 ALA C C 1
ATOM 3537 O O . ALA C 1 31 ? -41.799 76.015 52.999 1.00 56.45 30 ALA C O 1
ATOM 3539 N N . THR C 1 32 ? -42.240 74.925 54.924 1.00 56.47 31 THR C N 1
ATOM 3540 C CA . THR C 1 32 ? -42.562 76.139 55.678 1.00 56.32 31 THR C CA 1
ATOM 3541 C C . THR C 1 32 ? -41.294 76.929 56.010 1.00 56.27 31 THR C C 1
ATOM 3542 O O . THR C 1 32 ? -41.345 78.138 56.214 1.00 55.69 31 THR C O 1
ATOM 3546 N N . TYR C 1 33 ? -40.159 76.230 56.068 1.00 56.98 32 TYR C N 1
ATOM 3547 C CA . TYR C 1 33 ? -38.875 76.870 56.356 1.00 57.37 32 TYR C CA 1
ATOM 3548 C C . TYR C 1 33 ? -38.290 77.508 55.109 1.00 57.80 32 TYR C C 1
ATOM 3549 O O . TYR C 1 33 ? -38.806 77.334 54.006 1.00 57.98 32 TYR C O 1
ATOM 3558 N N . LYS C 1 34 ? -37.197 78.237 55.296 1.00 58.19 33 LYS C N 1
ATOM 3559 C CA . LYS C 1 34 ? -36.492 78.876 54.200 1.00 58.42 33 LYS C CA 1
ATOM 3560 C C . LYS C 1 34 ? -35.005 78.663 54.379 1.00 58.76 33 LYS C C 1
ATOM 3561 O O . LYS C 1 34 ? -34.462 78.939 55.443 1.00 59.03 33 LYS C O 1
ATOM 3564 N N . LEU C 1 35 ? -34.347 78.151 53.344 1.00 59.12 34 LEU C N 1
ATOM 3565 C CA . LEU C 1 35 ? -32.901 77.931 53.396 1.00 59.45 34 LEU C CA 1
ATOM 3566 C C . LEU C 1 35 ? -32.166 79.245 53.564 1.00 59.54 34 LEU C C 1
ATOM 3567 O O . LEU C 1 35 ? -32.760 80.317 53.472 1.00 59.74 34 LEU C O 1
ATOM 3572 N N . ASP C 1 36 ? -30.867 79.155 53.818 1.00 59.90 35 ASP C N 1
ATOM 3573 C CA . ASP C 1 36 ? -30.016 80.334 53.918 1.00 60.36 35 ASP C CA 1
ATOM 3574 C C . ASP C 1 36 ? -29.897 80.977 52.481 1.00 61.36 35 ASP C C 1
ATOM 3575 O O . ASP C 1 36 ? -30.810 80.832 51.666 1.00 61.08 35 ASP C O 1
ATOM 3580 N N . PRO C 1 37 ? -28.768 81.652 52.169 1.00 62.57 36 PRO C N 1
ATOM 3581 C CA . PRO C 1 37 ? -27.489 81.982 52.761 1.00 63.61 36 PRO C CA 1
ATOM 3582 C C . PRO C 1 37 ? -26.360 81.297 52.004 1.00 64.80 36 PRO C C 1
ATOM 3583 O O . PRO C 1 37 ? -26.505 80.993 50.823 1.00 64.74 36 PRO C O 1
ATOM 3584 N N . GLY C 1 38 ? -25.249 81.052 52.687 1.00 66.64 37 GLY C N 1
ATOM 3585 C CA . GLY C 1 38 ? -24.114 80.375 52.081 1.00 68.15 37 GLY C CA 1
ATOM 3586 C C . GLY C 1 38 ? -24.355 78.882 51.957 1.00 70.11 37 GLY C C 1
ATOM 3587 O O . GLY C 1 38 ? -23.834 78.095 52.745 1.00 70.64 37 GLY C O 1
ATOM 3588 N N 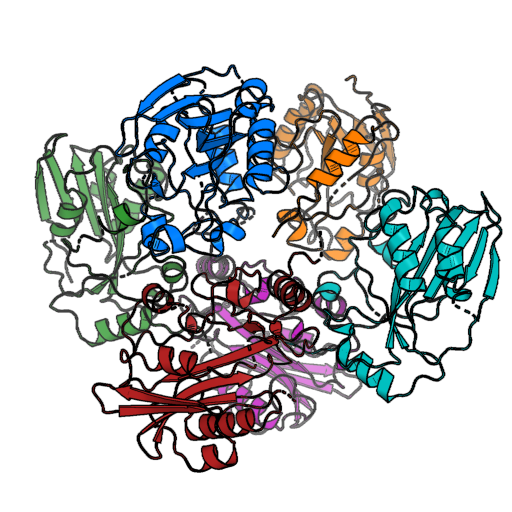. LEU C 1 39 ? -25.164 78.496 50.972 1.00 71.94 38 LEU C N 1
ATOM 3589 C CA . LEU C 1 39 ? -25.466 77.082 50.722 1.00 73.58 38 LEU C CA 1
ATOM 3590 C C . LEU C 1 39 ? -25.598 76.830 49.220 1.00 75.30 38 LEU C C 1
ATOM 3591 O O . LEU C 1 39 ? -26.643 76.373 48.746 1.00 76.04 38 LEU C O 1
ATOM 3596 N N . THR C 1 40 ? -24.528 77.113 48.479 1.00 76.54 39 THR C N 1
ATOM 3597 C CA . THR C 1 40 ? -24.550 76.986 47.021 1.00 77.46 39 THR C CA 1
ATOM 3598 C C . THR C 1 40 ? -23.489 75.985 46.525 1.00 78.02 39 THR C C 1
ATOM 3599 O O . THR C 1 40 ? -22.783 76.245 45.549 1.00 78.37 39 THR C O 1
ATOM 3603 N N . ALA C 1 41 ? -23.390 74.841 47.204 1.00 78.55 40 ALA C N 1
ATOM 3604 C CA . ALA C 1 41 ? -22.479 73.766 46.775 1.00 79.46 40 ALA C CA 1
ATOM 3605 C C . ALA C 1 41 ? -23.206 72.846 45.794 1.00 80.28 40 ALA C C 1
ATOM 3606 O O . ALA C 1 41 ? -22.703 72.562 44.704 1.00 80.85 40 ALA C O 1
ATOM 3608 N N . PHE C 1 42 ? -24.394 72.384 46.199 1.00 80.48 41 PHE C N 1
ATOM 3609 C CA . PHE C 1 42 ? -25.270 71.588 45.333 1.00 80.25 41 PHE C CA 1
ATOM 3610 C C . PHE C 1 42 ? -26.573 72.364 45.067 1.00 80.56 41 PHE C C 1
ATOM 3611 O O . PHE C 1 42 ? -27.518 72.313 45.872 1.00 80.65 41 PHE C O 1
ATOM 3612 N N . ARG C 1 43 ? -26.603 73.092 43.942 1.00 80.40 42 ARG C N 1
ATOM 3613 C CA . ARG C 1 43 ? -27.759 73.948 43.562 1.00 80.40 42 ARG C CA 1
ATOM 3614 C C . ARG C 1 43 ? -27.772 75.261 44.367 1.00 78.96 42 ARG C C 1
ATOM 3615 O O . ARG C 1 43 ? -27.312 75.306 45.511 1.00 78.62 42 ARG C O 1
ATOM 3623 N N . GLN C 1 44 ? -28.296 76.323 43.753 1.00 77.54 43 GLN C N 1
ATOM 3624 C CA . GLN C 1 44 ? -28.480 77.595 44.447 1.00 76.35 43 GLN C CA 1
ATOM 3625 C C . GLN C 1 44 ? -29.633 77.452 45.454 1.00 75.02 43 GLN C C 1
ATOM 3626 O O . GLN C 1 44 ? -30.555 76.656 45.236 1.00 75.25 43 GLN C O 1
ATOM 3629 N N . PRO C 1 45 ? -29.578 78.223 46.566 1.00 72.89 44 PRO C N 1
ATOM 3630 C CA . PRO C 1 45 ? -30.560 78.145 47.660 1.00 70.95 44 PRO C CA 1
ATOM 3631 C C . PRO C 1 45 ? -32.006 77.839 47.207 1.00 68.65 44 PRO C C 1
ATOM 3632 O O . PRO C 1 45 ? -32.642 76.930 47.748 1.00 68.15 44 PRO C O 1
ATOM 3636 N N . ALA C 1 46 ? -32.500 78.583 46.221 1.00 66.21 45 ALA C N 1
ATOM 3637 C CA . ALA C 1 46 ? -33.873 78.411 45.742 1.00 64.39 45 ALA C CA 1
ATOM 3638 C C . ALA C 1 46 ? -34.139 76.973 45.274 1.00 63.60 45 ALA C C 1
ATOM 3639 O O . ALA C 1 46 ? -35.159 76.376 45.628 1.00 63.88 45 ALA C O 1
ATOM 3641 N N . GLU C 1 47 ? -33.214 76.425 44.486 1.00 62.17 46 GLU C N 1
ATOM 3642 C CA . GLU C 1 47 ? -33.377 75.080 43.926 1.00 61.37 46 GLU C CA 1
ATOM 3643 C C . GLU C 1 47 ? -33.060 73.988 44.957 1.00 60.92 46 GLU C C 1
ATOM 3644 O O . GLU C 1 47 ? -33.702 72.938 44.971 1.00 61.09 46 GLU C O 1
ATOM 3646 N N . GLN C 1 48 ? -32.066 74.239 45.809 1.00 60.04 47 GLN C N 1
ATOM 3647 C CA . GLN C 1 48 ? -31.670 73.268 46.842 1.00 59.57 47 GLN C CA 1
ATOM 3648 C C . GLN C 1 48 ? -32.784 73.062 47.885 1.00 59.15 47 GLN C C 1
ATOM 3649 O O . GLN C 1 48 ? -32.873 71.998 48.505 1.00 58.90 47 GLN C O 1
ATOM 3651 N N . HIS C 1 49 ? -33.618 74.086 48.079 1.00 58.82 48 HIS C N 1
ATOM 3652 C CA . HIS C 1 49 ? -34.745 73.993 49.008 1.00 58.79 48 HIS C CA 1
ATOM 3653 C C . HIS C 1 49 ? -35.755 72.964 48.509 1.00 58.74 48 HIS C C 1
ATOM 3654 O O . HIS C 1 49 ? -36.073 72.002 49.210 1.00 58.64 48 HIS C O 1
ATOM 3661 N N . GLU C 1 50 ? -36.218 73.148 47.274 1.00 58.65 49 GLU C N 1
ATOM 3662 C CA . GLU C 1 50 ? -37.196 72.239 46.674 1.00 58.63 49 GLU C CA 1
ATOM 3663 C C . GLU C 1 50 ? -36.676 70.805 46.666 1.00 58.19 49 GLU C C 1
ATOM 3664 O O . GLU C 1 50 ? -37.439 69.860 46.862 1.00 58.03 49 GLU C O 1
ATOM 3670 N N . ALA C 1 51 ? -35.371 70.654 46.434 1.00 57.86 50 ALA C N 1
ATOM 3671 C CA . ALA C 1 51 ? -34.736 69.337 46.410 1.00 57.66 50 ALA C CA 1
ATOM 3672 C C . ALA C 1 51 ? -34.899 68.627 47.749 1.00 57.44 50 ALA C C 1
ATOM 3673 O O . ALA C 1 51 ? -35.183 67.428 47.793 1.00 57.55 50 ALA C O 1
ATOM 3675 N N . LEU C 1 52 ? -34.712 69.372 48.838 1.00 57.13 51 LEU C N 1
ATOM 3676 C CA . LEU C 1 52 ? -34.867 68.817 50.181 1.00 56.83 51 LEU C CA 1
ATOM 3677 C C . LEU C 1 52 ? -36.303 68.365 50.406 1.00 56.22 51 LEU C C 1
ATOM 3678 O O . LEU C 1 52 ? -36.543 67.322 51.002 1.00 56.16 51 LEU C O 1
ATOM 3680 N N . VAL C 1 53 ? -37.251 69.133 49.885 1.00 56.12 52 VAL C N 1
ATOM 3681 C CA . VAL C 1 53 ? -38.672 68.820 50.058 1.00 56.35 52 VAL C CA 1
ATOM 3682 C C . VAL C 1 53 ? -39.046 67.537 49.300 1.00 56.80 52 VAL C C 1
ATOM 3683 O O . VAL C 1 53 ? -39.840 66.725 49.787 1.00 56.99 52 VAL C O 1
ATOM 3687 N N . GLU C 1 54 ? -38.462 67.358 48.115 1.00 56.82 53 GLU C N 1
ATOM 3688 C CA . GLU C 1 54 ? -38.726 66.171 47.301 1.00 56.99 53 GLU C CA 1
ATOM 3689 C C . GLU C 1 54 ? -38.274 64.903 48.019 1.00 56.01 53 GLU C C 1
ATOM 3690 O O . GLU C 1 54 ? -38.986 63.899 48.028 1.00 55.55 53 GLU C O 1
ATOM 3696 N N . ILE C 1 55 ? -37.092 64.958 48.624 1.00 55.56 54 ILE C N 1
ATOM 3697 C CA . ILE C 1 55 ? -36.526 63.796 49.307 1.00 55.40 54 ILE C CA 1
ATOM 3698 C C . ILE C 1 55 ? -37.409 63.365 50.476 1.00 55.19 54 ILE C C 1
ATOM 3699 O O . ILE C 1 55 ? -37.701 62.182 50.640 1.00 54.55 54 ILE C O 1
ATOM 3703 N N . ALA C 1 56 ? -37.844 64.334 51.272 1.00 55.29 55 ALA C N 1
ATOM 3704 C CA . ALA C 1 56 ? -38.687 64.055 52.424 1.00 55.28 55 ALA C CA 1
ATOM 3705 C C . ALA C 1 56 ? -40.016 63.396 52.005 1.00 54.99 55 ALA C C 1
ATOM 3706 O O . ALA C 1 56 ? -40.601 62.629 52.770 1.00 54.99 55 ALA C O 1
ATOM 3708 N N . ALA C 1 57 ? -40.470 63.687 50.783 1.00 54.92 56 ALA C N 1
ATOM 3709 C CA . ALA C 1 57 ? -41.733 63.133 50.269 1.00 55.47 56 ALA C CA 1
ATOM 3710 C C . ALA C 1 57 ? -41.624 61.638 49.911 1.00 55.82 56 ALA C C 1
ATOM 3711 O O . ALA C 1 57 ? -42.642 60.949 49.801 1.00 55.91 56 ALA C O 1
ATOM 3713 N N . LEU C 1 58 ? -40.392 61.148 49.732 1.00 56.16 57 LEU C N 1
ATOM 3714 C CA . LEU C 1 58 ? -40.158 59.748 49.334 1.00 56.11 57 LEU C CA 1
ATOM 3715 C C . LEU C 1 58 ? -40.498 58.767 50.464 1.00 56.52 57 LEU C C 1
ATOM 3716 O O . LEU C 1 58 ? -40.474 59.128 51.642 1.00 56.90 57 LEU C O 1
ATOM 3721 N N . GLU C 1 59 ? -40.768 57.516 50.087 1.00 56.60 58 GLU C N 1
ATOM 3722 C CA . GLU C 1 59 ? -41.133 56.459 51.047 1.00 56.69 58 GLU C CA 1
ATOM 3723 C C . GLU C 1 59 ? -40.007 56.187 52.065 1.00 56.44 58 GLU C C 1
ATOM 3724 O O . GLU C 1 59 ? -40.272 55.841 53.211 1.00 56.45 58 GLU C O 1
ATOM 3730 N N . GLU C 1 60 ? -38.759 56.335 51.624 1.00 56.40 59 GLU C N 1
ATOM 3731 C CA . GLU C 1 60 ? -37.593 56.026 52.469 1.00 56.02 59 GLU C CA 1
ATOM 3732 C C . GLU C 1 60 ? -36.760 57.273 52.803 1.00 55.79 59 GLU C C 1
ATOM 3733 O O . GLU C 1 60 ? -35.963 57.261 53.753 1.00 55.44 59 GLU C O 1
ATOM 3739 N N . GLY C 1 61 ? -36.934 58.334 52.014 1.00 55.60 60 GLY C N 1
ATOM 3740 C CA . GLY C 1 61 ? -36.127 59.545 52.156 1.00 55.65 60 GLY C CA 1
ATOM 3741 C C . GLY C 1 61 ? -36.245 60.213 53.520 1.00 55.71 60 GLY C C 1
ATOM 3742 O O . GLY C 1 61 ? -37.276 60.131 54.171 1.00 56.06 60 GLY C O 1
ATOM 3743 N N . ARG C 1 62 ? -35.167 60.869 53.945 1.00 55.78 61 ARG C N 1
ATOM 3744 C CA . ARG C 1 62 ? -35.138 61.575 55.226 1.00 55.68 61 ARG C CA 1
ATOM 3745 C C . ARG C 1 62 ? -34.367 62.883 55.093 1.00 56.05 61 ARG C C 1
ATOM 3746 O O . ARG C 1 62 ? -33.402 62.973 54.320 1.00 55.99 61 ARG C O 1
ATOM 3754 N N . ILE C 1 63 ? -34.803 63.902 55.832 1.00 56.03 62 ILE C N 1
ATOM 3755 C CA . ILE C 1 63 ? -34.114 65.189 55.853 1.00 56.05 62 ILE C CA 1
ATOM 3756 C C . ILE C 1 63 ? -34.031 65.712 57.271 1.00 56.15 62 ILE C C 1
ATOM 3757 O O . ILE C 1 63 ? -35.025 66.199 57.822 1.00 56.64 62 ILE C O 1
ATOM 3762 N N . ILE C 1 64 ? -32.860 65.566 57.885 1.00 56.04 63 ILE C N 1
ATOM 3763 C CA . ILE C 1 64 ? -32.606 66.148 59.201 1.00 56.33 63 ILE C CA 1
ATOM 3764 C C . ILE C 1 64 ? -32.035 67.544 58.994 1.00 55.82 63 ILE C C 1
ATOM 3765 O O . ILE C 1 64 ? -31.244 67.764 58.087 1.00 54.51 63 ILE C O 1
ATOM 3770 N N . ILE C 1 65 ? -32.475 68.495 59.811 1.00 55.64 64 ILE C N 1
ATOM 3771 C CA . ILE C 1 65 ? -32.095 69.880 59.618 1.00 55.55 64 ILE C CA 1
ATOM 3772 C C . ILE C 1 65 ? -31.512 70.497 60.860 1.00 55.81 64 ILE C C 1
ATOM 3773 O O . ILE C 1 65 ? -31.790 70.060 61.980 1.00 56.60 64 ILE C O 1
ATOM 3778 N N . ALA C 1 66 ? -30.672 71.505 60.651 1.00 55.59 65 ALA C N 1
ATOM 3779 C CA . ALA C 1 66 ? -30.215 72.372 61.719 1.00 55.39 65 ALA C CA 1
ATOM 3780 C C . ALA C 1 66 ? -30.797 73.736 61.438 1.00 55.43 65 ALA C C 1
ATOM 3781 O O . ALA C 1 66 ? -30.524 74.324 60.388 1.00 55.17 65 ALA C O 1
ATOM 3783 N N . ARG C 1 67 ? -31.640 74.227 62.342 1.00 55.61 66 ARG C N 1
ATOM 3784 C CA . ARG C 1 67 ? -32.365 75.465 62.092 1.00 56.03 66 ARG C CA 1
ATOM 3785 C C . ARG C 1 67 ? -32.334 76.451 63.260 1.00 56.34 66 ARG C C 1
ATOM 3786 O O . ARG C 1 67 ? -32.067 76.083 64.407 1.00 56.24 66 ARG C O 1
ATOM 3794 N N . GLN C 1 68 ? -32.586 77.714 62.933 1.00 56.67 67 GLN C N 1
ATOM 3795 C CA . GLN C 1 68 ? -32.776 78.761 63.914 1.00 56.92 67 GLN C CA 1
ATOM 3796 C C . GLN C 1 68 ? -34.034 79.515 63.529 1.00 56.96 67 GLN C C 1
ATOM 3797 O O . GLN C 1 68 ? -34.027 80.297 62.580 1.00 57.09 67 GLN C O 1
ATOM 3803 N N . GLY C 1 69 ? -35.127 79.243 64.233 1.00 57.06 68 GLY C N 1
ATOM 3804 C CA . GLY C 1 69 ? -36.425 79.803 63.874 1.00 57.00 68 GLY C CA 1
ATOM 3805 C C . GLY C 1 69 ? -36.969 79.113 62.634 1.00 56.93 68 GLY C C 1
ATOM 3806 O O . GLY C 1 69 ? -37.169 77.900 62.631 1.00 56.86 68 GLY C O 1
ATOM 3807 N N . ASN C 1 70 ? -37.183 79.884 61.571 1.00 56.92 69 ASN C N 1
ATOM 3808 C CA . ASN C 1 70 ? -37.645 79.327 60.296 1.00 56.98 69 ASN C CA 1
ATOM 3809 C C . ASN C 1 70 ? -36.528 79.311 59.252 1.00 56.94 69 ASN C C 1
ATOM 3810 O O . ASN C 1 70 ? -36.789 79.164 58.056 1.00 57.12 69 ASN C O 1
ATOM 3815 N N . ASP C 1 71 ? -35.282 79.429 59.715 1.00 56.78 70 ASP C N 1
ATOM 3816 C CA . ASP C 1 71 ? -34.130 79.490 58.820 1.00 56.83 70 ASP C CA 1
ATOM 3817 C C . ASP C 1 71 ? -33.232 78.263 58.991 1.00 56.94 70 ASP C C 1
ATOM 3818 O O . ASP C 1 71 ? -32.576 78.101 60.020 1.00 57.00 70 ASP C O 1
ATOM 3823 N N . ILE C 1 72 ? -33.211 77.402 57.973 1.00 56.82 71 ILE C N 1
ATOM 3824 C CA . ILE C 1 72 ? -32.366 76.217 57.989 1.00 56.92 71 ILE C CA 1
ATOM 3825 C C . ILE C 1 72 ? -30.925 76.617 57.664 1.00 57.03 71 ILE C C 1
ATOM 3826 O O . ILE C 1 72 ? -30.642 77.110 56.569 1.00 57.40 71 ILE C O 1
ATOM 3831 N N . ILE C 1 73 ? -30.026 76.422 58.629 1.00 56.80 72 ILE C N 1
ATOM 3832 C CA . ILE C 1 73 ? -28.614 76.775 58.457 1.00 56.49 72 ILE C CA 1
ATOM 3833 C C . ILE C 1 73 ? -27.765 75.542 58.062 1.00 56.30 72 ILE C C 1
ATOM 3834 O O . ILE C 1 73 ? -26.573 75.670 57.759 1.00 55.80 72 ILE C O 1
ATOM 3836 N N . GLY C 1 74 ? -28.391 74.359 58.058 1.00 56.24 73 GLY C N 1
ATOM 3837 C CA . GLY C 1 74 ? -27.697 73.115 57.673 1.00 56.29 73 GLY C CA 1
ATOM 3838 C C . GLY C 1 74 ? -28.652 71.938 57.514 1.00 56.06 73 GLY C C 1
ATOM 3839 O O . GLY C 1 74 ? -29.778 71.976 57.993 1.00 55.52 73 GLY C O 1
ATOM 3840 N N . TYR C 1 75 ? -28.193 70.885 56.844 1.00 56.29 74 TYR C N 1
ATOM 3841 C CA . TYR C 1 75 ? -29.043 69.708 56.608 1.00 56.51 74 TYR C CA 1
ATOM 3842 C C . TYR C 1 75 ? -28.243 68.467 56.238 1.00 56.30 74 TYR C C 1
ATOM 3843 O O . TYR C 1 75 ? -27.074 68.551 55.830 1.00 55.59 74 TYR C O 1
ATOM 3852 N N . VAL C 1 76 ? -28.898 67.314 56.347 1.00 56.66 75 VAL C N 1
ATOM 3853 C CA . VAL C 1 76 ? -28.336 66.047 55.880 1.00 56.85 75 VAL C CA 1
ATOM 3854 C C . VAL C 1 76 ? -29.458 65.217 55.246 1.00 56.66 75 VAL C C 1
ATOM 3855 O O . VAL C 1 76 ? -30.589 65.178 55.770 1.00 56.10 75 VAL C O 1
ATOM 3859 N N . THR C 1 77 ? -29.165 64.598 54.098 1.00 56.09 76 THR C N 1
ATOM 3860 C CA . THR C 1 77 ? -30.182 63.849 53.348 1.00 55.62 76 THR C CA 1
ATOM 3861 C C . THR C 1 77 ? -29.936 62.360 53.387 1.00 55.07 76 THR C C 1
ATOM 3862 O O . THR C 1 77 ? -28.813 61.909 53.550 1.00 54.69 76 THR C O 1
ATOM 3866 N N . PHE C 1 78 ? -31.011 61.603 53.250 1.00 55.33 77 PHE C N 1
ATOM 3867 C CA . PHE C 1 78 ? -30.939 60.164 53.147 1.00 55.42 77 PHE C CA 1
ATOM 3868 C C . PHE C 1 78 ? -31.949 59.711 52.108 1.00 55.84 77 PHE C C 1
ATOM 3869 O O . PHE C 1 78 ? -33.080 60.198 52.084 1.00 56.65 77 PHE C O 1
ATOM 3877 N N . LEU C 1 79 ? -31.530 58.811 51.228 1.00 55.70 78 LEU C N 1
ATOM 3878 C CA . LEU C 1 79 ? -32.408 58.276 50.180 1.00 55.95 78 LEU C CA 1
ATOM 3879 C C . LEU C 1 79 ? -31.737 57.091 49.516 1.00 55.93 78 LEU C C 1
ATOM 3880 O O . LEU C 1 79 ? -30.555 56.828 49.749 1.00 55.66 78 LEU C O 1
ATOM 3885 N N . TYR C 1 80 ? -32.488 56.361 48.697 1.00 56.23 79 TYR C N 1
ATOM 3886 C CA . TYR C 1 80 ? -31.911 55.256 47.945 1.00 55.94 79 TYR C CA 1
ATOM 3887 C C . TYR C 1 80 ? -30.934 55.796 46.912 1.00 55.84 79 TYR C C 1
ATOM 3888 O O . TYR C 1 80 ? -31.130 56.888 46.386 1.00 55.36 79 TYR C O 1
ATOM 3897 N N . PRO C 1 81 ? -29.841 55.051 46.661 1.00 56.60 80 PRO C N 1
ATOM 3898 C CA . PRO C 1 81 ? -28.809 55.428 45.680 1.00 56.48 80 PRO C CA 1
ATOM 3899 C C . PRO C 1 81 ? -29.365 55.795 44.299 1.00 56.47 80 PRO C C 1
ATOM 3900 O O . PRO C 1 81 ? -30.453 55.356 43.927 1.00 56.21 80 PRO C O 1
ATOM 3904 N N . ASP C 1 82 ? -28.591 56.567 43.543 1.00 57.04 81 ASP C N 1
ATOM 3905 C CA . ASP C 1 82 ? -29.010 57.038 42.219 1.00 57.62 81 ASP C CA 1
ATOM 3906 C C . ASP C 1 82 ? -29.205 55.864 41.242 1.00 57.54 81 ASP C C 1
ATOM 3907 O O . ASP C 1 82 ? -28.256 55.118 40.967 1.00 57.66 81 ASP C O 1
ATOM 3912 N N . PRO C 1 83 ? -30.444 55.710 40.699 1.00 57.34 82 PRO C N 1
ATOM 3913 C CA . PRO C 1 83 ? -30.758 54.662 39.734 1.00 56.97 82 PRO C CA 1
ATOM 3914 C C . PRO C 1 83 ? -29.741 54.537 38.584 1.00 57.43 82 PRO C C 1
ATOM 3915 O O . PRO C 1 83 ? -29.494 53.432 38.109 1.00 57.22 82 PRO C O 1
ATOM 3919 N N . TYR C 1 84 ? -29.164 55.666 38.151 1.00 58.51 83 TYR C N 1
ATOM 3920 C CA . TYR C 1 84 ? -28.220 55.673 37.014 1.00 58.87 83 TYR C CA 1
ATOM 3921 C C . TYR C 1 84 ? -26.781 55.309 37.408 1.00 59.10 83 TYR C C 1
ATOM 3922 O O . TYR C 1 84 ? -25.908 55.243 36.549 1.00 59.01 83 TYR C O 1
ATOM 3931 N N . GLU C 1 85 ? -26.538 55.076 38.696 1.00 60.33 84 GLU C N 1
ATOM 3932 C CA . GLU C 1 85 ? -25.172 54.829 39.181 1.00 61.51 84 GLU C CA 1
ATOM 3933 C C . GLU C 1 85 ? -24.979 53.433 39.770 1.00 61.31 84 GLU C C 1
ATOM 3934 O O . GLU C 1 85 ? -25.944 52.734 40.079 1.00 61.28 84 GLU C O 1
ATOM 3940 N N . THR C 1 86 ? -23.712 53.072 39.981 1.00 61.26 85 THR C N 1
ATOM 3941 C CA . THR C 1 86 ? -23.326 51.734 40.465 1.00 61.06 85 THR C CA 1
ATOM 3942 C C . THR C 1 86 ? -23.958 51.363 41.819 1.00 60.28 85 THR C C 1
ATOM 3943 O O . THR C 1 86 ? -24.257 50.193 42.073 1.00 60.19 85 THR C O 1
ATOM 3947 N N . TRP C 1 87 ? -24.198 52.360 42.657 1.00 59.12 86 TRP C N 1
ATOM 3948 C CA . TRP C 1 87 ? -24.611 52.112 44.042 1.00 58.28 86 TRP C CA 1
ATOM 3949 C C . TRP C 1 87 ? -26.083 51.652 44.177 1.00 57.49 86 TRP C C 1
ATOM 3950 O O . TRP C 1 87 ? -26.516 51.222 45.259 1.00 57.14 86 TRP C O 1
ATOM 3961 N N . SER C 1 88 ? -26.827 51.709 43.077 1.00 56.68 87 SER C N 1
ATOM 3962 C CA . SER C 1 88 ? -28.235 51.296 43.066 1.00 55.68 87 SER C CA 1
ATOM 3963 C C . SER C 1 88 ? -28.401 49.853 42.570 1.00 55.44 87 SER C C 1
ATOM 3964 O O . SER C 1 88 ? -29.361 49.173 42.928 1.00 55.44 87 SER C O 1
ATOM 3967 N N . GLU C 1 89 ? -27.461 49.408 41.736 1.00 55.04 88 GLU C N 1
ATOM 3968 C CA . GLU C 1 89 ? -27.552 48.104 41.066 1.00 54.52 88 GLU C CA 1
ATOM 3969 C C . GLU C 1 89 ? -28.002 47.001 42.015 1.00 54.54 88 GLU C C 1
ATOM 3970 O O . GLU C 1 89 ? -27.431 46.824 43.077 1.00 54.67 88 GLU C O 1
ATOM 3976 N N . GLY C 1 90 ? -29.056 46.279 41.619 1.00 54.82 89 GLY C N 1
ATOM 3977 C CA . GLY C 1 90 ? -29.625 45.211 42.442 1.00 55.04 89 GLY C CA 1
ATOM 3978 C C . GLY C 1 90 ? -30.774 45.699 43.308 1.00 55.45 89 GLY C C 1
ATOM 3979 O O . GLY C 1 90 ? -31.444 44.908 43.959 1.00 55.48 89 GLY C O 1
ATOM 3980 N N . ASN C 1 91 ? -30.992 47.016 43.306 1.00 55.85 90 ASN C N 1
ATOM 3981 C CA A ASN C 1 91 ? -32.056 47.625 44.097 0.50 55.05 90 ASN C CA 1
ATOM 3982 C CA B ASN C 1 91 ? -32.038 47.654 44.126 0.50 56.01 90 ASN C CA 1
ATOM 3983 C C . ASN C 1 91 ? -32.266 46.924 45.452 1.00 56.04 90 ASN C C 1
ATOM 3984 O O . ASN C 1 91 ? -33.359 46.423 45.734 1.00 56.59 90 ASN C O 1
ATOM 3993 N N . ASN C 1 92 ? -31.223 46.880 46.272 1.00 56.70 91 ASN C N 1
ATOM 3994 C CA . ASN C 1 92 ? -31.333 46.292 47.596 1.00 56.91 91 ASN C CA 1
ATOM 3995 C C . ASN C 1 92 ? -32.026 47.285 48.540 1.00 56.30 91 ASN C C 1
ATOM 3996 O O . ASN C 1 92 ? -31.574 48.418 48.692 1.00 56.47 91 ASN C O 1
ATOM 4001 N N . PRO C 1 93 ? -33.127 46.857 49.174 1.00 55.83 92 PRO C N 1
ATOM 4002 C CA . PRO C 1 93 ? -33.902 47.765 50.022 1.00 56.12 92 PRO C CA 1
ATOM 4003 C C . PRO C 1 93 ? -33.194 48.153 51.339 1.00 55.90 92 PRO C C 1
ATOM 4004 O O . PRO C 1 93 ? -33.560 49.147 51.960 1.00 55.84 92 PRO C O 1
ATOM 4008 N N . TYR C 1 94 ? -32.179 47.381 51.734 1.00 55.98 93 TYR C N 1
ATOM 4009 C CA . TYR C 1 94 ? -31.462 47.625 52.989 1.00 55.91 93 TYR C CA 1
ATOM 4010 C C . TYR C 1 94 ? -30.214 48.515 52.811 1.00 56.03 93 TYR C C 1
ATOM 4011 O O . TYR C 1 94 ? -29.527 48.818 53.783 1.00 55.79 93 TYR C O 1
ATOM 4020 N N . ILE C 1 95 ? -29.923 48.915 51.573 1.00 56.04 94 ILE C N 1
ATOM 4021 C CA . ILE C 1 95 ? -28.798 49.813 51.313 1.00 56.29 94 ILE C CA 1
ATOM 4022 C C . ILE C 1 95 ? -29.295 51.220 51.022 1.00 56.22 94 ILE C C 1
ATOM 4023 O O . ILE C 1 95 ? -29.812 51.499 49.941 1.00 56.09 94 ILE C O 1
ATOM 4028 N N . LEU C 1 96 ? -29.127 52.102 51.999 1.00 56.63 95 LEU C N 1
ATOM 4029 C CA . LEU C 1 96 ? -29.546 53.487 51.878 1.00 56.84 95 LEU C CA 1
ATOM 4030 C C . LEU C 1 96 ? -28.318 54.344 51.627 1.00 56.85 95 LEU C C 1
ATOM 4031 O O . LEU C 1 96 ? -27.192 53.896 51.846 1.00 57.02 95 LEU C O 1
ATOM 4036 N N . GLU C 1 97 ? -28.524 55.562 51.138 1.00 57.08 96 GLU C N 1
ATOM 4037 C CA . GLU C 1 97 ? -27.409 56.480 50.913 1.00 57.36 96 GLU C CA 1
ATOM 4038 C C . GLU C 1 97 ? -27.600 57.801 51.625 1.00 57.41 96 GLU C C 1
ATOM 4039 O O . GLU C 1 97 ? -28.651 58.426 51.518 1.00 57.18 96 GLU C O 1
ATOM 4045 N N . LEU C 1 98 ? -26.561 58.237 52.331 1.00 57.59 97 LEU C N 1
ATOM 4046 C CA . LEU C 1 98 ? -26.495 59.598 52.828 1.00 57.63 97 LEU C CA 1
ATOM 4047 C C . LEU C 1 98 ? -26.076 60.471 51.644 1.00 57.69 97 LEU C C 1
ATOM 4048 O O . LEU C 1 98 ? -24.913 60.468 51.245 1.00 56.89 97 LEU C O 1
ATOM 4053 N N . GLY C 1 99 ? -27.053 61.141 51.033 1.00 58.23 98 GLY C N 1
ATOM 4054 C CA . GLY C 1 99 ? -26.822 61.905 49.799 1.00 58.56 98 GLY C CA 1
ATOM 4055 C C . GLY C 1 99 ? -25.839 63.045 49.964 1.00 59.11 98 GLY C C 1
ATOM 4056 O O . GLY C 1 99 ? -24.842 63.125 49.244 1.00 59.54 98 GLY C O 1
ATOM 4057 N N . ALA C 1 100 ? -26.122 63.935 50.906 1.00 59.17 99 ALA C N 1
ATOM 4058 C CA . ALA C 1 100 ? -25.275 65.094 51.137 1.00 59.06 99 ALA C CA 1
ATOM 4059 C C . ALA C 1 100 ? -25.482 65.662 52.528 1.00 58.96 99 ALA C C 1
ATOM 4060 O O . ALA C 1 100 ? -26.549 65.507 53.131 1.00 57.91 99 ALA C O 1
ATOM 4062 N N . ILE C 1 101 ? -24.455 66.330 53.025 1.00 59.23 100 ILE C N 1
ATOM 4063 C CA . ILE C 1 101 ? -24.494 66.966 54.323 1.00 58.90 100 ILE C CA 1
ATOM 4064 C C . ILE C 1 101 ? -23.826 68.331 54.200 1.00 58.63 100 ILE C C 1
ATOM 4065 O O . ILE C 1 101 ? -22.674 68.426 53.802 1.00 58.73 100 ILE C O 1
ATOM 4070 N N . GLU C 1 102 ? -24.583 69.392 54.470 1.00 59.16 101 GLU C N 1
ATOM 4071 C CA . GLU C 1 102 ? -24.082 70.749 54.265 1.00 59.61 101 GLU C CA 1
ATOM 4072 C C . GLU C 1 102 ? -24.436 71.680 55.434 1.00 58.80 101 GLU C C 1
ATOM 4073 O O . GLU C 1 102 ? -25.526 71.598 56.008 1.00 58.55 101 GLU C O 1
ATOM 4079 N N . VAL C 1 103 ? -23.497 72.559 55.776 1.00 57.94 102 VAL C N 1
ATOM 4080 C CA . VAL C 1 103 ? -23.677 73.511 56.855 1.00 57.26 102 VAL C CA 1
ATOM 4081 C C . VAL C 1 103 ? -23.125 74.860 56.416 1.00 56.95 102 VAL C C 1
ATOM 4082 O O . VAL C 1 103 ? -22.070 74.927 55.796 1.00 56.32 102 VAL C O 1
ATOM 4086 N N . ALA C 1 104 ? -23.857 75.934 56.720 1.00 57.14 103 ALA C N 1
ATOM 4087 C CA . ALA C 1 104 ? -23.426 77.287 56.347 1.00 57.49 103 ALA C CA 1
ATOM 4088 C C . ALA C 1 104 ? -21.991 77.558 56.835 1.00 58.21 103 ALA C C 1
ATOM 4089 O O . ALA C 1 104 ? -21.597 77.123 57.925 1.00 58.60 103 ALA C O 1
ATOM 4091 N N . ALA C 1 105 ? -21.225 78.279 56.018 1.00 58.17 104 ALA C N 1
ATOM 4092 C CA . ALA C 1 105 ? -19.808 78.529 56.288 1.00 58.02 104 ALA C CA 1
ATOM 4093 C C . ALA C 1 105 ? -19.565 79.265 57.610 1.00 58.05 104 ALA C C 1
ATOM 4094 O O . ALA C 1 105 ? -18.581 79.003 58.288 1.00 58.16 104 ALA C O 1
ATOM 4096 N N . ARG C 1 106 ? -20.444 80.209 57.955 1.00 57.99 105 ARG C N 1
ATOM 4097 C CA . ARG C 1 106 ? -20.275 80.976 59.195 1.00 58.14 105 ARG C CA 1
ATOM 4098 C C . ARG C 1 106 ? -20.496 80.092 60.438 1.00 57.93 105 ARG C C 1
ATOM 4099 O O . ARG C 1 106 ? -19.953 80.369 61.510 1.00 57.66 105 ARG C O 1
ATOM 4107 N N . PHE C 1 107 ? -21.262 79.010 60.271 1.00 57.94 106 PHE C N 1
ATOM 4108 C CA . PHE C 1 107 ? -21.534 78.071 61.373 1.00 58.30 106 PHE C CA 1
ATOM 4109 C C . PHE C 1 107 ? -20.453 76.976 61.487 1.00 59.25 106 PHE C C 1
ATOM 4110 O O . PHE C 1 107 ? -20.646 75.973 62.182 1.00 59.52 106 PHE C O 1
ATOM 4118 N N . ARG C 1 108 ? -19.321 77.183 60.809 1.00 60.29 107 ARG C N 1
ATOM 4119 C CA . ARG C 1 108 ? -18.220 76.215 60.819 1.00 60.88 107 ARG C CA 1
ATOM 4120 C C . ARG C 1 108 ? -17.565 76.125 62.199 1.00 60.53 107 ARG C C 1
ATOM 4121 O O . ARG C 1 108 ? -17.500 77.115 62.940 1.00 60.39 107 ARG C O 1
ATOM 4129 N N . GLY C 1 109 ? -17.038 74.948 62.514 1.00 60.23 108 GLY C N 1
ATOM 4130 C CA . GLY C 1 109 ? -16.326 74.734 63.762 1.00 59.92 108 GLY C CA 1
ATOM 4131 C C . GLY C 1 109 ? -17.234 74.760 64.967 1.00 59.69 108 GLY C C 1
ATOM 4132 O O . GLY C 1 109 ? -16.808 75.120 66.058 1.00 59.99 108 GLY C O 1
ATOM 4133 N N . GLN C 1 110 ? -18.494 74.375 64.768 1.00 59.36 109 GLN C N 1
ATOM 4134 C CA . GLN C 1 110 ? -19.467 74.335 65.853 1.00 59.57 109 GLN C CA 1
ATOM 4135 C C . GLN C 1 110 ? -20.074 72.934 66.002 1.00 59.32 109 GLN C C 1
ATOM 4136 O O . GLN C 1 110 ? -21.145 72.770 66.593 1.00 59.77 109 GLN C O 1
ATOM 4142 N N . GLN C 1 111 ? -19.365 71.930 65.488 1.00 59.15 110 GLN C N 1
ATOM 4143 C CA . GLN C 1 111 ? -19.791 70.534 65.598 1.00 59.13 110 GLN C CA 1
ATOM 4144 C C . GLN C 1 111 ? -21.271 70.340 65.177 1.00 58.53 110 GLN C C 1
ATOM 4145 O O . GLN C 1 111 ? -22.019 69.585 65.819 1.00 58.69 110 GLN C O 1
ATOM 4148 N N . ILE C 1 112 ? -21.673 71.006 64.094 1.00 57.24 111 ILE C N 1
ATOM 4149 C CA . ILE C 1 112 ? -23.044 70.912 63.607 1.00 56.52 111 ILE C CA 1
ATOM 4150 C C . ILE C 1 112 ? -23.258 69.623 62.835 1.00 56.80 111 ILE C C 1
ATOM 4151 O O . ILE C 1 112 ? -24.160 68.845 63.154 1.00 56.62 111 ILE C O 1
ATOM 4156 N N . GLY C 1 113 ? -22.417 69.390 61.822 1.00 57.07 112 GLY C N 1
ATOM 4157 C CA . GLY C 1 113 ? -22.479 68.159 61.039 1.00 56.66 112 GLY C CA 1
ATOM 4158 C C . GLY C 1 113 ? -22.429 66.928 61.927 1.00 57.15 112 GLY C C 1
ATOM 4159 O O . GLY C 1 113 ? -23.145 65.961 61.695 1.00 57.13 112 GLY C O 1
ATOM 4160 N N . LYS C 1 114 ? -21.605 66.988 62.974 1.00 57.98 113 LYS C N 1
ATOM 4161 C CA . LYS C 1 114 ? -21.480 65.882 63.929 1.00 58.52 113 LYS C CA 1
ATOM 4162 C C . LYS C 1 114 ? -22.818 65.580 64.628 1.00 58.81 113 LYS C C 1
ATOM 4163 O O . LYS C 1 114 ? -23.183 64.417 64.801 1.00 59.78 113 LYS C O 1
ATOM 4165 N N . LYS C 1 115 ? -23.554 66.627 64.998 1.00 58.28 114 LYS C N 1
ATOM 4166 C CA . LYS C 1 115 ? -24.844 66.448 65.698 1.00 58.26 114 LYS C CA 1
ATOM 4167 C C . LYS C 1 115 ? -26.000 66.084 64.754 1.00 57.82 114 LYS C C 1
ATOM 4168 O O . LYS C 1 115 ? -26.955 65.419 65.166 1.00 57.69 114 LYS C O 1
ATOM 4174 N N . LEU C 1 116 ? -25.935 66.556 63.510 1.00 57.78 115 LEU C N 1
ATOM 4175 C CA . LEU C 1 116 ? -26.927 66.163 62.487 1.00 57.41 115 LEU C CA 1
ATOM 4176 C C . LEU C 1 116 ? -26.907 64.655 62.301 1.00 57.61 115 LEU C C 1
ATOM 4177 O O . LEU C 1 116 ? -27.955 64.012 62.255 1.00 57.55 115 LEU C O 1
ATOM 4182 N N . LEU C 1 117 ? -25.704 64.091 62.234 1.00 57.87 116 LEU C N 1
ATOM 4183 C CA . LEU C 1 117 ? -25.536 62.652 62.114 1.00 58.45 116 LEU C CA 1
ATOM 4184 C C . LEU C 1 117 ? -26.067 61.927 63.360 1.00 59.22 116 LEU C C 1
ATOM 4185 O O . LEU C 1 117 ? -26.797 60.951 63.245 1.00 59.34 116 LEU C O 1
ATOM 4190 N N . GLU C 1 118 ? -25.688 62.414 64.545 1.00 59.65 117 GLU C N 1
ATOM 4191 C CA . GLU C 1 118 ? -26.163 61.827 65.808 1.00 60.22 117 GLU C CA 1
ATOM 4192 C C . GLU C 1 118 ? -27.684 61.701 65.818 1.00 59.65 117 GLU C C 1
ATOM 4193 O O . GLU C 1 118 ? -28.226 60.631 66.104 1.00 59.55 117 GLU C O 1
ATOM 4199 N N . VAL C 1 119 ? -28.365 62.813 65.529 1.00 58.94 118 VAL C N 1
ATOM 4200 C CA . VAL C 1 119 ? -29.828 62.855 65.550 1.00 58.13 118 VAL C CA 1
ATOM 4201 C C . VAL C 1 119 ? -30.423 61.958 64.462 1.00 58.17 118 VAL C C 1
ATOM 4202 O O . VAL C 1 119 ? -31.481 61.354 64.654 1.00 58.36 118 VAL C O 1
ATOM 4206 N N . SER C 1 120 ? -29.737 61.858 63.330 1.00 58.02 119 SER C N 1
ATOM 4207 C CA . SER C 1 120 ? -30.175 60.973 62.266 1.00 58.20 119 SER C CA 1
ATOM 4208 C C . SER C 1 120 ? -30.170 59.517 62.758 1.00 58.17 119 SER C C 1
ATOM 4209 O O . SER C 1 120 ? -31.116 58.758 62.497 1.00 58.18 119 SER C O 1
ATOM 4220 N N . LEU C 1 122 ? -30.563 58.483 65.817 1.00 56.37 121 LEU C N 1
ATOM 4221 C CA . LEU C 1 122 ? -31.358 58.285 67.046 1.00 56.64 121 LEU C CA 1
ATOM 4222 C C . LEU C 1 122 ? -32.486 57.298 66.803 1.00 56.35 121 LEU C C 1
ATOM 4223 O O . LEU C 1 122 ? -32.962 56.652 67.732 1.00 55.89 121 LEU C O 1
ATOM 4228 N N . ASP C 1 123 ? -32.907 57.182 65.546 1.00 56.50 122 ASP C N 1
ATOM 4229 C CA . ASP C 1 123 ? -33.940 56.234 65.168 1.00 56.41 122 ASP C CA 1
ATOM 4230 C C . ASP C 1 123 ? -33.333 54.829 65.061 1.00 56.35 122 ASP C C 1
ATOM 4231 O O . ASP C 1 123 ? -32.405 54.614 64.278 1.00 56.73 122 ASP C O 1
ATOM 4236 N N . PRO C 1 124 ? -33.850 53.867 65.868 1.00 56.37 123 PRO C N 1
ATOM 4237 C CA . PRO C 1 124 ? -33.388 52.469 65.809 1.00 56.08 123 PRO C CA 1
ATOM 4238 C C . PRO C 1 124 ? -33.516 51.848 64.410 1.00 55.77 123 PRO C C 1
ATOM 4239 O O . PRO C 1 124 ? -32.834 50.871 64.106 1.00 55.43 123 PRO C O 1
ATOM 4243 N N . ALA C 1 125 ? -34.404 52.404 63.584 1.00 55.53 124 ALA C N 1
ATOM 4244 C CA . ALA C 1 125 ? -34.611 51.915 62.222 1.00 55.23 124 ALA C CA 1
ATOM 4245 C C . ALA C 1 125 ? -33.333 51.993 61.400 1.00 54.72 124 ALA C C 1
ATOM 4246 O O . ALA C 1 125 ? -33.149 51.229 60.447 1.00 54.32 124 ALA C O 1
ATOM 4256 N N . GLU C 1 127 ? -30.486 51.130 62.324 1.00 54.71 126 GLU C N 1
ATOM 4257 C CA . GLU C 1 127 ? -29.677 49.922 62.580 1.00 55.44 126 GLU C CA 1
ATOM 4258 C C . GLU C 1 127 ? -30.037 48.772 61.632 1.00 54.99 126 GLU C C 1
ATOM 4259 O O . GLU C 1 127 ? -29.346 47.755 61.597 1.00 54.73 126 GLU C O 1
ATOM 4265 N N . HIS C 1 128 ? -31.126 48.933 60.884 1.00 54.71 127 HIS C N 1
ATOM 4266 C CA . HIS C 1 128 ? -31.558 47.917 59.924 1.00 54.75 127 HIS C CA 1
ATOM 4267 C C . HIS C 1 128 ? -31.004 48.182 58.526 1.00 54.71 127 HIS C C 1
ATOM 4268 O O . HIS C 1 128 ? -31.111 47.328 57.649 1.00 54.18 127 HIS C O 1
ATOM 4275 N N . TYR C 1 129 ? -30.419 49.372 58.321 1.00 54.88 128 TYR C N 1
ATOM 4276 C CA . TYR C 1 129 ? -29.900 49.770 56.995 1.00 55.61 128 TYR C CA 1
ATOM 4277 C C . TYR C 1 129 ? -28.394 49.802 56.949 1.00 55.95 128 TYR C C 1
ATOM 4278 O O . TYR C 1 129 ? -27.734 49.995 57.970 1.00 55.93 128 TYR C O 1
ATOM 4287 N N . LEU C 1 130 ? -27.851 49.615 55.749 1.00 56.36 129 LEU C N 1
ATOM 4288 C CA . LEU C 1 130 ? -26.452 49.857 55.495 1.00 56.81 129 LEU C CA 1
ATOM 4289 C C . LEU C 1 130 ? -26.360 51.188 54.762 1.00 57.30 129 LEU C C 1
ATOM 4290 O O . LEU C 1 130 ? -26.714 51.285 53.588 1.00 57.35 129 LEU C O 1
ATOM 4295 N N . ILE C 1 131 ? -25.931 52.225 55.473 1.00 57.11 130 ILE C N 1
ATOM 4296 C CA . ILE C 1 131 ? -25.889 53.569 54.908 1.00 57.03 130 ILE C CA 1
ATOM 4297 C C . ILE C 1 131 ? -24.524 53.869 54.313 1.00 57.21 130 ILE C C 1
ATOM 4298 O O . ILE C 1 131 ? -23.514 53.749 54.990 1.00 57.24 130 ILE C O 1
ATOM 4303 N N . LEU C 1 132 ? -24.502 54.265 53.040 1.00 56.62 131 LEU C N 1
ATOM 4304 C CA . LEU C 1 132 ? -23.256 54.660 52.386 1.00 56.72 131 LEU C CA 1
ATOM 4305 C C . LEU C 1 132 ? -23.317 56.112 51.961 1.00 56.55 131 LEU C C 1
ATOM 4306 O O . LEU C 1 132 ? -24.386 56.705 51.906 1.00 56.47 131 LEU C O 1
ATOM 4311 N N . THR C 1 133 ? -22.153 56.691 51.700 1.00 56.70 132 THR C N 1
ATOM 4312 C CA . THR C 1 133 ? -22.059 58.070 51.253 1.00 57.00 132 THR C CA 1
ATOM 4313 C C . THR C 1 133 ? -20.856 58.223 50.354 1.00 57.25 132 THR C C 1
ATOM 4314 O O . THR C 1 133 ? -19.857 57.510 50.504 1.00 56.75 132 THR C O 1
ATOM 4318 N N . THR C 1 134 ? -20.975 59.107 49.376 1.00 57.36 133 THR C N 1
ATOM 4319 C CA . THR C 1 134 ? -19.883 59.433 48.507 1.00 56.93 133 THR C CA 1
ATOM 4320 C C . THR C 1 134 ? -19.502 60.883 48.718 1.00 56.53 133 THR C C 1
ATOM 4321 O O . THR C 1 134 ? -20.371 61.745 48.890 1.00 55.83 133 THR C O 1
ATOM 4325 N N . GLU C 1 135 ? -18.203 61.143 48.772 1.00 56.80 134 GLU C N 1
ATOM 4326 C CA . GLU C 1 135 ? -17.699 62.494 48.879 1.00 56.51 134 GLU C CA 1
ATOM 4327 C C . GLU C 1 135 ? -16.579 62.685 47.875 1.00 56.24 134 GLU C C 1
ATOM 4328 O O . GLU C 1 135 ? -15.681 61.836 47.751 1.00 56.01 134 GLU C O 1
ATOM 4334 N N . TYR C 1 136 ? -16.636 63.790 47.148 1.00 55.99 135 TYR C N 1
ATOM 4335 C CA . TYR C 1 136 ? -15.643 64.095 46.162 1.00 55.77 135 TYR C CA 1
ATOM 4336 C C . TYR C 1 136 ? -15.011 65.437 46.451 1.00 54.72 135 TYR C C 1
ATOM 4337 O O . TYR C 1 136 ? -15.668 66.348 46.946 1.00 54.29 135 TYR C O 1
ATOM 4346 N N . TYR C 1 137 ? -13.729 65.560 46.112 1.00 54.13 136 TYR C N 1
ATOM 4347 C CA . TYR C 1 137 ? -12.966 66.780 46.383 1.00 52.88 136 TYR C CA 1
ATOM 4348 C C . TYR C 1 137 ? -13.499 67.952 45.583 1.00 51.85 136 TYR C C 1
ATOM 4349 O O . TYR C 1 137 ? -13.365 69.084 45.991 1.00 51.93 136 TYR C O 1
ATOM 4358 N N . TRP C 1 138 ? -14.111 67.666 44.436 1.00 52.59 137 TRP C N 1
ATOM 4359 C CA . TRP C 1 138 ? -14.537 68.727 43.514 1.00 53.37 137 TRP C CA 1
ATOM 4360 C C . TRP C 1 138 ? -15.788 69.477 43.958 1.00 52.30 137 TRP C C 1
ATOM 4361 O O . TRP C 1 138 ? -16.183 70.432 43.311 1.00 52.98 137 TRP C O 1
ATOM 4372 N N . HIS C 1 139 ? -16.396 69.069 45.069 1.00 51.78 138 HIS C N 1
ATOM 4373 C CA . HIS C 1 139 ? -17.573 69.790 45.580 1.00 52.87 138 HIS C CA 1
ATOM 4374 C C . HIS C 1 139 ? -17.403 70.312 47.020 1.00 52.67 138 HIS C C 1
ATOM 4375 O O . HIS C 1 139 ? -18.340 70.848 47.597 1.00 52.38 138 HIS C O 1
ATOM 4382 N N . TRP C 1 140 ? -16.192 70.211 47.563 1.00 52.20 139 TRP C N 1
ATOM 4383 C CA . TRP C 1 140 ? -15.917 70.751 48.885 1.00 51.42 139 TRP C CA 1
ATOM 4384 C C . TRP C 1 140 ? -15.672 72.242 48.806 1.00 51.17 139 TRP C C 1
ATOM 4385 O O . TRP C 1 140 ? -15.055 72.730 47.856 1.00 49.30 139 TRP C O 1
ATOM 4396 N N . ASP C 1 141 ? -16.144 72.964 49.825 1.00 52.08 140 ASP C N 1
ATOM 4397 C CA . ASP C 1 141 ? -15.952 74.409 49.909 1.00 52.88 140 ASP C CA 1
ATOM 4398 C C . ASP C 1 141 ? -14.687 74.713 50.685 1.00 53.61 140 ASP C C 1
ATOM 4399 O O . ASP C 1 141 ? -14.722 74.900 51.895 1.00 53.41 140 ASP C O 1
ATOM 4404 N N . LEU C 1 142 ? -13.566 74.765 49.979 1.00 54.70 141 LEU C N 1
ATOM 4405 C CA . LEU C 1 142 ? -12.273 74.970 50.613 1.00 55.39 141 LEU C CA 1
ATOM 4406 C C . LEU C 1 142 ? -12.075 76.431 51.034 1.00 55.65 141 LEU C C 1
ATOM 4407 O O . LEU C 1 142 ? -11.628 76.698 52.144 1.00 55.24 141 LEU C O 1
ATOM 4412 N N . LYS C 1 143 ? -12.426 77.369 50.144 1.00 56.39 142 LYS C N 1
ATOM 4413 C CA . LYS C 1 143 ? -12.290 78.818 50.439 1.00 57.53 142 LYS C CA 1
ATOM 4414 C C . LYS C 1 143 ? -13.128 79.224 51.653 1.00 58.70 142 LYS C C 1
ATOM 4415 O O . LYS C 1 143 ? -12.629 79.877 52.573 1.00 59.43 142 LYS C O 1
ATOM 4417 N N . GLY C 1 144 ? -14.397 78.822 51.657 1.00 59.38 143 GLY C N 1
ATOM 4418 C CA . GLY C 1 144 ? -15.311 79.158 52.755 1.00 59.81 143 GLY C CA 1
ATOM 4419 C C . GLY C 1 144 ? -15.015 78.410 54.048 1.00 60.13 143 GLY C C 1
ATOM 4420 O O . GLY C 1 144 ? -15.440 78.823 55.118 1.00 60.89 143 GLY C O 1
ATOM 4421 N N . SER C 1 145 ? -14.299 77.301 53.942 1.00 60.86 144 SER C N 1
ATOM 4422 C CA . SER C 1 145 ? -13.928 76.504 55.113 1.00 61.10 144 SER C CA 1
ATOM 4423 C C . SER C 1 145 ? -12.547 76.895 55.631 1.00 60.01 144 SER C C 1
ATOM 4424 O O . SER C 1 145 ? -12.234 76.693 56.810 1.00 60.05 144 SER C O 1
ATOM 4427 N N . GLY C 1 146 ? -11.719 77.442 54.742 1.00 59.07 145 GLY C N 1
ATOM 4428 C CA . GLY C 1 146 ? -10.354 77.800 55.081 1.00 58.47 145 GLY C CA 1
ATOM 4429 C C . GLY C 1 146 ? -9.468 76.577 55.223 1.00 58.02 145 GLY C C 1
ATOM 4430 O O . GLY C 1 146 ? -8.415 76.641 55.838 1.00 58.82 145 GLY C O 1
ATOM 4431 N N . LEU C 1 147 ? -9.889 75.468 54.619 1.00 57.27 146 LEU C N 1
ATOM 4432 C CA . LEU C 1 147 ? -9.150 74.209 54.709 1.00 56.18 146 LEU C CA 1
ATOM 4433 C C . LEU C 1 147 ? -8.518 73.824 53.370 1.00 54.86 146 LEU C C 1
ATOM 4434 O O . LEU C 1 147 ? -9.050 74.144 52.314 1.00 53.70 146 LEU C O 1
ATOM 4439 N N . SER C 1 148 ? -7.351 73.170 53.434 1.00 54.68 147 SER C N 1
ATOM 4440 C CA . SER C 1 148 ? -6.725 72.578 52.249 1.00 53.75 147 SER C CA 1
ATOM 4441 C C . SER C 1 148 ? -7.453 71.267 51.941 1.00 54.92 147 SER C C 1
ATOM 4442 O O . SER C 1 148 ? -8.340 70.855 52.695 1.00 54.61 147 SER C O 1
ATOM 4445 N N . VAL C 1 149 ? -7.084 70.607 50.849 1.00 56.32 148 VAL C N 1
ATOM 4446 C CA . VAL C 1 149 ? -7.809 69.426 50.425 1.00 56.41 148 VAL C CA 1
ATOM 4447 C C . VAL C 1 149 ? -7.722 68.304 51.472 1.00 56.57 148 VAL C C 1
ATOM 4448 O O . VAL C 1 149 ? -8.752 67.733 51.871 1.00 56.47 148 VAL C O 1
ATOM 4452 N N . TRP C 1 150 ? -6.507 68.016 51.947 1.00 57.13 149 TRP C N 1
ATOM 4453 C CA . TRP C 1 150 ? -6.315 66.895 52.866 1.00 57.38 149 TRP C CA 1
ATOM 4454 C C . TRP C 1 150 ? -6.795 67.204 54.258 1.00 56.82 149 TRP C C 1
ATOM 4455 O O . TRP C 1 150 ? -7.276 66.312 54.962 1.00 57.32 149 TRP C O 1
ATOM 4466 N N . ASP C 1 151 ? -6.640 68.457 54.675 1.00 56.73 150 ASP C N 1
ATOM 4467 C CA . ASP C 1 151 ? -7.161 68.907 55.971 1.00 56.85 150 ASP C CA 1
ATOM 4468 C C . ASP C 1 151 ? -8.654 68.765 55.990 1.00 56.58 150 ASP C C 1
ATOM 4469 O O . ASP C 1 151 ? -9.234 68.335 56.978 1.00 57.10 150 ASP C O 1
ATOM 4474 N N . TYR C 1 152 ? -9.284 69.169 54.901 1.00 56.47 151 TYR C N 1
ATOM 4475 C CA . TYR C 1 152 ? -10.726 69.050 54.765 1.00 56.47 151 TYR C CA 1
ATOM 4476 C C . TYR C 1 152 ? -11.138 67.584 54.843 1.00 56.38 151 TYR C C 1
ATOM 4477 O O . TYR C 1 152 ? -12.081 67.229 55.558 1.00 56.02 151 TYR C O 1
ATOM 4486 N N . ARG C 1 153 ? -10.443 66.738 54.094 1.00 56.44 152 ARG C N 1
ATOM 4487 C CA . ARG C 1 153 ? -10.745 65.320 54.081 1.00 56.71 152 ARG C CA 1
ATOM 4488 C C . ARG C 1 153 ? -10.670 64.709 55.489 1.00 57.04 152 ARG C C 1
ATOM 4489 O O . ARG C 1 153 ? -11.603 63.985 55.918 1.00 57.30 152 ARG C O 1
ATOM 4497 N N . LYS C 1 154 ? -9.576 64.999 56.209 1.00 57.42 153 LYS C N 1
ATOM 4498 C CA . LYS C 1 154 ? -9.369 64.450 57.552 1.00 57.36 153 LYS C CA 1
ATOM 4499 C C . LYS C 1 154 ? -10.491 64.876 58.491 1.00 57.24 153 LYS C C 1
ATOM 4500 O O . LYS C 1 154 ? -11.019 64.058 59.256 1.00 56.84 153 LYS C O 1
ATOM 4502 N N . ILE C 1 155 ? -10.881 66.147 58.399 1.00 57.11 154 ILE C N 1
ATOM 4503 C CA . ILE C 1 155 ? -11.954 66.692 59.240 1.00 57.12 154 ILE C CA 1
ATOM 4504 C C . ILE C 1 155 ? -13.304 66.113 58.857 1.00 57.19 154 ILE C C 1
ATOM 4505 O O . ILE C 1 155 ? -14.086 65.697 59.724 1.00 57.37 154 ILE C O 1
ATOM 4518 N N . GLU C 1 157 ? -13.866 63.332 57.387 1.00 57.12 156 GLU C N 1
ATOM 4519 C CA . GLU C 1 157 ? -13.895 61.916 57.713 1.00 57.71 156 GLU C CA 1
ATOM 4520 C C . GLU C 1 157 ? -14.224 61.682 59.197 1.00 57.63 156 GLU C C 1
ATOM 4521 O O . GLU C 1 157 ? -15.070 60.842 59.523 1.00 57.24 156 GLU C O 1
ATOM 4527 N N . LYS C 1 158 ? -13.570 62.434 60.087 1.00 57.42 157 LYS C N 1
ATOM 4528 C CA . LYS C 1 158 ? -13.821 62.299 61.528 1.00 57.76 157 LYS C CA 1
ATOM 4529 C C . LYS C 1 158 ? -15.262 62.685 61.866 1.00 57.59 157 LYS C C 1
ATOM 4530 O O . LYS C 1 158 ? -15.869 62.119 62.779 1.00 57.91 157 LYS C O 1
ATOM 4549 N N . ASN C 1 161 ? -17.267 59.748 60.879 1.00 56.73 160 ASN C N 1
ATOM 4550 C CA . ASN C 1 161 ? -16.987 58.690 61.861 1.00 56.63 160 ASN C CA 1
ATOM 4551 C C . ASN C 1 161 ? -17.889 58.803 63.086 1.00 57.15 160 ASN C C 1
ATOM 4552 O O . ASN C 1 161 ? -18.346 57.786 63.624 1.00 57.82 160 ASN C O 1
ATOM 4557 N N . HIS C 1 162 ? -18.191 60.033 63.497 1.00 57.37 161 HIS C N 1
ATOM 4558 C CA . HIS C 1 162 ? -19.076 60.247 64.646 1.00 57.99 161 HIS C CA 1
ATOM 4559 C C . HIS C 1 162 ? -20.506 59.751 64.355 1.00 57.37 161 HIS C C 1
ATOM 4560 O O . HIS C 1 162 ? -21.231 59.360 65.268 1.00 57.59 161 HIS C O 1
ATOM 4567 N N . GLY C 1 163 ? -20.894 59.766 63.084 1.00 57.70 162 GLY C N 1
ATOM 4568 C CA . GLY C 1 163 ? -22.200 59.247 62.672 1.00 57.24 162 GLY C CA 1
ATOM 4569 C C . GLY C 1 163 ? -22.201 57.734 62.470 1.00 57.59 162 GLY C C 1
ATOM 4570 O O . GLY C 1 163 ? -23.233 57.148 62.149 1.00 57.95 162 GLY C O 1
ATOM 4571 N N . GLY C 1 164 ? -21.026 57.109 62.610 1.00 57.85 163 GLY C N 1
ATOM 4572 C CA . GLY C 1 164 ? -20.898 55.652 62.469 1.00 57.46 163 GLY C CA 1
ATOM 4573 C C . GLY C 1 164 ? -20.393 55.211 61.103 1.00 57.58 163 GLY C C 1
ATOM 4574 O O . GLY C 1 164 ? -20.198 54.026 60.867 1.00 58.10 163 GLY C O 1
ATOM 4575 N N . LEU C 1 165 ? -20.189 56.165 60.201 1.00 57.90 164 LEU C N 1
ATOM 4576 C CA . LEU C 1 165 ? -19.688 55.852 58.855 1.00 57.87 164 LEU C CA 1
ATOM 4577 C C . LEU C 1 165 ? -18.168 55.736 58.863 1.00 58.34 164 LEU C C 1
ATOM 4578 O O . LEU C 1 165 ? -17.483 56.554 59.469 1.00 59.22 164 LEU C O 1
ATOM 4583 N N . VAL C 1 166 ? -17.648 54.708 58.185 1.00 58.02 165 VAL C N 1
ATOM 4584 C CA . VAL C 1 166 ? -16.198 54.492 58.090 1.00 57.85 165 VAL C CA 1
ATOM 4585 C C . VAL C 1 166 ? -15.770 54.316 56.643 1.00 57.55 165 VAL C C 1
ATOM 4586 O O . VAL C 1 166 ? -16.546 53.861 55.805 1.00 57.77 165 VAL C O 1
ATOM 4590 N N . PHE C 1 167 ? -14.524 54.670 56.362 1.00 57.34 166 PHE C N 1
ATOM 4591 C CA . PHE C 1 167 ? -13.978 54.592 55.007 1.00 57.20 166 PHE C CA 1
ATOM 4592 C C . PHE C 1 167 ? -13.932 53.147 54.489 1.00 57.17 166 PHE C C 1
ATOM 4593 O O . PHE C 1 167 ? -13.570 52.226 55.218 1.00 57.23 166 PHE C O 1
ATOM 4601 N N . PHE C 1 168 ? -14.327 52.966 53.227 1.00 57.17 167 PHE C N 1
ATOM 4602 C CA . PHE C 1 168 ? -14.241 51.671 52.555 1.00 56.87 167 PHE C CA 1
ATOM 4603 C C . PHE C 1 168 ? -13.544 51.837 51.200 1.00 56.97 167 PHE C C 1
ATOM 4604 O O . PHE C 1 168 ? -13.886 52.737 50.431 1.00 56.80 167 PHE C O 1
ATOM 4612 N N . PRO C 1 169 ? -12.544 50.979 50.910 1.00 56.91 168 PRO C N 1
ATOM 4613 C CA . PRO C 1 169 ? -11.927 51.002 49.597 1.00 56.82 168 PRO C CA 1
ATOM 4614 C C . PRO C 1 169 ? -12.941 50.709 48.499 1.00 56.62 168 PRO C C 1
ATOM 4615 O O . PRO C 1 169 ? -13.921 50.025 48.740 1.00 55.78 168 PRO C O 1
ATOM 4619 N N . THR C 1 170 ? -12.705 51.243 47.306 1.00 56.69 169 THR C N 1
ATOM 4620 C CA . THR C 1 170 ? -13.558 50.960 46.169 1.00 56.49 169 THR C CA 1
ATOM 4621 C C . THR C 1 170 ? -12.808 51.137 44.884 1.00 56.41 169 THR C C 1
ATOM 4622 O O . THR C 1 170 ? -11.874 51.935 44.808 1.00 56.34 169 THR C O 1
ATOM 4626 N N . ASP C 1 171 ? -13.236 50.406 43.862 1.00 56.09 170 ASP C N 1
ATOM 4627 C CA . ASP C 1 171 ? -12.659 50.526 42.531 1.00 56.20 170 ASP C CA 1
ATOM 4628 C C . ASP C 1 171 ? -13.545 51.371 41.610 1.00 56.10 170 ASP C C 1
ATOM 4629 O O . ASP C 1 171 ? -13.310 51.439 40.411 1.00 55.69 170 ASP C O 1
ATOM 4634 N N . ASP C 1 172 ? -14.548 52.040 42.197 1.00 56.67 171 ASP C N 1
ATOM 4635 C CA . ASP C 1 172 ? -15.412 52.954 41.445 1.00 56.48 171 ASP C CA 1
ATOM 4636 C C . ASP C 1 172 ? -14.561 54.016 40.772 1.00 56.66 171 ASP C C 1
ATOM 4637 O O . ASP C 1 172 ? -13.807 54.709 41.440 1.00 57.32 171 ASP C O 1
ATOM 4642 N N . PRO C 1 173 ? -14.691 54.157 39.439 1.00 56.40 172 PRO C N 1
ATOM 4643 C CA . PRO C 1 173 ? -13.868 55.088 38.671 1.00 56.42 172 PRO C CA 1
ATOM 4644 C C . PRO C 1 173 ? -13.862 56.515 39.214 1.00 56.76 172 PRO C C 1
ATOM 4645 O O . PRO C 1 173 ? -12.806 57.117 39.328 1.00 56.81 172 PRO C O 1
ATOM 4649 N N . GLU C 1 174 ? -15.046 57.047 39.529 1.00 57.39 173 GLU C N 1
ATOM 4650 C CA . GLU C 1 174 ? -15.180 58.445 39.996 1.00 58.17 173 GLU C CA 1
ATOM 4651 C C . GLU C 1 174 ? -14.429 58.665 41.284 1.00 57.43 173 GLU C C 1
ATOM 4652 O O . GLU C 1 174 ? -13.618 59.577 41.396 1.00 57.85 173 GLU C O 1
ATOM 4658 N N . ILE C 1 175 ? -14.735 57.849 42.272 1.00 57.14 174 ILE C N 1
ATOM 4659 C CA . ILE C 1 175 ? -14.098 57.941 43.567 1.00 57.27 174 ILE C CA 1
ATOM 4660 C C . ILE C 1 175 ? -12.595 57.661 43.464 1.00 57.12 174 ILE C C 1
ATOM 4661 O O . ILE C 1 175 ? -11.782 58.388 44.029 1.00 56.97 174 ILE C O 1
ATOM 4666 N N . ALA C 1 176 ? -12.237 56.648 42.683 1.00 56.67 175 ALA C N 1
ATOM 4667 C CA . ALA C 1 176 ? -10.846 56.252 42.534 1.00 56.27 175 ALA C CA 1
ATOM 4668 C C . ALA C 1 176 ? -10.003 57.289 41.788 1.00 56.09 175 ALA C C 1
ATOM 4669 O O . ALA C 1 176 ? -8.798 57.220 41.818 1.00 56.43 175 ALA C O 1
ATOM 4671 N N . SER C 1 177 ? -10.649 58.239 41.114 1.00 55.97 176 SER C N 1
ATOM 4672 C CA . SER C 1 177 ? -9.928 59.213 40.267 1.00 56.17 176 SER C CA 1
ATOM 4673 C C . SER C 1 177 ? -9.026 60.173 41.073 1.00 56.46 176 SER C C 1
ATOM 4674 O O . SER C 1 177 ? -8.133 60.805 40.520 1.00 56.48 176 SER C O 1
ATOM 4677 N N . HIS C 1 178 ? -9.282 60.286 42.366 1.00 56.56 177 HIS C N 1
ATOM 4678 C CA . HIS C 1 178 ? -8.502 61.176 43.233 1.00 56.18 177 HIS C CA 1
ATOM 4679 C C . HIS C 1 178 ? -8.484 60.604 44.653 1.00 56.12 177 HIS C C 1
ATOM 4680 O O . HIS C 1 178 ? -9.523 60.248 45.183 1.00 56.48 177 HIS C O 1
ATOM 4687 N N . PRO C 1 179 ? -7.299 60.575 45.295 1.00 55.99 178 PRO C N 1
ATOM 4688 C CA . PRO C 1 179 ? -7.149 59.935 46.613 1.00 56.29 178 PRO C CA 1
ATOM 4689 C C . PRO C 1 179 ? -7.935 60.612 47.721 1.00 56.60 178 PRO C C 1
ATOM 4690 O O . PRO C 1 179 ? -8.168 60.005 48.776 1.00 56.47 178 PRO C O 1
ATOM 4694 N N . ALA C 1 180 ? -8.270 61.882 47.523 1.00 56.49 179 ALA C N 1
ATOM 4695 C CA . ALA C 1 180 ? -9.040 62.632 48.509 1.00 56.59 179 ALA C CA 1
ATOM 4696 C C . ALA C 1 180 ? -10.486 62.157 48.563 1.00 56.44 179 ALA C C 1
ATOM 4697 O O . ALA C 1 180 ? -11.110 62.199 49.613 1.00 55.80 179 ALA C O 1
ATOM 4699 N N . ASN C 1 181 ? -11.029 61.745 47.404 1.00 56.52 180 ASN C N 1
ATOM 4700 C CA . ASN C 1 181 ? -12.398 61.223 47.339 1.00 56.46 180 ASN C CA 1
ATOM 4701 C C . ASN C 1 181 ? -12.514 59.994 48.208 1.00 56.65 180 ASN C C 1
ATOM 4702 O O . ASN C 1 181 ? -11.528 59.299 48.433 1.00 56.58 180 ASN C O 1
ATOM 4707 N N . CYS C 1 182 ? -13.715 59.683 48.659 1.00 56.51 181 CYS C N 1
ATOM 4708 C CA . CYS C 1 182 ? -13.903 58.450 49.389 1.00 57.72 181 CYS C CA 1
ATOM 4709 C C . CYS C 1 182 ? -15.338 57.950 49.473 1.00 57.58 181 CYS C C 1
ATOM 4710 O O . CYS C 1 182 ? -16.311 58.710 49.303 1.00 56.80 181 CYS C O 1
ATOM 4713 N N . LEU C 1 183 ? -15.440 56.638 49.644 1.00 57.35 182 LEU C N 1
ATOM 4714 C CA . LEU C 1 183 ? -16.664 55.983 49.932 1.00 57.04 182 LEU C CA 1
ATOM 4715 C C . LEU C 1 183 ? -16.630 55.635 51.399 1.00 56.85 182 LEU C C 1
ATOM 4716 O O . LEU C 1 183 ? -15.626 55.135 51.894 1.00 56.86 182 LEU C O 1
ATOM 4729 N N . ALA C 1 185 ? -19.292 54.186 54.800 1.00 56.46 184 ALA C N 1
ATOM 4730 C CA . ALA C 1 185 ? -20.553 53.521 55.080 1.00 57.11 184 ALA C CA 1
ATOM 4731 C C . ALA C 1 185 ? -20.724 53.124 56.534 1.00 57.12 184 ALA C C 1
ATOM 4732 O O . ALA C 1 185 ? -19.758 52.809 57.230 1.00 57.47 184 ALA C O 1
ATOM 4734 N N . ARG C 1 186 ? -21.976 53.140 56.978 1.00 57.21 185 ARG C N 1
ATOM 4735 C CA . ARG C 1 186 ? -22.339 52.728 58.316 1.00 57.10 185 ARG C CA 1
ATOM 4736 C C . ARG C 1 186 ? -23.182 51.446 58.225 1.00 57.17 185 ARG C C 1
ATOM 4737 O O . ARG C 1 186 ? -24.282 51.457 57.677 1.00 57.20 185 ARG C O 1
ATOM 4745 N N . ILE C 1 187 ? -22.637 50.344 58.719 1.00 57.03 186 ILE C N 1
ATOM 4746 C CA . ILE C 1 187 ? -23.343 49.078 58.703 1.00 57.16 186 ILE C CA 1
ATOM 4747 C C . ILE C 1 187 ? -24.132 48.909 60.008 1.00 57.65 186 ILE C C 1
ATOM 4748 O O . ILE C 1 187 ? -23.552 48.673 61.068 1.00 57.91 186 ILE C O 1
ATOM 4753 N N . GLY C 1 188 ? -25.450 49.071 59.923 1.00 57.40 187 GLY C N 1
ATOM 4754 C CA . GLY C 1 188 ? -26.317 48.948 61.086 1.00 57.26 187 GLY C CA 1
ATOM 4755 C C . GLY C 1 188 ? -26.144 47.621 61.803 1.00 57.31 187 GLY C C 1
ATOM 4756 O O . GLY C 1 188 ? -25.862 46.595 61.175 1.00 56.88 187 GLY C O 1
ATOM 4757 N N . LYS C 1 189 ? -26.339 47.640 63.126 1.00 57.39 188 LYS C N 1
ATOM 4758 C CA . LYS C 1 189 ? -26.141 46.449 63.970 1.00 57.51 188 LYS C CA 1
ATOM 4759 C C . LYS C 1 189 ? -27.040 45.274 63.568 1.00 57.13 188 LYS C C 1
ATOM 4760 O O . LYS C 1 189 ? -26.701 44.120 63.816 1.00 57.18 188 LYS C O 1
ATOM 4762 N N . HIS C 1 190 ? -28.194 45.577 62.964 1.00 57.00 189 HIS C N 1
ATOM 4763 C CA . HIS C 1 190 ? -29.150 44.534 62.558 1.00 57.27 189 HIS C CA 1
ATOM 4764 C C . HIS C 1 190 ? -29.078 44.205 61.056 1.00 57.45 189 HIS C C 1
ATOM 4765 O O . HIS C 1 190 ? -29.924 43.471 60.541 1.00 57.68 189 HIS C O 1
ATOM 4772 N N . VAL C 1 191 ? -28.082 44.752 60.358 1.00 57.03 190 VAL C N 1
ATOM 4773 C CA . VAL C 1 191 ? -27.932 44.492 58.917 1.00 57.07 190 VAL C CA 1
ATOM 4774 C C . VAL C 1 191 ? -27.441 43.068 58.685 1.00 57.20 190 VAL C C 1
ATOM 4775 O O . VAL C 1 191 ? -26.479 42.623 59.314 1.00 57.58 190 VAL C O 1
ATOM 4779 N N . ALA C 1 192 ? -28.099 42.361 57.770 1.00 57.18 191 ALA C N 1
ATOM 4780 C CA . ALA C 1 192 ? -27.753 40.976 57.478 1.00 57.11 191 ALA C CA 1
ATOM 4781 C C . ALA C 1 192 ? -26.447 40.897 56.661 1.00 57.24 191 ALA C C 1
ATOM 4782 O O . ALA C 1 192 ? -26.092 41.849 55.964 1.00 57.48 191 ALA C O 1
ATOM 4784 N N . PRO C 1 193 ? -25.721 39.755 56.764 1.00 57.00 192 PRO C N 1
ATOM 4785 C CA . PRO C 1 193 ? -24.475 39.541 55.997 1.00 57.02 192 PRO C CA 1
ATOM 4786 C C . PRO C 1 193 ? -24.670 39.630 54.478 1.00 57.11 192 PRO C C 1
ATOM 4787 O O . PRO C 1 193 ? -23.746 40.013 53.759 1.00 56.92 192 PRO C O 1
ATOM 4791 N N . GLU C 1 194 ? -25.862 39.268 54.005 1.00 57.24 193 GLU C N 1
ATOM 4792 C CA . GLU C 1 194 ? -26.168 39.295 52.574 1.00 57.25 193 GLU C CA 1
ATOM 4793 C C . GLU C 1 194 ? -26.158 40.731 52.040 1.00 57.25 193 GLU C C 1
ATOM 4794 O O . GLU C 1 194 ? -25.730 40.977 50.913 1.00 57.65 193 GLU C O 1
ATOM 4800 N N . VAL C 1 195 ? -26.612 41.671 52.863 1.00 56.79 194 VAL C N 1
ATOM 4801 C CA . VAL C 1 195 ? -26.615 43.077 52.490 1.00 56.85 194 VAL C CA 1
ATOM 4802 C C . VAL C 1 195 ? -25.188 43.603 52.434 1.00 57.17 194 VAL C C 1
ATOM 4803 O O . VAL C 1 195 ? -24.832 44.363 51.535 1.00 57.41 194 VAL C O 1
ATOM 4807 N N . VAL C 1 196 ? -24.369 43.187 53.394 1.00 57.26 195 VAL C N 1
ATOM 4808 C CA . VAL C 1 196 ? -22.966 43.610 53.440 1.00 57.32 195 VAL C CA 1
ATOM 4809 C C . VAL C 1 196 ? -22.206 43.039 52.249 1.00 56.98 195 VAL C C 1
ATOM 4810 O O . VAL C 1 196 ? -21.379 43.713 51.652 1.00 56.77 195 VAL C O 1
ATOM 4814 N N . ALA C 1 197 ? -22.502 41.794 51.910 1.00 56.85 196 ALA C N 1
ATOM 4815 C CA . ALA C 1 197 ? -21.853 41.132 50.793 1.00 56.96 196 ALA C CA 1
ATOM 4816 C C . ALA C 1 197 ? -22.193 41.821 49.484 1.00 56.71 196 ALA C C 1
ATOM 4817 O O . ALA C 1 197 ? -21.359 41.901 48.589 1.00 56.40 196 ALA C O 1
ATOM 4819 N N . HIS C 1 198 ? -23.431 42.298 49.366 1.00 56.79 197 HIS C N 1
ATOM 4820 C CA . HIS C 1 198 ? -23.844 43.010 48.177 1.00 57.03 197 HIS C CA 1
ATOM 4821 C C . HIS C 1 198 ? -23.121 44.346 48.087 1.00 57.16 197 HIS C C 1
ATOM 4822 O O . HIS C 1 198 ? -22.666 44.746 47.011 1.00 57.27 197 HIS C O 1
ATOM 4829 N N . PHE C 1 199 ? -23.009 45.030 49.223 1.00 56.96 198 PHE C N 1
ATOM 4830 C CA . PHE C 1 199 ? -22.279 46.294 49.298 1.00 56.84 198 PHE C CA 1
ATOM 4831 C C . PHE C 1 199 ? -20.831 46.102 48.857 1.00 56.75 198 PHE C C 1
ATOM 4832 O O . PHE C 1 199 ? -20.299 46.897 48.085 1.00 56.86 198 PHE C O 1
ATOM 4840 N N . ASP C 1 200 ? -20.211 45.019 49.319 1.00 56.83 199 ASP C N 1
ATOM 4841 C CA . ASP C 1 200 ? -18.839 44.695 48.929 1.00 57.07 199 ASP C CA 1
ATOM 4842 C C . ASP C 1 200 ? -18.746 44.478 47.435 1.00 56.64 199 ASP C C 1
ATOM 4843 O O . ASP C 1 200 ? -17.758 44.831 46.820 1.00 56.61 199 ASP C O 1
ATOM 4848 N N . ALA C 1 201 ? -19.780 43.866 46.865 1.00 56.58 200 ALA C N 1
ATOM 4849 C CA . ALA C 1 201 ? -19.829 43.595 45.425 1.00 56.65 200 ALA C CA 1
ATOM 4850 C C . ALA C 1 201 ? -19.967 44.879 44.622 1.00 56.74 200 ALA C C 1
ATOM 4851 O O . ALA C 1 201 ? -19.473 44.971 43.506 1.00 56.86 200 ALA C O 1
ATOM 4853 N N . LEU C 1 202 ? -20.652 45.868 45.199 1.00 56.88 201 LEU C N 1
ATOM 4854 C CA . LEU C 1 202 ? -20.848 47.160 44.540 1.00 56.67 201 LEU C CA 1
ATOM 4855 C C . LEU C 1 202 ? -19.579 47.996 44.553 1.00 56.54 201 LEU C C 1
ATOM 4856 O O . LEU C 1 202 ? -19.212 48.580 43.545 1.00 56.54 201 LEU C O 1
ATOM 4861 N N . ARG C 1 203 ? -18.912 48.050 45.705 1.00 56.62 202 ARG C N 1
ATOM 4862 C CA . ARG C 1 203 ? -17.718 48.881 45.860 1.00 56.81 202 ARG C CA 1
ATOM 4863 C C . ARG C 1 203 ? -16.483 48.260 45.184 1.00 56.59 202 ARG C C 1
ATOM 4864 O O . ARG C 1 203 ? -15.595 48.977 44.727 1.00 56.37 202 ARG C O 1
ATOM 4872 N N . LEU C 1 204 ? -16.448 46.937 45.106 1.00 56.74 203 LEU C N 1
ATOM 4873 C CA . LEU C 1 204 ? -15.390 46.245 44.372 1.00 57.12 203 LEU C CA 1
ATOM 4874 C C . LEU C 1 204 ? -16.010 45.536 43.170 1.00 57.76 203 LEU C C 1
ATOM 4875 O O . LEU C 1 204 ? -16.073 44.300 43.112 1.00 57.26 203 LEU C O 1
ATOM 4880 N N . ARG C 1 205 ? -16.522 46.351 42.238 1.00 59.52 204 ARG C N 1
ATOM 4881 C CA . ARG C 1 205 ? -17.203 45.865 41.017 1.00 60.71 204 ARG C CA 1
ATOM 4882 C C . ARG C 1 205 ? -16.254 45.187 40.026 1.00 62.51 204 ARG C C 1
ATOM 4883 O O . ARG C 1 205 ? -16.683 44.365 39.216 1.00 62.71 204 ARG C O 1
ATOM 4891 N N . ARG C 1 206 ? -14.975 45.567 40.065 1.00 64.41 205 ARG C N 1
ATOM 4892 C CA . ARG C 1 206 ? -13.965 45.008 39.146 1.00 65.62 205 ARG C CA 1
ATOM 4893 C C . ARG C 1 206 ? -14.455 45.126 37.697 1.00 66.46 205 ARG C C 1
ATOM 4894 O O . ARG C 1 206 ? -14.198 44.259 36.872 1.00 66.56 205 ARG C O 1
ATOM 4898 N N . ARG C 1 207 ? -15.087 46.257 37.391 1.00 67.69 206 ARG C N 1
ATOM 4899 C CA . ARG C 1 207 ? -15.800 46.444 36.120 1.00 68.90 206 ARG C CA 1
ATOM 4900 C C . ARG C 1 207 ? -14.888 46.379 34.858 1.00 70.35 206 ARG C C 1
ATOM 4901 O O . ARG C 1 207 ? -15.369 46.094 33.758 1.00 70.17 206 ARG C O 1
ATOM 4909 N N . PHE C 1 208 ? -13.586 46.608 35.026 1.00 71.08 207 PHE C N 1
ATOM 4910 C CA . PHE C 1 208 ? -12.660 46.582 33.875 1.00 71.45 207 PHE C CA 1
ATOM 4911 C C . PHE C 1 208 ? -11.447 45.648 34.101 1.00 71.10 207 PHE C C 1
ATOM 4912 O O . PHE C 1 208 ? -10.429 45.764 33.396 1.00 70.87 207 PHE C O 1
ATOM 4933 N N . TYR C 1 210 ? -10.670 43.123 32.969 1.00 71.67 209 TYR C N 1
ATOM 4934 C CA . TYR C 1 210 ? -10.306 42.412 31.738 1.00 72.32 209 TYR C CA 1
ATOM 4935 C C . TYR C 1 210 ? -9.782 43.400 30.668 1.00 71.43 209 TYR C C 1
ATOM 4936 O O . TYR C 1 210 ? -8.746 44.051 30.849 1.00 69.57 209 TYR C O 1
ATOM 4945 N N . GLY D 1 1 ? 22.513 38.391 21.719 1.00 70.85 0 GLY D N 1
ATOM 4946 C CA . GLY D 1 1 ? 21.872 39.723 21.535 1.00 70.44 0 GLY D CA 1
ATOM 4947 C C . GLY D 1 1 ? 22.733 40.838 22.084 1.00 70.13 0 GLY D C 1
ATOM 4948 O O . GLY D 1 1 ? 22.235 41.754 22.741 1.00 71.24 0 GLY D O 1
ATOM 4957 N N . PHE D 1 3 ? 24.319 41.829 24.639 1.00 67.10 2 PHE D N 1
ATOM 4958 C CA . PHE D 1 3 ? 24.494 41.645 26.089 1.00 66.23 2 PHE D CA 1
ATOM 4959 C C . PHE D 1 3 ? 24.214 40.206 26.490 1.00 65.52 2 PHE D C 1
ATOM 4960 O O . PHE D 1 3 ? 23.265 39.590 26.000 1.00 66.42 2 PHE D O 1
ATOM 4968 N N . GLU D 1 4 ? 25.066 39.661 27.356 1.00 62.99 3 GLU D N 1
ATOM 4969 C CA . GLU D 1 4 ? 24.799 38.399 27.968 1.00 61.17 3 GLU D CA 1
ATOM 4970 C C . GLU D 1 4 ? 23.816 38.678 29.109 1.00 60.21 3 GLU D C 1
ATOM 4971 O O . GLU D 1 4 ? 23.695 39.811 29.567 1.00 58.32 3 GLU D O 1
ATOM 4977 N N . LYS D 1 5 ? 23.102 37.660 29.536 1.00 59.49 4 LYS D N 1
ATOM 4978 C CA . LYS D 1 5 ? 22.156 37.809 30.625 1.00 60.86 4 LYS D CA 1
ATOM 4979 C C . LYS D 1 5 ? 22.806 37.293 31.919 1.00 59.96 4 LYS D C 1
ATOM 4980 O O . LYS D 1 5 ? 22.869 36.096 32.161 1.00 59.85 4 LYS D O 1
ATOM 4986 N N . GLN D 1 6 ? 23.357 38.216 32.693 1.00 59.29 5 GLN D N 1
ATOM 4987 C CA . GLN D 1 6 ? 24.136 37.870 33.884 1.00 57.62 5 GLN D CA 1
ATOM 4988 C C . GLN D 1 6 ? 23.257 37.327 34.947 1.00 56.15 5 GLN D C 1
ATOM 4989 O O . GLN D 1 6 ? 22.357 38.022 35.427 1.00 55.39 5 GLN D O 1
ATOM 4995 N N . PHE D 1 7 ? 23.529 36.094 35.369 1.00 55.52 6 PHE D N 1
ATOM 4996 C CA . PHE D 1 7 ? 22.781 35.489 36.456 1.00 55.99 6 PHE D CA 1
ATOM 4997 C C . PHE D 1 7 ? 23.204 36.112 37.787 1.00 56.27 6 PHE D C 1
ATOM 4998 O O . PHE D 1 7 ? 24.390 36.270 38.061 1.00 57.08 6 PHE D O 1
ATOM 5006 N N . ASN D 1 8 ? 22.227 36.479 38.590 1.00 56.08 7 ASN D N 1
ATOM 5007 C CA . ASN D 1 8 ? 22.477 37.067 39.884 1.00 56.14 7 ASN D CA 1
ATOM 5008 C C . ASN D 1 8 ? 21.502 36.487 40.880 1.00 56.73 7 ASN D C 1
ATOM 5009 O O . ASN D 1 8 ? 20.399 36.114 40.511 1.00 57.18 7 ASN D O 1
ATOM 5014 N N . HIS D 1 9 ? 21.929 36.358 42.140 1.00 55.86 8 HIS D N 1
ATOM 5015 C CA . HIS D 1 9 ? 21.095 35.741 43.161 1.00 55.49 8 HIS D CA 1
ATOM 5016 C C . HIS D 1 9 ? 21.169 36.485 44.473 1.00 55.44 8 HIS D C 1
ATOM 5017 O O . HIS D 1 9 ? 22.191 37.051 44.810 1.00 54.89 8 HIS D O 1
ATOM 5024 N N . ARG D 1 10 ? 20.063 36.485 45.202 1.00 54.68 9 ARG D N 1
ATOM 5025 C CA . ARG D 1 10 ? 20.036 36.975 46.561 1.00 54.76 9 ARG D CA 1
ATOM 5026 C C . ARG D 1 10 ? 19.003 36.188 47.320 1.00 55.08 9 ARG D C 1
ATOM 5027 O O . ARG D 1 10 ? 18.001 35.758 46.751 1.00 54.27 9 ARG D O 1
ATOM 5035 N N . THR D 1 11 ? 19.242 35.993 48.608 1.00 55.79 10 THR D N 1
ATOM 5036 C CA . THR D 1 11 ? 18.282 35.353 49.463 1.00 55.13 10 THR D CA 1
ATOM 5037 C C . THR D 1 11 ? 17.574 36.413 50.284 1.00 55.86 10 THR D C 1
ATOM 5038 O O . THR D 1 11 ? 18.206 37.324 50.804 1.00 55.85 10 THR D O 1
ATOM 5042 N N . LEU D 1 12 ? 16.257 36.300 50.383 1.00 56.44 11 LEU D N 1
ATOM 5043 C CA . LEU D 1 12 ? 15.464 37.246 51.147 1.00 56.39 11 LEU D CA 1
ATOM 5044 C C . LEU D 1 12 ? 14.759 36.535 52.287 1.00 56.51 11 LEU D C 1
ATOM 5045 O O . LEU D 1 12 ? 14.046 35.565 52.067 1.00 56.75 11 LEU D O 1
ATOM 5050 N N . GLU D 1 13 ? 14.946 37.027 53.504 1.00 56.50 12 GLU D N 1
ATOM 5051 C CA . GLU D 1 13 ? 14.251 36.471 54.649 1.00 57.55 12 GLU D CA 1
ATOM 5052 C C . GLU D 1 13 ? 12.818 36.944 54.647 1.00 57.09 12 GLU D C 1
ATOM 5053 O O . GLU D 1 13 ? 12.545 38.096 54.352 1.00 58.29 12 GLU D O 1
ATOM 5059 N N . THR D 1 14 ? 11.898 36.024 54.890 1.00 56.54 13 THR D N 1
ATOM 5060 C CA . THR D 1 14 ? 10.485 36.352 54.984 1.00 56.34 13 THR D CA 1
ATOM 5061 C C . THR D 1 14 ? 9.885 35.534 56.087 1.00 56.35 13 THR D C 1
ATOM 5062 O O . THR D 1 14 ? 10.481 34.567 56.528 1.00 56.68 13 THR D O 1
ATOM 5066 N N . SER D 1 15 ? 8.682 35.896 56.512 1.00 56.99 14 SER D N 1
ATOM 5067 C CA . SER D 1 15 ? 8.017 35.197 57.620 1.00 57.25 14 SER D CA 1
ATOM 5068 C C . SER D 1 15 ? 7.586 33.776 57.225 1.00 57.58 14 SER D C 1
ATOM 5069 O O . SER D 1 15 ? 7.153 33.006 58.065 1.00 58.00 14 SER D O 1
ATOM 5072 N N . LEU D 1 16 ? 7.669 33.462 55.930 1.00 59.06 15 LEU D N 1
ATOM 5073 C CA . LEU D 1 16 ? 7.346 32.122 55.439 1.00 59.16 15 LEU D CA 1
ATOM 5074 C C . LEU D 1 16 ? 8.619 31.357 55.022 1.00 59.09 15 LEU D C 1
ATOM 5075 O O . LEU D 1 16 ? 8.537 30.307 54.379 1.00 59.16 15 LEU D O 1
ATOM 5080 N N . GLY D 1 17 ? 9.787 31.896 55.398 1.00 58.51 16 GLY D N 1
ATOM 5081 C CA . GLY D 1 17 ? 11.076 31.249 55.118 1.00 57.64 16 GLY D CA 1
ATOM 5082 C C . GLY D 1 17 ? 11.902 32.019 54.124 1.00 57.17 16 GLY D C 1
ATOM 5083 O O . GLY D 1 17 ? 11.401 32.934 53.482 1.00 58.21 16 GLY D O 1
ATOM 5084 N N . PRO D 1 18 ? 13.193 31.654 53.983 1.00 56.38 17 PRO D N 1
ATOM 5085 C CA . PRO D 1 18 ? 14.051 32.329 53.016 1.00 56.16 17 PRO D CA 1
ATOM 5086 C C . PRO D 1 18 ? 13.630 32.053 51.586 1.00 55.34 17 PRO D C 1
ATOM 5087 O O . PRO D 1 18 ? 13.381 30.906 51.225 1.00 55.68 17 PRO D O 1
ATOM 5091 N N . VAL D 1 19 ? 13.549 33.104 50.785 1.00 54.73 18 VAL D N 1
ATOM 5092 C CA . VAL D 1 19 ? 13.155 32.990 49.403 1.00 54.05 18 VAL D CA 1
ATOM 5093 C C . VAL D 1 19 ? 14.359 33.284 48.527 1.00 54.25 18 VAL D C 1
ATOM 5094 O O . VAL D 1 19 ? 15.091 34.221 48.780 1.00 55.02 18 VAL D O 1
ATOM 5098 N N . GLU D 1 20 ? 14.566 32.470 47.501 1.00 54.48 19 GLU D N 1
ATOM 5099 C CA . GLU D 1 20 ? 15.689 32.674 46.579 1.00 54.82 19 GLU D CA 1
ATOM 5100 C C . GLU D 1 20 ? 15.238 33.513 45.407 1.00 55.62 19 GLU D C 1
ATOM 5101 O O . GLU D 1 20 ? 14.369 33.102 44.629 1.00 55.86 19 GLU D O 1
ATOM 5107 N N . ILE D 1 21 ? 15.847 34.684 45.269 1.00 55.98 20 ILE D N 1
ATOM 5108 C CA . ILE D 1 21 ? 15.492 35.626 44.228 1.00 55.11 20 ILE D CA 1
ATOM 5109 C C . ILE D 1 21 ? 16.646 35.727 43.229 1.00 55.12 20 ILE D C 1
ATOM 5110 O O . ILE D 1 21 ? 17.704 36.252 43.550 1.00 55.09 20 ILE D O 1
ATOM 5115 N N . GLU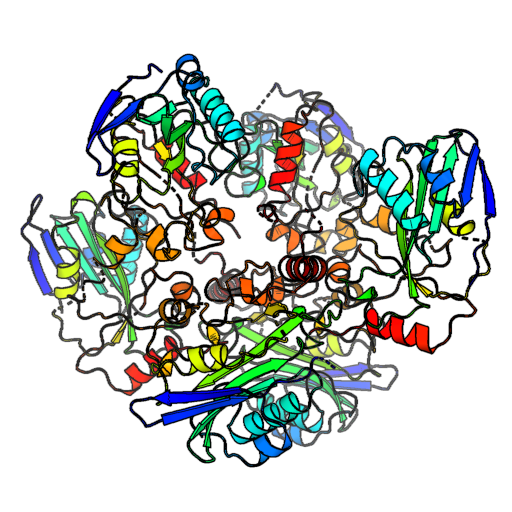 D 1 22 ? 16.433 35.206 42.020 1.00 54.77 21 GLU D N 1
ATOM 5116 C CA . GLU D 1 22 ? 17.531 34.991 41.092 1.00 54.74 21 GLU D CA 1
ATOM 5117 C C . GLU D 1 22 ? 17.089 35.017 39.626 1.00 55.56 21 GLU D C 1
ATOM 5118 O O . GLU D 1 22 ? 15.944 34.703 39.302 1.00 56.26 21 GLU D O 1
ATOM 5124 N N . GLY D 1 23 ? 18.036 35.325 38.744 1.00 55.85 22 GLY D N 1
ATOM 5125 C CA . GLY D 1 23 ? 17.785 35.343 37.342 1.00 56.84 22 GLY D CA 1
ATOM 5126 C C . GLY D 1 23 ? 18.729 36.275 36.606 1.00 57.84 22 GLY D C 1
ATOM 5127 O O . GLY D 1 23 ? 19.562 36.933 37.219 1.00 58.25 22 GLY D O 1
ATOM 5128 N N . PRO D 1 24 ? 18.550 36.398 35.294 1.00 58.62 23 PRO D N 1
ATOM 5129 C CA . PRO D 1 24 ? 17.478 35.766 34.548 1.00 58.73 23 PRO D CA 1
ATOM 5130 C C . PRO D 1 24 ? 17.666 34.264 34.395 1.00 58.92 23 PRO D C 1
ATOM 5131 O O . PRO D 1 24 ? 18.776 33.799 34.074 1.00 58.78 23 PRO D O 1
ATOM 5135 N N . VAL D 1 25 ? 16.584 33.511 34.628 1.00 57.93 24 VAL D N 1
ATOM 5136 C CA . VAL D 1 25 ? 16.615 32.047 34.587 1.00 56.97 24 VAL D CA 1
ATOM 5137 C C . VAL D 1 25 ? 16.315 31.555 33.169 1.00 56.93 24 VAL D C 1
ATOM 5138 O O . VAL D 1 25 ? 15.490 32.138 32.475 1.00 57.60 24 VAL D O 1
ATOM 5142 N N . THR D 1 26 ? 16.963 30.466 32.754 1.00 56.39 25 THR D N 1
ATOM 5143 C CA . THR D 1 26 ? 16.779 29.949 31.397 1.00 56.92 25 THR D CA 1
ATOM 5144 C C . THR D 1 26 ? 15.494 29.174 31.287 1.00 57.25 25 THR D C 1
ATOM 5145 O O . THR D 1 26 ? 14.973 28.658 32.286 1.00 57.38 25 THR D O 1
ATOM 5149 N N . SER D 1 27 ? 14.992 29.069 30.063 1.00 57.02 26 SER D N 1
ATOM 5150 C CA . SER D 1 27 ? 13.784 28.303 29.779 1.00 57.97 26 SER D CA 1
ATOM 5151 C C . SER D 1 27 ? 13.909 26.866 30.287 1.00 57.67 26 SER D C 1
ATOM 5152 O O . SER D 1 27 ? 12.994 26.335 30.900 1.00 58.00 26 SER D O 1
ATOM 5155 N N . GLN D 1 28 ? 15.054 26.255 30.025 1.00 57.40 27 GLN D N 1
ATOM 5156 C CA . GLN D 1 28 ? 15.308 24.880 30.433 1.00 57.81 27 GLN D CA 1
ATOM 5157 C C . GLN D 1 28 ? 15.123 24.696 31.931 1.00 56.59 27 GLN D C 1
ATOM 5158 O O . GLN D 1 28 ? 14.422 23.788 32.366 1.00 57.02 27 GLN D O 1
ATOM 5164 N N . ILE D 1 29 ? 15.759 25.557 32.717 1.00 55.42 28 ILE D N 1
ATOM 5165 C CA . ILE D 1 29 ? 15.650 25.478 34.165 1.00 55.31 28 ILE D CA 1
ATOM 5166 C C . ILE D 1 29 ? 14.243 25.854 34.619 1.00 55.47 28 ILE D C 1
ATOM 5167 O O . ILE D 1 29 ? 13.679 25.206 35.487 1.00 55.87 28 ILE D O 1
ATOM 5172 N N . LEU D 1 30 ? 13.676 26.890 34.010 1.00 56.13 29 LEU D N 1
ATOM 5173 C CA . LEU D 1 30 ? 12.313 27.352 34.363 1.00 56.05 29 LEU D CA 1
ATOM 5174 C C . LEU D 1 30 ? 11.262 26.240 34.257 1.00 55.90 29 LEU D C 1
ATOM 5175 O O . LEU D 1 30 ? 10.332 26.174 35.061 1.00 56.23 29 LEU D O 1
ATOM 5180 N N . ALA D 1 31 ? 11.398 25.395 33.244 1.00 55.84 30 ALA D N 1
ATOM 5181 C CA . ALA D 1 31 ? 10.423 24.350 32.988 1.00 55.88 30 ALA D CA 1
ATOM 5182 C C . ALA D 1 31 ? 10.455 23.258 34.057 1.00 56.03 30 ALA D C 1
ATOM 5183 O O . ALA D 1 31 ? 9.511 22.482 34.177 1.00 56.24 30 ALA D O 1
ATOM 5185 N N . THR D 1 32 ? 11.538 23.204 34.834 1.00 55.97 31 THR D N 1
ATOM 5186 C CA . THR D 1 32 ? 11.682 22.182 35.876 1.00 56.20 31 THR D CA 1
ATOM 5187 C C . THR D 1 32 ? 11.064 22.615 37.213 1.00 56.01 31 THR D C 1
ATOM 5188 O O . THR D 1 32 ? 10.917 21.802 38.119 1.00 56.16 31 THR D O 1
ATOM 5192 N N . TYR D 1 33 ? 10.709 23.887 37.326 1.00 56.47 32 TYR D N 1
ATOM 5193 C CA . TYR D 1 33 ? 10.065 24.395 38.540 1.00 57.26 32 TYR D CA 1
ATOM 5194 C C . TYR D 1 33 ? 8.558 24.257 38.439 1.00 57.77 32 TYR D C 1
ATOM 5195 O O . TYR D 1 33 ? 8.043 23.743 37.462 1.00 58.33 32 TYR D O 1
ATOM 5204 N N . LYS D 1 34 ? 7.862 24.707 39.472 1.00 58.13 33 LYS D N 1
ATOM 5205 C CA . LYS D 1 34 ? 6.415 24.614 39.534 1.00 58.34 33 LYS D CA 1
ATOM 5206 C C . LYS D 1 34 ? 5.865 25.913 40.085 1.00 58.31 33 LYS D C 1
ATOM 5207 O O . LYS D 1 34 ? 6.410 26.466 41.026 1.00 58.35 33 LYS D O 1
ATOM 5210 N N . LEU D 1 35 ? 4.807 26.421 39.478 1.00 58.89 34 LEU D N 1
ATOM 5211 C CA . LEU D 1 35 ? 4.205 27.667 39.947 1.00 59.58 34 LEU D CA 1
ATOM 5212 C C . LEU D 1 35 ? 3.274 27.425 41.094 1.00 59.72 34 LEU D C 1
ATOM 5213 O O . LEU D 1 35 ? 2.522 26.448 41.109 1.00 59.81 34 LEU D O 1
ATOM 5218 N N . ASP D 1 36 ? 3.321 28.320 42.065 1.00 59.89 35 ASP D N 1
ATOM 5219 C CA . ASP D 1 36 ? 2.416 28.276 43.169 1.00 60.29 35 ASP D CA 1
ATOM 5220 C C . ASP D 1 36 ? 0.986 28.479 42.650 1.00 60.96 35 ASP D C 1
ATOM 5221 O O . ASP D 1 36 ? 0.732 29.418 41.900 1.00 60.85 35 ASP D O 1
ATOM 5226 N N . PRO D 1 37 ? 0.049 27.594 43.046 1.00 61.81 36 PRO D N 1
ATOM 5227 C CA . PRO D 1 37 ? -1.352 27.784 42.654 1.00 63.11 36 PRO D CA 1
ATOM 5228 C C . PRO D 1 37 ? -1.850 29.213 42.910 1.00 64.75 36 PRO D C 1
ATOM 5229 O O . PRO D 1 37 ? -2.727 29.702 42.194 1.00 64.83 36 PRO D O 1
ATOM 5233 N N . GLY D 1 38 ? -1.274 29.874 43.915 1.00 66.56 37 GLY D N 1
ATOM 5234 C CA . GLY D 1 38 ? -1.621 31.246 44.234 1.00 67.92 37 GLY D CA 1
ATOM 5235 C C . GLY D 1 38 ? -1.252 32.250 43.149 1.00 69.44 37 GLY D C 1
ATOM 5236 O O . GLY D 1 38 ? -1.725 33.377 43.170 1.00 69.39 37 GLY D O 1
ATOM 5237 N N . LEU D 1 39 ? -0.401 31.843 42.198 1.00 71.75 38 LEU D N 1
ATOM 5238 C CA . LEU D 1 39 ? 0.023 32.750 41.088 1.00 73.50 38 LEU D CA 1
ATOM 5239 C C . LEU D 1 39 ? -1.028 32.802 39.961 1.00 75.46 38 LEU D C 1
ATOM 5240 O O . LEU D 1 39 ? -0.701 32.631 38.781 1.00 74.96 38 LEU D O 1
ATOM 5245 N N . THR D 1 40 ? -2.271 33.105 40.336 1.00 77.73 39 THR D N 1
ATOM 5246 C CA . THR D 1 40 ? -3.377 33.188 39.389 1.00 79.57 39 THR D CA 1
ATOM 5247 C C . THR D 1 40 ? -3.873 34.647 39.284 1.00 81.05 39 THR D C 1
ATOM 5248 O O . THR D 1 40 ? -4.896 35.002 39.864 1.00 82.13 39 THR D O 1
ATOM 5252 N N . ALA D 1 41 ? -3.116 35.489 38.566 1.00 82.33 40 ALA D N 1
ATOM 5253 C CA . ALA D 1 41 ? -3.476 36.920 38.411 1.00 83.00 40 ALA D CA 1
ATOM 5254 C C . ALA D 1 41 ? -3.483 37.346 36.949 1.00 83.75 40 ALA D C 1
ATOM 5255 O O . ALA D 1 41 ? -4.498 37.807 36.439 1.00 84.38 40 ALA D O 1
ATOM 5257 N N . PHE D 1 42 ? -2.337 37.223 36.290 1.00 84.84 41 PHE D N 1
ATOM 5258 C CA . PHE D 1 42 ? -2.228 37.563 34.870 1.00 85.80 41 PHE D CA 1
ATOM 5259 C C . PHE D 1 42 ? -2.752 36.426 34.014 1.00 85.19 41 PHE D C 1
ATOM 5260 O O . PHE D 1 42 ? -3.353 36.655 32.962 1.00 85.39 41 PHE D O 1
ATOM 5268 N N . ARG D 1 43 ? -2.534 35.196 34.476 1.00 84.25 42 ARG D N 1
ATOM 5269 C CA . ARG D 1 43 ? -2.967 34.016 33.746 1.00 82.92 42 ARG D CA 1
ATOM 5270 C C . ARG D 1 43 ? -3.069 32.826 34.697 1.00 81.74 42 ARG D C 1
ATOM 5271 O O . ARG D 1 43 ? -2.641 32.905 35.850 1.00 82.99 42 ARG D O 1
ATOM 5279 N N . GLN D 1 44 ? -3.670 31.739 34.221 1.00 79.24 43 GLN D N 1
ATOM 5280 C CA . GLN D 1 44 ? -3.773 30.521 35.002 1.00 77.10 43 GLN D CA 1
ATOM 5281 C C . GLN D 1 44 ? -2.360 29.891 35.144 1.00 75.99 43 GLN D C 1
ATOM 5282 O O . GLN D 1 44 ? -1.556 29.961 34.210 1.00 75.81 43 GLN D O 1
ATOM 5288 N N . PRO D 1 45 ? -2.041 29.332 36.347 1.00 74.24 44 PRO D N 1
ATOM 5289 C CA . PRO D 1 45 ? -0.691 28.805 36.632 1.00 72.42 44 PRO D CA 1
ATOM 5290 C C . PRO D 1 45 ? -0.091 27.937 35.507 1.00 70.22 44 PRO D C 1
ATOM 5291 O O . PRO D 1 45 ? 1.031 28.201 35.054 1.00 70.65 44 PRO D O 1
ATOM 5295 N N . ALA D 1 46 ? -0.831 26.921 35.066 1.00 67.25 45 ALA D N 1
ATOM 5296 C CA . ALA D 1 46 ? -0.358 26.026 33.995 1.00 64.67 45 ALA D CA 1
ATOM 5297 C C . ALA D 1 46 ? 0.043 26.825 32.736 1.00 64.10 45 ALA D C 1
ATOM 5298 O O . ALA D 1 46 ? 1.049 26.520 32.085 1.00 64.03 45 ALA D O 1
ATOM 5300 N N . GLU D 1 47 ? -0.725 27.876 32.439 1.00 62.94 46 GLU D N 1
ATOM 5301 C CA . GLU D 1 47 ? -0.511 28.693 31.237 1.00 62.00 46 GLU D CA 1
ATOM 5302 C C . GLU D 1 47 ? 0.526 29.805 31.468 1.00 60.91 46 GLU D C 1
ATOM 5303 O O . GLU D 1 47 ? 1.300 30.134 30.567 1.00 61.11 46 GLU D O 1
ATOM 5309 N N . GLN D 1 48 ? 0.519 30.398 32.661 1.00 59.92 47 GLN D N 1
ATOM 5310 C CA . GLN D 1 48 ? 1.479 31.452 32.987 1.00 59.52 47 GLN D CA 1
ATOM 5311 C C . GLN D 1 48 ? 2.896 30.877 33.059 1.00 59.12 47 GLN D C 1
ATOM 5312 O O . GLN D 1 48 ? 3.844 31.508 32.624 1.00 59.41 47 GLN D O 1
ATOM 5318 N N . HIS D 1 49 ? 3.025 29.664 33.590 1.00 58.90 48 HIS D N 1
ATOM 5319 C CA . HIS D 1 49 ? 4.321 28.985 33.621 1.00 58.54 48 HIS D CA 1
ATOM 5320 C C . HIS D 1 49 ? 4.839 28.805 32.196 1.00 58.56 48 HIS D C 1
ATOM 5321 O O . HIS D 1 49 ? 6.013 29.079 31.910 1.00 58.17 48 HIS D O 1
ATOM 5328 N N . GLU D 1 50 ? 3.941 28.402 31.293 1.00 58.68 49 GLU D N 1
ATOM 5329 C CA . GLU D 1 50 ? 4.279 28.255 29.880 1.00 58.85 49 GLU D CA 1
ATOM 5330 C C . GLU D 1 50 ? 4.700 29.596 29.281 1.00 58.52 49 GLU D C 1
ATOM 5331 O O . GLU D 1 50 ? 5.602 29.653 28.444 1.00 58.41 49 GLU D O 1
ATOM 5337 N N . ALA D 1 51 ? 4.041 30.673 29.717 1.00 57.58 50 ALA D N 1
ATOM 5338 C CA . ALA D 1 51 ? 4.361 32.023 29.239 1.00 57.66 50 ALA D CA 1
ATOM 5339 C C . ALA D 1 51 ? 5.773 32.455 29.660 1.00 57.43 50 ALA D C 1
ATOM 5340 O O . ALA D 1 51 ? 6.501 33.063 28.880 1.00 56.71 50 ALA D O 1
ATOM 5342 N N . LEU D 1 52 ? 6.148 32.118 30.899 1.00 57.87 51 LEU D N 1
ATOM 5343 C CA . LEU D 1 52 ? 7.495 32.421 31.431 1.00 56.32 51 LEU D CA 1
ATOM 5344 C C . LEU D 1 52 ? 8.594 31.675 30.686 1.00 54.85 51 LEU D C 1
ATOM 5345 O O . LEU D 1 52 ? 9.663 32.212 30.446 1.00 54.51 51 LEU D O 1
ATOM 5350 N N . VAL D 1 53 ? 8.335 30.436 30.338 1.00 55.00 52 VAL D N 1
ATOM 5351 C CA . VAL D 1 53 ? 9.316 29.642 29.629 1.00 55.24 52 VAL D CA 1
ATOM 5352 C C . VAL D 1 53 ? 9.544 30.211 28.220 1.00 56.16 52 VAL D C 1
ATOM 5353 O O . VAL D 1 53 ? 10.658 30.156 27.695 1.00 56.32 52 VAL D O 1
ATOM 5357 N N . GLU D 1 54 ? 8.480 30.758 27.619 1.00 56.53 53 GLU D N 1
ATOM 5358 C CA . GLU D 1 54 ? 8.565 31.355 26.278 1.00 56.86 53 GLU D CA 1
ATOM 5359 C C . GLU D 1 54 ? 9.340 32.649 26.320 1.00 55.64 53 GLU D C 1
ATOM 5360 O O . GLU D 1 54 ? 10.150 32.921 25.446 1.00 54.96 53 GLU D O 1
ATOM 5366 N N . ILE D 1 55 ? 9.083 33.451 27.344 1.00 54.82 54 ILE D N 1
ATOM 5367 C CA . ILE D 1 55 ? 9.735 34.737 27.485 1.00 55.11 54 ILE D CA 1
ATOM 5368 C C . ILE D 1 55 ? 11.230 34.573 27.728 1.00 55.87 54 ILE D C 1
ATOM 5369 O O . ILE D 1 55 ? 12.042 35.265 27.120 1.00 55.79 54 ILE D O 1
ATOM 5374 N N . ALA D 1 56 ? 11.589 33.607 28.570 1.00 56.33 55 ALA D N 1
ATOM 5375 C CA . ALA D 1 56 ? 12.994 33.303 28.839 1.00 55.60 55 ALA D CA 1
ATOM 5376 C C . ALA D 1 56 ? 13.700 32.810 27.587 1.00 55.03 55 ALA D C 1
ATOM 5377 O O . ALA D 1 56 ? 14.916 32.834 27.511 1.00 55.43 55 ALA D O 1
ATOM 5379 N N . ALA D 1 57 ? 12.930 32.325 26.628 1.00 54.68 56 ALA D N 1
ATOM 5380 C CA . ALA D 1 57 ? 13.482 31.831 25.389 1.00 54.73 56 ALA D CA 1
ATOM 5381 C C . ALA D 1 57 ? 13.708 32.958 24.375 1.00 55.17 56 ALA D C 1
ATOM 5382 O O . ALA D 1 57 ? 14.435 32.781 23.408 1.00 55.65 56 ALA D O 1
ATOM 5384 N N . LEU D 1 58 ? 13.052 34.101 24.582 1.00 56.07 57 LEU D N 1
ATOM 5385 C CA . LEU D 1 58 ? 13.215 35.247 23.683 1.00 56.20 57 LEU D CA 1
ATOM 5386 C C . LEU D 1 58 ? 14.623 35.796 23.796 1.00 57.04 57 LEU D C 1
ATOM 5387 O O . LEU D 1 58 ? 15.185 35.851 24.886 1.00 57.94 57 LEU D O 1
ATOM 5392 N N . GLU D 1 59 ? 15.147 36.290 22.679 1.00 57.03 58 GLU D N 1
ATOM 5393 C CA A GLU D 1 59 ? 16.510 36.818 22.636 0.50 57.79 58 GLU D CA 1
ATOM 5394 C CA B GLU D 1 59 ? 16.504 36.853 22.615 0.50 57.46 58 GLU D CA 1
ATOM 5395 C C . GLU D 1 59 ? 16.754 37.891 23.709 1.00 57.27 58 GLU D C 1
ATOM 5396 O O . GLU D 1 59 ? 17.824 37.938 24.301 1.00 58.50 58 GLU D O 1
ATOM 5407 N N . GLU D 1 60 ? 15.766 38.739 23.945 1.00 55.94 59 GLU D N 1
ATOM 5408 C CA . GLU D 1 60 ? 15.909 39.824 24.905 1.00 55.31 59 GLU D CA 1
ATOM 5409 C C . GLU D 1 60 ? 15.184 39.549 26.218 1.00 54.85 59 GLU D C 1
ATOM 5410 O O . GLU D 1 60 ? 15.302 40.318 27.168 1.00 53.96 59 GLU D O 1
ATOM 5416 N N . GLY D 1 61 ? 14.403 38.478 26.253 1.00 54.69 60 GLY D N 1
ATOM 5417 C CA . GLY D 1 61 ? 13.564 38.191 27.394 1.00 54.89 60 GLY D CA 1
ATOM 5418 C C . GLY D 1 61 ? 14.342 37.826 28.638 1.00 54.93 60 GLY D C 1
ATOM 5419 O O . GLY D 1 61 ? 15.435 37.258 28.557 1.00 54.46 60 GLY D O 1
ATOM 5420 N N . ARG D 1 62 ? 13.766 38.150 29.799 1.00 54.43 61 ARG D N 1
ATOM 5421 C CA . ARG D 1 62 ? 14.388 37.873 31.084 1.00 54.97 61 ARG D CA 1
ATOM 5422 C C . ARG D 1 62 ? 13.340 37.582 32.108 1.00 56.36 61 ARG D C 1
ATOM 5423 O O . ARG D 1 62 ? 12.404 38.366 32.288 1.00 55.98 61 ARG D O 1
ATOM 5431 N N . ILE D 1 63 ? 13.512 36.467 32.820 1.00 56.11 62 ILE D N 1
ATOM 5432 C CA . ILE D 1 63 ? 12.649 36.118 33.905 1.00 56.26 62 ILE D CA 1
ATOM 5433 C C . ILE D 1 63 ? 13.477 35.993 35.194 1.00 57.23 62 ILE D C 1
ATOM 5434 O O . ILE D 1 63 ? 14.446 35.240 35.244 1.00 57.17 62 ILE D O 1
ATOM 5439 N N . ILE D 1 64 ? 13.145 36.814 36.187 1.00 56.34 63 ILE D N 1
ATOM 5440 C CA . ILE D 1 64 ? 13.740 36.712 37.497 1.00 56.03 63 ILE D CA 1
ATOM 5441 C C . ILE D 1 64 ? 12.657 36.193 38.435 1.00 56.59 63 ILE D C 1
ATOM 5442 O O . ILE D 1 64 ? 11.521 36.659 38.393 1.00 56.68 63 ILE D O 1
ATOM 5447 N N . ILE D 1 65 ? 12.997 35.180 39.236 1.00 56.27 64 ILE D N 1
ATOM 5448 C CA . ILE D 1 65 ? 11.997 34.483 40.047 1.00 55.80 64 ILE D CA 1
ATOM 5449 C C . ILE D 1 65 ? 12.273 34.588 41.516 1.00 55.19 64 ILE D C 1
ATOM 5450 O O . ILE D 1 65 ? 13.375 34.881 41.924 1.00 55.75 64 ILE D O 1
ATOM 5455 N N . ALA D 1 66 ? 11.216 34.449 42.301 1.00 55.68 65 ALA D N 1
ATOM 5456 C CA . ALA D 1 66 ? 11.319 34.253 43.730 1.00 54.72 65 ALA D CA 1
ATOM 5457 C C . ALA D 1 66 ? 10.922 32.823 43.950 1.00 55.31 65 ALA D C 1
ATOM 5458 O O . ALA D 1 66 ? 9.864 32.388 43.479 1.00 55.19 65 ALA D O 1
ATOM 5460 N N . ARG D 1 67 ? 11.766 32.077 44.654 1.00 56.26 66 ARG D N 1
ATOM 5461 C CA . ARG D 1 67 ? 11.676 30.620 44.656 1.00 55.89 66 ARG D CA 1
ATOM 5462 C C . ARG D 1 67 ? 11.974 30.017 46.023 1.00 56.39 66 ARG D C 1
ATOM 5463 O O . ARG D 1 67 ? 12.913 30.424 46.694 1.00 56.90 66 ARG D O 1
ATOM 5471 N N . GLN D 1 68 ? 11.129 29.068 46.440 1.00 56.87 67 GLN D N 1
ATOM 5472 C CA . GLN D 1 68 ? 11.401 28.223 47.614 1.00 56.85 67 GLN D CA 1
ATOM 5473 C C . GLN D 1 68 ? 11.480 26.770 47.151 1.00 57.07 67 GLN D C 1
ATOM 5474 O O . GLN D 1 68 ? 10.458 26.143 46.911 1.00 57.52 67 GLN D O 1
ATOM 5480 N N . GLY D 1 69 ? 12.697 26.246 47.015 1.00 56.97 68 GLY D N 1
ATOM 5481 C CA . GLY D 1 69 ? 12.896 24.889 46.500 1.00 56.73 68 GLY D CA 1
ATOM 5482 C C . GLY D 1 69 ? 12.654 24.833 44.999 1.00 56.43 68 GLY D C 1
ATOM 5483 O O . GLY D 1 69 ? 13.303 25.516 44.246 1.00 56.43 68 GLY D O 1
ATOM 5484 N N . ASN D 1 70 ? 11.707 24.005 44.578 1.00 56.59 69 ASN D N 1
ATOM 5485 C CA . ASN D 1 70 ? 11.329 23.918 43.163 1.00 56.74 69 ASN D CA 1
ATOM 5486 C C . ASN D 1 70 ? 10.100 24.769 42.859 1.00 56.64 69 ASN D C 1
ATOM 5487 O O . ASN D 1 70 ? 9.647 24.818 41.728 1.00 57.20 69 ASN D O 1
ATOM 5492 N N . ASP D 1 71 ? 9.584 25.459 43.876 1.00 56.57 70 ASP D N 1
ATOM 5493 C CA . ASP D 1 71 ? 8.339 26.199 43.746 1.00 56.64 70 ASP D CA 1
ATOM 5494 C C . ASP D 1 71 ? 8.576 27.677 43.560 1.00 57.04 70 ASP D C 1
ATOM 5495 O O . ASP D 1 71 ? 9.155 28.332 44.419 1.00 57.39 70 ASP D O 1
ATOM 5500 N N . ILE D 1 72 ? 8.099 28.207 42.430 1.00 57.49 71 ILE D N 1
ATOM 5501 C CA . ILE D 1 72 ? 8.156 29.640 42.153 1.00 56.84 71 ILE D CA 1
ATOM 5502 C C . ILE D 1 72 ? 6.952 30.323 42.782 1.00 56.75 71 ILE D C 1
ATOM 5503 O O . ILE D 1 72 ? 5.820 29.984 42.479 1.00 57.11 71 ILE D O 1
ATOM 5508 N N . ILE D 1 73 ? 7.210 31.272 43.672 1.00 56.63 72 ILE D N 1
ATOM 5509 C CA . ILE D 1 73 ? 6.138 31.975 44.386 1.00 56.85 72 ILE D CA 1
ATOM 5510 C C . ILE D 1 73 ? 6.034 33.459 43.952 1.00 56.06 72 ILE D C 1
ATOM 5511 O O . ILE D 1 73 ? 5.137 34.185 44.383 1.00 54.45 72 ILE D O 1
ATOM 5516 N N . GLY D 1 74 ? 6.937 33.878 43.081 1.00 55.74 73 GLY D N 1
ATOM 5517 C CA . GLY D 1 74 ? 6.917 35.223 42.544 1.00 55.57 73 GLY D CA 1
ATOM 5518 C C . GLY D 1 74 ? 7.822 35.294 41.343 1.00 56.31 73 GLY D C 1
ATOM 5519 O O . GLY D 1 74 ? 8.651 34.422 41.146 1.00 56.96 73 GLY D O 1
ATOM 5520 N N . TYR D 1 75 ? 7.622 36.300 40.496 1.00 57.02 74 TYR D N 1
ATOM 5521 C CA . TYR D 1 75 ? 8.460 36.477 39.309 1.00 56.51 74 TYR D CA 1
ATOM 5522 C C . TYR D 1 75 ? 8.293 37.862 38.763 1.00 56.38 74 TYR D C 1
ATOM 5523 O O . TYR D 1 75 ? 7.342 38.552 39.095 1.00 55.09 74 TYR D O 1
ATOM 5532 N N . VAL D 1 76 ? 9.208 38.252 37.884 1.00 56.64 75 VAL D N 1
ATOM 5533 C CA . VAL D 1 76 ? 9.096 39.505 37.152 1.00 57.26 75 VAL D CA 1
ATOM 5534 C C . VAL D 1 76 ? 9.638 39.289 35.727 1.00 56.62 75 VAL D C 1
ATOM 5535 O O . VAL D 1 76 ? 10.577 38.517 35.526 1.00 57.66 75 VAL D O 1
ATOM 5539 N N . THR D 1 77 ? 9.002 39.922 34.740 1.00 56.18 76 THR D N 1
ATOM 5540 C CA . THR D 1 77 ? 9.313 39.640 33.328 1.00 55.62 76 THR D CA 1
ATOM 5541 C C . THR D 1 77 ? 9.797 40.881 32.575 1.00 54.43 76 THR D C 1
ATOM 5542 O O . THR D 1 77 ? 9.409 41.991 32.878 1.00 53.52 76 THR D O 1
ATOM 5546 N N . PHE D 1 78 ? 10.667 40.661 31.599 1.00 56.14 77 PHE D N 1
ATOM 5547 C CA . PHE D 1 78 ? 11.160 41.735 30.733 1.00 55.05 77 PHE D CA 1
ATOM 5548 C C . PHE D 1 78 ? 11.202 41.240 29.323 1.00 56.17 77 PHE D C 1
ATOM 5549 O O . PHE D 1 78 ? 11.712 40.168 29.059 1.00 57.93 77 PHE D O 1
ATOM 5557 N N . LEU D 1 79 ? 10.629 42.006 28.415 1.00 56.13 78 LEU D N 1
ATOM 5558 C CA . LEU D 1 79 ? 10.666 41.686 27.012 1.00 56.21 78 LEU D CA 1
ATOM 5559 C C . LEU D 1 79 ? 10.306 42.921 26.234 1.00 56.15 78 LEU D C 1
ATOM 5560 O O . LEU D 1 79 ? 9.835 43.896 26.801 1.00 55.51 78 LEU D O 1
ATOM 5565 N N . TYR D 1 80 ? 10.541 42.895 24.935 1.00 55.73 79 TYR D N 1
ATOM 5566 C CA . TYR D 1 80 ? 10.157 44.012 24.103 1.00 55.84 79 TYR D CA 1
ATOM 5567 C C . TYR D 1 80 ? 8.635 44.275 24.192 1.00 56.13 79 TYR D C 1
ATOM 5568 O O . TYR D 1 80 ? 7.841 43.339 24.369 1.00 55.10 79 TYR D O 1
ATOM 5577 N N . PRO D 1 81 ? 8.234 45.558 24.078 1.00 56.70 80 PRO D N 1
ATOM 5578 C CA . PRO D 1 81 ? 6.819 45.919 24.028 1.00 57.14 80 PRO D CA 1
ATOM 5579 C C . PRO D 1 81 ? 6.043 45.126 22.961 1.00 56.84 80 PRO D C 1
ATOM 5580 O O . PRO D 1 81 ? 6.573 44.820 21.905 1.00 56.12 80 PRO D O 1
ATOM 5584 N N . ASP D 1 82 ? 4.814 44.770 23.280 1.00 58.10 81 ASP D N 1
ATOM 5585 C CA . ASP D 1 82 ? 3.959 44.016 22.367 1.00 58.03 81 ASP D CA 1
ATOM 5586 C C . ASP D 1 82 ? 3.857 44.743 21.029 1.00 57.89 81 ASP D C 1
ATOM 5587 O O . ASP D 1 82 ? 3.510 45.923 20.991 1.00 58.96 81 ASP D O 1
ATOM 5592 N N . PRO D 1 83 ? 4.179 44.044 19.927 1.00 57.01 82 PRO D N 1
ATOM 5593 C CA . PRO D 1 83 ? 4.029 44.566 18.565 1.00 56.83 82 PRO D CA 1
ATOM 5594 C C . PRO D 1 83 ? 2.614 45.071 18.232 1.00 57.67 82 PRO D C 1
ATOM 5595 O O . PRO D 1 83 ? 2.422 45.738 17.214 1.00 56.03 82 PRO D O 1
ATOM 5599 N N . TYR D 1 84 ? 1.631 44.699 19.050 1.00 58.93 83 TYR D N 1
ATOM 5600 C CA . TYR D 1 84 ? 0.263 45.145 18.848 1.00 59.59 83 TYR D CA 1
ATOM 5601 C C . TYR D 1 84 ? -0.170 46.041 19.988 1.00 61.13 83 TYR D C 1
ATOM 5602 O O . TYR D 1 84 ? -1.317 45.978 20.459 1.00 61.36 83 TYR D O 1
ATOM 5611 N N . GLU D 1 85 ? 0.772 46.867 20.449 1.00 62.37 84 GLU D N 1
ATOM 5612 C CA . GLU D 1 85 ? 0.483 47.934 21.395 1.00 63.40 84 GLU D CA 1
ATOM 5613 C C . GLU D 1 85 ? 1.223 49.228 20.970 1.00 62.21 84 GLU D C 1
ATOM 5614 O O . GLU D 1 85 ? 2.030 49.225 20.037 1.00 60.18 84 GLU D O 1
ATOM 5620 N N . THR D 1 86 ? 0.887 50.325 21.625 1.00 62.48 85 THR D N 1
ATOM 5621 C CA . THR D 1 86 ? 1.458 51.631 21.304 1.00 62.20 85 THR D CA 1
ATOM 5622 C C . THR D 1 86 ? 2.975 51.675 21.495 1.00 61.37 85 THR D C 1
ATOM 5623 O O . THR D 1 86 ? 3.709 52.221 20.644 1.00 62.10 85 THR D O 1
ATOM 5627 N N . TRP D 1 87 ? 3.448 51.021 22.558 1.00 59.40 86 TRP D N 1
ATOM 5628 C CA . TRP D 1 87 ? 4.801 51.222 23.057 1.00 57.51 86 TRP D CA 1
ATOM 5629 C C . TRP D 1 87 ? 5.910 50.518 22.233 1.00 55.52 86 TRP D C 1
ATOM 5630 O O . TRP D 1 87 ? 7.095 50.637 22.558 1.00 54.40 86 TRP D O 1
ATOM 5641 N N . SER D 1 88 ? 5.529 49.868 21.134 1.00 53.92 87 SER D N 1
ATOM 5642 C CA . SER D 1 88 ? 6.484 49.131 20.317 1.00 54.24 87 SER D CA 1
ATOM 5643 C C . SER D 1 88 ? 6.847 49.852 19.025 1.00 54.21 87 SER D C 1
ATOM 5644 O O . SER D 1 88 ? 7.745 49.419 18.306 1.00 54.91 87 SER D O 1
ATOM 5647 N N . GLU D 1 89 ? 6.160 50.960 18.734 1.00 54.40 88 GLU D N 1
ATOM 5648 C CA . GLU D 1 89 ? 6.332 51.643 17.457 1.00 54.06 88 GLU D CA 1
ATOM 5649 C C . GLU D 1 89 ? 7.763 52.129 17.246 1.00 53.64 88 GLU D C 1
ATOM 5650 O O . GLU D 1 89 ? 8.355 52.770 18.125 1.00 52.91 88 GLU D O 1
ATOM 5656 N N . GLY D 1 90 ? 8.291 51.862 16.052 1.00 53.98 89 GLY D N 1
ATOM 5657 C CA . GLY D 1 90 ? 9.665 52.183 15.723 1.00 54.29 89 GLY D CA 1
ATOM 5658 C C . GLY D 1 90 ? 10.583 51.012 15.990 1.00 54.76 89 GLY D C 1
ATOM 5659 O O . GLY D 1 90 ? 11.671 50.935 15.435 1.00 54.78 89 GLY D O 1
ATOM 5660 N N . ASN D 1 91 ? 10.131 50.095 16.859 1.00 55.27 90 ASN D N 1
ATOM 5661 C CA . ASN D 1 91 ? 10.897 48.887 17.215 1.00 55.39 90 ASN D CA 1
ATOM 5662 C C . ASN D 1 91 ? 12.298 49.205 17.725 1.00 56.36 90 ASN D C 1
ATOM 5663 O O . ASN D 1 91 ? 13.258 48.605 17.304 1.00 57.64 90 ASN D O 1
ATOM 5668 N N . ASN D 1 92 ? 12.392 50.167 18.639 1.00 57.69 91 ASN D N 1
ATOM 5669 C CA . ASN D 1 92 ? 13.672 50.531 19.252 1.00 57.19 91 ASN D CA 1
ATOM 5670 C C . ASN D 1 92 ? 14.233 49.343 20.024 1.00 56.09 91 ASN D C 1
ATOM 5671 O O . ASN D 1 92 ? 13.576 48.817 20.912 1.00 54.94 91 ASN D O 1
ATOM 5676 N N . PRO D 1 93 ? 15.441 48.903 19.667 1.00 55.58 92 PRO D N 1
ATOM 5677 C CA . PRO D 1 93 ? 16.028 47.718 20.294 1.00 56.10 92 PRO D CA 1
ATOM 5678 C C . PRO D 1 93 ? 16.513 47.906 21.747 1.00 56.02 92 PRO D C 1
ATOM 5679 O O . PRO D 1 93 ? 16.892 46.934 22.377 1.00 57.25 92 PRO D O 1
ATOM 5683 N N . TYR D 1 94 ? 16.435 49.139 22.284 1.00 56.59 93 TYR D N 1
ATOM 5684 C CA . TYR D 1 94 ? 16.916 49.424 23.660 1.00 55.30 93 TYR D CA 1
ATOM 5685 C C . TYR D 1 94 ? 15.803 49.819 24.599 1.00 55.95 93 TYR D C 1
ATOM 5686 O O . TYR D 1 94 ? 16.056 50.279 25.719 1.00 55.23 93 TYR D O 1
ATOM 5695 N N . ILE D 1 95 ? 14.567 49.619 24.170 1.00 56.20 94 ILE D N 1
ATOM 5696 C CA . ILE D 1 95 ? 13.418 49.896 25.021 1.00 56.22 94 ILE D CA 1
ATOM 5697 C C . ILE D 1 95 ? 12.735 48.586 25.381 1.00 56.10 94 ILE D C 1
ATOM 5698 O O . ILE D 1 95 ? 12.245 47.875 24.503 1.00 56.10 94 ILE D O 1
ATOM 5703 N N . LEU D 1 96 ? 12.720 48.261 26.677 1.00 56.87 95 LEU D N 1
ATOM 5704 C CA . LEU D 1 96 ? 12.099 47.025 27.160 1.00 56.46 95 LEU D CA 1
ATOM 5705 C C . LEU D 1 96 ? 10.873 47.340 27.937 1.00 57.43 95 LEU D C 1
ATOM 5706 O O . LEU D 1 96 ? 10.721 48.442 28.448 1.00 56.44 95 LEU D O 1
ATOM 5711 N N . GLU D 1 97 ? 10.023 46.336 28.108 1.00 58.07 96 GLU D N 1
ATOM 5712 C CA . GLU D 1 97 ? 8.897 46.461 28.956 1.00 57.95 96 GLU D CA 1
ATOM 5713 C C . GLU D 1 97 ? 8.960 45.465 30.109 1.00 58.65 96 GLU D C 1
ATOM 5714 O O . GLU D 1 97 ? 9.266 44.283 29.911 1.00 58.51 96 GLU D O 1
ATOM 5720 N N . LEU D 1 98 ? 8.694 45.956 31.314 1.00 57.25 97 LEU D N 1
ATOM 5721 C CA . LEU D 1 98 ? 8.468 45.104 32.436 1.00 58.15 97 LEU D CA 1
ATOM 5722 C C . LEU D 1 98 ? 7.049 44.557 32.257 1.00 58.93 97 LEU D C 1
ATOM 5723 O O . LEU D 1 98 ? 6.063 45.243 32.544 1.00 58.95 97 LEU D O 1
ATOM 5728 N N . GLY D 1 99 ? 6.958 43.371 31.680 1.00 59.02 98 GLY D N 1
ATOM 5729 C CA . GLY D 1 99 ? 5.679 42.780 31.347 1.00 59.29 98 GLY D CA 1
ATOM 5730 C C . GLY D 1 99 ? 4.781 42.588 32.541 1.00 59.14 98 GLY D C 1
ATOM 5731 O O . GLY D 1 99 ? 3.643 42.965 32.517 1.00 60.94 98 GLY D O 1
ATOM 5732 N N . ALA D 1 100 ? 5.303 41.989 33.587 1.00 59.64 99 ALA D N 1
ATOM 5733 C CA . ALA D 1 100 ? 4.501 41.717 34.773 1.00 59.84 99 ALA D CA 1
ATOM 5734 C C . ALA D 1 100 ? 5.354 41.371 35.972 1.00 59.06 99 ALA D C 1
ATOM 5735 O O . ALA D 1 100 ? 6.432 40.822 35.846 1.00 58.51 99 ALA D O 1
ATOM 5737 N N . ILE D 1 101 ? 4.825 41.657 37.135 1.00 59.58 100 ILE D N 1
ATOM 5738 C CA . ILE D 1 101 ? 5.469 41.334 38.365 1.00 59.37 100 ILE D CA 1
ATOM 5739 C C . ILE D 1 101 ? 4.418 40.789 39.266 1.00 59.05 100 ILE D C 1
ATOM 5740 O O . ILE D 1 101 ? 3.386 41.423 39.460 1.00 59.70 100 ILE D O 1
ATOM 5745 N N . GLU D 1 102 ? 4.595 39.543 39.705 1.00 58.86 101 GLU D N 1
ATOM 5746 C CA . GLU D 1 102 ? 3.569 38.870 40.489 1.00 59.60 101 GLU D CA 1
ATOM 5747 C C . GLU D 1 102 ? 4.169 38.109 41.665 1.00 58.86 101 GLU D C 1
ATOM 5748 O O . GLU D 1 102 ? 5.287 37.564 41.570 1.00 57.98 101 GLU D O 1
ATOM 5754 N N . VAL D 1 103 ? 3.410 38.061 42.770 1.00 57.04 102 VAL D N 1
ATOM 5755 C CA . VAL D 1 103 ? 3.839 37.404 43.998 1.00 56.30 102 VAL D CA 1
ATOM 5756 C C . VAL D 1 103 ? 2.595 36.802 44.708 1.00 57.24 102 VAL D C 1
ATOM 5757 O O . VAL D 1 103 ? 1.565 37.463 44.830 1.00 57.63 102 VAL D O 1
ATOM 5761 N N . ALA D 1 104 ? 2.709 35.563 45.179 1.00 56.84 103 ALA D N 1
ATOM 5762 C CA . ALA D 1 104 ? 1.567 34.859 45.757 1.00 57.66 103 ALA D CA 1
ATOM 5763 C C . ALA D 1 104 ? 1.005 35.597 46.992 1.00 58.63 103 ALA D C 1
ATOM 5764 O O . ALA D 1 104 ? 1.756 36.089 47.834 1.00 60.06 103 ALA D O 1
ATOM 5766 N N . ALA D 1 105 ? -0.314 35.631 47.099 1.00 58.31 104 ALA D N 1
ATOM 5767 C CA . ALA D 1 105 ? -0.986 36.430 48.119 1.00 58.26 104 ALA D CA 1
ATOM 5768 C C . ALA D 1 105 ? -0.350 36.301 49.509 1.00 57.84 104 ALA D C 1
ATOM 5769 O O . ALA D 1 105 ? -0.182 37.293 50.212 1.00 58.02 104 ALA D O 1
ATOM 5771 N N . ARG D 1 106 ? 0.001 35.086 49.896 1.00 57.63 105 ARG D N 1
ATOM 5772 C CA . ARG D 1 106 ? 0.521 34.849 51.239 1.00 57.25 105 ARG D CA 1
ATOM 5773 C C . ARG D 1 106 ? 1.930 35.414 51.454 1.00 56.82 105 ARG D C 1
ATOM 5774 O O . ARG D 1 106 ? 2.316 35.702 52.591 1.00 55.98 105 ARG D O 1
ATOM 5782 N N . PHE D 1 107 ? 2.682 35.592 50.362 1.00 56.43 106 PHE D N 1
ATOM 5783 C CA . PHE D 1 107 ? 4.035 36.156 50.434 1.00 57.37 106 PHE D CA 1
ATOM 5784 C C . PHE D 1 107 ? 4.030 37.685 50.270 1.00 58.50 106 PHE D C 1
ATOM 5785 O O . PHE D 1 107 ? 5.025 38.282 49.831 1.00 58.06 106 PHE D O 1
ATOM 5793 N N . ARG D 1 108 ? 2.929 38.316 50.629 1.00 60.14 107 ARG D N 1
ATOM 5794 C CA . ARG D 1 108 ? 2.782 39.743 50.424 1.00 61.55 107 ARG D CA 1
ATOM 5795 C C . ARG D 1 108 ? 3.189 40.522 51.653 1.00 61.34 107 ARG D C 1
ATOM 5796 O O . ARG D 1 108 ? 2.984 40.072 52.789 1.00 62.45 107 ARG D O 1
ATOM 5804 N N . GLY D 1 109 ? 3.738 41.712 51.426 1.00 60.69 108 GLY D N 1
ATOM 5805 C CA . GLY D 1 109 ? 4.229 42.548 52.501 1.00 60.56 108 GLY D CA 1
ATOM 5806 C C . GLY D 1 109 ? 5.557 42.060 53.007 1.00 60.15 108 GLY D C 1
ATOM 5807 O O . GLY D 1 109 ? 5.935 42.339 54.137 1.00 61.45 108 GLY D O 1
ATOM 5808 N N . GLN D 1 110 ? 6.276 41.332 52.161 1.00 59.86 109 GLN D N 1
ATOM 5809 C CA . GLN D 1 110 ? 7.543 40.740 52.550 1.00 59.88 109 GLN D CA 1
ATOM 5810 C C . GLN D 1 110 ? 8.698 41.257 51.691 1.00 59.41 109 GLN D C 1
ATOM 5811 O O . GLN D 1 110 ? 9.799 40.714 51.743 1.00 59.44 109 GLN D O 1
ATOM 5817 N N . GLN D 1 111 ? 8.429 42.310 50.903 1.00 59.28 110 GLN D N 1
ATOM 5818 C CA . GLN D 1 111 ? 9.461 42.989 50.057 1.00 58.98 110 GLN D CA 1
ATOM 5819 C C . GLN D 1 111 ? 9.989 42.133 48.915 1.00 58.15 110 GLN D C 1
ATOM 5820 O O . GLN D 1 111 ? 11.021 42.455 48.318 1.00 59.05 110 GLN D O 1
ATOM 5826 N N . ILE D 1 112 ? 9.249 41.099 48.546 1.00 57.55 111 ILE D N 1
ATOM 5827 C CA . ILE D 1 112 ? 9.688 40.214 47.461 1.00 57.00 111 ILE D CA 1
ATOM 5828 C C . ILE D 1 112 ? 9.714 40.951 46.150 1.00 56.78 111 ILE D C 1
ATOM 5829 O O . ILE D 1 112 ? 10.651 40.776 45.337 1.00 56.30 111 ILE D O 1
ATOM 5834 N N . GLY D 1 113 ? 8.699 41.788 45.931 1.00 57.48 112 GLY D N 1
ATOM 5835 C CA . GLY D 1 113 ? 8.613 42.619 44.710 1.00 56.98 112 GLY D CA 1
ATOM 5836 C C . GLY D 1 113 ? 9.821 43.507 44.526 1.00 57.15 112 GLY D C 1
ATOM 5837 O O . GLY D 1 113 ? 10.439 43.515 43.453 1.00 56.00 112 GLY D O 1
ATOM 5838 N N . LYS D 1 114 ? 10.169 44.247 45.584 1.00 58.19 113 LYS D N 1
ATOM 5839 C CA . LYS D 1 114 ? 11.354 45.125 45.583 1.00 60.11 113 LYS D CA 1
ATOM 5840 C C . LYS D 1 114 ? 12.655 44.353 45.257 1.00 59.22 113 LYS D C 1
ATOM 5841 O O . LYS D 1 114 ? 13.470 44.801 44.423 1.00 59.77 113 LYS D O 1
ATOM 5845 N N . LYS D 1 115 ? 12.849 43.201 45.902 1.00 59.25 114 LYS D N 1
ATOM 5846 C CA . LYS D 1 115 ? 14.066 42.363 45.636 1.00 58.48 114 LYS D CA 1
ATOM 5847 C C . LYS D 1 115 ? 14.031 41.744 44.264 1.00 57.11 114 LYS D C 1
ATOM 5848 O O . LYS D 1 115 ? 15.067 41.526 43.648 1.00 57.85 114 LYS D O 1
ATOM 5854 N N . LEU D 1 116 ? 12.845 41.371 43.830 1.00 57.34 115 LEU D N 1
ATOM 5855 C CA . LEU D 1 116 ? 12.644 40.855 42.480 1.00 57.39 115 LEU D CA 1
ATOM 5856 C C . LEU D 1 116 ? 13.211 41.886 41.480 1.00 57.59 115 LEU D C 1
ATOM 5857 O O . LEU D 1 116 ? 14.019 41.536 40.592 1.00 55.72 115 LEU D O 1
ATOM 5862 N N . LEU D 1 117 ? 12.847 43.168 41.680 1.00 56.73 116 LEU D N 1
ATOM 5863 C CA . LEU D 1 117 ? 13.353 44.247 40.819 1.00 58.50 116 LEU D CA 1
ATOM 5864 C C . LEU D 1 117 ? 14.816 44.481 41.055 1.00 59.28 116 LEU D C 1
ATOM 5865 O O . LEU D 1 117 ? 15.588 44.590 40.118 1.00 59.57 116 LEU D O 1
ATOM 5870 N N . GLU D 1 118 ? 15.194 44.555 42.326 1.00 60.61 117 GLU D N 1
ATOM 5871 C CA . GLU D 1 118 ? 16.581 44.811 42.718 1.00 60.71 117 GLU D CA 1
ATOM 5872 C C . GLU D 1 118 ? 17.545 43.844 42.049 1.00 60.06 117 GLU D C 1
ATOM 5873 O O . GLU D 1 118 ? 18.553 44.258 41.457 1.00 60.05 117 GLU D O 1
ATOM 5879 N N . VAL D 1 119 ? 17.231 42.553 42.135 1.00 59.24 118 VAL D N 1
ATOM 5880 C CA . VAL D 1 119 ? 18.068 41.523 41.539 1.00 58.02 118 VAL D CA 1
ATOM 5881 C C . VAL D 1 119 ? 18.068 41.596 39.998 1.00 58.20 118 VAL D C 1
ATOM 5882 O O . VAL D 1 119 ? 19.071 41.233 39.355 1.00 60.07 118 VAL D O 1
ATOM 5886 N N . SER D 1 120 ? 16.951 42.041 39.404 1.00 57.06 119 SER D N 1
ATOM 5887 C CA . SER D 1 120 ? 16.870 42.181 37.924 1.00 58.15 119 SER D CA 1
ATOM 5888 C C . SER D 1 120 ? 17.825 43.260 37.432 1.00 58.05 119 SER D C 1
ATOM 5889 O O . SER D 1 120 ? 18.371 43.166 36.314 1.00 57.76 119 SER D O 1
ATOM 5900 N N . LEU D 1 122 ? 20.729 44.152 38.827 1.00 57.92 121 LEU D N 1
ATOM 5901 C CA . LEU D 1 122 ? 22.154 43.887 39.148 1.00 56.86 121 LEU D CA 1
ATOM 5902 C C . LEU D 1 122 ? 23.010 43.669 37.875 1.00 57.09 121 LEU D C 1
ATOM 5903 O O . LEU D 1 122 ? 24.241 43.908 37.887 1.00 55.93 121 LEU D O 1
ATOM 5908 N N . ASP D 1 123 ? 22.385 43.175 36.798 1.00 57.61 122 ASP D N 1
ATOM 5909 C CA . ASP D 1 123 ? 23.124 42.972 35.511 1.00 56.29 122 ASP D CA 1
ATOM 5910 C C . ASP D 1 123 ? 23.389 44.348 34.910 1.00 56.62 122 ASP D C 1
ATOM 5911 O O . ASP D 1 123 ? 22.439 45.054 34.514 1.00 57.51 122 ASP D O 1
ATOM 5916 N N . PRO D 1 124 ? 24.675 44.758 34.854 1.00 56.93 123 PRO D N 1
ATOM 5917 C CA . PRO D 1 124 ? 25.017 46.072 34.329 1.00 56.36 123 PRO D CA 1
ATOM 5918 C C . PRO D 1 124 ? 24.427 46.345 32.928 1.00 55.92 123 PRO D C 1
ATOM 5919 O O . PRO D 1 124 ? 24.244 47.499 32.556 1.00 55.23 123 PRO D O 1
ATOM 5923 N N . ALA D 1 125 ? 24.166 45.274 32.162 1.00 54.92 124 ALA D N 1
ATOM 5924 C CA . ALA D 1 125 ? 23.520 45.386 30.856 1.00 54.54 124 ALA D CA 1
ATOM 5925 C C . ALA D 1 125 ? 22.282 46.242 30.924 1.00 52.29 124 ALA D C 1
ATOM 5926 O O . ALA D 1 125 ? 22.014 47.021 30.038 1.00 50.07 124 ALA D O 1
ATOM 5936 N N . GLU D 1 127 ? 21.558 48.809 32.443 1.00 54.78 126 GLU D N 1
ATOM 5937 C CA . GLU D 1 127 ? 21.832 50.269 32.387 1.00 55.17 126 GLU D CA 1
ATOM 5938 C C . GLU D 1 127 ? 21.894 50.785 30.938 1.00 54.99 126 GLU D C 1
ATOM 5939 O O . GLU D 1 127 ? 22.007 51.994 30.702 1.00 54.74 126 GLU D O 1
ATOM 5945 N N . HIS D 1 128 ? 21.882 49.864 29.980 1.00 54.57 127 HIS D N 1
ATOM 5946 C CA . HIS D 1 128 ? 21.898 50.225 28.546 1.00 53.26 127 HIS D CA 1
ATOM 5947 C C . HIS D 1 128 ? 20.492 50.167 27.944 1.00 52.60 127 HIS D C 1
ATOM 5948 O O . HIS D 1 128 ? 20.330 50.233 26.734 1.00 49.35 127 HIS D O 1
ATOM 5955 N N . TYR D 1 129 ? 19.478 50.044 28.811 1.00 53.26 128 TYR D N 1
ATOM 5956 C CA . TYR D 1 129 ? 18.105 49.924 28.366 1.00 54.67 128 TYR D CA 1
ATOM 5957 C C . TYR D 1 129 ? 17.207 50.929 29.039 1.00 56.16 128 TYR D C 1
ATOM 5958 O O . TYR D 1 129 ? 17.413 51.287 30.214 1.00 55.58 128 TYR D O 1
ATOM 5967 N N . LEU D 1 130 ? 16.196 51.386 28.295 1.00 56.67 129 LEU D N 1
ATOM 5968 C CA . LEU D 1 130 ? 15.100 52.127 28.866 1.00 56.81 129 LEU D CA 1
ATOM 5969 C C . LEU D 1 130 ? 13.992 51.126 29.115 1.00 56.66 129 LEU D C 1
ATOM 5970 O O . LEU D 1 130 ? 13.522 50.476 28.201 1.00 57.89 129 LEU D O 1
ATOM 5975 N N . ILE D 1 131 ? 13.663 50.923 30.368 1.00 56.43 130 ILE D N 1
ATOM 5976 C CA . ILE D 1 131 ? 12.704 49.937 30.735 1.00 56.57 130 ILE D CA 1
ATOM 5977 C C . ILE D 1 131 ? 11.426 50.607 31.212 1.00 57.22 130 ILE D C 1
ATOM 5978 O O . ILE D 1 131 ? 11.415 51.241 32.252 1.00 56.37 130 ILE D O 1
ATOM 5983 N N . LEU D 1 132 ? 10.336 50.429 30.450 1.00 56.96 131 LEU D N 1
ATOM 5984 C CA . LEU D 1 132 ? 9.035 51.019 30.809 1.00 56.60 131 LEU D CA 1
ATOM 5985 C C . LEU D 1 132 ? 8.064 49.965 31.307 1.00 56.26 131 LEU D C 1
ATOM 5986 O O . LEU D 1 132 ? 8.266 48.795 31.093 1.00 56.10 131 LEU D O 1
ATOM 5991 N N . THR D 1 133 ? 7.031 50.407 32.029 1.00 57.70 132 THR D N 1
ATOM 5992 C CA . THR D 1 133 ? 5.929 49.524 32.459 1.00 57.30 132 THR D CA 1
ATOM 5993 C C . THR D 1 133 ? 4.608 50.313 32.506 1.00 56.60 132 THR D C 1
ATOM 5994 O O . THR D 1 133 ? 4.599 51.539 32.700 1.00 56.18 132 THR D O 1
ATOM 5998 N N . THR D 1 134 ? 3.510 49.601 32.323 1.00 56.24 133 THR D N 1
ATOM 5999 C CA . THR D 1 134 ? 2.195 50.191 32.346 1.00 56.17 133 THR D CA 1
ATOM 6000 C C . THR D 1 134 ? 1.356 49.553 33.445 1.00 55.79 133 THR D C 1
ATOM 6001 O O . THR D 1 134 ? 1.204 48.344 33.488 1.00 56.61 133 THR D O 1
ATOM 6005 N N . GLU D 1 135 ? 0.807 50.370 34.319 1.00 56.34 134 GLU D N 1
ATOM 6006 C CA . GLU D 1 135 ? -0.085 49.879 35.362 1.00 56.58 134 GLU D CA 1
ATOM 6007 C C . GLU D 1 135 ? -1.469 50.457 35.174 1.00 56.10 134 GLU D C 1
ATOM 6008 O O . GLU D 1 135 ? -1.620 51.644 34.940 1.00 56.81 134 GLU D O 1
ATOM 6014 N N . TYR D 1 136 ? -2.478 49.602 35.252 1.00 55.74 135 TYR D N 1
ATOM 6015 C CA . TYR D 1 136 ? -3.864 50.038 35.174 1.00 55.35 135 TYR D CA 1
ATOM 6016 C C . TYR D 1 136 ? -4.564 49.598 36.426 1.00 55.04 135 TYR D C 1
ATOM 6017 O O . TYR D 1 136 ? -4.464 48.433 36.828 1.00 56.66 135 TYR D O 1
ATOM 6026 N N . TYR D 1 137 ? -5.305 50.515 37.035 1.00 54.12 136 TYR D N 1
ATOM 6027 C CA . TYR D 1 137 ? -5.825 50.307 38.373 1.00 52.50 136 TYR D CA 1
ATOM 6028 C C . TYR D 1 137 ? -6.937 49.270 38.433 1.00 53.87 136 TYR D C 1
ATOM 6029 O O . TYR D 1 137 ? -7.319 48.814 39.537 1.00 55.51 136 TYR D O 1
ATOM 6038 N N . TRP D 1 138 ? -7.486 48.911 37.275 1.00 52.28 137 TRP D N 1
ATOM 6039 C CA . TRP D 1 138 ? -8.547 47.918 37.223 1.00 51.78 137 TRP D CA 1
ATOM 6040 C C . TRP D 1 138 ? -7.985 46.495 37.256 1.00 51.48 137 TRP D C 1
ATOM 6041 O O . TRP D 1 138 ? -8.735 45.538 37.328 1.00 52.20 137 TRP D O 1
ATOM 6052 N N . HIS D 1 139 ? -6.654 46.382 37.264 1.00 51.22 138 HIS D N 1
ATOM 6053 C CA . HIS D 1 139 ? -5.977 45.089 37.396 1.00 50.70 138 HIS D CA 1
ATOM 6054 C C . HIS D 1 139 ? -5.513 44.816 38.841 1.00 50.10 138 HIS D C 1
ATOM 6055 O O . HIS D 1 139 ? -5.210 43.698 39.183 1.00 51.01 138 HIS D O 1
ATOM 6062 N N . TRP D 1 140 ? -5.374 45.863 39.641 1.00 50.10 139 TRP D N 1
ATOM 6063 C CA . TRP D 1 140 ? -4.876 45.706 41.011 1.00 49.94 139 TRP D CA 1
ATOM 6064 C C . TRP D 1 140 ? -5.801 44.842 41.863 1.00 50.91 139 TRP D C 1
ATOM 6065 O O . TRP D 1 140 ? -7.017 44.848 41.676 1.00 48.81 139 TRP D O 1
ATOM 6076 N N . ASP D 1 141 ? -5.200 44.087 42.795 1.00 52.73 140 ASP D N 1
ATOM 6077 C CA . ASP D 1 141 ? -5.949 43.199 43.709 1.00 52.67 140 ASP D CA 1
ATOM 6078 C C . ASP D 1 141 ? -6.338 43.937 44.976 1.00 52.45 140 ASP D C 1
ATOM 6083 N N . LEU D 1 142 ? -7.480 44.611 44.929 1.00 53.09 141 LEU D N 1
ATOM 6084 C CA . LEU D 1 142 ? -7.989 45.333 46.093 1.00 53.58 141 LEU D CA 1
ATOM 6085 C C . LEU D 1 142 ? -8.668 44.386 47.046 1.00 54.14 141 LEU D C 1
ATOM 6086 O O . LEU D 1 142 ? -8.562 44.544 48.255 1.00 53.57 141 LEU D O 1
ATOM 6091 N N . LYS D 1 143 ? -9.421 43.428 46.499 1.00 55.36 142 LYS D N 1
ATOM 6092 C CA . LYS D 1 143 ? -10.088 42.405 47.326 1.00 56.39 142 LYS D CA 1
ATOM 6093 C C . LYS D 1 143 ? -9.091 41.688 48.205 1.00 55.90 142 LYS D C 1
ATOM 6094 O O . LYS D 1 143 ? -9.201 41.704 49.420 1.00 55.97 142 LYS D O 1
ATOM 6100 N N . GLY D 1 144 ? -8.135 41.029 47.578 1.00 56.34 143 GLY D N 1
ATOM 6101 C CA . GLY D 1 144 ? -7.135 40.279 48.304 1.00 57.58 143 GLY D CA 1
ATOM 6102 C C . GLY D 1 144 ? -6.287 41.162 49.191 1.00 58.01 143 GLY D C 1
ATOM 6103 O O . GLY D 1 144 ? -6.168 40.913 50.392 1.00 58.60 143 GLY D O 1
ATOM 6104 N N . SER D 1 145 ? -5.730 42.227 48.603 1.00 57.64 144 SER D N 1
ATOM 6105 C CA . SER D 1 145 ? -4.829 43.139 49.326 1.00 56.85 144 SER D CA 1
ATOM 6106 C C . SER D 1 145 ? -5.532 43.873 50.466 1.00 54.44 144 SER D C 1
ATOM 6107 O O . SER D 1 145 ? -4.908 44.200 51.469 1.00 53.94 144 SER D O 1
ATOM 6110 N N . GLY D 1 146 ? -6.821 44.159 50.289 1.00 53.07 145 GLY D N 1
ATOM 6111 C CA . GLY D 1 146 ? -7.591 44.914 51.288 1.00 51.61 145 GLY D CA 1
ATOM 6112 C C . GLY D 1 146 ? -7.316 46.417 51.239 1.00 51.24 145 GLY D C 1
ATOM 6113 O O . GLY D 1 146 ? -7.806 47.160 52.052 1.00 51.59 145 GLY D O 1
ATOM 6114 N N . LEU D 1 147 ? -6.577 46.854 50.227 1.00 52.95 146 LEU D N 1
ATOM 6115 C CA . LEU D 1 147 ? -6.146 48.242 50.139 1.00 52.32 146 LEU D CA 1
ATOM 6116 C C . LEU D 1 147 ? -7.088 49.059 49.313 1.00 52.93 146 LEU D C 1
ATOM 6117 O O . LEU D 1 147 ? -7.957 48.517 48.619 1.00 52.14 146 LEU D O 1
ATOM 6122 N N . SER D 1 148 ? -6.952 50.382 49.422 1.00 54.20 147 SER D N 1
ATOM 6123 C CA . SER D 1 148 ? -7.670 51.306 48.555 1.00 55.05 147 SER D CA 1
ATOM 6124 C C . SER D 1 148 ? -6.877 51.459 47.268 1.00 54.52 147 SER D C 1
ATOM 6125 O O . SER D 1 148 ? -5.696 51.101 47.211 1.00 52.01 147 SER D O 1
ATOM 6128 N N . VAL D 1 149 ? -7.540 51.958 46.229 1.00 56.26 148 VAL D N 1
ATOM 6129 C CA . VAL D 1 149 ? -6.904 52.194 44.943 1.00 56.42 148 VAL D CA 1
ATOM 6130 C C . VAL D 1 149 ? -5.639 52.997 45.113 1.00 56.49 148 VAL D C 1
ATOM 6131 O O . VAL D 1 149 ? -4.579 52.627 44.616 1.00 56.70 148 VAL D O 1
ATOM 6135 N N . TRP D 1 150 ? -5.753 54.108 45.808 1.00 56.91 149 TRP D N 1
ATOM 6136 C CA . TRP D 1 150 ? -4.636 55.041 45.917 1.00 56.73 149 TRP D CA 1
ATOM 6137 C C . TRP D 1 150 ? -3.565 54.586 46.857 1.00 56.83 149 TRP D C 1
ATOM 6138 O O . TRP D 1 150 ? -2.397 54.893 46.654 1.00 57.26 149 TRP D O 1
ATOM 6149 N N . ASP D 1 151 ? -3.946 53.824 47.880 1.00 56.98 150 ASP D N 1
ATOM 6150 C CA . ASP D 1 151 ? -2.950 53.192 48.770 1.00 56.69 150 ASP D CA 1
ATOM 6151 C C . ASP D 1 151 ? -2.155 52.147 48.022 1.00 56.72 150 ASP D C 1
ATOM 6152 O O . ASP D 1 151 ? -0.958 51.998 48.239 1.00 57.00 150 ASP D O 1
ATOM 6157 N N . TYR D 1 152 ? -2.835 51.401 47.154 1.00 56.68 151 TYR D N 1
ATOM 6158 C CA . TYR D 1 152 ? -2.187 50.407 46.329 1.00 56.16 151 TYR D CA 1
ATOM 6159 C C . TYR D 1 152 ? -1.213 51.087 45.370 1.00 56.34 151 TYR D C 1
ATOM 6160 O O . TYR D 1 152 ? -0.086 50.625 45.185 1.00 55.81 151 TYR D O 1
ATOM 6169 N N . ARG D 1 153 ? -1.679 52.165 44.732 1.00 56.85 152 ARG D N 1
ATOM 6170 C CA . ARG D 1 153 ? -0.850 52.957 43.802 1.00 56.62 152 ARG D CA 1
ATOM 6171 C C . ARG D 1 153 ? 0.402 53.461 44.489 1.00 56.65 152 ARG D C 1
ATOM 6172 O O . ARG D 1 153 ? 1.488 53.314 43.982 1.00 57.09 152 ARG D O 1
ATOM 6180 N N . LYS D 1 154 ? 0.227 54.075 45.660 1.00 57.48 153 LYS D N 1
ATOM 6181 C CA . LYS D 1 154 ? 1.357 54.628 46.406 1.00 57.75 153 LYS D CA 1
ATOM 6182 C C . LYS D 1 154 ? 2.402 53.534 46.696 1.00 57.57 153 LYS D C 1
ATOM 6183 O O . LYS D 1 154 ? 3.598 53.710 46.441 1.00 57.11 153 LYS D O 1
ATOM 6189 N N . ILE D 1 155 ? 1.931 52.394 47.198 1.00 57.46 154 ILE D N 1
ATOM 6190 C CA . ILE D 1 155 ? 2.819 51.262 47.529 1.00 57.12 154 ILE D CA 1
ATOM 6191 C C . ILE D 1 155 ? 3.479 50.681 46.294 1.00 57.41 154 ILE D C 1
ATOM 6192 O O . ILE D 1 155 ? 4.688 50.374 46.298 1.00 57.70 154 ILE D O 1
ATOM 6205 N N . GLU D 1 157 ? 4.015 52.116 43.529 1.00 57.10 156 GLU D N 1
ATOM 6206 C CA . GLU D 1 157 ? 4.943 53.072 42.949 1.00 57.70 156 GLU D CA 1
ATOM 6207 C C . GLU D 1 157 ? 6.288 53.068 43.711 1.00 57.75 156 GLU D C 1
ATOM 6208 O O . GLU D 1 157 ? 7.357 53.010 43.100 1.00 56.97 156 GLU D O 1
ATOM 6214 N N . LYS D 1 158 ? 6.229 53.068 45.038 1.00 57.57 157 LYS D N 1
ATOM 6215 C CA . LYS D 1 158 ? 7.468 53.019 45.837 1.00 58.02 157 LYS D CA 1
ATOM 6216 C C . LYS D 1 158 ? 8.240 51.738 45.540 1.00 58.02 157 LYS D C 1
ATOM 6217 O O . LYS D 1 158 ? 9.485 51.737 45.493 1.00 58.22 157 LYS D O 1
ATOM 6239 N N . ASN D 1 161 ? 9.935 52.265 42.344 1.00 56.74 160 ASN D N 1
ATOM 6240 C CA . ASN D 1 161 ? 11.023 53.246 42.572 1.00 56.63 160 ASN D CA 1
ATOM 6241 C C . ASN D 1 161 ? 12.300 52.557 43.011 1.00 57.27 160 ASN D C 1
ATOM 6242 O O . ASN D 1 161 ? 13.397 52.916 42.575 1.00 57.91 160 ASN D O 1
ATOM 6247 N N . HIS D 1 162 ? 12.149 51.527 43.836 1.00 57.48 161 HIS D N 1
ATOM 6248 C CA . HIS D 1 162 ? 13.283 50.732 44.309 1.00 59.03 161 HIS D CA 1
ATOM 6249 C C . HIS D 1 162 ? 14.024 50.075 43.136 1.00 57.61 161 HIS D C 1
ATOM 6250 O O . HIS D 1 162 ? 15.214 49.842 43.206 1.00 57.43 161 HIS D O 1
ATOM 6257 N N . GLY D 1 163 ? 13.288 49.749 42.074 1.00 57.89 162 GLY D N 1
ATOM 6258 C CA . GLY D 1 163 ? 13.897 49.140 40.845 1.00 57.01 162 GLY D CA 1
ATOM 6259 C C . GLY D 1 163 ? 14.464 50.197 39.896 1.00 57.64 162 GLY D C 1
ATOM 6260 O O . GLY D 1 163 ? 15.068 49.862 38.838 1.00 58.04 162 GLY D O 1
ATOM 6261 N N . GLY D 1 164 ? 14.296 51.480 40.267 1.00 57.80 163 GLY D N 1
ATOM 6262 C CA . GLY D 1 164 ? 14.803 52.602 39.454 1.00 57.30 163 GLY D CA 1
ATOM 6263 C C . GLY D 1 164 ? 13.755 53.163 38.488 1.00 57.80 163 GLY D C 1
ATOM 6264 O O . GLY D 1 164 ? 14.026 54.095 37.738 1.00 58.42 163 GLY D O 1
ATOM 6265 N N . LEU D 1 165 ? 12.566 52.585 38.508 1.00 58.00 164 LEU D N 1
ATOM 6266 C CA . LEU D 1 165 ? 11.481 53.043 37.659 1.00 58.37 164 LEU D CA 1
ATOM 6267 C C . LEU D 1 165 ? 10.769 54.214 38.309 1.00 58.82 164 LEU D C 1
ATOM 6268 O O . LEU D 1 165 ? 10.437 54.157 39.484 1.00 59.87 164 LEU D O 1
ATOM 6273 N N . VAL D 1 166 ? 10.529 55.279 37.539 1.00 58.32 165 VAL D N 1
ATOM 6274 C CA . VAL D 1 166 ? 9.830 56.454 38.068 1.00 58.15 165 VAL D CA 1
ATOM 6275 C C . VAL D 1 166 ? 8.660 56.836 37.159 1.00 57.58 165 VAL D C 1
ATOM 6276 O O . VAL D 1 166 ? 8.646 56.506 35.995 1.00 58.08 165 VAL D O 1
ATOM 6280 N N . PHE D 1 167 ? 7.678 57.505 37.737 1.00 57.25 166 PHE D N 1
ATOM 6281 C CA . PHE D 1 167 ? 6.474 57.924 37.025 1.00 57.29 166 PHE D CA 1
ATOM 6282 C C . PHE D 1 167 ? 6.796 58.924 35.910 1.00 57.19 166 PHE D C 1
ATOM 6283 O O . PHE D 1 167 ? 7.605 59.842 36.094 1.00 57.25 166 PHE D O 1
ATOM 6291 N N . PHE D 1 168 ? 6.176 58.714 34.745 1.00 57.31 167 PHE D N 1
ATOM 6292 C CA . PHE D 1 168 ? 6.264 59.648 33.634 1.00 56.84 167 PHE D CA 1
ATOM 6293 C C . PHE D 1 168 ? 4.859 59.953 33.125 1.00 57.06 167 PHE D C 1
ATOM 6294 O O . PHE D 1 168 ? 4.049 59.043 32.964 1.00 56.88 167 PHE D O 1
ATOM 6302 N N . PRO D 1 169 ? 4.542 61.249 32.934 1.00 57.00 168 PRO D N 1
ATOM 6303 C CA . PRO D 1 169 ? 3.259 61.613 32.360 1.00 56.76 168 PRO D CA 1
ATOM 6304 C C . PRO D 1 169 ? 3.128 61.139 30.911 1.00 56.52 168 PRO D C 1
ATOM 6305 O O . PRO D 1 169 ? 4.133 60.961 30.222 1.00 55.89 168 PRO D O 1
ATOM 6309 N N . THR D 1 170 ? 1.903 60.894 30.476 1.00 56.53 169 THR D N 1
ATOM 6310 C CA . THR D 1 170 ? 1.657 60.437 29.119 1.00 56.54 169 THR D CA 1
ATOM 6311 C C . THR D 1 170 ? 0.253 60.798 28.670 1.00 56.53 169 THR D C 1
ATOM 6312 O O . THR D 1 170 ? -0.653 60.941 29.490 1.00 56.48 169 THR D O 1
ATOM 6316 N N . ASP D 1 171 ? 0.071 60.926 27.358 1.00 56.38 170 ASP D N 1
ATOM 6317 C CA . ASP D 1 171 ? -1.247 61.161 26.803 1.00 56.10 170 ASP D CA 1
ATOM 6318 C C . ASP D 1 171 ? -1.815 59.889 26.131 1.00 56.14 170 ASP D C 1
ATOM 6319 O O . ASP D 1 171 ? -2.788 59.958 25.386 1.00 56.03 170 ASP D O 1
ATOM 6324 N N . ASP D 1 172 ? -1.215 58.728 26.441 1.00 56.60 171 ASP D N 1
ATOM 6325 C CA . ASP D 1 172 ? -1.756 57.467 26.017 1.00 56.47 171 ASP D CA 1
ATOM 6326 C C . ASP D 1 172 ? -3.180 57.355 26.540 1.00 56.76 171 ASP D C 1
ATOM 6327 O O . ASP D 1 172 ? -3.413 57.520 27.742 1.00 57.26 171 ASP D O 1
ATOM 6332 N N . PRO D 1 173 ? -4.151 57.146 25.635 1.00 56.47 172 PRO D N 1
ATOM 6333 C CA . PRO D 1 173 ? -5.553 57.068 26.019 1.00 56.50 172 PRO D CA 1
ATOM 6334 C C . PRO D 1 173 ? -5.873 56.085 27.141 1.00 56.75 172 PRO D C 1
ATOM 6335 O O . PRO D 1 173 ? -6.622 56.437 28.042 1.00 56.89 172 PRO D O 1
ATOM 6339 N N . GLU D 1 174 ? -5.315 54.868 27.096 1.00 57.39 173 GLU D N 1
ATOM 6340 C CA . GLU D 1 174 ? -5.654 53.855 28.103 1.00 58.25 173 GLU D CA 1
ATOM 6341 C C . GLU D 1 174 ? -5.159 54.265 29.463 1.00 57.21 173 GLU D C 1
ATOM 6342 O O . GLU D 1 174 ? -5.910 54.285 30.419 1.00 57.75 173 GLU D O 1
ATOM 6348 N N . ILE D 1 175 ? -3.897 54.629 29.537 1.00 57.15 174 ILE D N 1
ATOM 6349 C CA . ILE D 1 175 ? -3.301 55.082 30.791 1.00 57.34 174 ILE D CA 1
ATOM 6350 C C . ILE D 1 175 ? -3.984 56.362 31.297 1.00 57.00 174 ILE D C 1
ATOM 6351 O O . ILE D 1 175 ? -4.373 56.444 32.454 1.00 57.39 174 ILE D O 1
ATOM 6356 N N . ALA D 1 176 ? -4.227 57.295 30.393 1.00 56.56 175 ALA D N 1
ATOM 6357 C CA . ALA D 1 176 ? -4.838 58.577 30.750 1.00 56.20 175 ALA D CA 1
ATOM 6358 C C . ALA D 1 176 ? -6.350 58.481 31.078 1.00 56.25 175 ALA D C 1
ATOM 6359 O O . ALA D 1 176 ? -6.930 59.432 31.573 1.00 56.28 175 ALA D O 1
ATOM 6361 N N . SER D 1 177 ? -6.964 57.328 30.823 1.00 56.37 176 SER D N 1
ATOM 6362 C CA . SER D 1 177 ? -8.392 57.150 31.096 1.00 56.03 176 SER D CA 1
ATOM 6363 C C . SER D 1 177 ? -8.730 57.191 32.623 1.00 56.41 176 SER D C 1
ATOM 6364 O O . SER D 1 177 ? -9.866 57.402 32.990 1.00 56.55 176 SER D O 1
ATOM 6367 N N . HIS D 1 178 ? -7.730 56.959 33.479 1.00 56.64 177 HIS D N 1
ATOM 6368 C CA . HIS D 1 178 ? -7.924 57.045 34.899 1.00 56.26 177 HIS D CA 1
ATOM 6369 C C . HIS D 1 178 ? -6.616 57.442 35.589 1.00 56.09 177 HIS D C 1
ATOM 6370 O O . HIS D 1 178 ? -5.561 56.901 35.280 1.00 56.74 177 HIS D O 1
ATOM 6377 N N . PRO D 1 179 ? -6.682 58.424 36.495 1.00 56.06 178 PRO D N 1
ATOM 6378 C CA . PRO D 1 179 ? -5.491 58.959 37.165 1.00 56.28 178 PRO D CA 1
ATOM 6379 C C . PRO D 1 179 ? -4.678 57.960 37.995 1.00 56.30 178 PRO D C 1
ATOM 6380 O O . PRO D 1 179 ? -3.522 58.234 38.292 1.00 56.71 178 PRO D O 1
ATOM 6384 N N . ALA D 1 180 ? -5.289 56.837 38.397 1.00 56.38 179 ALA D N 1
ATOM 6385 C CA . ALA D 1 180 ? -4.583 55.804 39.177 1.00 56.63 179 ALA D CA 1
ATOM 6386 C C . ALA D 1 180 ? -3.626 55.012 38.315 1.00 56.08 179 ALA D C 1
ATOM 6387 O O . ALA D 1 180 ? -2.620 54.532 38.801 1.00 55.89 179 ALA D O 1
ATOM 6389 N N . ASN D 1 181 ? -3.953 54.868 37.026 1.00 56.35 180 ASN D N 1
ATOM 6390 C CA . ASN D 1 181 ? -3.037 54.216 36.053 1.00 56.34 180 ASN D CA 1
ATOM 6391 C C . ASN D 1 181 ? -1.765 55.020 35.953 1.00 56.43 180 ASN D C 1
ATOM 6392 O O . ASN D 1 181 ? -1.775 56.222 36.206 1.00 55.93 180 ASN D O 1
ATOM 6397 N N . CYS D 1 182 ? -0.682 54.390 35.501 1.00 56.57 181 CYS D N 1
ATOM 6398 C CA . CYS D 1 182 ? 0.525 55.128 35.229 1.00 57.63 181 CYS D CA 1
ATOM 6399 C C . CYS D 1 182 ? 1.523 54.414 34.320 1.00 57.42 181 CYS D C 1
ATOM 6400 O O . CYS D 1 182 ? 1.475 53.217 34.136 1.00 56.79 181 CYS D O 1
ATOM 6403 N N . LEU D 1 183 ? 2.354 55.227 33.690 1.00 57.39 182 LEU D N 1
ATOM 6404 C CA . LEU D 1 183 ? 3.498 54.786 32.959 1.00 57.24 182 LEU D CA 1
ATOM 6405 C C . LEU D 1 183 ? 4.718 55.103 33.820 1.00 56.87 182 LEU D C 1
ATOM 6406 O O . LEU D 1 183 ? 4.813 56.194 34.397 1.00 56.74 182 LEU D O 1
ATOM 6419 N N . ALA D 1 185 ? 9.190 54.334 34.129 1.00 56.64 184 ALA D N 1
ATOM 6420 C CA . ALA D 1 185 ? 10.353 53.901 33.360 1.00 57.19 184 ALA D CA 1
ATOM 6421 C C . ALA D 1 185 ? 11.661 54.102 34.077 1.00 57.17 184 ALA D C 1
ATOM 6422 O O . ALA D 1 185 ? 11.830 55.035 34.849 1.00 57.74 184 ALA D O 1
ATOM 6424 N N . ARG D 1 186 ? 12.597 53.217 33.777 1.00 57.43 185 ARG D N 1
ATOM 6425 C CA . ARG D 1 186 ? 13.928 53.294 34.265 1.00 57.20 185 ARG D CA 1
ATOM 6426 C C . ARG D 1 186 ? 14.851 53.571 33.089 1.00 57.11 185 ARG D C 1
ATOM 6427 O O . ARG D 1 186 ? 14.968 52.759 32.200 1.00 57.42 185 ARG D O 1
ATOM 6435 N N . ILE D 1 187 ? 15.500 54.727 33.094 1.00 57.17 186 ILE D N 1
ATOM 6436 C CA . ILE D 1 187 ? 16.469 55.050 32.068 1.00 57.21 186 ILE D CA 1
ATOM 6437 C C . ILE D 1 187 ? 17.866 54.675 32.566 1.00 57.74 186 ILE D C 1
ATOM 6438 O O . ILE D 1 187 ? 18.404 55.312 33.460 1.00 58.07 186 ILE D O 1
ATOM 6443 N N . GLY D 1 188 ? 18.424 53.614 31.998 1.00 57.77 187 GLY D N 1
ATOM 6444 C CA . GLY D 1 188 ? 19.743 53.145 32.376 1.00 57.28 187 GLY D CA 1
ATOM 6445 C C . GLY D 1 188 ? 20.786 54.217 32.185 1.00 57.43 187 GLY D C 1
ATOM 6446 O O . GLY D 1 188 ? 20.661 55.072 31.298 1.00 57.27 187 GLY D O 1
ATOM 6447 N N . LYS D 1 189 ? 21.840 54.163 32.987 1.00 57.39 188 LYS D N 1
ATOM 6448 C CA . LYS D 1 189 ? 22.836 55.221 32.981 1.00 57.67 188 LYS D CA 1
ATOM 6449 C C . LYS D 1 189 ? 23.661 55.288 31.674 1.00 57.07 188 LYS D C 1
ATOM 6450 O O . LYS D 1 189 ? 24.265 56.311 31.386 1.00 57.35 188 LYS D O 1
ATOM 6456 N N . HIS D 1 190 ? 23.620 54.230 30.862 1.00 56.95 189 HIS D N 1
ATOM 6457 C CA . HIS D 1 190 ? 24.341 54.233 29.572 1.00 57.33 189 HIS D CA 1
ATOM 6458 C C . HIS D 1 190 ? 23.393 54.340 28.351 1.00 57.48 189 HIS D C 1
ATOM 6459 O O . HIS D 1 190 ? 23.833 54.220 27.196 1.00 57.98 189 HIS D O 1
ATOM 6466 N N . VAL D 1 191 ? 22.126 54.666 28.613 1.00 56.90 190 VAL D N 1
ATOM 6467 C CA . VAL D 1 191 ? 21.140 54.851 27.547 1.00 56.92 190 VAL D CA 1
ATOM 6468 C C . VAL D 1 191 ? 21.388 56.176 26.834 1.00 57.13 190 VAL D C 1
ATOM 6469 O O . VAL D 1 191 ? 21.567 57.213 27.476 1.00 57.82 190 VAL D O 1
ATOM 6473 N N . ALA D 1 192 ? 21.399 56.134 25.501 1.00 57.37 191 ALA D N 1
ATOM 6474 C CA . ALA D 1 192 ? 21.689 57.329 24.681 1.00 57.28 191 ALA D CA 1
ATOM 6475 C C . ALA D 1 192 ? 20.495 58.300 24.668 1.00 57.24 191 ALA D C 1
ATOM 6476 O O . ALA D 1 192 ? 19.351 57.877 24.833 1.00 57.60 191 ALA D O 1
ATOM 6478 N N . PRO D 1 193 ? 20.767 59.603 24.466 1.00 56.90 192 PRO D N 1
ATOM 6479 C CA . PRO D 1 193 ? 19.705 60.625 24.410 1.00 57.10 192 PRO D CA 1
ATOM 6480 C C . PRO D 1 193 ? 18.636 60.317 23.347 1.00 57.13 192 PRO D C 1
ATOM 6481 O O . PRO D 1 193 ? 17.473 60.687 23.511 1.00 57.03 192 PRO D O 1
ATOM 6485 N N . GLU D 1 194 ? 19.056 59.673 22.255 1.00 57.19 193 GLU D N 1
ATOM 6486 C CA . GLU D 1 194 ? 18.160 59.330 21.147 1.00 57.07 193 GLU D CA 1
ATOM 6487 C C . GLU D 1 194 ? 17.066 58.389 21.607 1.00 57.42 193 GLU D C 1
ATOM 6488 O O . GLU D 1 194 ? 15.918 58.511 21.202 1.00 57.68 193 GLU D O 1
ATOM 6494 N N . VAL D 1 195 ? 17.440 57.429 22.438 1.00 56.91 194 VAL D N 1
ATOM 6495 C CA . VAL D 1 195 ? 16.503 56.452 22.944 1.00 56.87 194 VAL D CA 1
ATOM 6496 C C . VAL D 1 195 ? 15.503 57.120 23.899 1.00 57.23 194 VAL D C 1
ATOM 6497 O O . VAL D 1 195 ? 14.321 56.805 23.887 1.00 57.37 194 VAL D O 1
ATOM 6501 N N . VAL D 1 196 ? 15.984 58.069 24.691 1.00 57.39 195 VAL D N 1
ATOM 6502 C CA . VAL D 1 196 ? 15.124 58.807 25.602 1.00 57.39 195 VAL D CA 1
ATOM 6503 C C . VAL D 1 196 ? 14.150 59.676 24.807 1.00 57.04 195 VAL D C 1
ATOM 6504 O O . VAL D 1 196 ? 12.970 59.790 25.161 1.00 56.62 195 VAL D O 1
ATOM 6508 N N . ALA D 1 197 ? 14.657 60.303 23.742 1.00 56.77 196 ALA D N 1
ATOM 6509 C CA . ALA D 1 197 ? 13.831 61.165 22.880 1.00 56.90 196 ALA D CA 1
ATOM 6510 C C . ALA D 1 197 ? 12.706 60.351 22.228 1.00 56.69 196 ALA D C 1
ATOM 6511 O O . ALA D 1 197 ? 11.577 60.823 22.086 1.00 56.38 196 ALA D O 1
ATOM 6513 N N . HIS D 1 198 ? 13.035 59.137 21.827 1.00 56.78 197 HIS D N 1
ATOM 6514 C CA . HIS D 1 198 ? 12.059 58.221 21.225 1.00 57.09 197 HIS D CA 1
ATOM 6515 C C . HIS D 1 198 ? 10.984 57.870 22.246 1.00 57.09 197 HIS D C 1
ATOM 6516 O O . HIS D 1 198 ? 9.801 57.879 21.944 1.00 57.32 197 HIS D O 1
ATOM 6523 N N . PHE D 1 199 ? 11.412 57.567 23.459 1.00 57.07 198 PHE D N 1
ATOM 6524 C CA . PHE D 1 199 ? 10.486 57.262 24.545 1.00 56.75 198 PHE D CA 1
ATOM 6525 C C . PHE D 1 199 ? 9.539 58.437 24.831 1.00 56.78 198 PHE D C 1
ATOM 6526 O O . PHE D 1 199 ? 8.347 58.238 25.028 1.00 56.70 198 PHE D O 1
ATOM 6534 N N . ASP D 1 200 ? 10.085 59.661 24.850 1.00 57.00 199 ASP D N 1
ATOM 6535 C CA . ASP D 1 200 ? 9.273 60.856 25.066 1.00 57.14 199 ASP D CA 1
ATOM 6536 C C . ASP D 1 200 ? 8.257 61.015 23.930 1.00 56.76 199 ASP D C 1
ATOM 6537 O O . ASP D 1 200 ? 7.103 61.389 24.163 1.00 56.22 199 ASP D O 1
ATOM 6542 N N . ALA D 1 201 ? 8.680 60.656 22.717 1.00 56.59 200 ALA D N 1
ATOM 6543 C CA . ALA D 1 201 ? 7.813 60.712 21.544 1.00 56.38 200 ALA D CA 1
ATOM 6544 C C . ALA D 1 201 ? 6.676 59.696 21.638 1.00 56.65 200 ALA D C 1
ATOM 6545 O O . ALA D 1 201 ? 5.593 59.929 21.130 1.00 57.18 200 ALA D O 1
ATOM 6547 N N . LEU D 1 202 ? 6.945 58.559 22.264 1.00 56.85 201 LEU D N 1
ATOM 6548 C CA . LEU D 1 202 ? 5.933 57.515 22.436 1.00 56.55 201 LEU D CA 1
ATOM 6549 C C . LEU D 1 202 ? 4.919 57.906 23.487 1.00 56.51 201 LEU D C 1
ATOM 6550 O O . LEU D 1 202 ? 3.735 57.721 23.294 1.00 56.61 201 LEU D O 1
ATOM 6555 N N . ARG D 1 203 ? 5.400 58.418 24.627 1.00 56.43 202 ARG D N 1
ATOM 6556 C CA . ARG D 1 203 ? 4.513 58.734 25.761 1.00 56.83 202 ARG D CA 1
ATOM 6557 C C . ARG D 1 203 ? 3.739 60.047 25.568 1.00 56.59 202 ARG D C 1
ATOM 6558 O O . ARG D 1 203 ? 2.681 60.233 26.148 1.00 56.30 202 ARG D O 1
ATOM 6566 N N . LEU D 1 204 ? 4.283 60.946 24.759 1.00 56.67 203 LEU D N 1
ATOM 6567 C CA . LEU D 1 204 ? 3.601 62.199 24.433 1.00 57.23 203 LEU D CA 1
ATOM 6568 C C . LEU D 1 204 ? 3.383 62.320 22.922 1.00 57.70 203 LEU D C 1
ATOM 6569 O O . LEU D 1 204 ? 4.166 62.927 22.228 1.00 56.87 203 LEU D O 1
ATOM 6574 N N . ARG D 1 205 ? 2.266 61.788 22.444 1.00 61.17 204 ARG D N 1
ATOM 6575 C CA . ARG D 1 205 ? 1.997 61.739 21.010 1.00 62.77 204 ARG D CA 1
ATOM 6576 C C . ARG D 1 205 ? 1.231 62.945 20.501 1.00 64.78 204 ARG D C 1
ATOM 6577 O O . ARG D 1 205 ? 1.376 63.319 19.344 1.00 65.63 204 ARG D O 1
ATOM 6582 N N . ARG D 1 206 ? 0.437 63.578 21.371 1.00 67.22 205 ARG D N 1
ATOM 6583 C CA . ARG D 1 206 ? -0.416 64.725 20.960 1.00 69.82 205 ARG D CA 1
ATOM 6584 C C . ARG D 1 206 ? 0.347 65.757 20.117 1.00 72.25 205 ARG D C 1
ATOM 6585 O O . ARG D 1 206 ? -0.267 66.558 19.403 1.00 72.13 205 ARG D O 1
ATOM 6588 N N . ARG D 1 207 ? 1.682 65.729 20.194 1.00 75.03 206 ARG D N 1
ATOM 6589 C CA . ARG D 1 207 ? 2.530 66.620 19.377 1.00 77.94 206 ARG D CA 1
ATOM 6590 C C . ARG D 1 207 ? 2.425 66.324 17.842 1.00 80.27 206 ARG D C 1
ATOM 6591 O O . ARG D 1 207 ? 3.150 66.933 17.034 1.00 80.75 206 ARG D O 1
ATOM 6599 N N . PHE D 1 208 ? 1.520 65.394 17.464 1.00 82.11 207 PHE D N 1
ATOM 6600 C CA . PHE D 1 208 ? 1.234 65.089 16.040 1.00 83.68 207 PHE D CA 1
ATOM 6601 C C . PHE D 1 208 ? 1.268 66.355 15.192 1.00 84.20 207 PHE D C 1
ATOM 6602 O O . PHE D 1 208 ? 2.041 66.468 14.244 1.00 83.82 207 PHE D O 1
ATOM 6618 N N . TYR D 1 210 ? 1.178 70.257 16.167 1.00 88.86 209 TYR D N 1
ATOM 6619 C CA . TYR D 1 210 ? 2.083 71.378 16.476 1.00 88.99 209 TYR D CA 1
ATOM 6620 C C . TYR D 1 210 ? 3.295 70.892 17.260 1.00 89.08 209 TYR D C 1
ATOM 6621 O O . TYR D 1 210 ? 4.283 70.441 16.676 1.00 89.08 209 TYR D O 1
ATOM 6623 N N . GLY E 1 1 ? -37.843 40.109 28.903 1.00 78.17 0 GLY E N 1
ATOM 6624 C CA . GLY E 1 1 ? -38.757 39.221 29.715 1.00 77.32 0 GLY E CA 1
ATOM 6625 C C . GLY E 1 1 ? -40.218 39.615 29.578 1.00 76.02 0 GLY E C 1
ATOM 6626 O O . GLY E 1 1 ? -41.102 38.750 29.514 1.00 75.21 0 GLY E O 1
ATOM 6635 N N . PHE E 1 3 ? -41.360 41.711 26.997 1.00 68.11 2 PHE E N 1
ATOM 6636 C CA . PHE E 1 3 ? -41.662 41.706 25.574 1.00 67.39 2 PHE E CA 1
ATOM 6637 C C . PHE E 1 3 ? -41.376 40.349 24.954 1.00 64.83 2 PHE E C 1
ATOM 6638 O O . PHE E 1 3 ? -40.298 39.786 25.142 1.00 64.87 2 PHE E O 1
ATOM 6646 N N . GLU E 1 4 ? -42.326 39.847 24.179 1.00 62.19 3 GLU E N 1
ATOM 6647 C CA . GLU E 1 4 ? -42.109 38.653 23.398 1.00 60.99 3 GLU E CA 1
ATOM 6648 C C . GLU E 1 4 ? -41.151 38.995 22.243 1.00 60.24 3 GLU E C 1
ATOM 6649 O O . GLU E 1 4 ? -40.951 40.166 21.912 1.00 59.53 3 GLU E O 1
ATOM 6651 N N . LYS E 1 5 ? -40.526 37.976 21.683 1.00 59.94 4 LYS E N 1
ATOM 6652 C CA . LYS E 1 5 ? -39.601 38.157 20.580 1.00 58.26 4 LYS E CA 1
ATOM 6653 C C . LYS E 1 5 ? -40.273 37.715 19.285 1.00 57.69 4 LYS E C 1
ATOM 6654 O O . LYS E 1 5 ? -40.441 36.519 19.035 1.00 57.23 4 LYS E O 1
ATOM 6660 N N . GLN E 1 6 ? -40.685 38.698 18.478 1.00 57.34 5 GLN E N 1
ATOM 6661 C CA . GLN E 1 6 ? -41.447 38.445 17.262 1.00 56.13 5 GLN E CA 1
ATOM 6662 C C . GLN E 1 6 ? -40.538 38.063 16.137 1.00 56.10 5 GLN E C 1
ATOM 6663 O O . GLN E 1 6 ? -39.705 38.856 15.704 1.00 55.40 5 GLN E O 1
ATOM 6669 N N . PHE E 1 7 ? -40.718 36.852 15.628 1.00 56.77 6 PHE E N 1
ATOM 6670 C CA . PHE E 1 7 ? -39.950 36.381 14.481 1.00 56.28 6 PHE E CA 1
ATOM 6671 C C . PHE E 1 7 ? -40.453 37.055 13.228 1.00 55.52 6 PHE E C 1
ATOM 6672 O O . PHE E 1 7 ? -41.634 37.107 12.987 1.00 55.60 6 PHE E O 1
ATOM 6680 N N . ASN E 1 8 ? -39.542 37.632 12.480 1.00 56.16 7 ASN E N 1
ATOM 6681 C CA . ASN E 1 8 ? -39.861 38.266 11.225 1.00 56.22 7 ASN E CA 1
ATOM 6682 C C . ASN E 1 8 ? -38.898 37.782 10.186 1.00 56.04 7 ASN E C 1
ATOM 6683 O O . ASN E 1 8 ? -37.791 37.377 10.512 1.00 56.32 7 ASN E O 1
ATOM 6688 N N . HIS E 1 9 ? -39.318 37.810 8.928 1.00 55.82 8 HIS E N 1
ATOM 6689 C CA . HIS E 1 9 ? -38.516 37.288 7.842 1.00 54.95 8 HIS E CA 1
ATOM 6690 C C . HIS E 1 9 ? -38.672 38.140 6.597 1.00 55.18 8 HIS E C 1
ATOM 6691 O O . HIS E 1 9 ? -39.748 38.653 6.320 1.00 55.06 8 HIS E O 1
ATOM 6698 N N . ARG E 1 10 ? -37.586 38.296 5.858 1.00 54.29 9 ARG E N 1
ATOM 6699 C CA . ARG E 1 10 ? -37.634 38.895 4.545 1.00 54.89 9 ARG E CA 1
ATOM 6700 C C . ARG E 1 10 ? -36.641 38.170 3.668 1.00 54.58 9 ARG E C 1
ATOM 6701 O O . ARG E 1 10 ? -35.621 37.687 4.150 1.00 53.94 9 ARG E O 1
ATOM 6709 N N . THR E 1 11 ? -36.961 38.046 2.388 1.00 54.94 10 THR E N 1
ATOM 6710 C CA . THR E 1 11 ? -36.022 37.480 1.417 1.00 55.02 10 THR E CA 1
ATOM 6711 C C . THR E 1 11 ? -35.356 38.624 0.668 1.00 55.72 10 THR E C 1
ATOM 6712 O O . THR E 1 11 ? -36.006 39.600 0.323 1.00 56.20 10 THR E O 1
ATOM 6716 N N . LEU E 1 12 ? -34.043 38.524 0.480 1.00 56.24 11 LEU E N 1
ATOM 6717 C CA . LEU E 1 12 ? -33.274 39.575 -0.172 1.00 56.56 11 LEU E CA 1
ATOM 6718 C C . LEU E 1 12 ? -32.563 39.030 -1.401 1.00 57.10 11 LEU E C 1
ATOM 6719 O O . LEU E 1 12 ? -31.829 38.058 -1.311 1.00 57.73 11 LEU E O 1
ATOM 6724 N N . GLU E 1 13 ? -32.764 39.679 -2.544 1.00 56.91 12 GLU E N 1
ATOM 6725 C CA . GLU E 1 13 ? -32.080 39.285 -3.765 1.00 57.74 12 GLU E CA 1
ATOM 6726 C C . GLU E 1 13 ? -30.622 39.764 -3.741 1.00 57.40 12 GLU E C 1
ATOM 6727 O O . GLU E 1 13 ? -30.335 40.871 -3.303 1.00 58.73 12 GLU E O 1
ATOM 6733 N N . THR E 1 14 ? -29.709 38.901 -4.171 1.00 56.87 13 THR E N 1
ATOM 6734 C CA . THR E 1 14 ? -28.296 39.263 -4.290 1.00 56.09 13 THR E CA 1
ATOM 6735 C C . THR E 1 14 ? -27.742 38.674 -5.572 1.00 56.18 13 THR E C 1
ATOM 6736 O O . THR E 1 14 ? -28.394 37.874 -6.213 1.00 55.99 13 THR E O 1
ATOM 6740 N N . SER E 1 15 ? -26.516 39.046 -5.922 1.00 56.71 14 SER E N 1
ATOM 6741 C CA . SER E 1 15 ? -25.873 38.512 -7.121 1.00 57.37 14 SER E CA 1
ATOM 6742 C C . SER E 1 15 ? -25.414 37.068 -6.899 1.00 57.68 14 SER E C 1
ATOM 6743 O O . SER E 1 15 ? -25.075 36.369 -7.847 1.00 57.62 14 SER E O 1
ATOM 6746 N N . LEU E 1 16 ? -25.375 36.643 -5.637 1.00 58.20 15 LEU E N 1
ATOM 6747 C CA . LEU E 1 16 ? -25.006 35.273 -5.294 1.00 58.49 15 LEU E CA 1
ATOM 6748 C C . LEU E 1 16 ? -26.251 34.420 -5.008 1.00 58.45 15 LEU E C 1
ATOM 6749 O O . LEU E 1 16 ? -26.137 33.245 -4.644 1.00 58.24 15 LEU E O 1
ATOM 6754 N N . GLY E 1 17 ? -27.434 35.020 -5.184 1.00 58.27 16 GLY E N 1
ATOM 6755 C CA . GLY E 1 17 ? -28.710 34.321 -4.964 1.00 57.83 16 GLY E CA 1
ATOM 6756 C C . GLY E 1 17 ? -29.518 34.966 -3.861 1.00 56.97 16 GLY E C 1
ATOM 6757 O O . GLY E 1 17 ? -29.045 35.867 -3.206 1.00 57.18 16 GLY E O 1
ATOM 6758 N N . PRO E 1 18 ? -30.762 34.492 -3.653 1.00 56.67 17 PRO E N 1
ATOM 6759 C CA . PRO E 1 18 ? -31.604 35.027 -2.583 1.00 55.93 17 PRO E CA 1
ATOM 6760 C C . PRO E 1 18 ? -31.099 34.648 -1.189 1.00 54.89 17 PRO E C 1
ATOM 6761 O O . PRO E 1 18 ? -30.659 33.518 -0.971 1.00 53.81 17 PRO E O 1
ATOM 6765 N N . VAL E 1 19 ? -31.177 35.595 -0.258 1.00 54.59 18 VAL E N 1
ATOM 6766 C CA . VAL E 1 19 ? -30.715 35.387 1.102 1.00 54.42 18 VAL E CA 1
ATOM 6767 C C . VAL E 1 19 ? -31.886 35.542 2.063 1.00 54.30 18 VAL E C 1
ATOM 6768 O O . VAL E 1 19 ? -32.671 36.476 1.947 1.00 53.89 18 VAL E O 1
ATOM 6772 N N . GLU E 1 20 ? -31.994 34.622 3.016 1.00 54.63 19 GLU E N 1
ATOM 6773 C CA . GLU E 1 20 ? -33.065 34.666 4.001 1.00 54.38 19 GLU E CA 1
ATOM 6774 C C . GLU E 1 20 ? -32.613 35.435 5.246 1.00 55.21 19 GLU E C 1
ATOM 6775 O O . GLU E 1 20 ? -31.725 34.994 5.987 1.00 55.20 19 GLU E O 1
ATOM 6781 N N . ILE E 1 21 ? -33.217 36.590 5.453 1.00 55.14 20 ILE E N 1
ATOM 6782 C CA . ILE E 1 21 ? -32.917 37.406 6.581 1.00 55.36 20 ILE E CA 1
ATOM 6783 C C . ILE E 1 21 ? -34.080 37.328 7.564 1.00 54.90 20 ILE E C 1
ATOM 6784 O O . ILE E 1 21 ? -35.188 37.736 7.247 1.00 54.13 20 ILE E O 1
ATOM 6789 N N . GLU E 1 22 ? -33.815 36.781 8.762 1.00 55.22 21 GLU E N 1
ATOM 6790 C CA . GLU E 1 22 ? -34.882 36.481 9.720 1.00 55.86 21 GLU E CA 1
ATOM 6791 C C . GLU E 1 22 ? -34.378 36.398 11.148 1.00 56.70 21 GLU E C 1
ATOM 6792 O O . GLU E 1 22 ? -33.233 36.023 11.394 1.00 58.26 21 GLU E O 1
ATOM 6798 N N . GLY E 1 23 ? -35.272 36.659 12.089 1.00 56.85 22 GLY E N 1
ATOM 6799 C CA . GLY E 1 23 ? -34.975 36.497 13.487 1.00 56.97 22 GLY E CA 1
ATOM 6800 C C . GLY E 1 23 ? -35.934 37.278 14.354 1.00 57.15 22 GLY E C 1
ATOM 6801 O O . GLY E 1 23 ? -36.820 37.958 13.841 1.00 56.86 22 GLY E O 1
ATOM 6802 N N . PRO E 1 24 ? -35.729 37.234 15.687 1.00 58.45 23 PRO E N 1
ATOM 6803 C CA . PRO E 1 24 ? -34.664 36.478 16.337 1.00 58.19 23 PRO E CA 1
ATOM 6804 C C . PRO E 1 24 ? -34.861 34.990 16.256 1.00 57.48 23 PRO E C 1
ATOM 6805 O O . PRO E 1 24 ? -35.979 34.511 16.352 1.00 58.11 23 PRO E O 1
ATOM 6809 N N . VAL E 1 25 ? -33.770 34.272 16.039 1.00 56.79 24 VAL E N 1
ATOM 6810 C CA . VAL E 1 25 ? -33.797 32.842 15.934 1.00 56.34 24 VAL E CA 1
ATOM 6811 C C . VAL E 1 25 ? -33.523 32.242 17.300 1.00 56.73 24 VAL E C 1
ATOM 6812 O O . VAL E 1 25 ? -32.694 32.749 18.041 1.00 57.79 24 VAL E O 1
ATOM 6816 N N . THR E 1 26 ? -34.213 31.152 17.629 1.00 56.90 25 THR E N 1
ATOM 6817 C CA . THR E 1 26 ? -34.023 30.502 18.913 1.00 56.92 25 THR E CA 1
ATOM 6818 C C . THR E 1 26 ? -32.681 29.843 18.955 1.00 57.96 25 THR E C 1
ATOM 6819 O O . THR E 1 26 ? -32.091 29.530 17.915 1.00 58.37 25 THR E O 1
ATOM 6823 N N . SER E 1 27 ? -32.222 29.568 20.161 1.00 57.72 26 SER E N 1
ATOM 6824 C CA . SER E 1 27 ? -30.932 28.983 20.369 1.00 57.77 26 SER E CA 1
ATOM 6825 C C . SER E 1 27 ? -30.878 27.561 19.772 1.00 57.49 26 SER E C 1
ATOM 6826 O O . SER E 1 27 ? -29.861 27.144 19.207 1.00 57.13 26 SER E O 1
ATOM 6829 N N . GLN E 1 28 ? -32.002 26.856 19.858 1.00 57.97 27 GLN E N 1
ATOM 6830 C CA . GLN E 1 28 ? -32.105 25.471 19.387 1.00 57.83 27 GLN E CA 1
ATOM 6831 C C . GLN E 1 28 ? -31.971 25.404 17.881 1.00 56.75 27 GLN E C 1
ATOM 6832 O O . GLN E 1 28 ? -31.277 24.551 17.351 1.00 56.89 27 GLN E O 1
ATOM 6838 N N . ILE E 1 29 ? -32.644 26.314 17.196 1.00 55.90 28 ILE E N 1
ATOM 6839 C CA . ILE E 1 29 ? -32.600 26.361 15.758 1.00 55.91 28 ILE E CA 1
ATOM 6840 C C . ILE E 1 29 ? -31.243 26.874 15.268 1.00 56.31 28 ILE E C 1
ATOM 6841 O O . ILE E 1 29 ? -30.671 26.319 14.325 1.00 56.90 28 ILE E O 1
ATOM 6846 N N . LEU E 1 30 ? -30.716 27.907 15.932 1.00 56.36 29 LEU E N 1
ATOM 6847 C CA . LEU E 1 30 ? -29.375 28.431 15.616 1.00 56.11 29 LEU E CA 1
ATOM 6848 C C . LEU E 1 30 ? -28.307 27.330 15.590 1.00 56.38 29 LEU E C 1
ATOM 6849 O O . LEU E 1 30 ? -27.417 27.336 14.735 1.00 57.21 29 LEU E O 1
ATOM 6854 N N . ALA E 1 31 ? -28.393 26.398 16.541 1.00 56.18 30 ALA E N 1
ATOM 6855 C CA . ALA E 1 31 ? -27.391 25.332 16.683 1.00 56.31 30 ALA E CA 1
ATOM 6856 C C . ALA E 1 31 ? -27.414 24.323 15.528 1.00 56.74 30 ALA E C 1
ATOM 6857 O O . ALA E 1 31 ? -26.480 23.535 15.372 1.00 56.67 30 ALA E O 1
ATOM 6859 N N . THR E 1 32 ? -28.495 24.322 14.749 1.00 56.98 31 THR E N 1
ATOM 6860 C CA . THR E 1 32 ? -28.639 23.376 13.643 1.00 56.71 31 THR E CA 1
ATOM 6861 C C . THR E 1 32 ? -27.992 23.883 12.348 1.00 56.55 31 THR E C 1
ATOM 6862 O O . THR E 1 32 ? -27.828 23.124 11.403 1.00 56.64 31 THR E O 1
ATOM 6866 N N . TYR E 1 33 ? -27.650 25.171 12.307 1.00 56.76 32 TYR E N 1
ATOM 6867 C CA . TYR E 1 33 ? -27.027 25.765 11.118 1.00 57.18 32 TYR E CA 1
ATOM 6868 C C . TYR E 1 33 ? -25.526 25.703 11.210 1.00 57.79 32 TYR E C 1
ATOM 6869 O O . TYR E 1 33 ? -24.974 25.570 12.286 1.00 58.62 32 TYR E O 1
ATOM 6878 N N . LYS E 1 34 ? -24.867 25.819 10.061 1.00 58.13 33 LYS E N 1
ATOM 6879 C CA . LYS E 1 34 ? -23.421 25.959 10.007 1.00 58.11 33 LYS E CA 1
ATOM 6880 C C . LYS E 1 34 ? -23.099 27.412 9.768 1.00 58.35 33 LYS E C 1
ATOM 6881 O O . LYS E 1 34 ? -23.900 28.143 9.187 1.00 58.16 33 LYS E O 1
ATOM 6883 N N . LEU E 1 35 ? -21.937 27.840 10.238 1.00 59.08 34 LEU E N 1
ATOM 6884 C CA . LEU E 1 35 ? -21.516 29.223 10.096 1.00 59.74 34 LEU E CA 1
ATOM 6885 C C . LEU E 1 35 ? -20.475 29.317 8.991 1.00 59.45 34 LEU E C 1
ATOM 6886 O O . LEU E 1 35 ? -19.545 28.522 8.944 1.00 59.38 34 LEU E O 1
ATOM 6891 N N . ASP E 1 36 ? -20.623 30.307 8.117 1.00 59.62 35 ASP E N 1
ATOM 6892 C CA . ASP E 1 36 ? -19.734 30.450 6.964 1.00 60.18 35 ASP E CA 1
ATOM 6893 C C . ASP E 1 36 ? -18.279 30.724 7.401 1.00 61.26 35 ASP E C 1
ATOM 6894 O O . ASP E 1 36 ? -18.036 31.586 8.247 1.00 61.16 35 ASP E O 1
ATOM 6899 N N . PRO E 1 37 ? -17.304 29.981 6.812 1.00 62.35 36 PRO E N 1
ATOM 6900 C CA . PRO E 1 37 ? -15.879 30.197 7.106 1.00 63.24 36 PRO E CA 1
ATOM 6901 C C . PRO E 1 37 ? -15.465 31.670 6.989 1.00 64.96 36 PRO E C 1
ATOM 6902 O O . PRO E 1 37 ? -14.643 32.146 7.775 1.00 65.15 36 PRO E O 1
ATOM 6906 N N . GLY E 1 38 ? -16.053 32.382 6.022 1.00 67.08 37 GLY E N 1
ATOM 6907 C CA . GLY E 1 38 ? -15.785 33.817 5.828 1.00 68.29 37 GLY E CA 1
ATOM 6908 C C . GLY E 1 38 ? -16.108 34.643 7.058 1.00 69.73 37 GLY E C 1
ATOM 6909 O O . GLY E 1 38 ? -15.522 35.704 7.271 1.00 69.60 37 GLY E O 1
ATOM 6910 N N . LEU E 1 39 ? -17.071 34.174 7.851 1.00 71.71 38 LEU E N 1
ATOM 6911 C CA . LEU E 1 39 ? -17.403 34.822 9.116 1.00 73.42 38 LEU E CA 1
ATOM 6912 C C . LEU E 1 39 ? -16.342 34.487 10.163 1.00 75.48 38 LEU E C 1
ATOM 6913 O O . LEU E 1 39 ? -16.421 33.454 10.845 1.00 76.28 38 LEU E O 1
ATOM 6918 N N . THR E 1 40 ? -15.331 35.342 10.259 1.00 76.96 39 THR E N 1
ATOM 6919 C CA . THR E 1 40 ? -14.247 35.133 11.198 1.00 78.14 39 THR E CA 1
ATOM 6920 C C . THR E 1 40 ? -13.587 36.477 11.590 1.00 79.12 39 THR E C 1
ATOM 6921 O O . THR E 1 40 ? -12.367 36.564 11.725 1.00 79.30 39 THR E O 1
ATOM 6925 N N . ALA E 1 41 ? -14.418 37.498 11.823 1.00 80.10 40 ALA E N 1
ATOM 6926 C CA . ALA E 1 41 ? -13.924 38.851 12.135 1.00 81.35 40 ALA E CA 1
ATOM 6927 C C . ALA E 1 41 ? -13.860 39.123 13.660 1.00 82.35 40 ALA E C 1
ATOM 6928 O O . ALA E 1 41 ? -13.317 40.149 14.094 1.00 82.93 40 ALA E O 1
ATOM 6930 N N . PHE E 1 42 ? -14.426 38.212 14.454 1.00 82.83 41 PHE E N 1
ATOM 6931 C CA . PHE E 1 42 ? -14.418 38.342 15.920 1.00 83.39 41 PHE E CA 1
ATOM 6932 C C . PHE E 1 42 ? -13.701 37.142 16.547 1.00 83.23 41 PHE E C 1
ATOM 6933 O O . PHE E 1 42 ? -12.763 37.303 17.336 1.00 83.51 41 PHE E O 1
ATOM 6941 N N . ARG E 1 43 ? -14.175 35.947 16.210 1.00 82.95 42 ARG E N 1
ATOM 6942 C CA . ARG E 1 43 ? -13.534 34.694 16.619 1.00 82.39 42 ARG E CA 1
ATOM 6943 C C . ARG E 1 43 ? -13.450 33.808 15.392 1.00 81.41 42 ARG E C 1
ATOM 6944 O O . ARG E 1 43 ? -13.788 34.243 14.290 1.00 81.71 42 ARG E O 1
ATOM 6952 N N . GLN E 1 44 ? -13.004 32.566 15.565 1.00 79.88 43 GLN E N 1
ATOM 6953 C CA . GLN E 1 44 ? -13.085 31.608 14.478 1.00 78.44 43 GLN E CA 1
ATOM 6954 C C . GLN E 1 44 ? -14.559 31.130 14.385 1.00 76.98 43 GLN E C 1
ATOM 6955 O O . GLN E 1 44 ? -15.312 31.240 15.364 1.00 75.99 43 GLN E O 1
ATOM 6961 N N . PRO E 1 45 ? -14.982 30.658 13.191 1.00 75.68 44 PRO E N 1
ATOM 6962 C CA . PRO E 1 45 ? -16.390 30.264 12.939 1.00 73.72 44 PRO E CA 1
ATOM 6963 C C . PRO E 1 45 ? -17.008 29.345 14.035 1.00 70.99 44 PRO E C 1
ATOM 6964 O O . PRO E 1 45 ? -18.186 29.521 14.402 1.00 70.52 44 PRO E O 1
ATOM 6968 N N . ALA E 1 46 ? -16.225 28.376 14.522 1.00 67.00 45 ALA E N 1
ATOM 6969 C CA . ALA E 1 46 ? -16.695 27.427 15.548 1.00 64.40 45 ALA E CA 1
ATOM 6970 C C . ALA E 1 46 ? -17.099 28.136 16.859 1.00 63.49 45 ALA E C 1
ATOM 6971 O O . ALA E 1 46 ? -18.208 27.937 17.368 1.00 63.20 45 ALA E O 1
ATOM 6973 N N . GLU E 1 47 ? -16.192 28.951 17.397 1.00 62.37 46 GLU E N 1
ATOM 6974 C CA . GLU E 1 47 ? -16.440 29.657 18.662 1.00 61.46 46 GLU E CA 1
ATOM 6975 C C . GLU E 1 47 ? -17.490 30.732 18.495 1.00 60.59 46 GLU E C 1
ATOM 6976 O O . GLU E 1 47 ? -18.312 30.942 19.379 1.00 60.88 46 GLU E O 1
ATOM 6978 N N . GLN E 1 48 ? -17.450 31.429 17.363 1.00 59.88 47 GLN E N 1
ATOM 6979 C CA . GLN E 1 48 ? -18.425 32.483 17.079 1.00 60.01 47 GLN E CA 1
ATOM 6980 C C . GLN E 1 48 ? -19.839 31.905 17.034 1.00 59.13 47 GLN E C 1
ATOM 6981 O O . GLN E 1 48 ? -20.785 32.519 17.513 1.00 59.04 47 GLN E O 1
ATOM 6987 N N . HIS E 1 49 ? -19.969 30.718 16.463 1.00 59.10 48 HIS E N 1
ATOM 6988 C CA . HIS E 1 49 ? -21.252 30.043 16.386 1.00 59.17 48 HIS E CA 1
ATOM 6989 C C . HIS E 1 49 ? -21.798 29.760 17.784 1.00 59.30 48 HIS E C 1
ATOM 6990 O O . HIS E 1 49 ? -22.976 29.986 18.054 1.00 59.41 48 HIS E O 1
ATOM 6997 N N . GLU E 1 50 ? -20.934 29.267 18.670 1.00 59.40 49 GLU E N 1
ATOM 6998 C CA . GLU E 1 50 ? -21.328 28.984 20.054 1.00 59.71 49 GLU E CA 1
ATOM 6999 C C . GLU E 1 50 ? -21.768 30.268 20.772 1.00 59.06 49 GLU E C 1
ATOM 7000 O O . GLU E 1 50 ? -22.697 30.248 21.575 1.00 59.57 49 GLU E O 1
ATOM 7006 N N . ALA E 1 51 ? -21.090 31.376 20.478 1.00 58.07 50 ALA E N 1
ATOM 7007 C CA . ALA E 1 51 ? -21.434 32.668 21.069 1.00 58.23 50 ALA E CA 1
ATOM 7008 C C . ALA E 1 51 ? -22.873 33.087 20.684 1.00 58.83 50 ALA E C 1
ATOM 7009 O O . ALA E 1 51 ? -23.633 33.562 21.526 1.00 59.78 50 ALA E O 1
ATOM 7011 N N . LEU E 1 52 ? -23.217 32.917 19.404 1.00 58.02 51 LEU E N 1
ATOM 7012 C CA . LEU E 1 52 ? -24.561 33.219 18.908 1.00 56.80 51 LEU E CA 1
ATOM 7013 C C . LEU E 1 52 ? -25.601 32.397 19.639 1.00 55.86 51 LEU E C 1
ATOM 7014 O O . LEU E 1 52 ? -26.640 32.900 20.022 1.00 55.61 51 LEU E O 1
ATOM 7019 N N . VAL E 1 53 ? -25.324 31.125 19.804 1.00 55.86 52 VAL E N 1
ATOM 7020 C CA . VAL E 1 53 ? -26.241 30.240 20.476 1.00 56.10 52 VAL E CA 1
ATOM 7021 C C . VAL E 1 53 ? -26.490 30.717 21.915 1.00 56.70 52 VAL E C 1
ATOM 7022 O O . VAL E 1 53 ? -27.637 30.799 22.354 1.00 57.02 52 VAL E O 1
ATOM 7026 N N . GLU E 1 54 ? -25.411 31.102 22.615 1.00 57.19 53 GLU E N 1
ATOM 7027 C CA . GLU E 1 54 ? -25.512 31.573 24.021 1.00 57.11 53 GLU E CA 1
ATOM 7028 C C . GLU E 1 54 ? -26.343 32.841 24.128 1.00 55.11 53 GLU E C 1
ATOM 7029 O O . GLU E 1 54 ? -27.183 32.965 25.001 1.00 54.00 53 GLU E O 1
ATOM 7035 N N . ILE E 1 55 ? -26.107 33.767 23.215 1.00 54.99 54 ILE E N 1
ATOM 7036 C CA . ILE E 1 55 ? -26.811 35.052 23.202 1.00 54.78 54 ILE E CA 1
ATOM 7037 C C . ILE E 1 55 ? -28.317 34.876 22.948 1.00 54.65 54 ILE E C 1
ATOM 7038 O O . ILE E 1 55 ? -29.137 35.541 23.556 1.00 53.21 54 ILE E O 1
ATOM 7043 N N . ALA E 1 56 ? -28.657 33.968 22.049 1.00 55.63 55 ALA E N 1
ATOM 7044 C CA . ALA E 1 56 ? -30.050 33.693 21.722 1.00 55.32 55 ALA E CA 1
ATOM 7045 C C . ALA E 1 56 ? -30.780 33.061 22.907 1.00 54.79 55 ALA E C 1
ATOM 7046 O O . ALA E 1 56 ? -32.002 33.058 22.956 1.00 54.36 55 ALA E O 1
ATOM 7048 N N . ALA E 1 57 ? -30.013 32.508 23.842 1.00 55.28 56 ALA E N 1
ATOM 7049 C CA . ALA E 1 57 ? -30.569 31.871 25.027 1.00 55.62 56 ALA E CA 1
ATOM 7050 C C . ALA E 1 57 ? -30.764 32.876 26.177 1.00 55.95 56 ALA E C 1
ATOM 7051 O O . ALA E 1 57 ? -31.442 32.580 27.146 1.00 55.73 56 ALA E O 1
ATOM 7053 N N . LEU E 1 58 ? -30.127 34.048 26.071 1.00 56.46 57 LEU E N 1
ATOM 7054 C CA . LEU E 1 58 ? -30.310 35.118 27.061 1.00 55.42 57 LEU E CA 1
ATOM 7055 C C . LEU E 1 58 ? -31.731 35.637 26.995 1.00 55.67 57 LEU E C 1
ATOM 7056 O O . LEU E 1 58 ? -32.333 35.685 25.922 1.00 54.99 57 LEU E O 1
ATOM 7061 N N . GLU E 1 59 ? -32.244 36.081 28.129 1.00 56.05 58 GLU E N 1
ATOM 7062 C CA . GLU E 1 59 ? -33.619 36.562 28.210 1.00 57.75 58 GLU E CA 1
ATOM 7063 C C . GLU E 1 59 ? -33.882 37.745 27.272 1.00 57.68 58 GLU E C 1
ATOM 7064 O O . GLU E 1 59 ? -34.966 37.859 26.701 1.00 57.91 58 GLU E O 1
ATOM 7070 N N . GLU E 1 60 ? -32.886 38.612 27.109 1.00 57.50 59 GLU E N 1
ATOM 7071 C CA . GLU E 1 60 ? -33.035 39.789 26.264 1.00 56.22 59 GLU E CA 1
ATOM 7072 C C . GLU E 1 60 ? -32.383 39.616 24.893 1.00 55.90 59 GLU E C 1
ATOM 7073 O O . GLU E 1 60 ? -32.650 40.380 23.981 1.00 57.23 59 GLU E O 1
ATOM 7079 N N . GLY E 1 61 ? -31.562 38.590 24.746 1.00 55.37 60 GLY E N 1
ATOM 7080 C CA . GLY E 1 61 ? -30.758 38.428 23.555 1.00 54.52 60 GLY E CA 1
ATOM 7081 C C . GLY E 1 61 ? -31.556 38.165 22.299 1.00 56.06 60 GLY E C 1
ATOM 7082 O O . GLY E 1 61 ? -32.619 37.532 22.343 1.00 56.39 60 GLY E O 1
ATOM 7083 N N . ARG E 1 62 ? -31.037 38.658 21.164 1.00 55.49 61 ARG E N 1
ATOM 7084 C CA . ARG E 1 62 ? -31.660 38.456 19.863 1.00 55.16 61 ARG E CA 1
ATOM 7085 C C . ARG E 1 62 ? -30.615 38.262 18.803 1.00 54.62 61 ARG E C 1
ATOM 7086 O O . ARG E 1 62 ? -29.725 39.071 18.656 1.00 54.31 61 ARG E O 1
ATOM 7094 N N . ILE E 1 63 ? -30.773 37.213 18.023 1.00 54.92 62 ILE E N 1
ATOM 7095 C CA . ILE E 1 63 ? -29.906 36.952 16.910 1.00 55.05 62 ILE E CA 1
ATOM 7096 C C . ILE E 1 63 ? -30.727 36.932 15.624 1.00 55.35 62 ILE E C 1
ATOM 7097 O O . ILE E 1 63 ? -31.579 36.083 15.446 1.00 56.21 62 ILE E O 1
ATOM 7102 N N . ILE E 1 64 ? -30.499 37.914 14.767 1.00 55.89 63 ILE E N 1
ATOM 7103 C CA . ILE E 1 64 ? -31.081 37.924 13.427 1.00 55.79 63 ILE E CA 1
ATOM 7104 C C . ILE E 1 64 ? -29.997 37.504 12.449 1.00 55.6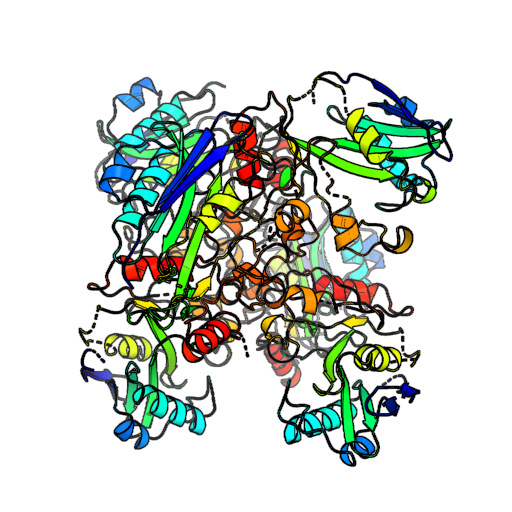5 63 ILE E C 1
ATOM 7105 O O . ILE E 1 64 ? -28.893 38.010 12.500 1.00 55.77 63 ILE E O 1
ATOM 7110 N N . ILE E 1 65 ? -30.330 36.588 11.544 1.00 55.94 64 ILE E N 1
ATOM 7111 C CA . ILE E 1 65 ? -29.337 36.014 10.636 1.00 55.37 64 ILE E CA 1
ATOM 7112 C C . ILE E 1 65 ? -29.623 36.318 9.159 1.00 55.02 64 ILE E C 1
ATOM 7113 O O . ILE E 1 65 ? -30.696 36.767 8.802 1.00 54.42 64 ILE E O 1
ATOM 7118 N N . ALA E 1 66 ? -28.594 36.161 8.341 1.00 55.35 65 ALA E N 1
ATOM 7119 C CA . ALA E 1 66 ? -28.725 36.170 6.895 1.00 55.02 65 ALA E CA 1
ATOM 7120 C C . ALA E 1 66 ? -28.345 34.794 6.478 1.00 54.47 65 ALA E C 1
ATOM 7121 O O . ALA E 1 66 ? -27.290 34.304 6.870 1.00 53.74 65 ALA E O 1
ATOM 7123 N N . ARG E 1 67 ? -29.215 34.132 5.717 1.00 54.83 66 ARG E N 1
ATOM 7124 C CA . ARG E 1 67 ? -29.106 32.692 5.547 1.00 55.45 66 ARG E CA 1
ATOM 7125 C C . ARG E 1 67 ? -29.397 32.174 4.116 1.00 56.46 66 ARG E C 1
ATOM 7126 O O . ARG E 1 67 ? -30.309 32.655 3.425 1.00 56.49 66 ARG E O 1
ATOM 7134 N N . GLN E 1 68 ? -28.620 31.170 3.710 1.00 56.48 67 GLN E N 1
ATOM 7135 C CA . GLN E 1 68 ? -28.869 30.425 2.494 1.00 57.05 67 GLN E CA 1
ATOM 7136 C C . GLN E 1 68 ? -28.857 28.941 2.834 1.00 57.03 67 GLN E C 1
ATOM 7137 O O . GLN E 1 68 ? -27.817 28.391 3.174 1.00 56.99 67 GLN E O 1
ATOM 7143 N N . GLY E 1 69 ? -30.020 28.301 2.760 1.00 56.92 68 GLY E N 1
ATOM 7144 C CA . GLY E 1 69 ? -30.140 26.902 3.146 1.00 56.83 68 GLY E CA 1
ATOM 7145 C C . GLY E 1 69 ? -29.878 26.728 4.631 1.00 56.88 68 GLY E C 1
ATOM 7146 O O . GLY E 1 69 ? -30.606 27.253 5.453 1.00 57.33 68 GLY E O 1
ATOM 7147 N N . ASN E 1 70 ? -28.807 26.014 4.967 1.00 56.89 69 ASN E N 1
ATOM 7148 C CA . ASN E 1 70 ? -28.414 25.815 6.369 1.00 56.90 69 ASN E CA 1
ATOM 7149 C C . ASN E 1 70 ? -27.204 26.626 6.747 1.00 56.75 69 ASN E C 1
ATOM 7150 O O . ASN E 1 70 ? -26.695 26.495 7.845 1.00 57.31 69 ASN E O 1
ATOM 7155 N N . ASP E 1 71 ? -26.755 27.485 5.839 1.00 56.87 70 ASP E N 1
ATOM 7156 C CA . ASP E 1 71 ? -25.543 28.258 6.050 1.00 56.78 70 ASP E CA 1
ATOM 7157 C C . ASP E 1 71 ? -25.862 29.681 6.450 1.00 56.58 70 ASP E C 1
ATOM 7158 O O . ASP E 1 71 ? -26.621 30.364 5.779 1.00 56.35 70 ASP E O 1
ATOM 7163 N N . ILE E 1 72 ? -25.298 30.112 7.574 1.00 57.13 71 ILE E N 1
ATOM 7164 C CA . ILE E 1 72 ? -25.406 31.497 8.008 1.00 56.82 71 ILE E CA 1
ATOM 7165 C C . ILE E 1 72 ? -24.264 32.274 7.390 1.00 56.68 71 ILE E C 1
ATOM 7166 O O . ILE E 1 72 ? -23.102 31.920 7.566 1.00 57.36 71 ILE E O 1
ATOM 7171 N N . ILE E 1 73 ? -24.599 33.300 6.617 1.00 56.55 72 ILE E N 1
ATOM 7172 C CA . ILE E 1 73 ? -23.591 34.122 5.937 1.00 56.67 72 ILE E CA 1
ATOM 7173 C C . ILE E 1 73 ? -23.493 35.511 6.554 1.00 56.16 72 ILE E C 1
ATOM 7174 O O . ILE E 1 73 ? -22.676 36.330 6.137 1.00 55.63 72 ILE E O 1
ATOM 7179 N N . GLY E 1 74 ? -24.348 35.783 7.524 1.00 55.97 73 GLY E N 1
ATOM 7180 C CA . GLY E 1 74 ? -24.367 37.067 8.167 1.00 56.17 73 GLY E CA 1
ATOM 7181 C C . GLY E 1 74 ? -25.266 37.041 9.352 1.00 56.29 73 GLY E C 1
ATOM 7182 O O . GLY E 1 74 ? -26.133 36.183 9.456 1.00 56.53 73 GLY E O 1
ATOM 7183 N N . TYR E 1 75 ? -25.040 37.955 10.282 1.00 56.46 74 TYR E N 1
ATOM 7184 C CA . TYR E 1 75 ? -25.838 38.016 11.481 1.00 56.04 74 TYR E CA 1
ATOM 7185 C C . TYR E 1 75 ? -25.671 39.337 12.156 1.00 56.42 74 TYR E C 1
ATOM 7186 O O . TYR E 1 75 ? -24.763 40.103 11.836 1.00 55.06 74 TYR E O 1
ATOM 7195 N N . VAL E 1 76 ? -26.558 39.602 13.106 1.00 57.16 75 VAL E N 1
ATOM 7196 C CA . VAL E 1 76 ? -26.463 40.756 13.969 1.00 57.35 75 VAL E CA 1
ATOM 7197 C C . VAL E 1 76 ? -26.960 40.327 15.348 1.00 56.80 75 VAL E C 1
ATOM 7198 O O . VAL E 1 76 ? -27.844 39.478 15.449 1.00 57.62 75 VAL E O 1
ATOM 7202 N N . THR E 1 77 ? -26.359 40.885 16.408 1.00 55.69 76 THR E N 1
ATOM 7203 C CA . THR E 1 77 ? -26.671 40.469 17.777 1.00 55.08 76 THR E CA 1
ATOM 7204 C C . THR E 1 77 ? -27.157 41.629 18.617 1.00 54.46 76 THR E C 1
ATOM 7205 O O . THR E 1 77 ? -26.757 42.762 18.408 1.00 54.31 76 THR E O 1
ATOM 7209 N N . PHE E 1 78 ? -28.035 41.326 19.564 1.00 54.70 77 PHE E N 1
ATOM 7210 C CA . PHE E 1 78 ? -28.541 42.315 20.523 1.00 55.32 77 PHE E CA 1
ATOM 7211 C C . PHE E 1 78 ? -28.543 41.700 21.910 1.00 55.13 77 PHE E C 1
ATOM 7212 O O . PHE E 1 78 ? -28.999 40.593 22.091 1.00 55.66 77 PHE E O 1
ATOM 7220 N N . LEU E 1 79 ? -27.946 42.393 22.862 1.00 55.14 78 LEU E N 1
ATOM 7221 C CA . LEU E 1 79 ? -27.927 41.941 24.235 1.00 55.36 78 LEU E CA 1
ATOM 7222 C C . LEU E 1 79 ? -27.626 43.109 25.149 1.00 55.44 78 LEU E C 1
ATOM 7223 O O . LEU E 1 79 ? -27.331 44.195 24.692 1.00 55.67 78 LEU E O 1
ATOM 7228 N N . TYR E 1 80 ? -27.746 42.889 26.445 1.00 56.11 79 TYR E N 1
ATOM 7229 C CA . TYR E 1 80 ? -27.429 43.911 27.398 1.00 55.66 79 TYR E CA 1
ATOM 7230 C C . TYR E 1 80 ? -25.938 44.203 27.372 1.00 56.11 79 TYR E C 1
ATOM 7231 O O . TYR E 1 80 ? -25.129 43.310 27.116 1.00 55.61 79 TYR E O 1
ATOM 7240 N N . PRO E 1 81 ? -25.567 45.473 27.582 1.00 56.73 80 PRO E N 1
ATOM 7241 C CA . PRO E 1 81 ? -24.163 45.807 27.695 1.00 56.71 80 PRO E CA 1
ATOM 7242 C C . PRO E 1 81 ? -23.438 44.958 28.744 1.00 57.20 80 PRO E C 1
ATOM 7243 O O . PRO E 1 81 ? -23.998 44.653 29.808 1.00 57.71 80 PRO E O 1
ATOM 7247 N N . ASP E 1 82 ? -22.223 44.539 28.412 1.00 57.90 81 ASP E N 1
ATOM 7248 C CA . ASP E 1 82 ? -21.426 43.708 29.283 1.00 57.52 81 ASP E CA 1
ATOM 7249 C C . ASP E 1 82 ? -21.350 44.330 30.673 1.00 57.48 81 ASP E C 1
ATOM 7250 O O . ASP E 1 82 ? -21.030 45.512 30.805 1.00 57.97 81 ASP E O 1
ATOM 7255 N N . PRO E 1 83 ? -21.685 43.543 31.717 1.00 57.05 82 PRO E N 1
ATOM 7256 C CA . PRO E 1 83 ? -21.566 43.985 33.110 1.00 57.59 82 PRO E CA 1
ATOM 7257 C C . PRO E 1 83 ? -20.164 44.444 33.501 1.00 58.24 82 PRO E C 1
ATOM 7258 O O . PRO E 1 83 ? -19.991 45.030 34.567 1.00 58.45 82 PRO E O 1
ATOM 7262 N N . TYR E 1 84 ? -19.164 44.120 32.680 1.00 59.56 83 TYR E N 1
ATOM 7263 C CA . TYR E 1 84 ? -17.787 44.582 32.926 1.00 60.30 83 TYR E CA 1
ATOM 7264 C C . TYR E 1 84 ? -17.344 45.556 31.851 1.00 61.66 83 TYR E C 1
ATOM 7265 O O . TYR E 1 84 ? -16.226 45.469 31.332 1.00 62.52 83 TYR E O 1
ATOM 7274 N N . GLU E 1 85 ? -18.250 46.472 31.505 1.00 62.50 84 GLU E N 1
ATOM 7275 C CA . GLU E 1 85 ? -17.953 47.583 30.607 1.00 63.26 84 GLU E CA 1
ATOM 7276 C C . GLU E 1 85 ? -18.739 48.813 31.090 1.00 62.14 84 GLU E C 1
ATOM 7277 O O . GLU E 1 85 ? -19.517 48.725 32.043 1.00 61.88 84 GLU E O 1
ATOM 7283 N N . THR E 1 86 ? -18.549 49.939 30.422 1.00 61.84 85 THR E N 1
ATOM 7284 C CA . THR E 1 86 ? -19.076 51.222 30.903 1.00 61.74 85 THR E CA 1
ATOM 7285 C C . THR E 1 86 ? -20.595 51.352 30.767 1.00 61.03 85 THR E C 1
ATOM 7286 O O . THR E 1 86 ? -21.257 51.975 31.617 1.00 61.71 85 THR E O 1
ATOM 7290 N N . TRP E 1 87 ? -21.150 50.714 29.744 1.00 59.80 86 TRP E N 1
ATOM 7291 C CA . TRP E 1 87 ? -22.521 50.995 29.315 1.00 58.40 86 TRP E CA 1
ATOM 7292 C C . TRP E 1 87 ? -23.568 50.229 30.091 1.00 56.75 86 TRP E C 1
ATOM 7293 O O . TRP E 1 87 ? -24.763 50.362 29.819 1.00 57.04 86 TRP E O 1
ATOM 7304 N N . SER E 1 88 ? -23.130 49.487 31.110 1.00 55.07 87 SER E N 1
ATOM 7305 C CA . SER E 1 88 ? -24.023 48.671 31.899 1.00 54.75 87 SER E CA 1
ATOM 7306 C C . SER E 1 88 ? -24.328 49.292 33.258 1.00 54.27 87 SER E C 1
ATOM 7307 O O . SER E 1 88 ? -25.092 48.731 34.034 1.00 54.89 87 SER E O 1
ATOM 7310 N N . GLU E 1 89 ? -23.726 50.443 33.546 1.00 54.53 88 GLU E N 1
ATOM 7311 C CA . GLU E 1 89 ? -23.862 51.070 34.876 1.00 54.82 88 GLU E CA 1
ATOM 7312 C C . GLU E 1 89 ? -25.305 51.491 35.141 1.00 54.47 88 GLU E C 1
ATOM 7313 O O . GLU E 1 89 ? -25.941 52.115 34.303 1.00 55.04 88 GLU E O 1
ATOM 7319 N N . GLY E 1 90 ? -25.808 51.141 36.315 1.00 55.15 89 GLY E N 1
ATOM 7320 C CA . GLY E 1 90 ? -27.201 51.414 36.669 1.00 55.46 89 GLY E CA 1
ATOM 7321 C C . GLY E 1 90 ? -28.123 50.266 36.271 1.00 55.51 89 GLY E C 1
ATOM 7322 O O . GLY E 1 90 ? -29.256 50.187 36.738 1.00 55.33 89 GLY E O 1
ATOM 7323 N N . ASN E 1 91 ? -27.621 49.369 35.408 1.00 55.44 90 ASN E N 1
ATOM 7324 C CA . ASN E 1 91 ? -28.392 48.212 34.942 1.00 56.24 90 ASN E CA 1
ATOM 7325 C C . ASN E 1 91 ? -29.791 48.604 34.426 1.00 56.35 90 ASN E C 1
ATOM 7326 O O . ASN E 1 91 ? -30.800 48.137 34.948 1.00 56.84 90 ASN E O 1
ATOM 7331 N N . ASN E 1 92 ? -29.842 49.491 33.437 1.00 56.47 91 ASN E N 1
ATOM 7332 C CA . ASN E 1 92 ? -31.133 49.880 32.834 1.00 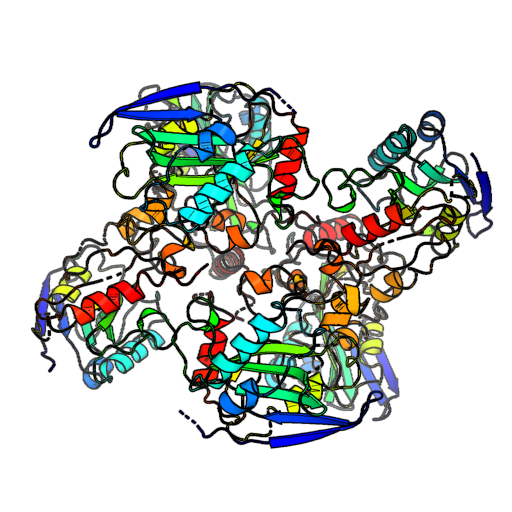57.15 91 ASN E CA 1
ATOM 7333 C C . ASN E 1 92 ? -31.671 48.750 31.933 1.00 56.19 91 ASN E C 1
ATOM 7334 O O . ASN E 1 92 ? -31.021 48.369 30.955 1.00 55.27 91 ASN E O 1
ATOM 7339 N N . PRO E 1 93 ? -32.872 48.224 32.261 1.00 55.80 92 PRO E N 1
ATOM 7340 C CA . PRO E 1 93 ? -33.438 47.091 31.529 1.00 55.66 92 PRO E CA 1
ATOM 7341 C C . PRO E 1 93 ? -33.909 47.409 30.102 1.00 56.16 92 PRO E C 1
ATOM 7342 O O . PRO E 1 93 ? -34.300 46.495 29.379 1.00 56.27 92 PRO E O 1
ATOM 7346 N N . TYR E 1 94 ? -33.837 48.684 29.690 1.00 56.13 93 TYR E N 1
ATOM 7347 C CA . TYR E 1 94 ? -34.325 49.093 28.361 1.00 56.03 93 TYR E CA 1
ATOM 7348 C C . TYR E 1 94 ? -33.231 49.643 27.476 1.00 56.10 93 TYR E C 1
ATOM 7349 O O . TYR E 1 94 ? -33.507 50.245 26.443 1.00 55.60 93 TYR E O 1
ATOM 7358 N N . ILE E 1 95 ? -31.986 49.438 27.873 1.00 56.27 94 ILE E N 1
ATOM 7359 C CA . ILE E 1 95 ? -30.876 49.823 27.050 1.00 55.72 94 ILE E CA 1
ATOM 7360 C C . ILE E 1 95 ? -30.192 48.576 26.546 1.00 55.45 94 ILE E C 1
ATOM 7361 O O . ILE E 1 95 ? -29.706 47.768 27.330 1.00 54.82 94 ILE E O 1
ATOM 7366 N N . LEU E 1 96 ? -30.233 48.382 25.233 1.00 55.58 95 LEU E N 1
ATOM 7367 C CA . LEU E 1 96 ? -29.640 47.220 24.610 1.00 56.11 95 LEU E CA 1
ATOM 7368 C C . LEU E 1 96 ? -28.438 47.627 23.845 1.00 56.90 95 LEU E C 1
ATOM 7369 O O . LEU E 1 96 ? -28.339 48.763 23.386 1.00 55.84 95 LEU E O 1
ATOM 7374 N N . GLU E 1 97 ? -27.539 46.676 23.637 1.00 57.80 96 GLU E N 1
ATOM 7375 C CA . GLU E 1 97 ? -26.383 46.903 22.826 1.00 57.45 96 GLU E CA 1
ATOM 7376 C C . GLU E 1 97 ? -26.397 45.993 21.622 1.00 58.23 96 GLU E C 1
ATOM 7377 O O . GLU E 1 97 ? -26.693 44.800 21.732 1.00 58.28 96 GLU E O 1
ATOM 7383 N N . LEU E 1 98 ? -26.093 46.565 20.466 1.00 58.04 97 LEU E N 1
ATOM 7384 C CA . LEU E 1 98 ? -25.883 45.807 19.276 1.00 57.58 97 LEU E CA 1
ATOM 7385 C C . LEU E 1 98 ? -24.460 45.275 19.366 1.00 59.16 97 LEU E C 1
ATOM 7386 O O . LEU E 1 98 ? -23.495 46.020 19.193 1.00 59.89 97 LEU E O 1
ATOM 7391 N N . GLY E 1 99 ? -24.332 44.008 19.717 1.00 59.47 98 GLY E N 1
ATOM 7392 C CA . GLY E 1 99 ? -23.026 43.413 19.973 1.00 59.92 98 GLY E CA 1
ATOM 7393 C C . GLY E 1 99 ? -22.129 43.356 18.754 1.00 60.39 98 GLY E C 1
ATOM 7394 O O . GLY E 1 99 ? -20.950 43.689 18.825 1.00 60.95 98 GLY E O 1
ATOM 7395 N N . ALA E 1 100 ? -22.670 42.891 17.645 1.00 60.74 99 ALA E N 1
ATOM 7396 C CA . ALA E 1 100 ? -21.894 42.778 16.435 1.00 60.07 99 ALA E CA 1
ATOM 7397 C C . ALA E 1 100 ? -22.775 42.603 15.230 1.00 59.78 99 ALA E C 1
ATOM 7398 O O . ALA E 1 100 ? -23.919 42.157 15.336 1.00 58.46 99 ALA E O 1
ATOM 7400 N N . ILE E 1 101 ? -22.229 42.963 14.077 1.00 59.32 100 ILE E N 1
ATOM 7401 C CA . ILE E 1 101 ? -22.862 42.744 12.819 1.00 58.58 100 ILE E CA 1
ATOM 7402 C C . ILE E 1 101 ? -21.791 42.326 11.852 1.00 59.11 100 ILE E C 1
ATOM 7403 O O . ILE E 1 101 ? -20.753 42.972 11.751 1.00 58.88 100 ILE E O 1
ATOM 7408 N N . GLU E 1 102 ? -21.982 41.180 11.229 1.00 59.39 101 GLU E N 1
ATOM 7409 C CA . GLU E 1 102 ? -20.976 40.621 10.374 1.00 59.56 101 GLU E CA 1
ATOM 7410 C C . GLU E 1 102 ? -21.613 40.001 9.129 1.00 58.65 101 GLU E C 1
ATOM 7411 O O . GLU E 1 102 ? -22.759 39.533 9.173 1.00 57.43 101 GLU E O 1
ATOM 7417 N N . VAL E 1 103 ? -20.877 40.061 8.007 1.00 57.34 102 VAL E N 1
ATOM 7418 C CA . VAL E 1 103 ? -21.325 39.506 6.724 1.00 56.65 102 VAL E CA 1
ATOM 7419 C C . VAL E 1 103 ? -20.111 38.997 5.940 1.00 56.34 102 VAL E C 1
ATOM 7420 O O . VAL E 1 103 ? -19.147 39.732 5.741 1.00 55.78 102 VAL E O 1
ATOM 7424 N N . ALA E 1 104 ? -20.172 37.743 5.484 1.00 56.55 103 ALA E N 1
ATOM 7425 C CA . ALA E 1 104 ? -19.048 37.133 4.741 1.00 57.27 103 ALA E CA 1
ATOM 7426 C C . ALA E 1 104 ? -18.604 38.041 3.595 1.00 57.73 103 ALA E C 1
ATOM 7427 O O . ALA E 1 104 ? -19.433 38.652 2.915 1.00 57.88 103 ALA E O 1
ATOM 7429 N N . ALA E 1 105 ? -17.294 38.124 3.390 1.00 58.13 104 ALA E N 1
ATOM 7430 C CA . ALA E 1 105 ? -16.714 39.055 2.415 1.00 58.11 104 ALA E CA 1
ATOM 7431 C C . ALA E 1 105 ? -17.452 39.050 1.075 1.00 57.44 104 ALA E C 1
ATOM 7432 O O . ALA E 1 105 ? -17.808 40.105 0.551 1.00 57.31 104 ALA E O 1
ATOM 7434 N N . ARG E 1 106 ? -17.719 37.868 0.548 1.00 57.40 105 ARG E N 1
ATOM 7435 C CA . ARG E 1 106 ? -18.275 37.756 -0.798 1.00 57.78 105 ARG E CA 1
ATOM 7436 C C . ARG E 1 106 ? -19.722 38.249 -0.908 1.00 57.34 105 ARG E C 1
ATOM 7437 O O . ARG E 1 106 ? -20.202 38.532 -2.006 1.00 57.17 105 ARG E O 1
ATOM 7445 N N . PHE E 1 107 ? -20.400 38.368 0.224 1.00 57.56 106 PHE E N 1
ATOM 7446 C CA . PHE E 1 107 ? -21.785 38.817 0.240 1.00 57.86 106 PHE E CA 1
ATOM 7447 C C . PHE E 1 107 ? -21.918 40.301 0.560 1.00 58.69 106 PHE E C 1
ATOM 7448 O O . PHE E 1 107 ? -23.018 40.782 0.839 1.00 59.07 106 PHE E O 1
ATOM 7456 N N . ARG E 1 108 ? -20.810 41.034 0.516 1.00 60.06 107 ARG E N 1
ATOM 7457 C CA . ARG E 1 108 ? -20.835 42.443 0.908 1.00 60.94 107 ARG E CA 1
ATOM 7458 C C . ARG E 1 108 ? -21.179 43.341 -0.265 1.00 60.63 107 ARG E C 1
ATOM 7459 O O . ARG E 1 108 ? -21.041 42.947 -1.427 1.00 61.06 107 ARG E O 1
ATOM 7467 N N . GLY E 1 109 ? -21.674 44.540 0.051 1.00 60.38 108 GLY E N 1
ATOM 7468 C CA . GLY E 1 109 ? -22.102 45.493 -0.961 1.00 60.24 108 GLY E CA 1
ATOM 7469 C C . GLY E 1 109 ? -23.398 45.071 -1.611 1.00 60.22 108 GLY E C 1
ATOM 7470 O O . GLY E 1 109 ? -23.684 45.449 -2.749 1.00 60.64 108 GLY E O 1
ATOM 7471 N N . GLN E 1 110 ? -24.177 44.260 -0.892 1.00 60.32 109 GLN E N 1
ATOM 7472 C CA . GLN E 1 110 ? -25.457 43.747 -1.398 1.00 60.06 109 GLN E CA 1
ATOM 7473 C C . GLN E 1 110 ? -26.595 44.103 -0.441 1.00 59.54 109 GLN E C 1
ATOM 7474 O O . GLN E 1 110 ? -27.643 43.477 -0.458 1.00 60.45 109 GLN E O 1
ATOM 7480 N N . GLN E 1 111 ? -26.351 45.099 0.409 1.00 59.15 110 GLN E N 1
ATOM 7481 C CA . GLN E 1 111 ? -27.374 45.643 1.334 1.00 59.12 110 GLN E CA 1
ATOM 7482 C C . GLN E 1 111 ? -27.840 44.648 2.418 1.00 58.39 110 GLN E C 1
ATOM 7483 O O . GLN E 1 111 ? -28.850 44.879 3.076 1.00 57.90 110 GLN E O 1
ATOM 7489 N N . ILE E 1 112 ? -27.052 43.598 2.658 1.00 58.05 111 ILE E N 1
ATOM 7490 C CA . ILE E 1 112 ? -27.422 42.568 3.656 1.00 57.33 111 ILE E CA 1
ATOM 7491 C C . ILE E 1 112 ? -27.428 43.140 5.077 1.00 57.12 111 ILE E C 1
ATOM 7492 O O . ILE E 1 112 ? -28.357 42.900 5.839 1.00 57.44 111 ILE E O 1
ATOM 7497 N N . GLY E 1 113 ? -26.378 43.884 5.424 1.00 56.88 112 GLY E N 1
ATOM 7498 C CA . GLY E 1 113 ? -26.295 44.545 6.727 1.00 56.40 112 GLY E CA 1
ATOM 7499 C C . GLY E 1 113 ? -27.483 45.448 6.970 1.00 56.71 112 GLY E C 1
ATOM 7500 O O . GLY E 1 113 ? -28.091 45.418 8.049 1.00 55.74 112 GLY E O 1
ATOM 7501 N N . LYS E 1 114 ? -27.839 46.234 5.955 1.00 57.25 113 LYS E N 1
ATOM 7502 C CA . LYS E 1 114 ? -28.979 47.135 6.045 1.00 57.91 113 LYS E CA 1
ATOM 7503 C C . LYS E 1 114 ? -30.258 46.353 6.343 1.00 57.67 113 LYS E C 1
ATOM 7504 O O . LYS E 1 114 ? -31.029 46.725 7.232 1.00 57.96 113 LYS E O 1
ATOM 7507 N N . LYS E 1 115 ? -30.459 45.247 5.624 1.00 56.99 114 LYS E N 1
ATOM 7508 C CA . LYS E 1 115 ? -31.654 44.414 5.816 1.00 57.86 114 LYS E CA 1
ATOM 7509 C C . LYS E 1 115 ? -31.601 43.669 7.128 1.00 57.43 114 LYS E C 1
ATOM 7510 O O . LYS E 1 115 ? -32.628 43.428 7.762 1.00 57.81 114 LYS E O 1
ATOM 7516 N N . LEU E 1 116 ? -30.410 43.253 7.503 1.00 57.13 115 LEU E N 1
ATOM 7517 C CA . LEU E 1 116 ? -30.192 42.612 8.773 1.00 56.21 115 LEU E CA 1
ATOM 7518 C C . LEU E 1 116 ? -30.780 43.513 9.885 1.00 56.25 115 LEU E C 1
ATOM 7519 O O . LEU E 1 116 ? -31.554 43.056 10.707 1.00 55.68 115 LEU E O 1
ATOM 7524 N N . LEU E 1 117 ? -30.510 44.822 9.785 1.00 56.77 116 LEU E N 1
ATOM 7525 C CA . LEU E 1 117 ? -31.034 45.813 10.741 1.00 58.67 116 LEU E CA 1
ATOM 7526 C C . LEU E 1 117 ? -32.531 46.054 10.571 1.00 59.48 116 LEU E C 1
ATOM 7527 O O . LEU E 1 117 ? -33.278 46.111 11.559 1.00 59.43 116 LEU E O 1
ATOM 7532 N N . GLU E 1 118 ? -32.962 46.254 9.327 1.00 60.08 117 GLU E N 1
ATOM 7533 C CA . GLU E 1 118 ? -34.393 46.399 9.028 1.00 60.02 117 GLU E CA 1
ATOM 7534 C C . GLU E 1 118 ? -35.211 45.322 9.685 1.00 59.04 117 GLU E C 1
ATOM 7535 O O . GLU E 1 118 ? -36.210 45.611 10.351 1.00 58.40 117 GLU E O 1
ATOM 7541 N N . VAL E 1 119 ? -34.831 44.065 9.442 1.00 57.65 118 VAL E N 1
ATOM 7542 C CA . VAL E 1 119 ? -35.590 42.920 9.960 1.00 58.07 118 VAL E CA 1
ATOM 7543 C C . VAL E 1 119 ? -35.559 42.866 11.498 1.00 57.95 118 VAL E C 1
ATOM 7544 O O . VAL E 1 119 ? -36.533 42.442 12.137 1.00 58.16 118 VAL E O 1
ATOM 7548 N N . SER E 1 120 ? -34.449 43.299 12.086 1.00 57.84 119 SER E N 1
ATOM 7549 C CA . SER E 1 120 ? -34.338 43.340 13.532 1.00 57.76 119 SER E CA 1
ATOM 7550 C C . SER E 1 120 ? -35.294 44.353 14.092 1.00 57.27 119 SER E C 1
ATOM 7551 O O . SER E 1 120 ? -35.841 44.158 15.159 1.00 56.93 119 SER E O 1
ATOM 7562 N N . LEU E 1 122 ? -38.174 45.255 12.752 1.00 56.35 121 LEU E N 1
ATOM 7563 C CA . LEU E 1 122 ? -39.576 44.947 12.402 1.00 55.97 121 LEU E CA 1
ATOM 7564 C C . LEU E 1 122 ? -40.429 44.573 13.627 1.00 55.11 121 LEU E C 1
ATOM 7565 O O . LEU E 1 122 ? -41.646 44.631 13.566 1.00 53.56 121 LEU E O 1
ATOM 7570 N N . ASP E 1 123 ? -39.783 44.134 14.712 1.00 55.98 122 ASP E N 1
ATOM 7571 C CA . ASP E 1 123 ? -40.516 43.762 15.945 1.00 56.12 122 ASP E CA 1
ATOM 7572 C C . ASP E 1 123 ? -40.859 45.026 16.737 1.00 56.53 122 ASP E C 1
ATOM 7573 O O . ASP E 1 123 ? -39.968 45.676 17.288 1.00 56.21 122 ASP E O 1
ATOM 7578 N N . PRO E 1 124 ? -42.164 45.346 16.845 1.00 56.72 123 PRO E N 1
ATOM 7579 C CA . PRO E 1 124 ? -42.587 46.575 17.520 1.00 56.18 123 PRO E CA 1
ATOM 7580 C C . PRO E 1 124 ? -41.948 46.781 18.902 1.00 54.53 123 PRO E C 1
ATOM 7581 O O . PRO E 1 124 ? -41.748 47.908 19.315 1.00 54.32 123 PRO E O 1
ATOM 7585 N N . ALA E 1 125 ? -41.629 45.690 19.590 1.00 53.72 124 ALA E N 1
ATOM 7586 C CA . ALA E 1 125 ? -41.033 45.765 20.919 1.00 53.56 124 ALA E CA 1
ATOM 7587 C C . ALA E 1 125 ? -39.755 46.584 20.936 1.00 51.96 124 ALA E C 1
ATOM 7588 O O . ALA E 1 125 ? -39.441 47.202 21.937 1.00 50.56 124 ALA E O 1
ATOM 7598 N N . GLU E 1 127 ? -39.115 49.330 19.658 1.00 54.53 126 GLU E N 1
ATOM 7599 C CA . GLU E 1 127 ? -39.427 50.743 19.883 1.00 54.96 126 GLU E CA 1
ATOM 7600 C C . GLU E 1 127 ? -39.460 51.117 21.389 1.00 54.36 126 GLU E C 1
ATOM 7601 O O . GLU E 1 127 ? -39.613 52.286 21.741 1.00 52.94 126 GLU E O 1
ATOM 7607 N N . HIS E 1 128 ? -39.394 50.122 22.253 1.00 53.55 127 HIS E N 1
ATOM 7608 C CA . HIS E 1 128 ? -39.377 50.367 23.668 1.00 53.35 127 HIS E CA 1
ATOM 7609 C C . HIS E 1 128 ? -37.958 50.259 24.227 1.00 52.70 127 HIS E C 1
ATOM 7610 O O . HIS E 1 128 ? -37.749 50.364 25.428 1.00 50.08 127 HIS E O 1
ATOM 7617 N N . TYR E 1 129 ? -36.980 50.115 23.332 1.00 54.28 128 TYR E N 1
ATOM 7618 C CA . TYR E 1 129 ? -35.603 50.000 23.738 1.00 55.23 128 TYR E CA 1
ATOM 7619 C C . TYR E 1 129 ? -34.758 51.109 23.186 1.00 56.28 128 TYR E C 1
ATOM 7620 O O . TYR E 1 129 ? -35.074 51.688 22.140 1.00 56.48 128 TYR E O 1
ATOM 7629 N N . LEU E 1 130 ? -33.737 51.485 23.952 1.00 56.42 129 LEU E N 1
ATOM 7630 C CA . LEU E 1 130 ? -32.693 52.339 23.454 1.00 56.78 129 LEU E CA 1
ATOM 7631 C C . LEU E 1 130 ? -31.552 51.426 23.108 1.00 56.69 129 LEU E C 1
ATOM 7632 O O . LEU E 1 130 ? -31.016 50.750 23.972 1.00 57.24 129 LEU E O 1
ATOM 7637 N N . ILE E 1 131 ? -31.245 51.329 21.828 1.00 57.18 130 ILE E N 1
ATOM 7638 C CA . ILE E 1 131 ? -30.233 50.401 21.356 1.00 57.07 130 ILE E CA 1
ATOM 7639 C C . ILE E 1 131 ? -28.981 51.140 20.953 1.00 57.51 130 ILE E C 1
ATOM 7640 O O . ILE E 1 131 ? -28.986 51.880 19.985 1.00 58.84 130 ILE E O 1
ATOM 7645 N N . LEU E 1 132 ? -27.885 50.892 21.662 1.00 56.89 131 LEU E N 1
ATOM 7646 C CA . LEU E 1 132 ? -26.618 51.565 21.360 1.00 56.64 131 LEU E CA 1
ATOM 7647 C C . LEU E 1 132 ? -25.629 50.605 20.741 1.00 57.10 131 LEU E C 1
ATOM 7648 O O . LEU E 1 132 ? -25.809 49.399 20.800 1.00 58.09 131 LEU E O 1
ATOM 7653 N N . THR E 1 133 ? -24.573 51.150 20.156 1.00 56.64 132 THR E N 1
ATOM 7654 C CA . THR E 1 133 ? -23.503 50.340 19.602 1.00 56.83 132 THR E CA 1
ATOM 7655 C C . THR E 1 133 ? -22.209 51.131 19.613 1.00 56.28 132 THR E C 1
ATOM 7656 O O . THR E 1 133 ? -22.218 52.369 19.589 1.00 55.83 132 THR E O 1
ATOM 7660 N N . THR E 1 134 ? -21.101 50.421 19.653 1.00 56.02 133 THR E N 1
ATOM 7661 C CA . THR E 1 134 ? -19.800 51.043 19.700 1.00 56.58 133 THR E CA 1
ATOM 7662 C C . THR E 1 134 ? -18.942 50.505 18.578 1.00 56.78 133 THR E C 1
ATOM 7663 O O . THR E 1 134 ? -18.825 49.294 18.410 1.00 58.24 133 THR E O 1
ATOM 7667 N N . GLU E 1 135 ? -18.355 51.408 17.801 1.00 56.67 134 GLU E N 1
ATOM 7668 C CA . GLU E 1 135 ? -17.524 51.035 16.663 1.00 56.41 134 GLU E CA 1
ATOM 7669 C C . GLU E 1 135 ? -16.129 51.628 16.805 1.00 56.23 134 GLU E C 1
ATOM 7670 O O . GLU E 1 135 ? -15.980 52.807 17.082 1.00 56.98 134 GLU E O 1
ATOM 7676 N N . TYR E 1 136 ? -15.111 50.793 16.619 1.00 55.40 135 TYR E N 1
ATOM 7677 C CA . TYR E 1 136 ? -13.731 51.222 16.745 1.00 54.79 135 TYR E CA 1
ATOM 7678 C C . TYR E 1 136 ? -13.032 50.956 15.442 1.00 53.62 135 TYR E C 1
ATOM 7679 O O . TYR E 1 136 ? -13.073 49.852 14.930 1.00 53.15 135 TYR E O 1
ATOM 7688 N N . TYR E 1 137 ? -12.369 51.972 14.907 1.00 52.08 136 TYR E N 1
ATOM 7689 C CA . TYR E 1 137 ? -11.874 51.907 13.539 1.00 51.91 136 TYR E CA 1
ATOM 7690 C C . TYR E 1 137 ? -10.854 50.768 13.311 1.00 51.60 136 TYR E C 1
ATOM 7691 O O . TYR E 1 137 ? -10.785 50.207 12.228 1.00 50.85 136 TYR E O 1
ATOM 7700 N N . TRP E 1 138 ? -10.126 50.395 14.360 1.00 52.93 137 TRP E N 1
ATOM 7701 C CA . TRP E 1 138 ? -9.092 49.343 14.255 1.00 52.63 137 TRP E CA 1
ATOM 7702 C C . TRP E 1 138 ? -9.694 47.929 14.162 1.00 52.13 137 TRP E C 1
ATOM 7703 O O . TRP E 1 138 ? -8.966 46.959 13.938 1.00 53.07 137 TRP E O 1
ATOM 7714 N N . HIS E 1 139 ? -11.018 47.826 14.329 1.00 51.16 138 HIS E N 1
ATOM 7715 C CA . HIS E 1 139 ? -11.737 46.543 14.165 1.00 52.05 138 HIS E CA 1
ATOM 7716 C C . HIS E 1 139 ? -12.232 46.326 12.732 1.00 52.57 138 HIS E C 1
ATOM 7717 O O . HIS E 1 139 ? -12.542 45.209 12.342 1.00 53.04 138 HIS E O 1
ATOM 7724 N N . TRP E 1 140 ? -12.340 47.402 11.970 1.00 52.80 139 TRP E N 1
ATOM 7725 C CA . TRP E 1 140 ? -12.878 47.326 10.632 1.00 51.85 139 TRP E CA 1
ATOM 7726 C C . TRP E 1 140 ? -11.938 46.615 9.691 1.00 52.49 139 TRP E C 1
ATOM 7727 O O . TRP E 1 140 ? -10.751 46.786 9.764 1.00 51.54 139 TRP E O 1
ATOM 7738 N N . ASP E 1 141 ? -12.505 45.814 8.794 1.00 55.26 140 ASP E N 1
ATOM 7739 C CA . ASP E 1 141 ? -11.728 45.105 7.782 1.00 56.15 140 ASP E CA 1
ATOM 7740 C C . ASP E 1 141 ? -11.429 46.049 6.615 1.00 57.09 140 ASP E C 1
ATOM 7741 O O . ASP E 1 141 ? -12.266 46.241 5.729 1.00 58.37 140 ASP E O 1
ATOM 7746 N N . LEU E 1 142 ? -10.258 46.679 6.655 1.00 56.69 141 LEU E N 1
ATOM 7747 C CA . LEU E 1 142 ? -9.841 47.588 5.608 1.00 56.01 141 LEU E CA 1
ATOM 7748 C C . LEU E 1 142 ? -9.104 46.831 4.537 1.00 56.30 141 LEU E C 1
ATOM 7749 O O . LEU E 1 142 ? -8.941 47.325 3.415 1.00 56.45 141 LEU E O 1
ATOM 7754 N N . LYS E 1 143 ? -8.596 45.651 4.891 1.00 56.38 142 LYS E N 1
ATOM 7755 C CA . LYS E 1 143 ? -7.835 44.838 3.948 1.00 55.96 142 LYS E CA 1
ATOM 7756 C C . LYS E 1 143 ? -8.782 44.212 2.937 1.00 56.11 142 LYS E C 1
ATOM 7757 O O . LYS E 1 143 ? -8.629 44.399 1.744 1.00 57.54 142 LYS E O 1
ATOM 7760 N N . GLY E 1 144 ? -9.792 43.513 3.434 1.00 56.54 143 GLY E N 1
ATOM 7761 C CA . GLY E 1 144 ? -10.786 42.888 2.577 1.00 57.02 143 GLY E CA 1
ATOM 7762 C C . GLY E 1 144 ? -11.505 43.889 1.687 1.00 57.28 143 GLY E C 1
ATOM 7763 O O . GLY E 1 144 ? -11.562 43.717 0.462 1.00 58.21 143 GLY E O 1
ATOM 7764 N N . SER E 1 145 ? -12.034 44.948 2.296 1.00 56.38 144 SER E N 1
ATOM 7765 C CA . SER E 1 145 ? -12.764 45.981 1.558 1.00 55.92 144 SER E CA 1
ATOM 7766 C C . SER E 1 145 ? -11.841 46.848 0.663 1.00 56.82 144 SER E C 1
ATOM 7767 O O . SER E 1 145 ? -12.281 47.392 -0.354 1.00 57.09 144 SER E O 1
ATOM 7770 N N . GLY E 1 146 ? -10.578 46.980 1.051 1.00 56.50 145 GLY E N 1
ATOM 7771 C CA . GLY E 1 146 ? -9.652 47.862 0.332 1.00 57.30 145 GLY E CA 1
ATOM 7772 C C . GLY E 1 146 ? -10.095 49.306 0.466 1.00 57.34 145 GLY E C 1
ATOM 7773 O O . GLY E 1 146 ? -9.737 50.160 -0.342 1.00 58.24 145 GLY E O 1
ATOM 7774 N N . LEU E 1 147 ? -10.823 49.576 1.536 1.00 57.62 146 LEU E N 1
ATOM 7775 C CA . LEU E 1 147 ? -11.435 50.858 1.762 1.00 58.00 146 LEU E CA 1
ATOM 7776 C C . LEU E 1 147 ? -10.604 51.667 2.773 1.00 58.49 146 LEU E C 1
ATOM 7777 O O . LEU E 1 147 ? -9.920 51.094 3.624 1.00 58.93 146 LEU E O 1
ATOM 7782 N N . SER E 1 148 ? -10.656 52.990 2.666 1.00 57.70 147 SER E N 1
ATOM 7783 C CA . SER E 1 148 ? -9.993 53.848 3.633 1.00 57.55 147 SER E CA 1
ATOM 7784 C C . SER E 1 148 ? -10.837 53.934 4.908 1.00 56.58 147 SER E C 1
ATOM 7785 O O . SER E 1 148 ? -12.029 53.634 4.895 1.00 57.11 147 SER E O 1
ATOM 7788 N N . VAL E 1 149 ? -10.199 54.317 6.008 1.00 56.56 148 VAL E N 1
ATOM 7789 C CA . VAL E 1 149 ? -10.859 54.366 7.316 1.00 56.44 148 VAL E CA 1
ATOM 7790 C C . VAL E 1 149 ? -12.135 55.203 7.265 1.00 56.51 148 VAL E C 1
ATOM 7791 O O . VAL E 1 149 ? -13.186 54.769 7.703 1.00 56.49 148 VAL E O 1
ATOM 7795 N N . TRP E 1 150 ? -12.033 56.396 6.703 1.00 57.00 149 TRP E N 1
ATOM 7796 C CA . TRP E 1 150 ? -13.157 57.332 6.704 1.00 56.76 149 TRP E CA 1
ATOM 7797 C C . TRP E 1 150 ? -14.244 56.970 5.702 1.00 56.92 149 TRP E C 1
ATOM 7798 O O . TRP E 1 150 ? -15.421 57.222 5.950 1.00 57.30 149 TRP E O 1
ATOM 7809 N N . ASP E 1 151 ? -13.863 56.341 4.594 1.00 56.77 150 ASP E N 1
ATOM 7810 C CA . ASP E 1 151 ? -14.855 55.812 3.652 1.00 56.69 150 ASP E CA 1
ATOM 7811 C C . ASP E 1 151 ? -15.634 54.689 4.312 1.00 56.76 150 ASP E C 1
ATOM 7812 O O . ASP E 1 151 ? -16.860 54.576 4.140 1.00 57.00 150 ASP E O 1
ATOM 7817 N N . TYR E 1 152 ? -14.925 53.853 5.070 1.00 56.58 151 TYR E N 1
ATOM 7818 C CA . TYR E 1 152 ? -15.545 52.763 5.793 1.00 56.30 151 TYR E CA 1
ATOM 7819 C C . TYR E 1 152 ? -16.527 53.306 6.804 1.00 56.10 151 TYR E C 1
ATOM 7820 O O . TYR E 1 152 ? -17.646 52.863 6.868 1.00 55.89 151 TYR E O 1
ATOM 7829 N N . ARG E 1 153 ? -16.091 54.285 7.590 1.00 56.74 152 ARG E N 1
ATOM 7830 C CA . ARG E 1 153 ? -16.958 54.900 8.594 1.00 56.59 152 ARG E CA 1
ATOM 7831 C C . ARG E 1 153 ? -18.242 55.467 7.972 1.00 56.62 152 ARG E C 1
ATOM 7832 O O . ARG E 1 153 ? -19.328 55.298 8.516 1.00 56.90 152 ARG E O 1
ATOM 7840 N N . LYS E 1 154 ? -18.094 56.216 6.885 1.00 57.44 153 LYS E N 1
ATOM 7841 C CA . LYS E 1 154 ? -19.245 56.863 6.238 1.00 57.65 153 LYS E CA 1
ATOM 7842 C C . LYS E 1 154 ? -20.254 55.820 5.779 1.00 57.47 153 LYS E C 1
ATOM 7843 O O . LYS E 1 154 ? -21.477 55.964 5.996 1.00 56.83 153 LYS E O 1
ATOM 7849 N N . ILE E 1 155 ? -19.744 54.744 5.192 1.00 57.30 154 ILE E N 1
ATOM 7850 C CA . ILE E 1 155 ? -20.589 53.645 4.737 1.00 56.99 154 ILE E CA 1
ATOM 7851 C C . ILE E 1 155 ? -21.238 52.935 5.898 1.00 57.22 154 ILE E C 1
ATOM 7852 O O . ILE E 1 155 ? -22.444 52.653 5.875 1.00 57.37 154 ILE E O 1
ATOM 7865 N N . GLU E 1 157 ? -21.791 54.063 8.804 1.00 57.19 156 GLU E N 1
ATOM 7866 C CA . GLU E 1 157 ? -22.725 54.945 9.482 1.00 57.73 156 GLU E CA 1
ATOM 7867 C C . GLU E 1 157 ? -24.082 55.000 8.754 1.00 57.90 156 GLU E C 1
ATOM 7868 O O . GLU E 1 157 ? -25.157 54.884 9.393 1.00 57.11 156 GLU E O 1
ATOM 7874 N N . LYS E 1 158 ? -24.046 55.140 7.432 1.00 57.45 157 LYS E N 1
ATOM 7875 C CA . LYS E 1 158 ? -25.284 55.146 6.637 1.00 57.63 157 LYS E CA 1
ATOM 7876 C C . LYS E 1 158 ? -26.032 53.839 6.802 1.00 57.84 157 LYS E C 1
ATOM 7877 O O . LYS E 1 158 ? -27.281 53.812 6.812 1.00 58.09 157 LYS E O 1
ATOM 7895 N N . ASN E 1 161 ? -27.699 54.018 10.113 1.00 56.75 160 ASN E N 1
ATOM 7896 C CA . ASN E 1 161 ? -28.818 54.975 9.975 1.00 56.63 160 ASN E CA 1
ATOM 7897 C C . ASN E 1 161 ? -30.053 54.291 9.463 1.00 57.19 160 ASN E C 1
ATOM 7898 O O . ASN E 1 161 ? -31.152 54.570 9.920 1.00 58.04 160 ASN E O 1
ATOM 7903 N N . HIS E 1 162 ? -29.868 53.360 8.529 1.00 57.51 161 HIS E N 1
ATOM 7904 C CA . HIS E 1 162 ? -30.982 52.578 7.974 1.00 58.36 161 HIS E CA 1
ATOM 7905 C C . HIS E 1 162 ? -31.715 51.804 9.072 1.00 57.41 161 HIS E C 1
ATOM 7906 O O . HIS E 1 162 ? -32.919 51.590 8.996 1.00 57.25 161 HIS E O 1
ATOM 7913 N N . GLY E 1 163 ? -30.968 51.378 10.084 1.00 57.73 162 GLY E N 1
ATOM 7914 C CA . GLY E 1 163 ? -31.544 50.654 11.227 1.00 57.18 162 GLY E CA 1
ATOM 7915 C C . GLY E 1 163 ? -32.120 51.582 12.298 1.00 57.46 162 GLY E C 1
ATOM 7916 O O . GLY E 1 163 ? -32.665 51.117 13.295 1.00 57.98 162 GLY E O 1
ATOM 7917 N N . GLY E 1 164 ? -31.976 52.899 12.092 1.00 57.73 163 GLY E N 1
ATOM 7918 C CA . GLY E 1 164 ? -32.505 53.898 13.029 1.00 57.35 163 GLY E CA 1
ATOM 7919 C C . GLY E 1 164 ? -31.467 54.404 14.024 1.00 57.52 163 GLY E C 1
ATOM 7920 O O . GLY E 1 164 ? -31.752 55.269 14.829 1.00 57.99 163 GLY E O 1
ATOM 7921 N N . LEU E 1 165 ? -30.260 53.856 13.962 1.00 57.91 164 LEU E N 1
ATOM 7922 C CA . LEU E 1 165 ? -29.185 54.286 14.859 1.00 57.96 164 LEU E CA 1
ATOM 7923 C C . LEU E 1 165 ? -28.508 55.533 14.314 1.00 58.53 164 LEU E C 1
ATOM 7924 O O . LEU E 1 165 ? -28.196 55.610 13.123 1.00 59.54 164 LEU E O 1
ATOM 7929 N N . VAL E 1 166 ? -28.259 56.505 15.193 1.00 58.24 165 VAL E N 1
ATOM 7930 C CA . VAL E 1 166 ? -27.600 57.747 14.792 1.00 57.93 165 VAL E CA 1
ATOM 7931 C C . VAL E 1 166 ? -26.446 58.057 15.722 1.00 57.64 165 VAL E C 1
ATOM 7932 O O . VAL E 1 166 ? -26.430 57.619 16.879 1.00 58.05 165 VAL E O 1
ATOM 7936 N N . PHE E 1 167 ? -25.476 58.807 15.208 1.00 57.37 166 PHE E N 1
ATOM 7937 C CA . PHE E 1 167 ? -24.278 59.177 15.958 1.00 57.13 166 PHE E CA 1
ATOM 7938 C C . PHE E 1 167 ? -24.616 59.994 17.187 1.00 57.11 166 PHE E C 1
ATOM 7939 O O . PHE E 1 167 ? -25.478 60.864 17.141 1.00 57.17 166 PHE E O 1
ATOM 7947 N N . PHE E 1 168 ? -23.945 59.684 18.299 1.00 57.01 167 PHE E N 1
ATOM 7948 C CA . PHE E 1 168 ? -24.033 60.491 19.525 1.00 57.01 167 PHE E CA 1
ATOM 7949 C C . PHE E 1 168 ? -22.610 60.784 20.060 1.00 57.02 167 PHE E C 1
ATOM 7950 O O . PHE E 1 168 ? -21.778 59.886 20.134 1.00 56.65 167 PHE E O 1
ATOM 7958 N N . PRO E 1 169 ? -22.326 62.056 20.388 1.00 56.92 168 PRO E N 1
ATOM 7959 C CA . PRO E 1 169 ? -21.040 62.367 20.982 1.00 56.90 168 PRO E CA 1
ATOM 7960 C C . PRO E 1 169 ? -20.877 61.690 22.337 1.00 56.66 168 PRO E C 1
ATOM 7961 O O . PRO E 1 169 ? -21.862 61.394 23.001 1.00 55.88 168 PRO E O 1
ATOM 7965 N N . THR E 1 170 ? -19.645 61.437 22.729 1.00 56.72 169 THR E N 1
ATOM 7966 C CA . THR E 1 170 ? -19.386 60.811 24.001 1.00 56.47 169 THR E CA 1
ATOM 7967 C C . THR E 1 170 ? -17.984 61.123 24.483 1.00 56.49 169 THR E C 1
ATOM 7968 O O . THR E 1 170 ? -17.082 61.366 23.685 1.00 56.63 169 THR E O 1
ATOM 7972 N N . ASP E 1 171 ? -17.809 61.130 25.801 1.00 56.51 170 ASP E N 1
ATOM 7973 C CA . ASP E 1 171 ? -16.511 61.350 26.396 1.00 56.23 170 ASP E CA 1
ATOM 7974 C C . ASP E 1 171 ? -15.882 60.025 26.871 1.00 56.10 170 ASP E C 1
ATOM 7975 O O . ASP E 1 171 ? -14.917 60.025 27.622 1.00 56.16 170 ASP E O 1
ATOM 7980 N N . ASP E 1 172 ? -16.435 58.906 26.410 1.00 56.62 171 ASP E N 1
ATOM 7981 C CA . ASP E 1 172 ? -15.850 57.594 26.677 1.00 56.54 171 ASP E CA 1
ATOM 7982 C C . ASP E 1 172 ? -14.425 57.570 26.157 1.00 56.66 171 ASP E C 1
ATOM 7983 O O . ASP E 1 172 ? -14.199 57.829 24.982 1.00 57.21 171 ASP E O 1
ATOM 7988 N N . PRO E 1 173 ? -13.458 57.248 27.026 1.00 56.45 172 PRO E N 1
ATOM 7989 C CA . PRO E 1 173 ? -12.053 57.242 26.631 1.00 56.50 172 PRO E CA 1
ATOM 7990 C C . PRO E 1 173 ? -11.730 56.409 25.395 1.00 56.77 172 PRO E C 1
ATOM 7991 O O . PRO E 1 173 ? -11.004 56.878 24.528 1.00 56.77 172 PRO E O 1
ATOM 7995 N N . GLU E 1 174 ? -12.263 55.190 25.310 1.00 57.29 173 GLU E N 1
ATOM 7996 C CA . GLU E 1 174 ? -11.915 54.291 24.206 1.00 58.21 173 GLU E CA 1
ATOM 7997 C C . GLU E 1 174 ? -12.442 54.814 22.872 1.00 57.40 173 GLU E C 1
ATOM 7998 O O . GLU E 1 174 ? -11.699 54.899 21.907 1.00 57.76 173 GLU E O 1
ATOM 8004 N N . ILE E 1 175 ? -13.715 55.189 22.837 1.00 57.10 174 ILE E N 1
ATOM 8005 C CA . ILE E 1 175 ? -14.312 55.763 21.632 1.00 57.13 174 ILE E CA 1
ATOM 8006 C C . ILE E 1 175 ? -13.654 57.106 21.285 1.00 56.95 174 ILE E C 1
ATOM 8007 O O . ILE E 1 175 ? -13.322 57.361 20.141 1.00 56.94 174 ILE E O 1
ATOM 8012 N N . ALA E 1 176 ? -13.413 57.922 22.295 1.00 56.58 175 ALA E N 1
ATOM 8013 C CA . ALA E 1 176 ? -12.829 59.247 22.086 1.00 56.28 175 ALA E CA 1
ATOM 8014 C C . ALA E 1 176 ? -11.339 59.201 21.694 1.00 56.28 175 ALA E C 1
ATOM 8015 O O . ALA E 1 176 ? -10.791 60.193 21.271 1.00 56.59 175 ALA E O 1
ATOM 8017 N N . SER E 1 177 ? -10.703 58.040 21.823 1.00 56.43 176 SER E N 1
ATOM 8018 C CA . SER E 1 177 ? -9.266 57.921 21.511 1.00 56.13 176 SER E CA 1
ATOM 8019 C C . SER E 1 177 ? -8.967 58.142 20.013 1.00 56.40 176 SER E C 1
ATOM 8020 O O . SER E 1 177 ? -7.844 58.426 19.649 1.00 56.57 176 SER E O 1
ATOM 8023 N N . HIS E 1 178 ? -9.977 57.977 19.159 1.00 56.60 177 HIS E N 1
ATOM 8024 C CA . HIS E 1 178 ? -9.809 58.221 17.749 1.00 56.29 177 HIS E CA 1
ATOM 8025 C C . HIS E 1 178 ? -11.119 58.694 17.123 1.00 56.20 177 HIS E C 1
ATOM 8026 O O . HIS E 1 178 ? -12.166 58.137 17.395 1.00 56.55 177 HIS E O 1
ATOM 8033 N N . PRO E 1 179 ? -11.059 59.771 16.315 1.00 56.21 178 PRO E N 1
ATOM 8034 C CA . PRO E 1 179 ? -12.276 60.353 15.736 1.00 56.41 178 PRO E CA 1
ATOM 8035 C C . PRO E 1 179 ? -13.070 59.453 14.790 1.00 56.34 178 PRO E C 1
ATOM 8036 O O . PRO E 1 179 ? -14.219 59.743 14.535 1.00 56.74 178 PRO E O 1
ATOM 8040 N N . ALA E 1 180 ? -12.459 58.382 14.269 1.00 56.34 179 ALA E N 1
ATOM 8041 C CA . ALA E 1 180 ? -13.189 57.423 13.405 1.00 56.53 179 ALA E CA 1
ATOM 8042 C C . ALA E 1 180 ? -14.145 56.513 14.229 1.00 56.35 179 ALA E C 1
ATOM 8043 O O . ALA E 1 180 ? -15.151 56.042 13.711 1.00 55.84 179 ALA E O 1
ATOM 8045 N N . ASN E 1 181 ? -13.798 56.265 15.501 1.00 56.25 180 ASN E N 1
ATOM 8046 C CA . ASN E 1 181 ? -14.662 55.499 16.396 1.00 56.50 180 ASN E CA 1
ATOM 8047 C C . ASN E 1 181 ? -15.930 56.275 16.632 1.00 56.62 180 ASN E C 1
ATOM 8048 O O . ASN E 1 181 ? -15.934 57.502 16.503 1.00 56.31 180 ASN E O 1
ATOM 8053 N N . CYS E 1 182 ? -17.003 55.587 17.014 1.00 56.65 181 CYS E N 1
ATOM 8054 C CA . CYS E 1 182 ? -18.223 56.281 17.378 1.00 57.60 181 CYS E CA 1
ATOM 8055 C C . CYS E 1 182 ? -19.200 55.464 18.192 1.00 57.49 181 CYS E C 1
ATOM 8056 O O . CYS E 1 182 ? -19.172 54.243 18.193 1.00 57.19 181 CYS E O 1
ATOM 8059 N N . LEU E 1 183 ? -20.035 56.189 18.921 1.00 57.41 182 LEU E N 1
ATOM 8060 C CA . LEU E 1 183 ? -21.167 55.661 19.600 1.00 56.97 182 LEU E CA 1
ATOM 8061 C C . LEU E 1 183 ? -22.398 56.039 18.786 1.00 56.85 182 LEU E C 1
ATOM 8062 O O . LEU E 1 183 ? -22.536 57.189 18.359 1.00 56.58 182 LEU E O 1
ATOM 8075 N N . ALA E 1 185 ? -26.864 55.176 18.449 1.00 56.51 184 ALA E N 1
ATOM 8076 C CA . ALA E 1 185 ? -27.989 54.665 19.187 1.00 57.03 184 ALA E CA 1
ATOM 8077 C C . ALA E 1 185 ? -29.303 54.932 18.514 1.00 56.99 184 ALA E C 1
ATOM 8078 O O . ALA E 1 185 ? -29.478 55.937 17.841 1.00 57.58 184 ALA E O 1
ATOM 8080 N N . ARG E 1 186 ? -30.233 54.008 18.720 1.00 57.37 185 ARG E N 1
ATOM 8081 C CA . ARG E 1 186 ? -31.581 54.108 18.231 1.00 57.35 185 ARG E CA 1
ATOM 8082 C C . ARG E 1 186 ? -32.532 54.246 19.424 1.00 57.34 185 ARG E C 1
ATOM 8083 O O . ARG E 1 186 ? -32.671 53.319 20.226 1.00 57.73 185 ARG E O 1
ATOM 8091 N N . ILE E 1 187 ? -33.178 55.394 19.543 1.00 57.23 186 ILE E N 1
ATOM 8092 C CA . ILE E 1 187 ? -34.121 55.616 20.612 1.00 57.16 186 ILE E CA 1
ATOM 8093 C C . ILE E 1 187 ? -35.525 55.271 20.127 1.00 57.75 186 ILE E C 1
ATOM 8094 O O . ILE E 1 187 ? -36.116 56.002 19.328 1.00 58.19 186 ILE E O 1
ATOM 8099 N N . GLY E 1 188 ? -36.039 54.124 20.573 1.00 57.56 187 GLY E N 1
ATOM 8100 C CA . GLY E 1 188 ? -37.349 53.671 20.153 1.00 57.28 187 GLY E CA 1
ATOM 8101 C C . GLY E 1 188 ? -38.406 54.714 20.444 1.00 57.37 187 GLY E C 1
ATOM 8102 O O . GLY E 1 188 ? -38.269 55.495 21.392 1.00 56.90 187 GLY E O 1
ATOM 8103 N N . LYS E 1 189 ? -39.486 54.704 19.661 1.00 57.30 188 LYS E N 1
ATOM 8104 C CA . LYS E 1 189 ? -40.513 55.739 19.796 1.00 57.69 188 LYS E CA 1
ATOM 8105 C C . LYS E 1 189 ? -41.307 55.671 21.109 1.00 57.06 188 LYS E C 1
ATOM 8106 O O . LYS E 1 189 ? -41.872 56.659 21.522 1.00 57.39 188 LYS E O 1
ATOM 8112 N N . HIS E 1 190 ? -41.248 54.542 21.808 1.00 57.06 189 HIS E N 1
ATOM 8113 C CA . HIS E 1 190 ? -41.955 54.410 23.076 1.00 57.36 189 HIS E CA 1
ATOM 8114 C C . HIS E 1 190 ? -40.994 54.364 24.303 1.00 57.59 189 HIS E C 1
ATOM 8115 O O . HIS E 1 190 ? -41.420 54.082 25.443 1.00 57.89 189 HIS E O 1
ATOM 8122 N N . VAL E 1 191 ? -39.738 54.754 24.075 1.00 56.92 190 VAL E N 1
ATOM 8123 C CA . VAL E 1 191 ? -38.755 54.849 25.148 1.00 56.93 190 VAL E CA 1
ATOM 8124 C C . VAL E 1 191 ? -39.042 56.083 25.993 1.00 57.16 190 VAL E C 1
ATOM 8125 O O . VAL E 1 191 ? -39.274 57.175 25.455 1.00 57.79 190 VAL E O 1
ATOM 8129 N N . ALA E 1 192 ? -39.015 55.913 27.316 1.00 57.09 191 ALA E N 1
ATOM 8130 C CA . ALA E 1 192 ? -39.301 57.011 28.240 1.00 57.38 191 ALA E CA 1
ATOM 8131 C C . ALA E 1 192 ? -38.117 57.986 28.336 1.00 57.29 191 ALA E C 1
ATOM 8132 O O . ALA E 1 192 ? -36.965 57.603 28.076 1.00 57.41 191 ALA E O 1
ATOM 8134 N N . PRO E 1 193 ? -38.398 59.248 28.731 1.00 57.03 192 PRO E N 1
ATOM 8135 C CA . PRO E 1 193 ? -37.365 60.272 28.878 1.00 57.07 192 PRO E CA 1
ATOM 8136 C C . PRO E 1 193 ? -36.278 59.865 29.881 1.00 57.17 192 PRO E C 1
ATOM 8137 O O . PRO E 1 193 ? -35.104 60.263 29.728 1.00 57.01 192 PRO E O 1
ATOM 8141 N N . GLU E 1 194 ? -36.677 59.106 30.914 1.00 57.13 193 GLU E N 1
ATOM 8142 C CA . GLU E 1 194 ? -35.748 58.665 31.965 1.00 57.14 193 GLU E CA 1
ATOM 8143 C C . GLU E 1 194 ? -34.656 57.783 31.388 1.00 57.41 193 GLU E C 1
ATOM 8144 O O . GLU E 1 194 ? -33.494 57.846 31.812 1.00 57.63 193 GLU E O 1
ATOM 8150 N N . VAL E 1 195 ? -35.036 56.932 30.450 1.00 56.82 194 VAL E N 1
ATOM 8151 C CA . VAL E 1 195 ? -34.088 56.038 29.814 1.00 57.02 194 VAL E CA 1
ATOM 8152 C C . VAL E 1 195 ? -33.108 56.828 28.944 1.00 57.31 194 VAL E C 1
ATOM 8153 O O . VAL E 1 195 ? -31.905 56.537 28.921 1.00 57.41 194 VAL E O 1
ATOM 8157 N N . VAL E 1 196 ? -33.620 57.834 28.245 1.00 57.40 195 VAL E N 1
ATOM 8158 C CA . VAL E 1 196 ? -32.776 58.684 27.411 1.00 57.39 195 VAL E CA 1
ATOM 8159 C C . VAL E 1 196 ? -31.813 59.480 28.286 1.00 57.13 195 VAL E C 1
ATOM 8160 O O . VAL E 1 196 ? -30.628 59.617 27.956 1.00 57.15 195 VAL E O 1
ATOM 8164 N N . ALA E 1 197 ? -32.323 59.985 29.413 1.00 56.78 196 ALA E N 1
ATOM 8165 C CA . ALA E 1 197 ? -31.511 60.752 30.362 1.00 57.00 196 ALA E CA 1
ATOM 8166 C C . ALA E 1 197 ? -30.365 59.907 30.911 1.00 56.54 196 ALA E C 1
ATOM 8167 O O . ALA E 1 197 ? -29.262 60.402 31.128 1.00 56.30 196 ALA E O 1
ATOM 8169 N N . HIS E 1 198 ? -30.662 58.647 31.194 1.00 56.68 197 HIS E N 1
ATOM 8170 C CA . HIS E 1 198 ? -29.656 57.699 31.676 1.00 56.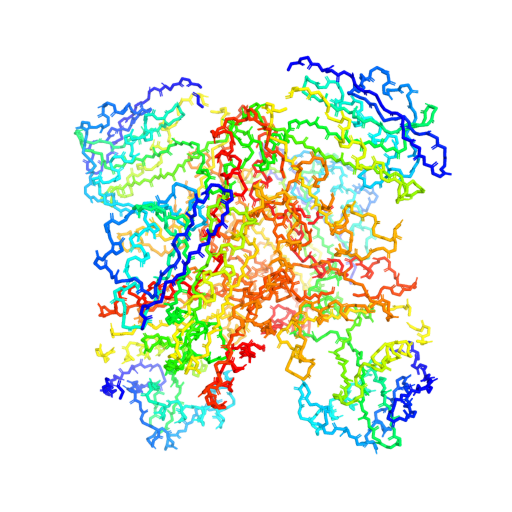98 197 HIS E CA 1
ATOM 8171 C C . HIS E 1 198 ? -28.588 57.499 30.608 1.00 57.09 197 HIS E C 1
ATOM 8172 O O . HIS E 1 198 ? -27.402 57.485 30.896 1.00 57.37 197 HIS E O 1
ATOM 8179 N N . PHE E 1 199 ? -29.026 57.326 29.381 1.00 56.87 198 PHE E N 1
ATOM 8180 C CA . PHE E 1 199 ? -28.119 57.148 28.276 1.00 56.87 198 PHE E CA 1
ATOM 8181 C C . PHE E 1 199 ? -27.187 58.354 28.145 1.00 56.73 198 PHE E C 1
ATOM 8182 O O . PHE E 1 199 ? -25.983 58.197 27.982 1.00 56.56 198 PHE E O 1
ATOM 8190 N N . ASP E 1 200 ? -27.750 59.555 28.261 1.00 56.77 199 ASP E N 1
ATOM 8191 C CA . ASP E 1 200 ? -26.962 60.773 28.152 1.00 57.11 199 ASP E CA 1
ATOM 8192 C C . ASP E 1 200 ? -25.925 60.835 29.283 1.00 56.89 199 ASP E C 1
ATOM 8193 O O . ASP E 1 200 ? -24.800 61.287 29.083 1.00 56.64 199 ASP E O 1
ATOM 8198 N N . ALA E 1 201 ? -26.306 60.328 30.454 1.00 56.80 200 ALA E N 1
ATOM 8199 C CA . ALA E 1 201 ? -25.413 60.283 31.608 1.00 56.56 200 ALA E CA 1
ATOM 8200 C C . ALA E 1 201 ? -24.263 59.276 31.394 1.00 56.82 200 ALA E C 1
ATOM 8201 O O . ALA E 1 201 ? -23.154 59.461 31.906 1.00 57.13 200 ALA E O 1
ATOM 8203 N N . LEU E 1 202 ? -24.541 58.215 30.658 1.00 56.82 201 LEU E N 1
ATOM 8204 C CA . LEU E 1 202 ? -23.537 57.199 30.372 1.00 56.76 201 LEU E CA 1
ATOM 8205 C C . LEU E 1 202 ? -22.534 57.689 29.338 1.00 56.66 201 LEU E C 1
ATOM 8206 O O . LEU E 1 202 ? -21.339 57.488 29.490 1.00 56.73 201 LEU E O 1
ATOM 8211 N N . ARG E 1 203 ? -23.034 58.319 28.274 1.00 56.76 202 ARG E N 1
ATOM 8212 C CA . ARG E 1 203 ? -22.174 58.767 27.170 1.00 56.91 202 ARG E CA 1
ATOM 8213 C C . ARG E 1 203 ? -21.392 60.040 27.502 1.00 56.56 202 ARG E C 1
ATOM 8214 O O . ARG E 1 203 ? -20.361 60.294 26.923 1.00 56.35 202 ARG E O 1
ATOM 8222 N N . LEU E 1 204 ? -21.916 60.839 28.422 1.00 56.76 203 LEU E N 1
ATOM 8223 C CA . LEU E 1 204 ? -21.217 62.041 28.900 1.00 57.09 203 LEU E CA 1
ATOM 8224 C C . LEU E 1 204 ? -21.054 61.952 30.416 1.00 57.63 203 LEU E C 1
ATOM 8225 O O . LEU E 1 204 ? -21.688 62.685 31.156 1.00 57.32 203 LEU E O 1
ATOM 8230 N N . ARG E 1 205 ? -20.183 61.049 30.864 1.00 57.95 204 ARG E N 1
ATOM 8231 C CA . ARG E 1 205 ? -20.144 60.639 32.279 1.00 57.88 204 ARG E CA 1
ATOM 8232 C C . ARG E 1 205 ? -19.527 61.651 33.235 1.00 58.75 204 ARG E C 1
ATOM 8233 O O . ARG E 1 205 ? -19.716 61.541 34.446 1.00 59.21 204 ARG E O 1
ATOM 8235 N N . ARG E 1 206 ? -18.770 62.620 32.713 1.00 59.41 205 ARG E N 1
ATOM 8236 C CA . ARG E 1 206 ? -18.068 63.586 33.591 1.00 60.65 205 ARG E CA 1
ATOM 8237 C C . ARG E 1 206 ? -18.732 64.979 33.617 1.00 59.78 205 ARG E C 1
ATOM 8238 O O . ARG E 1 206 ? -18.087 65.983 33.934 1.00 57.66 205 ARG E O 1
ATOM 8246 N N . ARG E 1 207 ? -20.054 64.989 33.413 1.00 59.70 206 ARG E N 1
ATOM 8247 C CA . ARG E 1 207 ? -20.849 66.201 33.465 1.00 60.00 206 ARG E CA 1
ATOM 8248 C C . ARG E 1 207 ? -20.840 66.829 34.877 1.00 60.47 206 ARG E C 1
ATOM 8249 O O . ARG E 1 207 ? -21.019 68.038 35.020 1.00 61.61 206 ARG E O 1
ATOM 8252 N N . PHE E 1 208 ? -20.614 66.001 35.907 1.00 60.24 207 PHE E N 1
ATOM 8253 C CA . PHE E 1 208 ? -20.640 66.472 37.324 1.00 59.73 207 PHE E CA 1
ATOM 8254 C C . PHE E 1 208 ? -19.548 67.490 37.626 1.00 59.01 207 PHE E C 1
ATOM 8255 O O . PHE E 1 208 ? -19.660 68.272 38.573 1.00 58.84 207 PHE E O 1
ATOM 8271 N N . TYR E 1 210 ? -18.912 69.844 35.691 1.00 53.13 209 TYR E N 1
ATOM 8272 C CA . TYR E 1 210 ? -19.411 71.069 35.085 1.00 51.51 209 TYR E CA 1
ATOM 8273 C C . TYR E 1 210 ? -20.863 71.322 35.505 1.00 50.79 209 TYR E C 1
ATOM 8274 O O . TYR E 1 210 ? -21.137 72.165 36.354 1.00 49.03 209 TYR E O 1
ATOM 8283 N N . GLN F 1 6 ? 22.078 59.194 -10.448 1.00 56.97 5 GLN F N 1
ATOM 8284 C CA . GLN F 1 6 ? 22.160 59.846 -11.793 1.00 56.62 5 GLN F CA 1
ATOM 8285 C C . GLN F 1 6 ? 21.549 61.247 -11.762 1.00 56.36 5 GLN F C 1
ATOM 8286 O O . GLN F 1 6 ? 20.361 61.412 -11.476 1.00 55.70 5 GLN F O 1
ATOM 8292 N N . PHE F 1 7 ? 22.362 62.245 -12.082 1.00 56.44 6 PHE F N 1
ATOM 8293 C CA . PHE F 1 7 ? 21.894 63.620 -12.166 1.00 56.31 6 PHE F CA 1
ATOM 8294 C C . PHE F 1 7 ? 21.101 63.813 -13.457 1.00 56.00 6 PHE F C 1
ATOM 8295 O O . PHE F 1 7 ? 21.580 63.493 -14.529 1.00 55.87 6 PHE F O 1
ATOM 8303 N N . ASN F 1 8 ? 19.865 64.283 -13.330 1.00 56.31 7 ASN F N 1
ATOM 8304 C CA . ASN F 1 8 ? 19.021 64.562 -14.495 1.00 56.47 7 ASN F CA 1
ATOM 8305 C C . ASN F 1 8 ? 18.471 65.983 -14.422 1.00 56.22 7 ASN F C 1
ATOM 8306 O O . ASN F 1 8 ? 17.987 66.409 -13.379 1.00 56.08 7 ASN F O 1
ATOM 8311 N N . HIS F 1 9 ? 18.560 66.715 -15.534 1.00 55.71 8 HIS F N 1
ATOM 8312 C CA . HIS F 1 9 ? 18.136 68.117 -15.569 1.00 55.37 8 HIS F CA 1
ATOM 8313 C C . HIS F 1 9 ? 17.056 68.361 -16.619 1.00 55.16 8 HIS F C 1
ATOM 8314 O O . HIS F 1 9 ? 17.085 67.781 -17.703 1.00 54.70 8 HIS F O 1
ATOM 8321 N N . ARG F 1 10 ? 16.089 69.205 -16.269 1.00 55.15 9 ARG F N 1
ATOM 8322 C CA . ARG F 1 10 ? 15.067 69.648 -17.204 1.00 55.34 9 ARG F CA 1
ATOM 8323 C C . ARG F 1 10 ? 14.793 71.122 -16.987 1.00 55.43 9 ARG F C 1
ATOM 8324 O O . ARG F 1 10 ? 15.016 71.652 -15.897 1.00 55.34 9 ARG F O 1
ATOM 8332 N N . THR F 1 11 ? 14.332 71.788 -18.035 1.00 55.72 10 THR F N 1
ATOM 8333 C CA . THR F 1 11 ? 13.962 73.185 -17.952 1.00 55.54 10 THR F CA 1
ATOM 8334 C C . THR F 1 11 ? 12.447 73.297 -17.963 1.00 55.90 10 THR F C 1
ATOM 8335 O O . THR F 1 11 ? 11.760 72.472 -18.569 1.00 55.87 10 THR F O 1
ATOM 8339 N N . LEU F 1 12 ? 11.925 74.297 -17.262 1.00 56.31 11 LEU F N 1
ATOM 8340 C CA . LEU F 1 12 ? 10.487 74.510 -17.192 1.00 56.47 11 LEU F CA 1
ATOM 8341 C C . LEU F 1 12 ? 10.145 75.979 -17.435 1.00 56.70 11 LEU F C 1
ATOM 8342 O O . LEU F 1 12 ? 10.397 76.833 -16.582 1.00 56.84 11 LEU F O 1
ATOM 8344 N N . GLU F 1 13 ? 9.597 76.273 -18.615 1.00 56.84 12 GLU F N 1
ATOM 8345 C CA . GLU F 1 13 ? 9.129 77.622 -18.925 1.00 57.19 12 GLU F CA 1
ATOM 8346 C C . GLU F 1 13 ? 7.888 77.934 -18.117 1.00 57.11 12 GLU F C 1
ATOM 8347 O O . GLU F 1 13 ? 7.095 77.044 -17.813 1.00 57.38 12 GLU F O 1
ATOM 8353 N N . THR F 1 14 ? 7.735 79.197 -17.751 1.00 56.98 13 THR F N 1
ATOM 8354 C CA . THR F 1 14 ? 6.582 79.645 -16.984 1.00 56.75 13 THR F CA 1
ATOM 8355 C C . THR F 1 14 ? 6.645 81.140 -16.764 1.00 56.95 13 THR F C 1
ATOM 8356 O O . THR F 1 14 ? 7.660 81.775 -17.059 1.00 57.09 13 THR F O 1
ATOM 8360 N N . SER F 1 15 ? 5.541 81.714 -16.286 1.00 57.26 14 SER F N 1
ATOM 8361 C CA . SER F 1 15 ? 5.538 83.105 -15.857 1.00 57.34 14 SER F CA 1
ATOM 8362 C C . SER F 1 15 ? 6.485 83.206 -14.668 1.00 57.78 14 SER F C 1
ATOM 8363 O O . SER F 1 15 ? 6.398 82.410 -13.729 1.00 57.21 14 SER F O 1
ATOM 8365 N N . LEU F 1 16 ? 7.421 84.152 -14.737 1.00 58.28 15 LEU F N 1
ATOM 8366 C CA . LEU F 1 16 ? 8.518 84.246 -13.752 1.00 58.50 15 LEU F CA 1
ATOM 8367 C C . LEU F 1 16 ? 9.540 83.115 -13.984 1.00 58.55 15 LEU F C 1
ATOM 8368 O O . LEU F 1 16 ? 10.243 82.701 -13.059 1.00 58.84 15 LEU F O 1
ATOM 8370 N N . GLY F 1 17 ? 9.617 82.635 -15.228 1.00 58.17 16 GLY F N 1
ATOM 8371 C CA . GLY F 1 17 ? 10.518 81.536 -15.587 1.00 57.75 16 GLY F CA 1
ATOM 8372 C C . GLY F 1 17 ? 11.712 82.035 -16.364 1.00 57.09 16 GLY F C 1
ATOM 8373 O O . GLY F 1 17 ? 11.946 83.232 -16.425 1.00 57.05 16 GLY F O 1
ATOM 8374 N N . PRO F 1 18 ? 12.512 81.106 -16.933 1.00 56.57 17 PRO F N 1
ATOM 8375 C CA . PRO F 1 18 ? 12.365 79.648 -16.813 1.00 56.06 17 PRO F CA 1
ATOM 8376 C C . PRO F 1 18 ? 12.863 79.123 -15.462 1.00 55.34 17 PRO F C 1
ATOM 8377 O O . PRO F 1 18 ? 13.509 79.859 -14.715 1.00 54.67 17 PRO F O 1
ATOM 8381 N N . VAL F 1 19 ? 12.562 77.856 -15.164 1.00 55.11 18 VAL F N 1
ATOM 8382 C CA . VAL F 1 19 ? 12.971 77.233 -13.893 1.00 55.01 18 VAL F CA 1
ATOM 8383 C C . VAL F 1 19 ? 13.804 75.977 -14.145 1.00 54.99 18 VAL F C 1
ATOM 8384 O O . VAL F 1 19 ? 13.350 75.043 -14.818 1.00 55.02 18 VAL F O 1
ATOM 8388 N N . GLU F 1 20 ? 15.007 75.942 -13.573 1.00 54.90 19 GLU F N 1
ATOM 8389 C CA . GLU F 1 20 ? 15.888 74.791 -13.718 1.00 54.78 19 GLU F CA 1
ATOM 8390 C C . GLU F 1 20 ? 15.597 73.774 -12.641 1.00 55.12 19 GLU F C 1
ATOM 8391 O O . GLU F 1 20 ? 15.865 74.011 -11.468 1.00 55.04 19 GLU F O 1
ATOM 8397 N N . ILE F 1 21 ? 15.017 72.649 -13.043 1.00 55.51 20 ILE F N 1
ATOM 8398 C CA . ILE F 1 21 ? 14.759 71.546 -12.124 1.00 55.97 20 ILE F CA 1
ATOM 8399 C C . ILE F 1 21 ? 15.722 70.421 -12.417 1.00 55.83 20 ILE F C 1
ATOM 8400 O O . ILE F 1 21 ? 15.808 69.942 -13.550 1.00 55.60 20 ILE F O 1
ATOM 8405 N N . GLU F 1 22 ? 16.462 70.007 -11.395 1.00 55.88 21 GLU F N 1
ATOM 8406 C CA . GLU F 1 22 ? 17.549 69.076 -11.579 1.00 55.81 21 GLU F CA 1
ATOM 8407 C C . GLU F 1 22 ? 17.945 68.429 -10.266 1.00 55.81 21 GLU F C 1
ATOM 8408 O O . GLU F 1 22 ? 17.828 69.040 -9.201 1.00 55.55 21 GLU F O 1
ATOM 8414 N N . GLY F 1 23 ? 18.430 67.191 -10.349 1.00 56.39 22 GLY F N 1
ATOM 8415 C CA . GLY F 1 23 ? 18.896 66.465 -9.176 1.00 56.84 22 GLY F CA 1
ATOM 8416 C C . GLY F 1 23 ? 19.095 64.977 -9.451 1.00 56.99 22 GLY F C 1
ATOM 8417 O O . GLY F 1 23 ? 18.814 64.504 -10.549 1.00 56.71 22 GLY F O 1
ATOM 8418 N N . PRO F 1 24 ? 19.533 64.222 -8.429 1.00 57.69 23 PRO F N 1
ATOM 8419 C CA . PRO F 1 24 ? 19.786 64.715 -7.071 1.00 58.15 23 PRO F CA 1
ATOM 8420 C C . PRO F 1 24 ? 21.061 65.569 -6.954 1.00 57.84 23 PRO F C 1
ATOM 8421 O O . PRO F 1 24 ? 22.101 65.227 -7.530 1.00 58.10 23 PRO F O 1
ATOM 8425 N N . VAL F 1 25 ? 20.960 66.668 -6.207 1.00 57.55 24 VAL F N 1
ATOM 8426 C CA . VAL F 1 25 ? 22.077 67.589 -6.008 1.00 57.47 24 VAL F CA 1
ATOM 8427 C C . VAL F 1 25 ? 22.942 67.128 -4.845 1.00 57.34 24 VAL F C 1
ATOM 8428 O O . VAL F 1 25 ? 22.428 66.727 -3.802 1.00 57.80 24 VAL F O 1
ATOM 8432 N N . THR F 1 26 ? 24.258 67.216 -5.012 1.00 57.27 25 THR F N 1
ATOM 8433 C CA . THR F 1 26 ? 25.189 66.842 -3.947 1.00 57.29 25 THR F CA 1
ATOM 8434 C C . THR F 1 26 ? 25.023 67.780 -2.747 1.00 57.60 25 THR F C 1
ATOM 8435 O O . THR F 1 26 ? 24.439 68.865 -2.866 1.00 57.58 25 THR F O 1
ATOM 8439 N N . SER F 1 27 ? 25.534 67.355 -1.595 1.00 57.77 26 SER F N 1
ATOM 8440 C CA . SER F 1 27 ? 25.461 68.161 -0.375 1.00 57.89 26 SER F CA 1
ATOM 8441 C C . SER F 1 27 ? 26.417 69.390 -0.468 1.00 57.90 26 SER F C 1
ATOM 8442 O O . SER F 1 27 ? 26.168 70.431 0.148 1.00 58.07 26 SER F O 1
ATOM 8445 N N . GLN F 1 28 ? 27.476 69.260 -1.274 1.00 57.45 27 GLN F N 1
ATOM 8446 C CA . GLN F 1 28 ? 28.459 70.339 -1.445 1.00 57.38 27 GLN F CA 1
ATOM 8447 C C . GLN F 1 28 ? 27.889 71.478 -2.291 1.00 56.97 27 GLN F C 1
ATOM 8448 O O . GLN F 1 28 ? 28.034 72.655 -1.945 1.00 56.78 27 GLN F O 1
ATOM 8454 N N . ILE F 1 29 ? 27.261 71.125 -3.411 1.00 56.43 28 ILE F N 1
ATOM 8455 C CA . ILE F 1 29 ? 26.673 72.117 -4.307 1.00 56.15 28 ILE F CA 1
ATOM 8456 C C . ILE F 1 29 ? 25.416 72.730 -3.686 1.00 56.03 28 ILE F C 1
ATOM 8457 O O . ILE F 1 29 ? 25.150 73.918 -3.854 1.00 55.74 28 ILE F O 1
ATOM 8462 N N . LEU F 1 30 ? 24.660 71.915 -2.951 1.00 56.26 29 LEU F N 1
ATOM 8463 C CA . LEU F 1 30 ? 23.411 72.368 -2.328 1.00 56.26 29 LEU F CA 1
ATOM 8464 C C . LEU F 1 30 ? 23.646 73.491 -1.302 1.00 56.36 29 LEU F C 1
ATOM 8465 O O . LEU F 1 30 ? 22.799 74.370 -1.129 1.00 56.73 29 LEU F O 1
ATOM 8467 N N . ALA F 1 31 ? 24.797 73.459 -0.637 1.00 56.08 30 ALA F N 1
ATOM 8468 C CA . ALA F 1 31 ? 25.102 74.429 0.410 1.00 56.08 30 ALA F CA 1
ATOM 8469 C C . ALA F 1 31 ? 25.343 75.846 -0.149 1.00 56.47 30 ALA F C 1
ATOM 8470 O O . ALA F 1 31 ? 25.110 76.835 0.546 1.00 56.69 30 ALA F O 1
ATOM 8472 N N . THR F 1 32 ? 25.798 75.936 -1.405 1.00 56.58 31 THR F N 1
ATOM 8473 C CA . THR F 1 32 ? 26.103 77.246 -2.031 1.00 56.48 31 THR F CA 1
ATOM 8474 C C . THR F 1 32 ? 24.834 78.040 -2.395 1.00 56.49 31 THR F C 1
ATOM 8475 O O . THR F 1 32 ? 24.864 79.268 -2.463 1.00 56.17 31 THR F O 1
ATOM 8479 N N . TYR F 1 33 ? 23.730 77.332 -2.644 1.00 57.02 32 TYR F N 1
ATOM 8480 C CA . TYR F 1 33 ? 22.459 77.988 -2.986 1.00 57.39 32 TYR F CA 1
ATOM 8481 C C . TYR F 1 33 ? 21.790 78.564 -1.742 1.00 57.68 32 TYR F C 1
ATOM 8482 O O . TYR F 1 33 ? 22.171 78.246 -0.614 1.00 57.88 32 TYR F O 1
ATOM 8491 N N . LYS F 1 34 ? 20.788 79.410 -1.961 1.00 57.85 33 LYS F N 1
ATOM 8492 C CA . LYS F 1 34 ? 20.007 79.986 -0.874 1.00 58.05 33 LYS F CA 1
ATOM 8493 C C . LYS F 1 34 ? 18.547 79.617 -1.063 1.00 58.56 33 LYS F C 1
ATOM 8494 O O . LYS F 1 34 ? 18.072 79.506 -2.191 1.00 58.87 33 LYS F O 1
ATOM 8496 N N . LEU F 1 35 ? 17.840 79.401 0.042 1.00 58.86 34 LEU F N 1
ATOM 8497 C CA . LEU F 1 35 ? 16.421 79.063 -0.017 1.00 59.40 34 LEU F CA 1
ATOM 8498 C C . LEU F 1 35 ? 15.573 80.336 -0.153 1.00 59.67 34 LEU F C 1
ATOM 8499 O O . LEU F 1 35 ? 15.897 81.377 0.425 1.00 59.56 34 LEU F O 1
ATOM 8501 N N . ASP F 1 36 ? 14.510 80.249 -0.949 1.00 60.06 35 ASP F N 1
ATOM 8502 C CA . ASP F 1 36 ? 13.592 81.366 -1.143 1.00 60.18 35 ASP F CA 1
ATOM 8503 C C . ASP F 1 36 ? 12.787 81.596 0.140 1.00 61.03 35 ASP F C 1
ATOM 8504 O O . ASP F 1 36 ? 12.334 80.632 0.768 1.00 60.85 35 ASP F O 1
ATOM 8509 N N . PRO F 1 37 ? 12.630 82.876 0.553 1.00 62.04 36 PRO F N 1
ATOM 8510 C CA . PRO F 1 37 ? 11.817 83.210 1.732 1.00 63.10 36 PRO F CA 1
ATOM 8511 C C . PRO F 1 37 ? 10.399 82.613 1.692 1.00 64.70 36 PRO F C 1
ATOM 8512 O O . PRO F 1 37 ? 9.777 82.434 2.740 1.00 65.02 36 PRO F O 1
ATOM 8516 N N . GLY F 1 38 ? 9.910 82.294 0.493 1.00 66.44 37 GLY F N 1
ATOM 8517 C CA . GLY F 1 38 ? 8.576 81.713 0.330 1.00 67.92 37 GLY F CA 1
ATOM 8518 C C . GLY F 1 38 ? 8.460 80.243 0.742 1.00 69.51 37 GLY F C 1
ATOM 8519 O O . GLY F 1 38 ? 7.365 79.684 0.730 1.00 69.60 37 GLY F O 1
ATOM 8520 N N . LEU F 1 39 ? 9.591 79.620 1.113 1.00 71.42 38 LEU F N 1
ATOM 8521 C CA . LEU F 1 39 ? 9.608 78.185 1.528 1.00 72.78 38 LEU F CA 1
ATOM 8522 C C . LEU F 1 39 ? 9.394 78.014 3.054 1.00 74.26 38 LEU F C 1
ATOM 8523 O O . LEU F 1 39 ? 10.056 77.184 3.695 1.00 74.15 38 LEU F O 1
ATOM 8528 N N . THR F 1 40 ? 8.447 78.771 3.613 1.00 75.87 39 THR F N 1
ATOM 8529 C CA . THR F 1 40 ? 8.147 78.703 5.047 1.00 76.89 39 THR F CA 1
ATOM 8530 C C . THR F 1 40 ? 6.996 77.719 5.317 1.00 77.96 39 THR F C 1
ATOM 8531 O O . THR F 1 40 ? 6.036 78.050 6.018 1.00 78.08 39 THR F O 1
ATOM 8533 N N . ALA F 1 41 ? 7.109 76.510 4.760 1.00 79.25 40 ALA F N 1
ATOM 8534 C CA . ALA F 1 41 ? 6.084 75.466 4.934 1.00 80.42 40 ALA F CA 1
ATOM 8535 C C . ALA F 1 41 ? 6.417 74.569 6.146 1.00 81.22 40 ALA F C 1
ATOM 8536 O O . ALA F 1 41 ? 5.534 74.218 6.938 1.00 81.16 40 ALA F O 1
ATOM 8538 N N . PHE F 1 42 ? 7.690 74.181 6.250 1.00 81.95 41 PHE F N 1
ATOM 8539 C CA . PHE F 1 42 ? 8.185 73.396 7.384 1.00 82.12 41 PHE F CA 1
ATOM 8540 C C . PHE F 1 42 ? 9.348 74.150 8.048 1.00 82.57 41 PHE F C 1
ATOM 8541 O O . PHE F 1 42 ? 10.218 74.711 7.357 1.00 83.23 41 PHE F O 1
ATOM 8543 N N . ARG F 1 43 ? 9.345 74.182 9.382 1.00 82.17 42 ARG F N 1
ATOM 8544 C CA . ARG F 1 43 ? 10.379 74.899 10.155 1.00 81.59 42 ARG F CA 1
ATOM 8545 C C . ARG F 1 43 ? 10.574 76.371 9.668 1.00 80.14 42 ARG F C 1
ATOM 8546 O O . ARG F 1 43 ? 9.728 77.233 9.929 1.00 79.97 42 ARG F O 1
ATOM 8554 N N . GLN F 1 44 ? 11.666 76.628 8.943 1.00 78.43 43 GLN F N 1
ATOM 8555 C CA . GLN F 1 44 ? 12.025 77.992 8.541 1.00 77.07 43 GLN F CA 1
ATOM 8556 C C . GLN F 1 44 ? 13.112 77.933 7.449 1.00 75.69 43 GLN F C 1
ATOM 8557 O O . GLN F 1 44 ? 14.082 77.186 7.587 1.00 76.20 43 GLN F O 1
ATOM 8563 N N . PRO F 1 45 ? 12.955 78.741 6.363 1.00 73.24 44 PRO F N 1
ATOM 8564 C CA . PRO F 1 45 ? 13.912 78.742 5.238 1.00 70.94 44 PRO F CA 1
ATOM 8565 C C . PRO F 1 45 ? 15.388 78.605 5.666 1.00 68.42 44 PRO F C 1
ATOM 8566 O O . PRO F 1 45 ? 16.129 77.805 5.082 1.00 67.59 44 PRO F O 1
ATOM 8570 N N . ALA F 1 46 ? 15.793 79.374 6.681 1.00 66.25 45 ALA F N 1
ATOM 8571 C CA . ALA F 1 46 ? 17.185 79.370 7.158 1.00 64.30 45 ALA F CA 1
ATOM 8572 C C . ALA F 1 46 ? 17.603 77.991 7.682 1.00 63.23 45 ALA F C 1
ATOM 8573 O O . ALA F 1 46 ? 18.692 77.507 7.374 1.00 63.00 45 ALA F O 1
ATOM 8575 N N . GLU F 1 47 ? 16.738 77.370 8.475 1.00 62.26 46 GLU F N 1
ATOM 8576 C CA . GLU F 1 47 ? 17.025 76.044 9.031 1.00 61.67 46 GLU F CA 1
ATOM 8577 C C . GLU F 1 47 ? 16.457 74.911 8.160 1.00 60.86 46 GLU F C 1
ATOM 8578 O O . GLU F 1 47 ? 16.822 73.745 8.334 1.00 60.95 46 GLU F O 1
ATOM 8584 N N . GLN F 1 48 ? 15.564 75.258 7.232 1.00 59.98 47 GLN F N 1
ATOM 8585 C CA . GLN F 1 48 ? 15.017 74.281 6.292 1.00 59.44 47 GLN F CA 1
ATOM 8586 C C . GLN F 1 48 ? 16.061 73.961 5.232 1.00 58.93 47 GLN F C 1
ATOM 8587 O O . GLN F 1 48 ? 16.083 72.858 4.681 1.00 58.65 47 GLN F O 1
ATOM 8593 N N . HIS F 1 49 ? 16.937 74.930 4.960 1.00 58.81 48 HIS F N 1
ATOM 8594 C CA . HIS F 1 49 ? 18.020 74.744 3.997 1.00 58.89 48 HIS F CA 1
ATOM 8595 C C . HIS F 1 49 ? 19.043 73.725 4.516 1.00 58.85 48 HIS F C 1
ATOM 8596 O O . HIS F 1 49 ? 19.419 72.787 3.802 1.00 58.89 48 HIS F O 1
ATOM 8603 N N . GLU F 1 50 ? 19.480 73.911 5.764 1.00 58.64 49 GLU F N 1
ATOM 8604 C CA . GLU F 1 50 ? 20.432 72.993 6.395 1.00 58.46 49 GLU F CA 1
ATOM 8605 C C . GLU F 1 50 ? 19.886 71.561 6.403 1.00 58.30 49 GLU F C 1
ATOM 8606 O O . GLU F 1 50 ? 20.641 70.602 6.262 1.00 58.46 49 GLU F O 1
ATOM 8608 N N . ALA F 1 51 ? 18.566 71.432 6.560 1.00 58.12 50 ALA F N 1
ATOM 8609 C CA . ALA F 1 51 ? 17.904 70.121 6.546 1.00 57.92 50 ALA F CA 1
ATOM 8610 C C . ALA F 1 51 ? 18.016 69.466 5.169 1.00 57.64 50 ALA F C 1
ATOM 8611 O O . ALA F 1 51 ? 18.360 68.288 5.059 1.00 57.05 50 ALA F O 1
ATOM 8613 N N . LEU F 1 52 ? 17.721 70.238 4.121 1.00 57.47 51 LEU F N 1
ATOM 8614 C CA . LEU F 1 52 ? 17.807 69.737 2.749 1.00 56.90 51 LEU F CA 1
ATOM 8615 C C . LEU F 1 52 ? 19.235 69.277 2.430 1.00 56.26 51 LEU F C 1
ATOM 8616 O O . LEU F 1 52 ? 19.435 68.300 1.695 1.00 55.75 51 LEU F O 1
ATOM 8618 N N . VAL F 1 53 ? 20.221 69.973 3.005 1.00 55.86 52 VAL F N 1
ATOM 8619 C CA . VAL F 1 53 ? 21.624 69.634 2.807 1.00 56.17 52 VAL F CA 1
ATOM 8620 C C . VAL F 1 53 ? 21.984 68.321 3.511 1.00 56.65 52 VAL F C 1
ATOM 8621 O O . VAL F 1 53 ? 22.669 67.475 2.940 1.00 57.25 52 VAL F O 1
ATOM 8623 N N . GLU F 1 54 ? 21.522 68.162 4.753 1.00 56.88 53 GLU F N 1
ATOM 8624 C CA . GLU F 1 54 ? 21.802 66.934 5.539 1.00 57.12 53 GLU F CA 1
ATOM 8625 C C . GLU F 1 54 ? 21.287 65.677 4.834 1.00 56.12 53 GLU F C 1
ATOM 8626 O O . GLU F 1 54 ? 21.905 64.614 4.913 1.00 55.79 53 GLU F O 1
ATOM 8632 N N . ILE F 1 55 ? 20.158 65.811 4.148 1.00 55.75 54 ILE F N 1
ATOM 8633 C CA . ILE F 1 55 ? 19.558 64.697 3.423 1.00 55.39 54 ILE F CA 1
ATOM 8634 C C . ILE F 1 55 ? 20.381 64.352 2.182 1.00 55.15 54 ILE F C 1
ATOM 8635 O O . ILE F 1 55 ? 20.500 63.189 1.818 1.00 54.66 54 ILE F O 1
ATOM 8640 N N . ALA F 1 56 ? 20.948 65.371 1.541 1.00 55.01 55 ALA F N 1
ATOM 8641 C CA . ALA F 1 56 ? 21.815 65.155 0.381 1.00 55.33 55 ALA F CA 1
ATOM 8642 C C . ALA F 1 56 ? 23.097 64.420 0.791 1.00 55.06 55 ALA F C 1
ATOM 8643 O O . ALA F 1 56 ? 23.706 63.726 -0.018 1.00 54.87 55 ALA F O 1
ATOM 8645 N N . ALA F 1 57 ? 23.482 64.564 2.063 1.00 55.19 56 ALA F N 1
ATOM 8646 C CA . ALA F 1 57 ? 24.697 63.930 2.590 1.00 55.37 56 ALA F CA 1
ATOM 8647 C C . ALA F 1 57 ? 24.469 62.466 3.004 1.00 55.37 56 ALA F C 1
ATOM 8648 O O . ALA F 1 57 ? 25.423 61.757 3.321 1.00 54.93 56 ALA F O 1
ATOM 8650 N N . LEU F 1 58 ? 23.200 62.031 3.031 1.00 56.07 57 LEU F N 1
ATOM 8651 C CA . LEU F 1 58 ? 22.864 60.633 3.377 1.00 55.91 57 LEU F CA 1
ATOM 8652 C C . LEU F 1 58 ? 23.225 59.680 2.231 1.00 56.17 57 LEU F C 1
ATOM 8653 O O . LEU F 1 58 ? 23.361 60.100 1.081 1.00 56.33 57 LEU F O 1
ATOM 8658 N N . GLU F 1 59 ? 23.393 58.401 2.561 1.00 56.45 58 GLU F N 1
ATOM 8659 C CA . GLU F 1 59 ? 23.757 57.387 1.565 1.00 56.24 58 GLU F CA 1
ATOM 8660 C C . GLU F 1 59 ? 22.605 57.134 0.586 1.00 56.27 58 GLU F C 1
ATOM 8661 O O . GLU F 1 59 ? 22.831 56.894 -0.595 1.00 56.09 58 GLU F O 1
ATOM 8663 N N . GLU F 1 60 ? 21.371 57.193 1.091 1.00 56.57 59 GLU F N 1
ATOM 8664 C CA . GLU F 1 60 ? 20.178 56.974 0.247 1.00 56.36 59 GLU F CA 1
ATOM 8665 C C . GLU F 1 60 ? 19.472 58.293 -0.109 1.00 55.73 59 GLU F C 1
ATOM 8666 O O . GLU F 1 60 ? 18.774 58.377 -1.125 1.00 54.95 59 GLU F O 1
ATOM 8672 N N . GLY F 1 61 ? 19.692 59.321 0.712 1.00 55.72 60 GLY F N 1
ATOM 8673 C CA . GLY F 1 61 ? 18.965 60.588 0.596 1.00 55.66 60 GLY F CA 1
ATOM 8674 C C . GLY F 1 61 ? 19.121 61.296 -0.740 1.00 55.97 60 GLY F C 1
ATOM 8675 O O . GLY F 1 61 ? 20.230 61.400 -1.276 1.00 55.77 60 GLY F O 1
ATOM 8676 N N . ARG F 1 62 ? 17.995 61.792 -1.275 1.00 56.27 61 ARG F N 1
ATOM 8677 C CA . ARG F 1 62 ? 17.989 62.553 -2.543 1.00 56.25 61 ARG F CA 1
ATOM 8678 C C . ARG F 1 62 ? 17.274 63.893 -2.362 1.00 55.65 61 ARG F C 1
ATOM 8679 O O . ARG F 1 62 ? 16.240 63.972 -1.706 1.00 54.27 61 ARG F O 1
ATOM 8687 N N . ILE F 1 63 ? 17.844 64.940 -2.944 1.00 56.14 62 ILE F N 1
ATOM 8688 C CA . ILE F 1 63 ? 17.244 66.262 -2.904 1.00 56.15 62 ILE F CA 1
ATOM 8689 C C . ILE F 1 63 ? 17.255 66.864 -4.298 1.00 56.05 62 ILE F C 1
ATOM 8690 O O . ILE F 1 63 ? 18.292 67.300 -4.774 1.00 56.29 62 ILE F O 1
ATOM 8692 N N . ILE F 1 64 ? 16.105 66.797 -4.983 1.00 56.24 63 ILE F N 1
ATOM 8693 C CA . ILE F 1 64 ? 15.934 67.433 -6.312 1.00 56.26 63 ILE F CA 1
ATOM 8694 C C . ILE F 1 64 ? 15.382 68.849 -6.101 1.00 55.99 63 ILE F C 1
ATOM 8695 O O . ILE F 1 64 ? 14.484 69.052 -5.282 1.00 55.86 63 ILE F O 1
ATOM 8700 N N . ILE F 1 65 ? 15.926 69.822 -6.832 1.00 55.89 64 ILE F N 1
ATOM 8701 C CA . ILE F 1 65 ? 15.560 71.231 -6.617 1.00 55.71 64 ILE F CA 1
ATOM 8702 C C . ILE F 1 65 ? 14.997 71.902 -7.850 1.00 55.46 64 ILE F C 1
ATOM 8703 O O . ILE F 1 65 ? 15.220 71.457 -8.975 1.00 54.94 64 ILE F O 1
ATOM 8708 N N . ALA F 1 66 ? 14.228 72.965 -7.612 1.00 55.37 65 ALA F N 1
ATOM 8709 C CA . ALA F 1 66 ? 13.797 73.878 -8.653 1.00 55.28 65 ALA F CA 1
ATOM 8710 C C . ALA F 1 66 ? 14.512 75.196 -8.390 1.00 55.28 65 ALA F C 1
ATOM 8711 O O . ALA F 1 66 ? 14.234 75.862 -7.396 1.00 54.99 65 ALA F O 1
ATOM 8713 N N . ARG F 1 67 ? 15.474 75.540 -9.247 1.00 55.57 66 ARG F N 1
ATOM 8714 C CA . ARG F 1 67 ? 16.348 76.691 -8.993 1.00 55.84 66 ARG F CA 1
ATOM 8715 C C . ARG F 1 67 ? 16.357 77.694 -10.122 1.00 56.36 66 ARG F C 1
ATOM 8716 O O . ARG F 1 67 ? 16.281 77.332 -11.295 1.00 56.51 66 ARG F O 1
ATOM 8718 N N . GLN F 1 68 ? 16.446 78.970 -9.750 1.00 56.78 67 GLN F N 1
ATOM 8719 C CA . GLN F 1 68 ? 16.671 80.052 -10.694 1.00 57.10 67 GLN F CA 1
ATOM 8720 C C . GLN F 1 68 ? 17.939 80.776 -10.272 1.00 56.92 67 GLN F C 1
ATOM 8721 O O . GLN F 1 68 ? 17.927 81.561 -9.324 1.00 56.82 67 GLN F O 1
ATOM 8727 N N . GLY F 1 69 ? 19.042 80.474 -10.949 1.00 57.04 68 GLY F N 1
ATOM 8728 C CA . GLY F 1 69 ? 20.349 80.997 -10.561 1.00 57.11 68 GLY F CA 1
ATOM 8729 C C . GLY F 1 69 ? 20.859 80.267 -9.330 1.00 57.10 68 GLY F C 1
ATOM 8730 O O . GLY F 1 69 ? 21.021 79.044 -9.349 1.00 57.38 68 GLY F O 1
ATOM 8731 N N . ASN F 1 70 ? 21.087 81.013 -8.250 1.00 57.01 69 ASN F N 1
ATOM 8732 C CA . ASN F 1 70 ? 21.488 80.419 -6.973 1.00 57.08 69 ASN F CA 1
ATOM 8733 C C . ASN F 1 70 ? 20.369 80.533 -5.926 1.00 57.28 69 ASN F C 1
ATOM 8734 O O . ASN F 1 70 ? 20.633 80.548 -4.719 1.00 57.50 69 ASN F O 1
ATOM 8739 N N . ASP F 1 71 ? 19.118 80.586 -6.401 1.00 57.23 70 ASP F N 1
ATOM 8740 C CA . ASP F 1 71 ? 17.951 80.691 -5.520 1.00 57.04 70 ASP F CA 1
ATOM 8741 C C . ASP F 1 71 ? 17.044 79.464 -5.676 1.00 57.01 70 ASP F C 1
ATOM 8742 O O . ASP F 1 71 ? 16.455 79.249 -6.736 1.00 56.99 70 ASP F O 1
ATOM 8747 N N . ILE F 1 72 ? 16.945 78.662 -4.616 1.00 57.05 71 ILE F N 1
ATOM 8748 C CA . ILE F 1 72 ? 16.056 77.506 -4.608 1.00 56.97 71 ILE F CA 1
ATOM 8749 C C . ILE F 1 72 ? 14.631 77.973 -4.311 1.00 57.21 71 ILE F C 1
ATOM 8750 O O . ILE F 1 72 ? 14.382 78.601 -3.285 1.00 57.55 71 ILE F O 1
ATOM 8755 N N . ILE F 1 73 ? 13.702 77.673 -5.224 1.00 57.10 72 ILE F N 1
ATOM 8756 C CA . ILE F 1 73 ? 12.284 78.080 -5.066 1.00 56.73 72 ILE F CA 1
ATOM 8757 C C . ILE F 1 73 ? 11.371 76.888 -4.742 1.00 56.43 72 ILE F C 1
ATOM 8758 O O . ILE F 1 73 ? 10.201 77.069 -4.399 1.00 56.05 72 ILE F O 1
ATOM 8763 N N . GLY F 1 74 ? 11.902 75.677 -4.893 1.00 56.17 73 GLY F N 1
ATOM 8764 C CA . GLY F 1 74 ? 11.149 74.466 -4.606 1.00 56.24 73 GLY F CA 1
ATOM 8765 C C . GLY F 1 74 ? 12.063 73.256 -4.566 1.00 56.46 73 GLY F C 1
ATOM 8766 O O . GLY F 1 74 ? 13.190 73.302 -5.070 1.00 56.57 73 GLY F O 1
ATOM 8767 N N . TYR F 1 75 ? 11.585 72.173 -3.963 1.00 56.59 74 TYR F N 1
ATOM 8768 C CA . TYR F 1 75 ? 12.376 70.956 -3.851 1.00 56.53 74 TYR F CA 1
ATOM 8769 C C . TYR F 1 75 ? 11.509 69.753 -3.566 1.00 56.08 74 TYR F C 1
ATOM 8770 O O . TYR F 1 75 ? 10.335 69.885 -3.244 1.00 55.11 74 TYR F O 1
ATOM 8779 N N . VAL F 1 76 ? 12.108 68.572 -3.692 1.00 56.75 75 VAL F N 1
ATOM 8780 C CA . VAL F 1 76 ? 11.474 67.315 -3.274 1.00 57.02 75 VAL F CA 1
ATOM 8781 C C . VAL F 1 76 ? 12.540 66.417 -2.622 1.00 56.47 75 VAL F C 1
ATOM 8782 O O . VAL F 1 76 ? 13.651 66.281 -3.146 1.00 56.80 75 VAL F O 1
ATOM 8786 N N . THR F 1 77 ? 12.208 65.834 -1.468 1.00 55.89 76 THR F N 1
ATOM 8787 C CA . THR F 1 77 ? 13.177 65.042 -0.705 1.00 55.58 76 THR F CA 1
ATOM 8788 C C . THR F 1 77 ? 12.845 63.560 -0.716 1.00 55.19 76 THR F C 1
ATOM 8789 O O . THR F 1 77 ? 11.684 63.175 -0.803 1.00 54.92 76 THR F O 1
ATOM 8793 N N . PHE F 1 78 ? 13.887 62.734 -0.626 1.00 55.29 77 PHE F N 1
ATOM 8794 C CA . PHE F 1 78 ? 13.737 61.287 -0.521 1.00 55.25 77 PHE F CA 1
ATOM 8795 C C . PHE F 1 78 ? 14.707 60.766 0.501 1.00 55.29 77 PHE F C 1
ATOM 8796 O O . PHE F 1 78 ? 15.877 61.112 0.474 1.00 55.35 77 PHE F O 1
ATOM 8804 N N . LEU F 1 79 ? 14.218 59.940 1.416 1.00 55.71 78 LEU F N 1
ATOM 8805 C CA . LEU F 1 79 ? 15.074 59.309 2.424 1.00 55.51 78 LEU F CA 1
ATOM 8806 C C . LEU F 1 79 ? 14.346 58.152 3.062 1.00 55.33 78 LEU F C 1
ATOM 8807 O O . LEU F 1 79 ? 13.187 57.898 2.754 1.00 55.39 78 LEU F O 1
ATOM 8812 N N . TYR F 1 80 ? 15.041 57.412 3.917 1.00 55.51 79 TYR F N 1
ATOM 8813 C CA . TYR F 1 80 ? 14.427 56.297 4.604 1.00 55.64 79 TYR F CA 1
ATOM 8814 C C . TYR F 1 80 ? 13.430 56.801 5.665 1.00 55.96 79 TYR F C 1
ATOM 8815 O O . TYR F 1 80 ? 13.625 57.871 6.252 1.00 55.82 79 TYR F O 1
ATOM 8824 N N . PRO F 1 81 ? 12.334 56.058 5.866 1.00 55.81 80 PRO F N 1
ATOM 8825 C CA . PRO F 1 81 ? 11.332 56.416 6.862 1.00 56.40 80 PRO F CA 1
ATOM 8826 C C . PRO F 1 81 ? 11.910 56.688 8.264 1.00 56.85 80 PRO F C 1
ATOM 8827 O O . PRO F 1 81 ? 12.916 56.077 8.667 1.00 56.32 80 PRO F O 1
ATOM 8831 N N . ASP F 1 82 ? 11.265 57.594 8.989 1.00 57.77 81 ASP F N 1
ATOM 8832 C CA . ASP F 1 82 ? 11.681 57.961 10.351 1.00 57.50 81 ASP F CA 1
ATOM 8833 C C . ASP F 1 82 ? 11.745 56.704 11.245 1.00 56.99 81 ASP F C 1
ATOM 8834 O O . ASP F 1 82 ? 10.730 56.049 11.458 1.00 56.71 81 ASP F O 1
ATOM 8839 N N . PRO F 1 83 ? 12.959 56.369 11.763 1.00 56.80 82 PRO F N 1
ATOM 8840 C CA . PRO F 1 83 ? 13.148 55.233 12.659 1.00 56.75 82 PRO F CA 1
ATOM 8841 C C . PRO F 1 83 ? 12.158 55.203 13.833 1.00 57.09 82 PRO F C 1
ATOM 8842 O O . PRO F 1 83 ? 11.869 54.147 14.356 1.00 56.66 82 PRO F O 1
ATOM 8846 N N . TYR F 1 84 ? 11.669 56.372 14.234 1.00 58.21 83 TYR F N 1
ATOM 8847 C CA . TYR F 1 84 ? 10.727 56.490 15.350 1.00 59.04 83 TYR F CA 1
ATOM 8848 C C . TYR F 1 84 ? 9.298 56.087 14.961 1.00 59.59 83 TYR F C 1
ATOM 8849 O O . TYR F 1 84 ? 8.441 55.937 15.828 1.00 59.73 83 TYR F O 1
ATOM 8858 N N . GLU F 1 85 ? 9.036 55.958 13.661 1.00 60.44 84 GLU F N 1
ATOM 8859 C CA . GLU F 1 85 ? 7.665 55.745 13.172 1.00 61.96 84 GLU F CA 1
ATOM 8860 C C . GLU F 1 85 ? 7.432 54.330 12.651 1.00 61.20 84 GLU F C 1
ATOM 8861 O O . GLU F 1 85 ? 8.369 53.625 12.285 1.00 60.38 84 GLU F O 1
ATOM 8867 N N . THR F 1 86 ? 6.152 53.954 12.571 1.00 60.94 85 THR F N 1
ATOM 8868 C CA . THR F 1 86 ? 5.732 52.646 12.047 1.00 60.56 85 THR F CA 1
ATOM 8869 C C . THR F 1 86 ? 6.329 52.351 10.668 1.00 59.71 85 THR F C 1
ATOM 8870 O O . THR F 1 86 ? 6.621 51.209 10.342 1.00 59.34 85 THR F O 1
ATOM 8874 N N . TRP F 1 87 ? 6.507 53.395 9.872 1.00 58.95 86 TRP F N 1
ATOM 8875 C CA . TRP F 1 87 ? 6.895 53.244 8.470 1.00 57.91 86 TRP F CA 1
ATOM 8876 C C . TRP F 1 87 ? 8.317 52.725 8.270 1.00 56.19 86 TRP F C 1
ATOM 8877 O O . TRP F 1 87 ? 8.678 52.318 7.167 1.00 56.65 86 TRP F O 1
ATOM 8888 N N . SER F 1 88 ? 9.112 52.720 9.339 1.00 55.40 87 SER F N 1
ATOM 8889 C CA . SER F 1 88 ? 10.502 52.263 9.272 1.00 54.94 87 SER F CA 1
ATOM 8890 C C . SER F 1 88 ? 10.673 50.804 9.746 1.00 54.49 87 SER F C 1
ATOM 8891 O O . SER F 1 88 ? 11.684 50.165 9.455 1.00 54.69 87 SER F O 1
ATOM 8894 N N . GLU F 1 89 ? 9.680 50.292 10.458 1.00 53.89 88 GLU F N 1
ATOM 8895 C CA . GLU F 1 89 ? 9.779 48.980 11.092 1.00 53.82 88 GLU F CA 1
ATOM 8896 C C . GLU F 1 89 ? 10.185 47.899 10.109 1.00 53.90 88 GLU F C 1
ATOM 8897 O O . GLU F 1 89 ? 9.667 47.833 9.019 1.00 54.21 88 GLU F O 1
ATOM 8903 N N . GLY F 1 90 ? 11.132 47.053 10.518 1.00 54.40 89 GLY F N 1
ATOM 8904 C CA . GLY F 1 90 ? 11.635 45.987 9.669 1.00 54.39 89 GLY F CA 1
ATOM 8905 C C . GLY F 1 90 ? 12.852 46.407 8.865 1.00 54.86 89 GLY F C 1
ATOM 8906 O O . GLY F 1 90 ? 13.488 45.579 8.219 1.00 55.52 89 GLY F O 1
ATOM 8907 N N . ASN F 1 91 ? 13.158 47.704 8.889 1.00 55.22 90 ASN F N 1
ATOM 8908 C CA . ASN F 1 91 ? 14.324 48.268 8.158 1.00 55.26 90 ASN F CA 1
ATOM 8909 C C . ASN F 1 91 ? 14.507 47.708 6.744 1.00 55.78 90 ASN F C 1
ATOM 8910 O O . ASN F 1 91 ? 15.616 47.373 6.342 1.00 56.64 90 ASN F O 1
ATOM 8915 N N . ASN F 1 92 ? 13.420 47.642 5.988 1.00 56.25 91 ASN F N 1
ATOM 8916 C CA . ASN F 1 92 ? 13.486 47.182 4.610 1.00 56.53 91 ASN F CA 1
ATOM 8917 C C . ASN F 1 92 ? 14.257 48.193 3.754 1.00 56.04 91 ASN F C 1
ATOM 8918 O O . ASN F 1 92 ? 13.851 49.341 3.633 1.00 56.70 91 ASN F O 1
ATOM 8923 N N . PRO F 1 93 ? 15.370 47.758 3.151 1.00 55.85 92 PRO F N 1
ATOM 8924 C CA . PRO F 1 93 ? 16.238 48.692 2.421 1.00 55.86 92 PRO F CA 1
ATOM 8925 C C . PRO F 1 93 ? 15.653 49.203 1.090 1.00 55.94 92 PRO F C 1
ATOM 8926 O O . PRO F 1 93 ? 16.208 50.130 0.495 1.00 56.04 92 PRO F O 1
ATOM 8930 N N . TYR F 1 94 ? 14.543 48.610 0.641 1.00 55.97 93 TYR F N 1
ATOM 8931 C CA . TYR F 1 94 ? 13.938 48.977 -0.650 1.00 56.03 93 TYR F CA 1
ATOM 8932 C C . TYR F 1 94 ? 12.726 49.897 -0.505 1.00 55.60 93 TYR F C 1
ATOM 8933 O O . TYR F 1 94 ? 12.214 50.404 -1.491 1.00 54.51 93 TYR F O 1
ATOM 8942 N N . ILE F 1 95 ? 12.269 50.099 0.726 1.00 55.95 94 ILE F N 1
ATOM 8943 C CA . ILE F 1 95 ? 11.190 51.024 0.981 1.00 56.12 94 ILE F CA 1
ATOM 8944 C C . ILE F 1 95 ? 11.753 52.399 1.319 1.00 56.57 94 ILE F C 1
ATOM 8945 O O . ILE F 1 95 ? 12.454 52.569 2.317 1.00 56.87 94 ILE F O 1
ATOM 8950 N N . LEU F 1 96 ? 11.413 53.381 0.490 1.00 57.04 95 LEU F N 1
ATOM 8951 C CA . LEU F 1 96 ? 11.930 54.730 0.628 1.00 56.77 95 LEU F CA 1
ATOM 8952 C C . LEU F 1 96 ? 10.755 55.697 0.826 1.00 57.06 95 LEU F C 1
ATOM 8953 O O . LEU F 1 96 ? 9.615 55.377 0.475 1.00 56.94 95 LEU F O 1
ATOM 8958 N N . GLU F 1 97 ? 11.024 56.859 1.410 1.00 57.12 96 GLU F N 1
ATOM 8959 C CA . GLU F 1 97 ? 9.969 57.837 1.662 1.00 57.47 96 GLU F CA 1
ATOM 8960 C C . GLU F 1 97 ? 10.216 59.161 0.942 1.00 56.95 96 GLU F C 1
ATOM 8961 O O . GLU F 1 97 ? 11.314 59.698 0.975 1.00 56.46 96 GLU F O 1
ATOM 8967 N N . LEU F 1 98 ? 9.182 59.662 0.269 1.00 57.18 97 LEU F N 1
ATOM 8968 C CA . LEU F 1 98 ? 9.171 61.033 -0.202 1.00 56.83 97 LEU F CA 1
ATOM 8969 C C . LEU F 1 98 ? 8.878 61.913 1.023 1.00 56.76 97 LEU F C 1
ATOM 8970 O O . LEU F 1 98 ? 7.745 61.955 1.515 1.00 55.85 97 LEU F O 1
ATOM 8975 N N . GLY F 1 99 ? 9.923 62.519 1.571 1.00 57.35 98 GLY F N 1
ATOM 8976 C CA . GLY F 1 99 ? 9.809 63.275 2.812 1.00 58.25 98 GLY F CA 1
ATOM 8977 C C . GLY F 1 99 ? 8.907 64.479 2.684 1.00 58.77 98 GLY F C 1
ATOM 8978 O O . GLY F 1 99 ? 8.037 64.705 3.518 1.00 59.29 98 GLY F O 1
ATOM 8979 N N . ALA F 1 100 ? 9.115 65.257 1.638 1.00 59.21 99 ALA F N 1
ATOM 8980 C CA . ALA F 1 100 ? 8.329 66.440 1.425 1.00 59.37 99 ALA F CA 1
ATOM 8981 C C . ALA F 1 100 ? 8.548 66.997 0.043 1.00 59.22 99 ALA F C 1
ATOM 8982 O O . ALA F 1 100 ? 9.612 66.823 -0.555 1.00 58.40 99 ALA F O 1
ATOM 8984 N N . ILE F 1 101 ? 7.524 67.658 -0.468 1.00 59.60 100 ILE F N 1
ATOM 8985 C CA . ILE F 1 101 ? 7.615 68.386 -1.715 1.00 59.12 100 ILE F CA 1
ATOM 8986 C C . ILE F 1 101 ? 6.894 69.715 -1.523 1.00 59.04 100 ILE F C 1
ATOM 8987 O O . ILE F 1 101 ? 5.701 69.742 -1.203 1.00 59.11 100 ILE F O 1
ATOM 8992 N N . GLU F 1 102 ? 7.641 70.812 -1.605 1.00 59.03 101 GLU F N 1
ATOM 8993 C CA . GLU F 1 102 ? 7.063 72.135 -1.421 1.00 59.27 101 GLU F CA 1
ATOM 8994 C C . GLU F 1 102 ? 7.606 73.120 -2.444 1.00 58.88 101 GLU F C 1
ATOM 8995 O O . GLU F 1 102 ? 8.744 72.992 -2.906 1.00 58.66 101 GLU F O 1
ATOM 8998 N N . VAL F 1 103 ? 6.757 74.068 -2.836 1.00 58.33 102 VAL F N 1
ATOM 8999 C CA . VAL F 1 103 ? 7.118 75.085 -3.817 1.00 57.53 102 VAL F CA 1
ATOM 9000 C C . VAL F 1 103 ? 6.612 76.435 -3.332 1.00 57.46 102 VAL F C 1
ATOM 9001 O O . VAL F 1 103 ? 5.556 76.519 -2.692 1.00 57.15 102 VAL F O 1
ATOM 9005 N N . ALA F 1 104 ? 7.368 77.492 -3.629 1.00 57.74 103 ALA F N 1
ATOM 9006 C CA . ALA F 1 104 ? 6.996 78.844 -3.217 1.00 57.90 103 ALA F CA 1
ATOM 9007 C C . ALA F 1 104 ? 5.570 79.172 -3.670 1.00 58.48 103 ALA F C 1
ATOM 9008 O O . ALA F 1 104 ? 5.061 78.588 -4.638 1.00 59.10 103 ALA F O 1
ATOM 9010 N N . ALA F 1 105 ? 4.931 80.100 -2.962 1.00 58.54 104 ALA F N 1
ATOM 9011 C CA . ALA F 1 105 ? 3.540 80.462 -3.238 1.00 58.33 104 ALA F CA 1
ATOM 9012 C C . ALA F 1 105 ? 3.381 81.155 -4.606 1.00 58.11 104 ALA F C 1
ATOM 9013 O O . ALA F 1 105 ? 2.497 80.800 -5.387 1.00 58.29 104 ALA F O 1
ATOM 9015 N N . ARG F 1 106 ? 4.250 82.119 -4.898 1.00 57.69 105 ARG F N 1
ATOM 9016 C CA . ARG F 1 106 ? 4.138 82.887 -6.142 1.00 58.00 105 ARG F CA 1
ATOM 9017 C C . ARG F 1 106 ? 4.450 82.041 -7.394 1.00 57.78 105 ARG F C 1
ATOM 9018 O O . ARG F 1 106 ? 4.046 82.392 -8.498 1.00 57.45 105 ARG F O 1
ATOM 9026 N N . PHE F 1 107 ? 5.149 80.921 -7.204 1.00 58.05 106 PHE F N 1
ATOM 9027 C CA . PHE F 1 107 ? 5.481 80.013 -8.315 1.00 58.29 106 PHE F CA 1
ATOM 9028 C C . PHE F 1 107 ? 4.431 78.899 -8.491 1.00 59.14 106 PHE F C 1
ATOM 9029 O O . PHE F 1 107 ? 4.547 78.066 -9.395 1.00 59.26 106 PHE F O 1
ATOM 9037 N N . ARG F 1 108 ? 3.416 78.889 -7.628 1.00 60.02 107 ARG F N 1
ATOM 9038 C CA . ARG F 1 108 ? 2.398 77.835 -7.655 1.00 60.73 107 ARG F CA 1
ATOM 9039 C C . ARG F 1 108 ? 1.478 77.985 -8.869 1.00 60.49 107 ARG F C 1
ATOM 9040 O O . ARG F 1 108 ? 1.188 79.093 -9.302 1.00 60.56 107 ARG F O 1
ATOM 9042 N N . GLY F 1 109 ? 1.045 76.850 -9.419 1.00 60.32 108 GLY F N 1
ATOM 9043 C CA . GLY F 1 109 ? 0.168 76.836 -10.586 1.00 59.90 108 GLY F CA 1
ATOM 9044 C C . GLY F 1 109 ? 0.923 76.594 -11.880 1.00 59.87 108 GLY F C 1
ATOM 9045 O O . GLY F 1 109 ? 0.312 76.436 -12.936 1.00 60.24 108 GLY F O 1
ATOM 9046 N N . GLN F 1 110 ? 2.257 76.529 -11.793 1.00 59.59 109 GLN F N 1
ATOM 9047 C CA . GLN F 1 110 ? 3.105 76.378 -12.987 1.00 59.58 109 GLN F CA 1
ATOM 9048 C C . GLN F 1 110 ? 3.652 74.940 -13.149 1.00 59.62 109 GLN F C 1
ATOM 9049 O O . GLN F 1 110 ? 4.657 74.728 -13.821 1.00 59.93 109 GLN F O 1
ATOM 9051 N N . GLN F 1 111 ? 2.977 73.970 -12.528 1.00 59.54 110 GLN F N 1
ATOM 9052 C CA . GLN F 1 111 ? 3.333 72.537 -12.677 1.00 59.19 110 GLN F CA 1
ATOM 9053 C C . GLN F 1 111 ? 4.798 72.238 -12.296 1.00 58.44 110 GLN F C 1
ATOM 9054 O O . GLN F 1 111 ? 5.413 71.321 -12.844 1.00 58.37 110 GLN F O 1
ATOM 9060 N N . ILE F 1 112 ? 5.331 72.990 -11.337 1.00 57.62 111 ILE F N 1
ATOM 9061 C CA . ILE F 1 112 ? 6.710 72.795 -10.882 1.00 56.93 111 ILE F CA 1
ATOM 9062 C C . ILE F 1 112 ? 6.816 71.530 -10.022 1.00 56.71 111 ILE F C 1
ATOM 9063 O O . ILE F 1 112 ? 7.789 70.786 -10.117 1.00 56.52 111 ILE F O 1
ATOM 9068 N N . GLY F 1 113 ? 5.809 71.303 -9.185 1.00 56.94 112 GLY F N 1
ATOM 9069 C CA . GLY F 1 113 ? 5.771 70.115 -8.323 1.00 56.98 112 GLY F CA 1
ATOM 9070 C C . GLY F 1 113 ? 5.780 68.815 -9.114 1.00 57.07 112 GLY F C 1
ATOM 9071 O O . GLY F 1 113 ? 6.611 67.950 -8.880 1.00 56.45 112 GLY F O 1
ATOM 9072 N N . LYS F 1 114 ? 4.870 68.703 -10.082 1.00 58.33 113 LYS F N 1
ATOM 9073 C CA . LYS F 1 114 ? 4.759 67.476 -10.909 1.00 59.53 113 LYS F CA 1
ATOM 9074 C C . LYS F 1 114 ? 5.899 67.333 -11.942 1.00 59.15 113 LYS F C 1
ATOM 9075 O O . LYS F 1 114 ? 5.992 66.314 -12.631 1.00 59.36 113 LYS F O 1
ATOM 9081 N N . LYS F 1 115 ? 6.740 68.360 -12.057 1.00 58.42 114 LYS F N 1
ATOM 9082 C CA . LYS F 1 115 ? 7.972 68.251 -12.839 1.00 58.48 114 LYS F CA 1
ATOM 9083 C C . LYS F 1 115 ? 9.153 67.889 -11.941 1.00 58.12 114 LYS F C 1
ATOM 9084 O O . LYS F 1 115 ? 10.098 67.225 -12.383 1.00 58.09 114 LYS F O 1
ATOM 9090 N N . LEU F 1 116 ? 9.113 68.352 -10.688 1.00 57.67 115 LEU F N 1
ATOM 9091 C CA . LEU F 1 116 ? 10.099 67.932 -9.686 1.00 57.38 115 LEU F CA 1
ATOM 9092 C C . LEU F 1 116 ? 10.038 66.422 -9.527 1.00 57.37 115 LEU F C 1
ATOM 9093 O O . LEU F 1 116 ? 11.071 65.753 -9.473 1.00 57.22 115 LEU F O 1
ATOM 9098 N N . LEU F 1 117 ? 8.815 65.888 -9.490 1.00 57.59 116 LEU F N 1
ATOM 9099 C CA . LEU F 1 117 ? 8.600 64.449 -9.342 1.00 58.32 116 LEU F CA 1
ATOM 9100 C C . LEU F 1 117 ? 9.085 63.672 -10.559 1.00 58.87 116 LEU F C 1
ATOM 9101 O O . LEU F 1 117 ? 9.692 62.619 -10.419 1.00 59.37 116 LEU F O 1
ATOM 9106 N N . GLU F 1 118 ? 8.795 64.185 -11.750 1.00 59.28 117 GLU F N 1
ATOM 9107 C CA . GLU F 1 118 ? 9.175 63.499 -12.998 1.00 59.85 117 GLU F CA 1
ATOM 9108 C C . GLU F 1 118 ? 10.697 63.410 -13.172 1.00 59.29 117 GLU F C 1
ATOM 9109 O O . GLU F 1 118 ? 11.224 62.363 -13.568 1.00 58.97 117 GLU F O 1
ATOM 9115 N N . VAL F 1 119 ? 11.398 64.498 -12.852 1.00 58.92 118 VAL F N 1
ATOM 9116 C CA . VAL F 1 119 ? 12.864 64.523 -12.939 1.00 58.60 118 VAL F CA 1
ATOM 9117 C C . VAL F 1 119 ? 13.482 63.593 -11.884 1.00 58.21 118 VAL F C 1
ATOM 9118 O O . VAL F 1 119 ? 14.535 62.994 -12.114 1.00 58.71 118 VAL F O 1
ATOM 9122 N N . SER F 1 120 ? 12.814 63.465 -10.741 1.00 58.03 119 SER F N 1
ATOM 9123 C CA . SER F 1 120 ? 13.269 62.555 -9.678 1.00 58.19 119 SER F CA 1
ATOM 9124 C C . SER F 1 120 ? 13.230 61.091 -10.147 1.00 57.98 119 SER F C 1
ATOM 9125 O O . SER F 1 120 ? 14.121 60.299 -9.814 1.00 57.66 119 SER F O 1
ATOM 9136 N N . LEU F 1 122 ? 13.500 60.093 -13.251 1.00 56.79 121 LEU F N 1
ATOM 9137 C CA . LEU F 1 122 ? 14.290 59.919 -14.497 1.00 56.70 121 LEU F CA 1
ATOM 9138 C C . LEU F 1 122 ? 15.418 58.892 -14.295 1.00 56.41 121 LEU F C 1
ATOM 9139 O O . LEU F 1 122 ? 15.834 58.224 -15.238 1.00 56.07 121 LEU F O 1
ATOM 9141 N N . ASP F 1 123 ? 15.901 58.776 -13.056 1.00 56.77 122 ASP F N 1
ATOM 9142 C CA . ASP F 1 123 ? 16.899 57.765 -12.710 1.00 56.65 122 ASP F CA 1
ATOM 9143 C C . ASP F 1 123 ? 16.216 56.390 -12.631 1.00 56.43 122 ASP F C 1
ATOM 9144 O O . ASP F 1 123 ? 15.251 56.219 -11.883 1.00 56.41 122 ASP F O 1
ATOM 9149 N N . PRO F 1 124 ? 16.702 55.410 -13.430 1.00 56.27 123 PRO F N 1
ATOM 9150 C CA . PRO F 1 124 ? 16.135 54.059 -13.389 1.00 55.91 123 PRO F CA 1
ATOM 9151 C C . PRO F 1 124 ? 16.342 53.363 -12.045 1.00 55.66 123 PRO F C 1
ATOM 9152 O O . PRO F 1 124 ? 15.709 52.348 -11.780 1.00 55.95 123 PRO F O 1
ATOM 9156 N N . ALA F 1 125 ? 17.236 53.906 -11.213 1.00 55.21 124 ALA F N 1
ATOM 9157 C CA . ALA F 1 125 ? 17.455 53.384 -9.858 1.00 54.83 124 ALA F CA 1
ATOM 9158 C C . ALA F 1 125 ? 16.192 53.516 -9.003 1.00 54.45 124 ALA F C 1
ATOM 9159 O O . ALA F 1 125 ? 15.983 52.744 -8.073 1.00 54.00 124 ALA F O 1
ATOM 9169 N N . GLU F 1 127 ? 13.273 52.813 -9.851 1.00 55.11 126 GLU F N 1
ATOM 9170 C CA . GLU F 1 127 ? 12.362 51.704 -10.138 1.00 55.63 126 GLU F CA 1
ATOM 9171 C C . GLU F 1 127 ? 12.650 50.490 -9.248 1.00 55.61 126 GLU F C 1
ATOM 9172 O O . GLU F 1 127 ? 11.901 49.515 -9.265 1.00 56.12 126 GLU F O 1
ATOM 9178 N N . HIS F 1 128 ? 13.745 50.551 -8.486 1.00 55.23 127 HIS F N 1
ATOM 9179 C CA . HIS F 1 128 ? 14.121 49.458 -7.578 1.00 55.10 127 HIS F CA 1
ATOM 9180 C C . HIS F 1 128 ? 13.639 49.720 -6.150 1.00 55.25 127 HIS F C 1
ATOM 9181 O O . HIS F 1 128 ? 13.897 48.920 -5.249 1.00 54.68 127 HIS F O 1
ATOM 9188 N N . TYR F 1 129 ? 12.931 50.841 -5.952 1.00 55.92 128 TYR F N 1
ATOM 9189 C CA . TYR F 1 129 ? 12.429 51.223 -4.625 1.00 56.02 128 TYR F CA 1
ATOM 9190 C C . TYR F 1 129 ? 10.910 51.321 -4.604 1.00 56.32 128 TYR F C 1
ATOM 9191 O O . TYR F 1 129 ? 10.280 51.623 -5.622 1.00 56.54 128 TYR F O 1
ATOM 9200 N N . LEU F 1 130 ? 10.329 51.050 -3.437 1.00 56.53 129 LEU F N 1
ATOM 9201 C CA . LEU F 1 130 ? 8.942 51.372 -3.172 1.00 57.18 129 LEU F CA 1
ATOM 9202 C C . LEU F 1 130 ? 8.934 52.704 -2.413 1.00 57.48 129 LEU F C 1
ATOM 9203 O O . LEU F 1 130 ? 9.444 52.795 -1.285 1.00 57.31 129 LEU F O 1
ATOM 9208 N N . ILE F 1 131 ? 8.402 53.739 -3.060 1.00 57.31 130 ILE F N 1
ATOM 9209 C CA . ILE F 1 131 ? 8.451 55.099 -2.536 1.00 56.81 130 ILE F CA 1
ATOM 9210 C C . ILE F 1 131 ? 7.103 55.491 -1.961 1.00 56.20 130 ILE F C 1
ATOM 9211 O O . ILE F 1 131 ? 6.138 55.616 -2.687 1.00 55.22 130 ILE F O 1
ATOM 9216 N N . LEU F 1 132 ? 7.043 55.669 -0.643 1.00 56.55 131 LEU F N 1
ATOM 9217 C CA . LEU F 1 132 ? 5.796 56.075 0.014 1.00 56.04 131 LEU F CA 1
ATOM 9218 C C . LEU F 1 132 ? 5.869 57.514 0.499 1.00 56.27 131 LEU F C 1
ATOM 9219 O O . LEU F 1 132 ? 6.955 58.084 0.638 1.00 55.49 131 LEU F O 1
ATOM 9224 N N . THR F 1 133 ? 4.705 58.102 0.753 1.00 56.60 132 THR F N 1
ATOM 9225 C CA . THR F 1 133 ? 4.636 59.453 1.260 1.00 56.54 132 THR F CA 1
ATOM 9226 C C . THR F 1 133 ? 3.383 59.646 2.102 1.00 55.89 132 THR F C 1
ATOM 9227 O O . THR F 1 133 ? 2.351 59.052 1.836 1.00 55.18 132 THR F O 1
ATOM 9231 N N . THR F 1 134 ? 3.508 60.445 3.145 1.00 56.15 133 THR F N 1
ATOM 9232 C CA . THR F 1 134 ? 2.401 60.749 4.017 1.00 56.57 133 THR F CA 1
ATOM 9233 C C . THR F 1 134 ? 2.100 62.226 3.922 1.00 56.37 133 THR F C 1
ATOM 9234 O O . THR F 1 134 ? 3.016 63.054 3.954 1.00 56.74 133 THR F O 1
ATOM 9238 N N . GLU F 1 135 ? 0.827 62.555 3.701 1.00 56.50 134 GLU F N 1
ATOM 9239 C CA . GLU F 1 135 ? 0.385 63.951 3.643 1.00 56.06 134 GLU F CA 1
ATOM 9240 C C . GLU F 1 135 ? -0.665 64.217 4.725 1.00 55.29 134 GLU F C 1
ATOM 9241 O O . GLU F 1 135 ? -1.583 63.418 4.924 1.00 54.66 134 GLU F O 1
ATOM 9247 N N . TYR F 1 136 ? -0.495 65.327 5.440 1.00 55.14 135 TYR F N 1
ATOM 9248 C CA . TYR F 1 136 ? -1.418 65.731 6.487 1.00 55.30 135 TYR F CA 1
ATOM 9249 C C . TYR F 1 136 ? -1.999 67.096 6.153 1.00 54.86 135 TYR F C 1
ATOM 9250 O O . TYR F 1 136 ? -1.283 67.981 5.678 1.00 54.55 135 TYR F O 1
ATOM 9259 N N . TYR F 1 137 ? -3.294 67.269 6.420 1.00 54.19 136 TYR F N 1
ATOM 9260 C CA . TYR F 1 137 ? -4.015 68.494 6.029 1.00 53.81 136 TYR F CA 1
ATOM 9261 C C . TYR F 1 137 ? -3.483 69.721 6.749 1.00 54.38 136 TYR F C 1
ATOM 9262 O O . TYR F 1 137 ? -3.631 70.832 6.271 1.00 53.04 136 TYR F O 1
ATOM 9271 N N . TRP F 1 138 ? -2.853 69.511 7.903 1.00 56.37 137 TRP F N 1
ATOM 9272 C CA . TRP F 1 138 ? -2.413 70.621 8.724 1.00 56.76 137 TRP F CA 1
ATOM 9273 C C . TRP F 1 138 ? -1.150 71.288 8.228 1.00 54.63 137 TRP F C 1
ATOM 9274 O O . TRP F 1 138 ? -0.772 72.313 8.750 1.00 55.11 137 TRP F O 1
ATOM 9285 N N . HIS F 1 139 ? -0.465 70.679 7.255 1.00 53.29 138 HIS F N 1
ATOM 9286 C CA A HIS F 1 139 ? 0.699 71.350 6.683 0.50 52.85 138 HIS F CA 1
ATOM 9287 C CA B HIS F 1 139 ? 0.742 71.254 6.629 0.50 52.57 138 HIS F CA 1
ATOM 9288 C C . HIS F 1 139 ? 0.414 71.946 5.303 1.00 52.99 138 HIS F C 1
ATOM 9289 O O . HIS F 1 139 ? 1.270 72.601 4.714 1.00 53.92 138 HIS F O 1
ATOM 9302 N N . TRP F 1 140 ? -0.818 71.786 4.825 1.00 53.20 139 TRP F N 1
ATOM 9303 C CA . TRP F 1 140 ? -1.208 72.389 3.536 1.00 53.61 139 TRP F CA 1
ATOM 9304 C C . TRP F 1 140 ? -1.474 73.893 3.689 1.00 54.50 139 TRP F C 1
ATOM 9305 O O . TRP F 1 140 ? -2.257 74.316 4.551 1.00 53.78 139 TRP F O 1
ATOM 9316 N N . ASP F 1 141 ? -0.841 74.691 2.832 1.00 55.90 140 ASP F N 1
ATOM 9317 C CA . ASP F 1 141 ? -1.016 76.137 2.858 1.00 56.97 140 ASP F CA 1
ATOM 9318 C C . ASP F 1 141 ? -2.071 76.558 1.831 1.00 57.33 140 ASP F C 1
ATOM 9319 O O . ASP F 1 141 ? -1.846 76.459 0.618 1.00 56.95 140 ASP F O 1
ATOM 9324 N N . LEU F 1 142 ? -3.231 77.002 2.329 1.00 57.54 141 LEU F N 1
ATOM 9325 C CA . LEU F 1 142 ? -4.331 77.449 1.468 1.00 57.14 141 LEU F CA 1
ATOM 9326 C C . LEU F 1 142 ? -4.375 78.965 1.392 1.00 57.12 141 LEU F C 1
ATOM 9327 O O . LEU F 1 142 ? -5.110 79.523 0.597 1.00 56.90 141 LEU F O 1
ATOM 9332 N N . LYS F 1 143 ? -3.559 79.619 2.216 1.00 57.82 142 LYS F N 1
ATOM 9333 C CA . LYS F 1 143 ? -3.546 81.077 2.319 1.00 58.26 142 LYS F CA 1
ATOM 9334 C C . LYS F 1 143 ? -3.417 81.758 0.950 1.00 59.88 142 LYS F C 1
ATOM 9335 O O . LYS F 1 143 ? -4.107 82.753 0.670 1.00 60.02 142 LYS F O 1
ATOM 9338 N N . GLY F 1 144 ? -2.549 81.221 0.099 1.00 61.15 143 GLY F N 1
ATOM 9339 C CA . GLY F 1 144 ? -2.291 81.824 -1.217 1.00 62.53 143 GLY F CA 1
ATOM 9340 C C . GLY F 1 144 ? -3.228 81.335 -2.319 1.00 63.28 143 GLY F C 1
ATOM 9341 O O . GLY F 1 144 ? -3.678 82.128 -3.165 1.00 63.21 143 GLY F O 1
ATOM 9342 N N . SER F 1 145 ? -3.541 80.034 -2.293 1.00 63.70 144 SER F N 1
ATOM 9343 C CA . SER F 1 145 ? -4.298 79.377 -3.381 1.00 63.46 144 SER F CA 1
ATOM 9344 C C . SER F 1 145 ? -5.797 79.759 -3.434 1.00 62.64 144 SER F C 1
ATOM 9345 O O . SER F 1 145 ? -6.411 79.744 -4.509 1.00 62.17 144 SER F O 1
ATOM 9348 N N . GLY F 1 146 ? -6.380 80.076 -2.278 1.00 62.00 145 GLY F N 1
ATOM 9349 C CA . GLY F 1 146 ? -7.828 80.358 -2.194 1.00 60.66 145 GLY F CA 1
ATOM 9350 C C . GLY F 1 146 ? -8.658 79.083 -2.388 1.00 59.32 145 GLY F C 1
ATOM 9351 O O . GLY F 1 146 ? -9.808 79.142 -2.815 1.00 58.24 145 GLY F O 1
ATOM 9352 N N . LEU F 1 147 ? -8.058 77.932 -2.054 1.00 58.09 146 LEU F N 1
ATOM 9353 C CA . LEU F 1 147 ? -8.700 76.625 -2.247 1.00 57.14 146 LEU F CA 1
ATOM 9354 C C . LEU F 1 147 ? -9.361 76.130 -0.970 1.00 56.55 146 LEU F C 1
ATOM 9355 O O . LEU F 1 147 ? -9.161 76.695 0.100 1.00 56.62 146 LEU F O 1
ATOM 9360 N N . SER F 1 148 ? -10.151 75.062 -1.103 1.00 55.92 147 SER F N 1
ATOM 9361 C CA . SER F 1 148 ? -10.715 74.350 0.049 1.00 55.53 147 SER F CA 1
ATOM 9362 C C . SER F 1 148 ? -9.801 73.168 0.390 1.00 55.75 147 SER F C 1
ATOM 9363 O O . SER F 1 148 ? -8.988 72.767 -0.438 1.00 56.26 147 SER F O 1
ATOM 9366 N N . VAL F 1 149 ? -9.924 72.626 1.619 1.00 56.33 148 VAL F N 1
ATOM 9367 C CA . VAL F 1 149 ? -9.118 71.464 2.045 1.00 56.38 148 VAL F CA 1
ATOM 9368 C C . VAL F 1 149 ? -9.231 70.331 1.012 1.00 56.52 148 VAL F C 1
ATOM 9369 O O . VAL F 1 149 ? -8.237 69.744 0.607 1.00 56.58 148 VAL F O 1
ATOM 9373 N N . TRP F 1 150 ? -10.451 70.074 0.565 1.00 56.89 149 TRP F N 1
ATOM 9374 C CA . TRP F 1 150 ? -10.724 68.982 -0.362 1.00 57.06 149 TRP F CA 1
ATOM 9375 C C . TRP F 1 150 ? -10.209 69.271 -1.772 1.00 56.96 149 TRP F C 1
ATOM 9376 O O . TRP F 1 150 ? -9.783 68.360 -2.480 1.00 57.25 149 TRP F O 1
ATOM 9378 N N . ASP F 1 151 ? -10.281 70.531 -2.189 1.00 56.86 150 ASP F N 1
ATOM 9379 C CA . ASP F 1 151 ? -9.740 70.921 -3.477 1.00 56.69 150 ASP F CA 1
ATOM 9380 C C . ASP F 1 151 ? -8.233 70.824 -3.479 1.00 56.57 150 ASP F C 1
ATOM 9381 O O . ASP F 1 151 ? -7.651 70.421 -4.466 1.00 56.85 150 ASP F O 1
ATOM 9386 N N . TYR F 1 152 ? -7.600 71.174 -2.357 1.00 56.50 151 TYR F N 1
ATOM 9387 C CA . TYR F 1 152 ? -6.153 71.030 -2.235 1.00 56.31 151 TYR F CA 1
ATOM 9388 C C . TYR F 1 152 ? -5.782 69.566 -2.324 1.00 56.16 151 TYR F C 1
ATOM 9389 O O . TYR F 1 152 ? -4.861 69.203 -3.026 1.00 55.90 151 TYR F O 1
ATOM 9398 N N . ARG F 1 153 ? -6.514 68.734 -1.583 1.00 56.64 152 ARG F N 1
ATOM 9399 C CA . ARG F 1 153 ? -6.304 67.278 -1.571 1.00 56.73 152 ARG F CA 1
ATOM 9400 C C . ARG F 1 153 ? -6.361 66.702 -2.980 1.00 56.66 152 ARG F C 1
ATOM 9401 O O . ARG F 1 153 ? -5.475 65.970 -3.398 1.00 56.87 152 ARG F O 1
ATOM 9409 N N . LYS F 1 154 ? -7.395 67.063 -3.710 1.00 57.19 153 LYS F N 1
ATOM 9410 C CA . LYS F 1 154 ? -7.603 66.542 -5.055 1.00 57.53 153 LYS F CA 1
ATOM 9411 C C . LYS F 1 154 ? -6.460 66.967 -5.995 1.00 57.20 153 LYS F C 1
ATOM 9412 O O . LYS F 1 154 ? -5.962 66.165 -6.783 1.00 56.75 153 LYS F O 1
ATOM 9418 N N . ILE F 1 155 ? -6.035 68.223 -5.872 1.00 57.22 154 ILE F N 1
ATOM 9419 C CA . ILE F 1 155 ? -4.940 68.759 -6.687 1.00 57.09 154 ILE F CA 1
ATOM 9420 C C . ILE F 1 155 ? -3.596 68.139 -6.303 1.00 57.20 154 ILE F C 1
ATOM 9421 O O . ILE F 1 155 ? -2.822 67.746 -7.171 1.00 57.40 154 ILE F O 1
ATOM 9434 N N . GLU F 1 157 ? -3.133 65.314 -4.910 1.00 57.11 156 GLU F N 1
ATOM 9435 C CA . GLU F 1 157 ? -3.172 63.905 -5.285 1.00 57.49 156 GLU F CA 1
ATOM 9436 C C . GLU F 1 157 ? -2.797 63.715 -6.741 1.00 57.63 156 GLU F C 1
ATOM 9437 O O . GLU F 1 157 ? -1.976 62.862 -7.068 1.00 57.16 156 GLU F O 1
ATOM 9443 N N . LYS F 1 158 ? -3.434 64.489 -7.623 1.00 57.53 157 LYS F N 1
ATOM 9444 C CA . LYS F 1 158 ? -3.159 64.403 -9.067 1.00 57.71 157 LYS F CA 1
ATOM 9445 C C . LYS F 1 158 ? -1.700 64.721 -9.361 1.00 57.53 157 LYS F C 1
ATOM 9446 O O . LYS F 1 158 ? -1.110 64.156 -10.271 1.00 57.81 157 LYS F O 1
ATOM 9464 N N . ASN F 1 161 ? 0.172 61.680 -8.422 1.00 56.80 160 ASN F N 1
ATOM 9465 C CA . ASN F 1 161 ? -0.119 60.674 -9.454 1.00 56.60 160 ASN F CA 1
ATOM 9466 C C . ASN F 1 161 ? 0.826 60.776 -10.625 1.00 57.03 160 ASN F C 1
ATOM 9467 O O . ASN F 1 161 ? 1.253 59.762 -11.163 1.00 57.81 160 ASN F O 1
ATOM 9472 N N . HIS F 1 162 ? 1.156 62.007 -11.024 1.00 57.36 161 HIS F N 1
ATOM 9473 C CA . HIS F 1 162 ? 2.100 62.231 -12.146 1.00 58.16 161 HIS F CA 1
ATOM 9474 C C . HIS F 1 162 ? 3.477 61.671 -11.832 1.00 57.44 161 HIS F C 1
ATOM 9475 O O . HIS F 1 162 ? 4.219 61.309 -12.733 1.00 57.49 161 HIS F O 1
ATOM 9482 N N . GLY F 1 163 ? 3.826 61.629 -10.543 1.00 57.68 162 GLY F N 1
ATOM 9483 C CA . GLY F 1 163 ? 5.094 61.049 -10.108 1.00 57.17 162 GLY F CA 1
ATOM 9484 C C . GLY F 1 163 ? 5.033 59.527 -9.966 1.00 57.48 162 GLY F C 1
ATOM 9485 O O . GLY F 1 163 ? 6.037 58.889 -9.652 1.00 57.79 162 GLY F O 1
ATOM 9486 N N . GLY F 1 164 ? 3.843 58.953 -10.165 1.00 57.52 163 GLY F N 1
ATOM 9487 C CA . GLY F 1 164 ? 3.657 57.506 -10.067 1.00 57.30 163 GLY F CA 1
ATOM 9488 C C . GLY F 1 164 ? 3.113 57.053 -8.712 1.00 57.64 163 GLY F C 1
ATOM 9489 O O . GLY F 1 164 ? 2.847 55.870 -8.514 1.00 58.09 163 GLY F O 1
ATOM 9490 N N . LEU F 1 165 ? 2.952 57.995 -7.778 1.00 57.76 164 LEU F N 1
ATOM 9491 C CA . LEU F 1 165 ? 2.407 57.672 -6.461 1.00 57.96 164 LEU F CA 1
ATOM 9492 C C . LEU F 1 165 ? 0.889 57.601 -6.513 1.00 58.24 164 LEU F C 1
ATOM 9493 O O . LEU F 1 165 ? 0.248 58.448 -7.116 1.00 59.14 164 LEU F O 1
ATOM 9498 N N . VAL F 1 166 ? 0.322 56.589 -5.859 1.00 58.07 165 VAL F N 1
ATOM 9499 C CA . VAL F 1 166 ? -1.137 56.443 -5.774 1.00 57.84 165 VAL F CA 1
ATOM 9500 C C . VAL F 1 166 ? -1.581 56.224 -4.342 1.00 57.45 165 VAL F C 1
ATOM 9501 O O . VAL F 1 166 ? -0.822 55.755 -3.515 1.00 57.78 165 VAL F O 1
ATOM 9505 N N . PHE F 1 167 ? -2.827 56.589 -4.068 1.00 57.41 166 PHE F N 1
ATOM 9506 C CA . PHE F 1 167 ? -3.404 56.486 -2.738 1.00 57.29 166 PHE F CA 1
ATOM 9507 C C . PHE F 1 167 ? -3.479 55.045 -2.261 1.00 57.02 166 PHE F C 1
ATOM 9508 O O . PHE F 1 167 ? -3.829 54.163 -3.012 1.00 57.18 166 PHE F O 1
ATOM 9516 N N . PHE F 1 168 ? -3.146 54.827 -0.994 1.00 57.08 167 PHE F N 1
ATOM 9517 C CA . PHE F 1 168 ? -3.323 53.514 -0.350 1.00 56.96 167 PHE F CA 1
ATOM 9518 C C . PHE F 1 168 ? -4.021 53.695 1.002 1.00 56.96 167 PHE F C 1
ATOM 9519 O O . PHE F 1 168 ? -3.650 54.568 1.778 1.00 56.85 167 PHE F O 1
ATOM 9527 N N . PRO F 1 169 ? -5.056 52.884 1.274 1.00 56.99 168 PRO F N 1
ATOM 9528 C CA . PRO F 1 169 ? -5.674 52.918 2.591 1.00 56.79 168 PRO F CA 1
ATOM 9529 C C . PRO F 1 169 ? -4.689 52.529 3.699 1.00 56.71 168 PRO F C 1
ATOM 9530 O O . PRO F 1 169 ? -3.727 51.792 3.451 1.00 56.02 168 PRO F O 1
ATOM 9534 N N . THR F 1 170 ? -4.924 53.029 4.900 1.00 56.52 169 THR F N 1
ATOM 9535 C CA . THR F 1 170 ? -4.100 52.678 6.039 1.00 56.50 169 THR F CA 1
ATOM 9536 C C . THR F 1 170 ? -4.853 52.845 7.320 1.00 56.46 169 THR F C 1
ATOM 9537 O O . THR F 1 170 ? -5.735 53.684 7.424 1.00 56.50 169 THR F O 1
ATOM 9541 N N . ASP F 1 171 ? -4.466 52.066 8.323 1.00 56.44 170 ASP F N 1
ATOM 9542 C CA . ASP F 1 171 ? -5.048 52.178 9.654 1.00 56.24 170 ASP F CA 1
ATOM 9543 C C . ASP F 1 171 ? -4.137 52.978 10.603 1.00 56.06 170 ASP F C 1
ATOM 9544 O O . ASP F 1 171 ? -4.382 53.023 11.797 1.00 55.68 170 ASP F O 1
ATOM 9549 N N . ASP F 1 172 ? -3.092 53.616 10.050 1.00 56.58 171 ASP F N 1
ATOM 9550 C CA . ASP F 1 172 ? -2.214 54.466 10.856 1.00 56.41 171 ASP F CA 1
ATOM 9551 C C . ASP F 1 172 ? -3.040 55.532 11.552 1.00 56.59 171 ASP F C 1
ATOM 9552 O O . ASP F 1 172 ? -3.765 56.271 10.902 1.00 57.15 171 ASP F O 1
ATOM 9557 N N . PRO F 1 173 ? -2.932 55.617 12.879 1.00 56.53 172 PRO F N 1
ATOM 9558 C CA . PRO F 1 173 ? -3.778 56.538 13.635 1.00 56.57 172 PRO F CA 1
ATOM 9559 C C . PRO F 1 173 ? -3.714 57.995 13.171 1.00 56.89 172 PRO F C 1
ATOM 9560 O O . PRO F 1 173 ? -4.749 58.655 13.108 1.00 56.73 172 PRO F O 1
ATOM 9564 N N . GLU F 1 174 ? -2.505 58.492 12.869 1.00 57.35 173 GLU F N 1
ATOM 9565 C CA . GLU F 1 174 ? -2.322 59.913 12.481 1.00 58.54 173 GLU F CA 1
ATOM 9566 C C . GLU F 1 174 ? -3.010 60.206 11.160 1.00 57.40 173 GLU F C 1
ATOM 9567 O O . GLU F 1 174 ? -3.791 61.134 11.056 1.00 57.69 173 GLU F O 1
ATOM 9573 N N . ILE F 1 175 ? -2.712 59.400 10.156 1.00 56.96 174 ILE F N 1
ATOM 9574 C CA . ILE F 1 175 ? -3.319 59.546 8.858 1.00 57.21 174 ILE F CA 1
ATOM 9575 C C . ILE F 1 175 ? -4.845 59.302 8.929 1.00 57.00 174 ILE F C 1
ATOM 9576 O O . ILE F 1 175 ? -5.628 60.053 8.356 1.00 56.92 174 ILE F O 1
ATOM 9581 N N . ALA F 1 176 ? -5.247 58.297 9.701 1.00 56.60 175 ALA F N 1
ATOM 9582 C CA . ALA F 1 176 ? -6.654 57.934 9.822 1.00 56.22 175 ALA F CA 1
ATOM 9583 C C . ALA F 1 176 ? -7.469 58.954 10.610 1.00 56.16 175 ALA F C 1
ATOM 9584 O O . ALA F 1 176 ? -8.680 58.903 10.596 1.00 56.43 175 ALA F O 1
ATOM 9586 N N . SER F 1 177 ? -6.798 59.876 11.297 1.00 56.06 176 SER F N 1
ATOM 9587 C CA . SER F 1 177 ? -7.495 60.853 12.175 1.00 56.14 176 SER F CA 1
ATOM 9588 C C . SER F 1 177 ? -8.326 61.896 11.405 1.00 56.46 176 SER F C 1
ATOM 9589 O O . SER F 1 177 ? -9.178 62.565 11.988 1.00 56.43 176 SER F O 1
ATOM 9592 N N . HIS F 1 178 ? -8.059 62.037 10.108 1.00 56.57 177 HIS F N 1
ATOM 9593 C CA . HIS F 1 178 ? -8.776 62.986 9.277 1.00 56.24 177 HIS F CA 1
ATOM 9594 C C . HIS F 1 178 ? -8.796 62.471 7.825 1.00 56.26 177 HIS F C 1
ATOM 9595 O O . HIS F 1 178 ? -7.760 62.077 7.294 1.00 56.64 177 HIS F O 1
ATOM 9602 N N . PRO F 1 179 ? -9.980 62.475 7.189 1.00 56.12 178 PRO F N 1
ATOM 9603 C CA . PRO F 1 179 ? -10.160 61.885 5.833 1.00 56.50 178 PRO F CA 1
ATOM 9604 C C . PRO F 1 179 ? -9.330 62.560 4.742 1.00 56.45 178 PRO F C 1
ATOM 9605 O O . PRO F 1 179 ? -9.085 61.961 3.676 1.00 56.74 178 PRO F O 1
ATOM 9609 N N . ALA F 1 180 ? -8.932 63.801 4.987 1.00 56.49 179 ALA F N 1
ATOM 9610 C CA . ALA F 1 180 ? -8.122 64.554 4.031 1.00 56.66 179 ALA F CA 1
ATOM 9611 C C . ALA F 1 180 ? -6.684 64.039 3.987 1.00 56.37 179 ALA F C 1
ATOM 9612 O O . ALA F 1 180 ? -6.041 64.079 2.944 1.00 55.88 179 ALA F O 1
ATOM 9614 N N . ASN F 1 181 ? -6.180 63.567 5.134 1.00 56.38 180 ASN F N 1
ATOM 9615 C CA . ASN F 1 181 ? -4.826 62.973 5.202 1.00 56.35 180 ASN F CA 1
ATOM 9616 C C . ASN F 1 181 ? -4.751 61.760 4.300 1.00 56.62 180 ASN F C 1
ATOM 9617 O O . ASN F 1 181 ? -5.765 61.121 4.041 1.00 56.46 180 ASN F O 1
ATOM 9622 N N . CYS F 1 182 ? -3.548 61.410 3.851 1.00 56.53 181 CYS F N 1
ATOM 9623 C CA . CYS F 1 182 ? -3.396 60.213 3.045 1.00 57.86 181 CYS F CA 1
ATOM 9624 C C . CYS F 1 182 ? -1.983 59.639 2.991 1.00 57.63 181 CYS F C 1
ATOM 9625 O O . CYS F 1 182 ? -0.983 60.347 3.170 1.00 56.92 181 CYS F O 1
ATOM 9628 N N . LEU F 1 183 ? -1.933 58.331 2.751 1.00 57.53 182 LEU F N 1
ATOM 9629 C CA . LEU F 1 183 ? -0.727 57.639 2.441 1.00 56.97 182 LEU F CA 1
ATOM 9630 C C . LEU F 1 183 ? -0.763 57.352 0.967 1.00 56.75 182 LEU F C 1
ATOM 9631 O O . LEU F 1 183 ? -1.772 56.902 0.453 1.00 56.88 182 LEU F O 1
ATOM 9644 N N . ALA F 1 185 ? 1.868 55.880 -2.453 1.00 56.66 184 ALA F N 1
ATOM 9645 C CA . ALA F 1 185 ? 3.098 55.162 -2.731 1.00 57.25 184 ALA F CA 1
ATOM 9646 C C . ALA F 1 185 ? 3.279 54.831 -4.199 1.00 57.29 184 ALA F C 1
ATOM 9647 O O . ALA F 1 185 ? 2.307 54.615 -4.935 1.00 57.58 184 ALA F O 1
ATOM 9649 N N . ARG F 1 186 ? 4.540 54.788 -4.616 1.00 57.48 185 ARG F N 1
ATOM 9650 C CA . ARG F 1 186 ? 4.908 54.410 -5.961 1.00 57.09 185 ARG F CA 1
ATOM 9651 C C . ARG F 1 186 ? 5.705 53.120 -5.886 1.00 57.26 185 ARG F C 1
ATOM 9652 O O . ARG F 1 186 ? 6.791 53.089 -5.304 1.00 57.45 185 ARG F O 1
ATOM 9660 N N . ILE F 1 187 ? 5.138 52.042 -6.423 1.00 57.24 186 ILE F N 1
ATOM 9661 C CA . ILE F 1 187 ? 5.824 50.748 -6.457 1.00 57.24 186 ILE F CA 1
ATOM 9662 C C . ILE F 1 187 ? 6.626 50.620 -7.747 1.00 57.62 186 ILE F C 1
ATOM 9663 O O . ILE F 1 187 ? 6.057 50.437 -8.824 1.00 57.83 186 ILE F O 1
ATOM 9668 N N . GLY F 1 188 ? 7.946 50.720 -7.632 1.00 57.48 187 GLY F N 1
ATOM 9669 C CA . GLY F 1 188 ? 8.833 50.596 -8.788 1.00 57.26 187 GLY F CA 1
ATOM 9670 C C . GLY F 1 188 ? 8.628 49.290 -9.548 1.00 57.32 187 GLY F C 1
ATOM 9671 O O . GLY F 1 188 ? 8.315 48.252 -8.953 1.00 57.00 187 GLY F O 1
ATOM 9672 N N . LYS F 1 189 ? 8.838 49.341 -10.866 1.00 57.38 188 LYS F N 1
ATOM 9673 C CA . LYS F 1 189 ? 8.603 48.189 -11.741 1.00 57.54 188 LYS F CA 1
ATOM 9674 C C . LYS F 1 189 ? 9.456 46.968 -11.362 1.00 57.18 188 LYS F C 1
ATOM 9675 O O . LYS F 1 189 ? 9.080 45.833 -11.652 1.00 57.31 188 LYS F O 1
ATOM 9677 N N . HIS F 1 190 ? 10.600 47.209 -10.719 1.00 56.96 189 HIS F N 1
ATOM 9678 C CA . HIS F 1 190 ? 11.513 46.128 -10.337 1.00 57.24 189 HIS F CA 1
ATOM 9679 C C . HIS F 1 190 ? 11.430 45.769 -8.848 1.00 57.44 189 HIS F C 1
ATOM 9680 O O . HIS F 1 190 ? 12.243 44.993 -8.353 1.00 57.53 189 HIS F O 1
ATOM 9687 N N . VAL F 1 191 ? 10.436 46.322 -8.142 1.00 57.05 190 VAL F N 1
ATOM 9688 C CA . VAL F 1 191 ? 10.262 46.033 -6.712 1.00 57.00 190 VAL F CA 1
ATOM 9689 C C . VAL F 1 191 ? 9.690 44.621 -6.518 1.00 57.11 190 VAL F C 1
ATOM 9690 O O . VAL F 1 191 ? 8.709 44.247 -7.155 1.00 57.56 190 VAL F O 1
ATOM 9694 N N . ALA F 1 192 ? 10.310 43.854 -5.627 1.00 57.16 191 ALA F N 1
ATOM 9695 C CA . ALA F 1 192 ? 9.904 42.474 -5.381 1.00 57.21 191 ALA F CA 1
ATOM 9696 C C . ALA F 1 192 ? 8.589 42.415 -4.584 1.00 57.18 191 ALA F C 1
ATOM 9697 O O . ALA F 1 192 ? 8.263 43.351 -3.853 1.00 57.60 191 ALA F O 1
ATOM 9699 N N . PRO F 1 193 ? 7.830 41.306 -4.730 1.00 56.99 192 PRO F N 1
ATOM 9700 C CA . PRO F 1 193 ? 6.579 41.103 -3.980 1.00 57.07 192 PRO F CA 1
ATOM 9701 C C . PRO F 1 193 ? 6.755 41.166 -2.460 1.00 57.02 192 PRO F C 1
ATOM 9702 O O . PRO F 1 193 ? 5.839 41.567 -1.755 1.00 56.82 192 PRO F O 1
ATOM 9706 N N . GLU F 1 194 ? 7.922 40.743 -1.972 1.00 57.25 193 GLU F N 1
ATOM 9707 C CA . GLU F 1 194 ? 8.202 40.723 -0.530 1.00 57.24 193 GLU F CA 1
ATOM 9708 C C . GLU F 1 194 ? 8.218 42.141 0.032 1.00 57.33 193 GLU F C 1
ATOM 9709 O O . GLU F 1 194 ? 7.750 42.380 1.148 1.00 57.55 193 GLU F O 1
ATOM 9715 N N . VAL F 1 195 ? 8.738 43.081 -0.756 1.00 56.89 194 VAL F N 1
ATOM 9716 C CA . VAL F 1 195 ? 8.788 44.481 -0.355 1.00 56.98 194 VAL F CA 1
ATOM 9717 C C . VAL F 1 195 ? 7.388 45.061 -0.293 1.00 57.16 194 VAL F C 1
ATOM 9718 O O . VAL F 1 195 ? 7.056 45.813 0.631 1.00 57.32 194 VAL F O 1
ATOM 9722 N N . VAL F 1 196 ? 6.558 44.695 -1.269 1.00 57.25 195 VAL F N 1
ATOM 9723 C CA . VAL F 1 196 ? 5.173 45.172 -1.326 1.00 57.28 195 VAL F CA 1
ATOM 9724 C C . VAL F 1 196 ? 4.353 44.582 -0.170 1.00 57.05 195 VAL F C 1
ATOM 9725 O O . VAL F 1 196 ? 3.527 45.268 0.435 1.00 56.79 195 VAL F O 1
ATOM 9729 N N . ALA F 1 197 ? 4.604 43.320 0.139 1.00 56.80 196 ALA F N 1
ATOM 9730 C CA . ALA F 1 197 ? 3.924 42.651 1.234 1.00 56.96 196 ALA F CA 1
ATOM 9731 C C . ALA F 1 197 ? 4.257 43.312 2.557 1.00 56.56 196 ALA F C 1
ATOM 9732 O O . ALA F 1 197 ? 3.408 43.416 3.431 1.00 56.23 196 ALA F O 1
ATOM 9734 N N . HIS F 1 198 ? 5.512 43.722 2.711 1.00 56.67 197 HIS F N 1
ATOM 9735 C CA . HIS F 1 198 ? 5.947 44.378 3.918 1.00 56.94 197 HIS F CA 1
ATOM 9736 C C . HIS F 1 198 ? 5.282 45.747 4.045 1.00 57.13 197 HIS F C 1
ATOM 9737 O O . HIS F 1 198 ? 4.824 46.125 5.125 1.00 57.31 197 HIS F O 1
ATOM 9744 N N . PHE F 1 199 ? 5.199 46.467 2.926 1.00 56.96 198 PHE F N 1
ATOM 9745 C CA . PHE F 1 199 ? 4.513 47.760 2.881 1.00 56.75 198 PHE F CA 1
ATOM 9746 C C . PHE F 1 199 ? 3.049 47.615 3.293 1.00 56.66 198 PHE F C 1
ATOM 9747 O O . PHE F 1 199 ? 2.530 48.427 4.043 1.00 56.63 198 PHE F O 1
ATOM 9755 N N . ASP F 1 200 ? 2.398 46.567 2.802 1.00 56.82 199 ASP F N 1
ATOM 9756 C CA . ASP F 1 200 ? 1.008 46.298 3.146 1.00 57.09 199 ASP F CA 1
ATOM 9757 C C . ASP F 1 200 ? 0.880 46.007 4.646 1.00 56.80 199 ASP F C 1
ATOM 9758 O O . ASP F 1 200 ? -0.087 46.410 5.281 1.00 56.52 199 ASP F O 1
ATOM 9763 N N . ALA F 1 201 ? 1.889 45.342 5.204 1.00 56.70 200 ALA F N 1
ATOM 9764 C CA . ALA F 1 201 ? 1.917 45.027 6.629 1.00 56.58 200 ALA F CA 1
ATOM 9765 C C . ALA F 1 201 ? 2.135 46.291 7.479 1.00 56.82 200 ALA F C 1
ATOM 9766 O O . ALA F 1 201 ? 1.708 46.350 8.636 1.00 57.16 200 ALA F O 1
ATOM 9768 N N . LEU F 1 202 ? 2.822 47.285 6.906 1.00 56.82 201 LEU F N 1
ATOM 9769 C CA . LEU F 1 202 ? 3.066 48.561 7.600 1.00 56.63 201 LEU F CA 1
ATOM 9770 C C . LEU F 1 202 ? 1.827 49.445 7.609 1.00 56.59 201 LEU F C 1
ATOM 9771 O O . LEU F 1 202 ? 1.481 50.023 8.635 1.00 56.62 201 LEU F O 1
ATOM 9776 N N . ARG F 1 203 ? 1.162 49.554 6.459 1.00 56.74 202 ARG F N 1
ATOM 9777 C CA . ARG F 1 203 ? -0.009 50.441 6.331 1.00 56.81 202 ARG F CA 1
ATOM 9778 C C . ARG F 1 203 ? -1.274 49.836 6.955 1.00 56.63 202 ARG F C 1
ATOM 9779 O O . ARG F 1 203 ? -2.148 50.560 7.412 1.00 56.42 202 ARG F O 1
ATOM 9787 N N . LEU F 1 204 ? -1.360 48.512 6.958 1.00 56.82 203 LEU F N 1
ATOM 9788 C CA . LEU F 1 204 ? -2.435 47.820 7.641 1.00 57.18 203 LEU F CA 1
ATOM 9789 C C . LEU F 1 204 ? -1.807 47.118 8.802 1.00 57.71 203 LEU F C 1
ATOM 9790 O O . LEU F 1 204 ? -1.733 45.882 8.858 1.00 57.25 203 LEU F O 1
ATOM 9795 N N . ARG F 1 205 ? -1.268 47.953 9.697 1.00 59.41 204 ARG F N 1
ATOM 9796 C CA . ARG F 1 205 ? -0.494 47.540 10.869 1.00 59.70 204 ARG F CA 1
ATOM 9797 C C . ARG F 1 205 ? -1.351 46.728 11.858 1.00 60.55 204 ARG F C 1
ATOM 9798 O O . ARG F 1 205 ? -0.813 46.048 12.744 1.00 60.84 204 ARG F O 1
ATOM 9806 N N . ARG F 1 206 ? -2.684 46.788 11.689 1.00 61.28 205 ARG F N 1
ATOM 9807 C CA . ARG F 1 206 ? -3.615 46.050 12.555 1.00 61.57 205 ARG F CA 1
ATOM 9808 C C . ARG F 1 206 ? -3.071 46.026 13.967 1.00 62.76 205 ARG F C 1
ATOM 9809 O O . ARG F 1 206 ? -3.154 45.016 14.662 1.00 62.14 205 ARG F O 1
ATOM 9813 N N . ARG F 1 207 ? -2.526 47.161 14.390 1.00 64.72 206 ARG F N 1
ATOM 9814 C CA . ARG F 1 207 ? -1.831 47.255 15.659 1.00 66.29 206 ARG F CA 1
ATOM 9815 C C . ARG F 1 207 ? -2.764 47.011 16.855 1.00 67.82 206 ARG F C 1
ATOM 9816 O O . ARG F 1 207 ? -2.361 46.402 17.833 1.00 68.49 206 ARG F O 1
ATOM 9824 N N . PHE F 1 208 ? -4.014 47.461 16.754 1.00 68.94 207 PHE F N 1
ATOM 9825 C CA . PHE F 1 208 ? -4.959 47.341 17.874 1.00 70.22 207 PHE F CA 1
ATOM 9826 C C . PHE F 1 208 ? -6.098 46.324 17.596 1.00 70.16 207 PHE F C 1
ATOM 9827 O O . PHE F 1 208 ? -7.187 46.450 18.143 1.00 69.58 207 PHE F O 1
#

Sequence (1205 aa):
GFEKQFNHRTLETSLGPVEIEGPVTSQILATYKLDPGLTAFRQPAEQHEALVEIAALEEGRIIIARQGNDIIGYVTFLYPDPYETWSEGNNPYILELGAIEVAARFRGQQIGKKLLEVSLDPAEHYLILTTEYYWHHWDLKGSGLSVWDYRKIEKNHHGGLVFFPTDDPEIASHPANCLARIGKHVAPEVVAHFDALRLRRRFYDFEKQFNHRTLETSLGPVEIEGPVTSQILATYKLDPGLTAFRQPAEQHEALVEIAALEEGRIIIARQGNDIIGYVTFLYPDPYETWSEGNNPYILELGAIEVAARFRGQQIGKKLLEVSLDPAEHYLILTTEYYWHHWDLKGSGLSVWDYRKIEKNHHGGLVFFPTDDPEIASHPANCLARIGKHVAPEVVAHFDALRLRRRFFEKQFNHRTLETSLGPVEIEGPVTSQILATYKLDPGLTAFRQPAEQHEALVEIAALEEGRIIIARQGNDIIGYVTFLYPDPYETWSEGNNNPYILELGAIEVAARFRGQQIGKKLLEVSLDPAEHYLILTTEYYWHWDLKGSGLSVWDYRKIEKNHGGLVFFPTDDPEIASHPANCLARIGKHVAPEVVAHFDALRLRRRFYGFEKQFNHRTLETSLGPVEIEGPVTSQILATYKLDPGLTAFRQPAEQHEALVEIAALEEEGRIIIARQGNDIIGYVTFLYPDPYETWSEGNNPYILELGAIEVAARFRGQQIGKKLLEVSLDPAEHYLILTTEYYWHWDLKGSGLSVWDYRKIEKNHGGLVFFPTDDPEIASHPANCLARIGKHVAPEVVAHFDALRLRRRFYGFEKQFNHRTLETSLGPVEIEGPVTSQILATYKLDPGLTAFRQPAEQHEALVEIAALEEGRIIIARQGNDIIGYVTFLYPDPYETWSEGNNPYILELGAIEVAARFRGQQIGKKLLEVSLDPAEHYLILTTEYYWHWDLKGSGLSVWDYRKIEKNHGGLVFFPTDDPEIASHPANCLARIGKHVAPEVVAHFDALRLRRRFYQFNHRTLETSLGPVEIEGPVTSQILATYKLDPGLTAFRQPAEQHEALVEIAALEEGRIIIARQGNDIIGYVTFLYPDPYETWSEGNNPYILELGAIEVAARFRGQQIGKKLLEVSLDPAEHYLILTTEYYWHHWDLKGSGLSVWDYRKIEKNHGGLVFFPTDDPEIASHPANCLARIGKHVAPEVVAHFDALRLRRRF

Solvent-accessible surface area: 53182 Å² total

Nearest PDB structures (foldseek):
  2q04-assembly1_A  TM=9.902E-01  e=3.960E-38  Exiguobacterium sibiricum 255-15
  7n1l-assembly4_J  TM=6.479E-01  e=1.184E-03  Brucella abortus 2308
  7n1l-assembly7_M  TM=6.511E-01  e=1.934E-03  Brucella abortus 2308
  7n1l-assembly3_G  TM=6.336E-01  e=2.324E-03  Brucella abortus 2308
  2q0y-assembly1_A-2  TM=5.551E-01  e=9.223E-02  Cupriavidus pinatubonensis JMP134

CATH classification: 3.40.630.30

Radius of gyration: 34.05 Å; Cα contacts (8 Å, |Δi|>4): 2497; chains: 6; bounding box: 73×82×91 Å